Protein 9EVJ (pdb70)

Radius of gyration: 47.66 Å; Cα contacts (8 Å, |Δi|>4): 2077; chains: 2; bounding box: 86×116×127 Å

Secondary structure (DSSP, 8-state):
-PPPPBPPPPEEEEEEESS-TTTHHHHHHHHHT-SS-GGGEEEEEEE-S-SSSHHHHHHHHHHHHGGGSS-EEEE---S-SS-TT-SSTT---HHHHHHHHHHHHHHHHHHHHTT-SEEEEE-TT-B---TTHHHHHHHT--SEEEE--B-SSS--SEESEE-TTS-EE--TTHHHHHTTSS-SEEE-SEE-SEEEEETTBGGGGG--SSSPPTT--S-S-HHHHHHHHHHHTT--EEEE-SS---B-PPPPPTT--HHHHHHHHHHHHHHHHHHS------TT--PPP---B-TT-SEEEEEE-TT-HHHHHHHHHHHHHTTB--EEEEP--TTT--HHHHHHTT--B-TT---TTT----BHHHHHHHHHHHHHHHHHHHHT-SEEEEE-SSEEEPTTHHHHHHHHHHHHHHHT---SEEEEE--B---SSPPPBPTT-TTEEE--SB---SEEEEEHHHHHHHHHH-GGGGB--HHHHHHHHTT--S-HHHHHT-S-----EEEESS-SEEESS-TTSTT---SS-SS-BSS--/---PPPPBPPPPEEEEEEESS-TTTHHHHHHHHHT-SS-GGGEEEEEEEES-SSSHHHHHHHHHHHHGGGSSEEEEEEE-S-SS-TT-SSTT---HHHHHHHHHHHHHHHHHHHHTT-SEEEEEETT-B---TTHHHHHHHTT-SEEEE--B-SSS--SEESEE-SSS-EE--TTHHHHHTTSS-SEEEESEE-SSEEEETTBGGGGG--SSSPPTT--S-S-HHHHHHHHHHHTTPPEEEE-SS---B-PPP--TT--HHHHHHHHHHHHHHHHHHSPPPP--SS--PPPP--B-TT-SEEEEEE-TT-HHHHHHHHHHHHHTTB--EEEEPP-GGG--HHHHHHTT--BPTT---TTT-----HHHHHHHHHHHHHHHHHHHHT-SEEEEE-SSEEEPTTHHHHHHHHHHHHHHHT---SEEEEE--B---SSPPPB-TTSTTEEE--SB---SEEEEEHHHHHHHHHT-TTTTB--HHHHHHHHTT--S-HHHHHT-S-----EEEESS-SEEESS--

Foldseek 3Di:
DDDDDDADFAEEEAEEDELLLLAQQLQVQQVVLAPHQQQSYEYHYEYELHPDVPVVQVVLVCVVCQVRHNHYHYHYDYPPNHDPPAPAPLACDLVNLVVVLVSVQVSVVVCVVVVGQKYKYAYSLWHFNHSCVVVVQVVVVAQKEFEWAAEPDLDTFFAQDADPQGDGDHDPVSVCLSVVVDFFKDFGLFGDNIMMGGPVDPLSVQFGQDDADPPDDHDSHRRSSRSVSCVVSVGTYIYGHNDHGTHGFDRDDSPDHSVLVSLRSLLRQLVCLLPHPGSGTHPSGDDDAAAADALPFLAEEEEDAPVPPSLVVSVVVNRRSVRHDHDYQHFFQLVPDALVVLVVVPFAAAPPDADPPPGHGFFSRLVRVVVSVLVVLVVCLVVVGFKYKYAYRFKRFAGPRSVVVSVQVVQCVVVVDPAFKEAQEWAADPDPDDAAPDPRGPQKGFGAQTADPRMMMGGNVNSVLLVVQVCRNHPDRPSQSLNLLCVRRPDVSSVVSRPHNNHRYMYGVPHGMYGSDDPPGPPDDDSRPPVHHSNHD/DDDDDDDDADFAEEEEEEDELQLLAQQLQVQQVVLQPHQQQSYEYHYEYELHPDCGLVLVVLVCVVCQVRHVHYHYHYDYPPNHDPPAPAPLACDLVNLQVVLVSVQVQVVVCVVVPGQKYKYAYSQWHFLDSCVVVVQVVVVAQKEFEWAAEPDLDTQFAADADVQLDGDDDPVSVCLRVVVDFFKDFGLFGDRIMMGGPVDPLSVQFGQDDADPPDDHDSHRRSSRSVSCVVSVGTYIYGPNDHTTHGFDRDDSPDHSVLVSLRSLLRQLVCLLPHPGRGTHPRGDRDQAAADQLPFLFEEEEDAPVPVSLVVSVVVNCRSVRHDHDYQHFFQLVPDDVVNLVVLLFDAAPLDADPVGGDGDDSRLVRNVVSVLVVLVVCLVVVGFKYKYAYRFKRFAGPLSVVVSVQVVQCVVVVDDAFKEALEWAQPDDPDDAACDPSRPQKGFHAQTQDPHMMMGGNVNSVQLVVQVCRNHPDRPSQSLNLLCPRRPPVVSVVSGDHRNHRYMYGPPRRMAGSVND

Solvent-accessible surface area: 46341 Å² total; per-residue (Å²): 105,126,59,25,104,102,31,28,42,13,0,3,6,1,4,29,3,42,6,4,15,58,0,0,8,8,0,0,0,9,9,9,102,19,139,16,54,73,79,15,5,0,6,1,2,1,1,14,18,14,84,55,87,0,6,76,14,0,96,85,2,8,117,39,0,120,107,64,22,51,43,31,71,69,105,56,48,97,132,72,120,44,16,128,66,41,122,12,33,25,32,97,8,91,46,20,44,59,52,15,1,97,12,25,40,23,0,0,126,24,0,70,76,35,7,5,4,6,0,7,4,2,43,8,33,3,1,6,51,23,35,47,4,2,46,50,2,26,79,42,77,40,6,0,0,0,0,0,0,13,19,110,46,48,66,3,0,2,35,22,6,41,44,102,100,0,119,97,113,146,32,126,33,10,58,36,4,25,141,37,106,120,140,12,33,35,39,4,45,0,3,13,15,2,10,1,0,0,8,59,4,34,17,2,149,102,2,29,4,50,91,35,58,126,93,31,117,65,59,68,26,11,41,11,1,6,5,23,8,0,149,72,13,163,11,59,9,4,0,0,0,91,71,64,6,1,17,4,7,26,78,47,204,42,140,19,64,57,96,26,17,36,40,3,2,22,7,10,48,4,24,0,15,10,108,56,110,36,18,88,55,2,193,36,11,97,62,111,131,69,101,60,54,56,3,53,9,55,8,0,0,0,15,3,26,175,102,64,108,102,43,45,94,37,0,73,116,1,4,72,20,11,55,4,87,26,108,79,26,114,16,41,46,3,138,76,17,70,53,76,88,4,118,86,95,48,10,99,26,0,80,64,6,168,19,72,142,91,31,108,52,0,4,5,11,28,0,0,29,0,10,2,0,31,62,1,1,94,40,0,48,127,102,36,12,114,40,0,0,1,0,30,10,33,0,75,4,50,10,41,2,39,74,74,0,72,96,8,7,133,20,2,103,148,65,63,44,79,30,0,3,0,0,0,0,8,83,76,68,31,110,150,93,111,13,136,68,13,88,168,6,172,86,5,14,60,4,20,35,0,23,67,9,10,0,2,0,1,10,13,72,0,0,124,28,3,39,75,21,120,0,35,61,34,0,0,10,7,20,0,0,2,0,0,2,18,63,96,3,89,54,76,124,21,33,77,70,1,114,113,70,58,10,70,9,17,0,4,69,71,23,2,1,70,10,9,44,100,112,74,56,140,52,85,51,29,19,49,60,55,83,23,59,33,76,79,166,236,204,29,88,60,30,102,103,39,27,46,12,0,2,4,1,3,31,3,39,5,5,14,56,0,0,4,7,0,0,0,5,5,11,99,15,146,19,53,78,94,21,4,0,5,1,2,1,1,13,18,15,80,48,83,0,15,65,20,0,139,100,2,9,108,37,0,104,105,74,19,52,40,28,70,81,102,58,51,110,133,71,115,39,16,130,62,38,118,11,31,28,34,103,6,90,48,18,41,58,56,17,1,96,11,27,40,25,0,0,124,25,0,64,78,36,7,4,4,4,0,7,3,2,42,9,39,2,0,6,46,26,36,49,4,4,48,50,2,26,78,36,78,48,4,0,0,0,0,0,0,14,20,102,45,44,62,2,0,1,35,21,8,28,42,94,106,0,119,84,108,128,33,131,30,4,68,37,4,30,140,44,111,114,136,13,33,31,63,4,34,0,3,15,11,1,9,1,0,0,9,53,4,36,16,1,116,102,3,27,3,49,88,37,61,127,87,29,118,56,57,68,29,10,40,9,2,6,0,20,6,0,77,82,14,155,9,58,3,16,0,0,0,96,75,57,4,0,16,4,8,24,82,40,201,38,147,16,67,54,93,24,16,38,35,2,2,26,7,9,46,7,27,0,12,22,159,54,106,39,18,99,60,8,208,76,12,101,62,113,131,74,105,63,58,60,6,51,10,56,7,0,0,0,12,2,24,159,139,82,98,114,78,43,63,31,0,76,79,4,3,108,18,10,62,4,86,25,100,72,19,98,24,40,40,2,137,78,23,74,88,76,84,18,129,86,93,40,17,118,69,0,81,57,9,168,32,69,133,137,34,128,89,34,38,82,25,61,4,0,50,0,6,1,0,31,62,0,0,99,32,0,44,120,113,27,14,110,56,0,0,0,0,28,11,40,0,82,6,52,7,40,2,44,79,76,0,48,68,6,14,104,45,3,132,177,69,60,47,76,30,0,3,0,1,0,0,5,76,76,63,31,92,146,108,116,11,141,66,10,85,183,7,184,84,3,18,56,3,16,31,0,31,56,10,14,0,1,0,0,10,17,71,0,0,128,29,2,42,88,16,107,1,22,35,39,0,0,7,7,27,2,0,0,0,0,2,15,61,82,5,89,58,77,114,16,27,78,64,1,110,119,72,61,12,64,9,19,0,4,67,68,23,3,0,59,17,15,132,127,153

InterPro domains:
  IPR002654 Glycosyl transferase, family 25 [PF01755] (341-524)
  IPR002654 Glycosyl transferase, family 25 [cd06532] (342-525)
  IPR029044 Nucleotide-diphospho-sugar transferases [G3DSA:3.90.550.10] (42-214)
  IPR029044 Nucleotide-diphospho-sugar transferases [SSF53448] (54-292)
  IPR050757 Collagen-modifying Glycosyltransferase 25 [PTHR10730] (50-606)

GO terms:
  GO:0005788 endoplasmic reticulum lumen (C, IDA)
  GO:1904028 positive regulation of collagen fibril organization (P, IMP)
  GO:0050211 procollagen galactosyltransferase activity (F, IMP)
  GO:0180062 protein O-linked glycosylation via galactose (P, IMP)
  GO:0005788 endoplasmic reticulum lumen (C, TAS)
  GO:0030199 collagen fibril organization (P, TAS)
  GO:0050211 procollagen galactosyltransferase activity (F, TAS)
  GO:0016020 membrane (C, HDA)

Structure (mmCIF, N/CA/C/O backbone):
data_9EVJ
#
_entry.id   9EVJ
#
_cell.length_a   220.855
_cell.length_b   220.855
_cell.length_c   220.855
_cell.angle_alpha   90.00
_cell.angle_beta   90.00
_cell.angle_gamma   90.00
#
_symmetry.space_group_name_H-M   'I 2 3'
#
loop_
_entity.id
_entity.type
_entity.pdbx_description
1 polymer 'Procollagen galactosyltransferase 1'
2 non-polymer "GALACTOSE-URIDINE-5'-DIPHOSPHATE"
3 non-polymer "URIDINE-5'-DIPHOSPHATE"
4 non-polymer 'MANGANESE (II) ION'
5 non-polymer '2-(N-MORPHOLINO)-ETHANESULFONIC ACID'
6 non-polymer 'CHLORIDE ION'
7 non-polymer 'CALCIUM ION'
8 non-polymer 'SODIUM ION'
9 water water
#
loop_
_atom_site.group_PDB
_atom_site.id
_atom_site.type_symbol
_atom_site.label_atom_id
_atom_site.label_alt_id
_atom_site.label_comp_id
_atom_site.label_asym_id
_atom_site.label_entity_id
_atom_site.label_seq_id
_atom_site.pdbx_PDB_ins_code
_atom_site.Cartn_x
_atom_site.Cartn_y
_atom_site.Cartn_z
_atom_site.occupancy
_atom_site.B_iso_or_equiv
_atom_site.auth_seq_id
_atom_site.auth_comp_id
_atom_site.auth_asym_id
_atom_site.auth_atom_id
_atom_site.pdbx_PDB_model_num
ATOM 1 N N . SER A 1 17 ? 85.052 60.417 74.440 1.00 107.89 44 SER A N 1
ATOM 2 C CA . SER A 1 17 ? 84.494 59.230 75.072 1.00 112.81 44 SER A CA 1
ATOM 3 C C . SER A 1 17 ? 83.714 58.414 74.050 1.00 118.32 44 SER A C 1
ATOM 4 O O . SER A 1 17 ? 82.546 58.694 73.788 1.00 116.25 44 SER A O 1
ATOM 7 N N . PRO A 1 18 ? 84.361 57.405 73.475 1.00 104.10 45 PRO A N 1
ATOM 8 C CA . PRO A 1 18 ? 83.759 56.705 72.337 1.00 83.19 45 PRO A CA 1
ATOM 9 C C . PRO A 1 18 ? 82.835 55.579 72.774 1.00 82.18 45 PRO A C 1
ATOM 10 O O . PRO A 1 18 ? 83.100 54.863 73.743 1.00 88.43 45 PRO A O 1
ATOM 14 N N . GLU A 1 19 ? 81.732 55.434 72.045 1.00 63.76 46 GLU A N 1
ATOM 15 C CA . GLU A 1 19 ? 80.852 54.291 72.231 1.00 55.90 46 GLU A CA 1
ATOM 16 C C . GLU A 1 19 ? 81.438 53.076 71.529 1.00 54.53 46 GLU A C 1
ATOM 17 O O . GLU A 1 19 ? 81.977 53.182 70.424 1.00 71.65 46 GLU A O 1
ATOM 23 N N . SER A 1 20 ? 81.337 51.921 72.176 1.00 60.26 47 SER A N 1
ATOM 24 C CA . SER A 1 20 ? 81.861 50.695 71.602 1.00 52.43 47 SER A CA 1
ATOM 25 C C . SER A 1 20 ? 81.078 50.318 70.346 1.00 50.22 47 SER A C 1
ATOM 26 O O . SER A 1 20 ? 79.970 50.814 70.123 1.00 55.59 47 SER A O 1
ATOM 29 N N . PRO A 1 21 ? 81.641 49.456 69.499 1.00 52.37 48 PRO A N 1
ATOM 30 C CA . PRO A 1 21 ? 80.882 48.964 68.344 1.00 47.46 48 PRO A CA 1
ATOM 31 C C . PRO A 1 21 ? 79.643 48.200 68.780 1.00 50.89 48 PRO A C 1
ATOM 32 O O . PRO A 1 21 ? 79.557 47.675 69.891 1.00 57.55 48 PRO A O 1
ATOM 36 N N . LEU A 1 22 ? 78.667 48.142 67.883 1.00 56.55 49 LEU A N 1
ATOM 37 C CA . LEU A 1 22 ? 77.490 47.325 68.133 1.00 42.59 49 LEU A CA 1
ATOM 38 C C . LEU A 1 22 ? 77.824 45.855 67.921 1.00 41.54 49 LEU A C 1
ATOM 39 O O . LEU A 1 22 ? 78.646 45.505 67.070 1.00 48.15 49 LEU A O 1
ATOM 44 N N . GLN A 1 23 ? 77.196 44.991 68.710 1.00 47.55 50 GLN A N 1
ATOM 45 C CA . GLN A 1 23 ? 77.293 43.570 68.435 1.00 43.43 50 GLN A CA 1
ATOM 46 C C . GLN A 1 23 ? 76.569 43.249 67.134 1.00 38.35 50 GLN A C 1
ATOM 47 O O . GLN A 1 23 ? 75.695 43.991 66.680 1.00 54.40 50 GLN A O 1
ATOM 53 N N . ALA A 1 24 ? 76.950 42.124 66.528 1.00 47.91 51 ALA A N 1
ATOM 54 C CA . ALA A 1 24 ? 76.309 41.700 65.297 1.00 36.46 51 ALA A CA 1
ATOM 55 C C . ALA A 1 24 ? 74.847 41.352 65.570 1.00 49.62 51 ALA A C 1
ATOM 56 O O . ALA A 1 24 ? 74.476 41.037 66.704 1.00 41.77 51 ALA A O 1
ATOM 58 N N . PRO A 1 25 ? 73.993 41.423 64.548 1.00 51.55 52 PRO A N 1
ATOM 59 C CA . PRO A 1 25 ? 72.581 41.077 64.751 1.00 48.12 52 PRO A CA 1
ATOM 60 C C . PRO A 1 25 ? 72.404 39.623 65.167 1.00 44.28 52 PRO A C 1
ATOM 61 O O . PRO A 1 25 ? 73.235 38.761 64.876 1.00 43.54 52 PRO A O 1
ATOM 65 N N . ARG A 1 26 ? 71.300 39.367 65.868 1.00 47.17 53 ARG A N 1
ATOM 66 C CA . ARG A 1 26 ? 70.995 38.052 66.420 1.00 47.54 53 ARG A CA 1
ATOM 67 C C . ARG A 1 26 ? 70.260 37.223 65.374 1.00 49.25 53 ARG A C 1
ATOM 68 O O . ARG A 1 26 ? 69.217 37.644 64.863 1.00 51.36 53 ARG A O 1
ATOM 76 N N . VAL A 1 27 ? 70.799 36.047 65.061 1.00 54.25 54 VAL A N 1
ATOM 77 C CA . VAL A 1 27 ? 70.288 35.202 63.990 1.00 49.18 54 VAL A CA 1
ATOM 78 C C . VAL A 1 27 ? 69.997 33.816 64.546 1.00 46.30 54 VAL A C 1
ATOM 79 O O . VAL A 1 27 ? 70.830 33.236 65.251 1.00 47.81 54 VAL A O 1
ATOM 83 N N . LEU A 1 28 ? 68.818 33.289 64.224 1.00 48.28 55 LEU A N 1
ATOM 84 C CA . LEU A 1 28 ? 68.468 31.904 64.501 1.00 48.26 55 LEU A CA 1
ATOM 85 C C . LEU A 1 28 ? 68.516 31.122 63.194 1.00 46.03 55 LEU A C 1
ATOM 86 O O . LEU A 1 28 ? 67.798 31.450 62.244 1.00 45.23 55 LEU A O 1
ATOM 91 N N . ILE A 1 29 ? 69.362 30.101 63.146 1.00 40.89 56 ILE A N 1
ATOM 92 C CA . ILE A 1 29 ? 69.459 29.219 61.991 1.00 44.52 56 ILE A CA 1
ATOM 93 C C . ILE A 1 29 ? 68.506 28.050 62.205 1.00 46.88 56 ILE A C 1
ATOM 94 O O . ILE A 1 29 ? 68.682 27.252 63.133 1.00 54.00 56 ILE A O 1
ATOM 99 N N . ALA A 1 30 ? 67.491 27.954 61.353 1.00 46.91 57 ALA A N 1
ATOM 100 C CA . ALA A 1 30 ? 66.469 26.921 61.454 1.00 42.49 57 ALA A CA 1
ATOM 101 C C . ALA A 1 30 ? 66.789 25.816 60.453 1.00 46.28 57 ALA A C 1
ATOM 102 O O . ALA A 1 30 ? 66.883 26.071 59.247 1.00 47.67 57 ALA A O 1
ATOM 104 N N . LEU A 1 31 ? 66.937 24.590 60.951 1.00 51.64 58 LEU A N 1
ATOM 105 C CA . LEU A 1 31 ? 67.375 23.451 60.144 1.00 47.77 58 LEU A CA 1
ATOM 106 C C . LEU A 1 31 ? 66.383 22.303 60.304 1.00 51.35 58 LEU A C 1
ATOM 107 O O . LEU A 1 31 ? 66.358 21.635 61.342 1.00 50.80 58 LEU A O 1
ATOM 112 N N . LEU A 1 32 ? 65.574 22.071 59.272 1.00 47.21 59 LEU A N 1
ATOM 113 C CA . LEU A 1 32 ? 64.755 20.869 59.182 1.00 53.10 59 LEU A CA 1
ATOM 114 C C . LEU A 1 32 ? 65.538 19.808 58.419 1.00 53.44 59 LEU A C 1
ATOM 115 O O . LEU A 1 32 ? 66.014 20.061 57.306 1.00 52.01 59 LEU A O 1
ATOM 120 N N . ALA A 1 33 ? 65.675 18.623 59.012 1.00 42.82 60 ALA A N 1
ATOM 121 C CA . ALA A 1 33 ? 66.504 17.568 58.440 1.00 44.83 60 ALA A CA 1
ATOM 122 C C . ALA A 1 33 ? 65.730 16.260 58.398 1.00 52.15 60 ALA A C 1
ATOM 123 O O . ALA A 1 33 ? 65.377 15.711 59.447 1.00 51.36 60 ALA A O 1
ATOM 125 N N . ARG A 1 34 ? 65.477 15.759 57.188 1.00 52.22 61 ARG A N 1
ATOM 126 C CA . ARG A 1 34 ? 64.951 14.413 56.986 1.00 54.82 61 ARG A CA 1
ATOM 127 C C . ARG A 1 34 ? 65.823 13.706 55.962 1.00 52.62 61 ARG A C 1
ATOM 128 O O . ARG A 1 34 ? 65.980 14.197 54.840 1.00 55.71 61 ARG A O 1
ATOM 136 N N . ASN A 1 35 ? 66.377 12.557 56.347 1.00 52.31 62 ASN A N 1
ATOM 137 C CA . ASN A 1 35 ? 67.208 11.737 55.467 1.00 54.16 62 ASN A CA 1
ATOM 138 C C . ASN A 1 35 ? 68.327 12.572 54.843 1.00 59.74 62 ASN A C 1
ATOM 139 O O . ASN A 1 35 ? 68.483 12.650 53.623 1.00 51.44 62 ASN A O 1
ATOM 144 N N . ALA A 1 36 ? 69.106 13.213 55.714 1.00 52.97 63 ALA A N 1
ATOM 145 C CA . ALA A 1 36 ? 70.152 14.133 55.287 1.00 55.07 63 ALA A CA 1
ATOM 146 C C . ALA A 1 36 ? 71.537 13.724 55.770 1.00 55.67 63 ALA A C 1
ATOM 147 O O . ALA A 1 36 ? 72.487 14.500 55.615 1.00 59.05 63 ALA A O 1
ATOM 149 N N . ALA A 1 37 ? 71.680 12.524 56.339 1.00 62.09 64 ALA A N 1
ATOM 150 C CA . ALA A 1 37 ? 72.958 12.125 56.922 1.00 63.29 64 ALA A CA 1
ATOM 151 C C . ALA A 1 37 ? 74.083 12.136 55.896 1.00 56.86 64 ALA A C 1
ATOM 152 O O . ALA A 1 37 ? 75.247 12.346 56.257 1.00 62.67 64 ALA A O 1
ATOM 154 N N . HIS A 1 38 ? 73.760 11.915 54.620 1.00 54.87 65 HIS A N 1
ATOM 155 C CA . HIS A 1 38 ? 74.777 11.970 53.575 1.00 45.74 65 HIS A CA 1
ATOM 156 C C . HIS A 1 38 ? 75.337 13.375 53.405 1.00 54.25 65 HIS A C 1
ATOM 157 O O . HIS A 1 38 ? 76.485 13.539 52.978 1.00 56.43 65 HIS A O 1
ATOM 164 N N . ALA A 1 39 ? 74.547 14.395 53.734 1.00 59.92 66 ALA A N 1
ATOM 165 C CA . ALA A 1 39 ? 74.915 15.783 53.495 1.00 55.87 66 ALA A CA 1
ATOM 166 C C . ALA A 1 39 ? 75.316 16.546 54.747 1.00 59.04 66 ALA A C 1
ATOM 167 O O . ALA A 1 39 ? 76.147 17.452 54.656 1.00 52.94 66 ALA A O 1
ATOM 169 N N . LEU A 1 40 ? 74.748 16.204 55.905 1.00 53.06 67 LEU A N 1
ATOM 170 C CA . LEU A 1 40 ? 74.988 16.957 57.137 1.00 54.78 67 LEU A CA 1
ATOM 171 C C . LEU A 1 40 ? 76.460 17.206 57.445 1.00 52.11 67 LEU A C 1
ATOM 172 O O . LEU A 1 40 ? 76.795 18.340 57.820 1.00 51.48 67 LEU A O 1
ATOM 177 N N . PRO A 1 41 ? 77.376 16.230 57.326 1.00 61.22 68 PRO A N 1
ATOM 178 C CA . PRO A 1 41 ? 78.787 16.529 57.639 1.00 61.10 68 PRO A CA 1
ATOM 179 C C . PRO A 1 41 ? 79.346 17.718 56.879 1.00 60.90 68 PRO A C 1
ATOM 180 O O . PRO A 1 41 ? 80.079 18.528 57.458 1.00 68.79 68 PRO A O 1
ATOM 184 N N . THR A 1 42 ? 79.009 17.852 55.598 1.00 53.11 69 THR A N 1
ATOM 185 C CA . THR A 1 42 ? 79.465 19.003 54.828 1.00 55.65 69 THR A CA 1
ATOM 186 C C . THR A 1 42 ? 78.580 20.223 55.067 1.00 58.77 69 THR A C 1
ATOM 187 O O . THR A 1 42 ? 79.086 21.340 55.221 1.00 58.45 69 THR A O 1
ATOM 191 N N . THR A 1 43 ? 77.261 20.023 55.118 1.00 60.40 70 THR A N 1
ATOM 192 C CA . THR A 1 43 ? 76.342 21.140 55.318 1.00 47.94 70 THR A CA 1
ATOM 193 C C . THR A 1 43 ? 76.538 21.775 56.687 1.00 52.01 70 THR A C 1
ATOM 194 O O . THR A 1 43 ? 76.690 22.997 56.801 1.00 47.80 70 THR A O 1
ATOM 198 N N . LEU A 1 44 ? 76.546 20.956 57.743 1.00 51.61 71 LEU A N 1
ATOM 199 C CA . LEU A 1 44 ? 76.797 21.484 59.080 1.00 56.69 71 LEU A CA 1
ATOM 200 C C . LEU A 1 44 ? 78.212 22.031 59.206 1.00 63.90 71 LEU A C 1
ATOM 201 O O . LEU A 1 44 ? 78.442 22.981 59.962 1.00 51.90 71 LEU A O 1
ATOM 206 N N . GLY A 1 45 ? 79.166 21.453 58.472 1.00 55.29 72 GLY A N 1
ATOM 207 C CA . GLY A 1 45 ? 80.514 21.997 58.472 1.00 57.56 72 GLY A CA 1
ATOM 208 C C . GLY A 1 45 ? 80.571 23.394 57.886 1.00 61.32 72 GLY A C 1
ATOM 209 O O . GLY A 1 45 ? 81.312 24.253 58.370 1.00 57.55 72 GLY A O 1
ATOM 210 N N . ALA A 1 46 ? 79.776 23.645 56.846 1.00 58.10 73 ALA A N 1
ATOM 211 C CA . ALA A 1 46 ? 79.718 24.984 56.275 1.00 52.86 73 ALA A CA 1
ATOM 212 C C . ALA A 1 46 ? 79.068 25.965 57.241 1.00 54.01 73 ALA A C 1
ATOM 213 O O . ALA A 1 46 ? 79.551 27.090 57.409 1.00 61.61 73 ALA A O 1
ATOM 215 N N . LEU A 1 47 ? 77.978 25.550 57.892 1.00 53.23 74 LEU A N 1
ATOM 216 C CA . LEU A 1 47 ? 77.257 26.450 58.787 1.00 55.27 74 LEU A CA 1
ATOM 217 C C . LEU A 1 47 ? 78.111 26.847 59.984 1.00 56.59 74 LEU A C 1
ATOM 218 O O . LEU A 1 47 ? 78.124 28.017 60.384 1.00 50.50 74 LEU A O 1
ATOM 223 N N . GLU A 1 48 ? 78.834 25.887 60.569 1.00 55.79 75 GLU A N 1
ATOM 224 C CA . GLU A 1 48 ? 79.649 26.183 61.741 1.00 58.67 75 GLU A CA 1
ATOM 225 C C . GLU A 1 48 ? 80.813 27.112 61.420 1.00 64.79 75 GLU A C 1
ATOM 226 O O . GLU A 1 48 ? 81.357 27.742 62.333 1.00 70.67 75 GLU A O 1
ATOM 232 N N . ARG A 1 49 ? 81.199 27.218 60.149 1.00 56.01 76 ARG A N 1
ATOM 233 C CA . ARG A 1 49 ? 82.290 28.088 59.733 1.00 56.65 76 ARG A CA 1
ATOM 234 C C . ARG A 1 49 ? 81.802 29.407 59.143 1.00 56.91 76 ARG A C 1
ATOM 235 O O . ARG A 1 49 ? 82.594 30.129 58.530 1.00 47.91 76 ARG A O 1
ATOM 243 N N . LEU A 1 50 ? 80.522 29.735 59.311 1.00 58.45 77 LEU A N 1
ATOM 244 C CA . LEU A 1 50 ? 80.020 31.029 58.870 1.00 55.30 77 LEU A CA 1
ATOM 245 C C . LEU A 1 50 ? 80.718 32.152 59.623 1.00 43.98 77 LEU A C 1
ATOM 246 O O . LEU A 1 50 ? 80.958 32.056 60.829 1.00 60.10 77 LEU A O 1
ATOM 251 N N . ARG A 1 51 ? 81.048 33.224 58.902 1.00 53.59 78 ARG A N 1
ATOM 252 C CA . ARG A 1 51 ? 81.672 34.401 59.511 1.00 56.78 78 ARG A CA 1
ATOM 253 C C . ARG A 1 51 ? 80.581 35.321 60.062 1.00 62.59 78 ARG A C 1
ATOM 254 O O . ARG A 1 51 ? 80.277 36.394 59.533 1.00 62.75 78 ARG A O 1
ATOM 262 N N . HIS A 1 52 ? 79.977 34.854 61.157 1.00 51.29 79 HIS A N 1
ATOM 263 C CA . HIS A 1 52 ? 78.986 35.575 61.925 1.00 51.49 79 HIS A CA 1
ATOM 264 C C . HIS A 1 52 ? 79.181 35.082 63.355 1.00 53.31 79 HIS A C 1
ATOM 265 O O . HIS A 1 52 ? 79.255 33.859 63.570 1.00 60.30 79 HIS A O 1
ATOM 272 N N . PRO A 1 53 ? 79.273 35.985 64.331 1.00 54.47 80 PRO A N 1
ATOM 273 C CA . PRO A 1 53 ? 79.659 35.579 65.691 1.00 59.84 80 PRO A CA 1
ATOM 274 C C . PRO A 1 53 ? 78.716 34.528 66.258 1.00 59.32 80 PRO A C 1
ATOM 275 O O . PRO A 1 53 ? 77.493 34.659 66.185 1.00 67.08 80 PRO A O 1
ATOM 279 N N . ARG A 1 54 ? 79.306 33.468 66.816 1.00 56.99 81 ARG A N 1
ATOM 280 C CA . ARG A 1 54 ? 78.512 32.334 67.275 1.00 60.83 81 ARG A CA 1
ATOM 281 C C . ARG A 1 54 ? 77.647 32.711 68.470 1.00 55.02 81 ARG A C 1
ATOM 282 O O . ARG A 1 54 ? 76.532 32.198 68.621 1.00 59.70 81 ARG A O 1
ATOM 290 N N . GLU A 1 55 ? 78.144 33.591 69.340 1.00 56.84 82 GLU A N 1
ATOM 291 C CA . GLU A 1 55 ? 77.335 34.036 70.470 1.00 53.06 82 GLU A CA 1
ATOM 292 C C . GLU A 1 55 ? 76.158 34.894 70.021 1.00 52.26 82 GLU A C 1
ATOM 293 O O . GLU A 1 55 ? 75.221 35.105 70.800 1.00 61.01 82 GLU A O 1
ATOM 299 N N . ARG A 1 56 ? 76.191 35.394 68.786 1.00 48.78 83 ARG A N 1
ATOM 300 C CA . ARG A 1 56 ? 75.061 36.075 68.172 1.00 46.96 83 ARG A CA 1
ATOM 301 C C . ARG A 1 56 ? 74.272 35.151 67.252 1.00 56.51 83 ARG A C 1
ATOM 302 O O . ARG A 1 56 ? 73.474 35.625 66.435 1.00 45.83 83 ARG A O 1
ATOM 310 N N . THR A 1 57 ? 74.486 33.841 67.365 1.00 57.65 84 THR A N 1
ATOM 311 C CA . THR A 1 57 ? 73.813 32.843 66.547 1.00 45.27 84 THR A CA 1
ATOM 312 C C . THR A 1 57 ? 73.146 31.820 67.455 1.00 45.04 84 THR A C 1
ATOM 313 O O . THR A 1 57 ? 73.713 31.424 68.478 1.00 50.92 84 THR A O 1
ATOM 317 N N . ALA A 1 58 ? 71.938 31.405 67.085 1.00 51.42 85 ALA A N 1
ATOM 318 C CA . ALA A 1 58 ? 71.217 30.361 67.796 1.00 48.46 85 ALA A CA 1
ATOM 319 C C . ALA A 1 58 ? 70.768 29.301 66.802 1.00 44.58 85 ALA A C 1
ATOM 320 O O . ALA A 1 58 ? 70.595 29.573 65.612 1.00 44.04 85 ALA A O 1
ATOM 322 N N . LEU A 1 59 ? 70.574 28.084 67.305 1.00 41.66 86 LEU A N 1
ATOM 323 C CA . LEU A 1 59 ? 70.292 26.926 66.468 1.00 47.43 86 LEU A CA 1
ATOM 324 C C . LEU A 1 59 ? 68.927 26.343 66.804 1.00 48.39 86 LEU A C 1
ATOM 325 O O . LEU A 1 59 ? 68.565 26.215 67.978 1.00 57.20 86 LEU A O 1
ATOM 330 N N . TRP A 1 60 ? 68.179 25.989 65.761 1.00 46.95 87 TRP A N 1
ATOM 331 C CA . TRP A 1 60 ? 66.860 25.373 65.881 1.00 42.82 87 TRP A CA 1
ATOM 332 C C . TRP A 1 60 ? 66.820 24.209 64.901 1.00 51.55 87 TRP A C 1
ATOM 333 O O . TRP A 1 60 ? 66.776 24.421 63.685 1.00 50.50 87 TRP A O 1
ATOM 344 N N . VAL A 1 61 ? 66.844 22.986 65.423 1.00 53.20 88 VAL A N 1
ATOM 345 C CA . VAL A 1 61 ? 66.978 21.778 64.617 1.00 51.24 88 VAL A CA 1
ATOM 346 C C . VAL A 1 61 ? 65.806 20.853 64.907 1.00 51.90 88 VAL A C 1
ATOM 347 O O . VAL A 1 61 ? 65.533 20.531 66.069 1.00 58.45 88 VAL A O 1
ATOM 351 N N . ALA A 1 62 ? 65.129 20.415 63.848 1.00 47.99 89 ALA A N 1
ATOM 352 C CA . ALA A 1 62 ? 64.018 19.480 63.948 1.00 51.26 89 ALA A CA 1
ATOM 353 C C . ALA A 1 62 ? 64.240 18.348 62.958 1.00 59.40 89 ALA A C 1
ATOM 354 O O . ALA A 1 62 ? 64.451 18.597 61.767 1.00 58.57 89 ALA A O 1
ATOM 356 N N . THR A 1 63 ? 64.197 17.110 63.448 1.00 57.09 90 THR A N 1
ATOM 357 C CA . THR A 1 63 ? 64.357 15.934 62.605 1.00 49.90 90 THR A CA 1
ATOM 358 C C . THR A 1 63 ? 63.270 14.917 62.931 1.00 47.87 90 THR A C 1
ATOM 359 O O . THR A 1 63 ? 62.818 14.813 64.076 1.00 58.79 90 THR A O 1
ATOM 363 N N . ASP A 1 64 ? 62.840 14.185 61.904 1.00 48.61 91 ASP A N 1
ATOM 364 C CA . ASP A 1 64 ? 61.807 13.162 62.030 1.00 62.77 91 ASP A CA 1
ATOM 365 C C . ASP A 1 64 ? 61.681 12.433 60.700 1.00 51.48 91 ASP A C 1
ATOM 366 O O . ASP A 1 64 ? 62.168 12.905 59.668 1.00 49.45 91 ASP A O 1
ATOM 371 N N . HIS A 1 65 ? 61.020 11.274 60.742 1.00 56.81 92 HIS A N 1
ATOM 372 C CA . HIS A 1 65 ? 60.766 10.453 59.553 1.00 61.58 92 HIS A CA 1
ATOM 373 C C . HIS A 1 65 ? 62.066 10.085 58.839 1.00 58.68 92 HIS A C 1
ATOM 374 O O . HIS A 1 65 ? 62.192 10.209 57.619 1.00 60.97 92 HIS A O 1
ATOM 381 N N . ASN A 1 66 ? 63.039 9.619 59.616 1.00 61.82 93 ASN A N 1
ATOM 382 C CA . ASN A 1 66 ? 64.366 9.302 59.106 1.00 55.64 93 ASN A CA 1
ATOM 383 C C . ASN A 1 66 ? 64.502 7.800 58.895 1.00 65.11 93 ASN A C 1
ATOM 384 O O . ASN A 1 66 ? 64.253 7.013 59.814 1.00 72.74 93 ASN A O 1
ATOM 389 N N . MET A 1 67 ? 64.894 7.411 57.683 1.00 65.55 94 MET A N 1
ATOM 390 C CA . MET A 1 67 ? 65.272 6.035 57.394 1.00 64.30 94 MET A CA 1
ATOM 391 C C . MET A 1 67 ? 66.770 5.803 57.550 1.00 69.62 94 MET A C 1
ATOM 392 O O . MET A 1 67 ? 67.220 4.655 57.458 1.00 79.67 94 MET A O 1
ATOM 397 N N . ASP A 1 68 ? 67.544 6.859 57.790 1.00 70.90 95 ASP A N 1
ATOM 398 C CA . ASP A 1 68 ? 68.982 6.786 58.013 1.00 62.18 95 ASP A CA 1
ATOM 399 C C . ASP A 1 68 ? 69.303 7.292 59.422 1.00 59.86 95 ASP A C 1
ATOM 400 O O . ASP A 1 68 ? 68.408 7.534 60.238 1.00 74.11 95 ASP A O 1
ATOM 405 N N . ASN A 1 69 ? 70.595 7.465 59.700 1.00 61.31 96 ASN A N 1
ATOM 406 C CA . ASN A 1 69 ? 71.054 7.940 61.006 1.00 60.59 96 ASN A CA 1
ATOM 407 C C . ASN A 1 69 ? 71.165 9.458 61.069 1.00 60.51 96 ASN A C 1
ATOM 408 O O . ASN A 1 69 ? 72.099 9.995 61.672 1.00 68.89 96 ASN A O 1
ATOM 413 N N . THR A 1 70 ? 70.219 10.171 60.450 1.00 62.50 97 THR A N 1
ATOM 414 C CA . THR A 1 70 ? 70.211 11.629 60.527 1.00 49.44 97 THR A CA 1
ATOM 415 C C . THR A 1 70 ? 70.138 12.104 61.972 1.00 53.65 97 THR A C 1
ATOM 416 O O . THR A 1 70 ? 70.840 13.046 62.362 1.00 60.91 97 THR A O 1
ATOM 420 N N . SER A 1 71 ? 69.300 11.454 62.783 1.00 59.53 98 SER A N 1
ATOM 421 C CA . SER A 1 71 ? 69.127 11.870 64.170 1.00 49.87 98 SER A CA 1
ATOM 422 C C . SER A 1 71 ? 70.436 11.776 64.946 1.00 59.68 98 SER A C 1
ATOM 423 O O . SER A 1 71 ? 70.744 12.650 65.765 1.00 70.61 98 SER A O 1
ATOM 426 N N . THR A 1 72 ? 71.225 10.729 64.693 1.00 66.36 99 THR A N 1
ATOM 427 C CA . THR A 1 72 ? 72.466 10.543 65.439 1.00 58.99 99 THR A CA 1
ATOM 428 C C . THR A 1 72 ? 73.532 11.544 65.006 1.00 53.47 99 THR A C 1
ATOM 429 O O . THR A 1 72 ? 74.290 12.049 65.842 1.00 63.03 99 THR A O 1
ATOM 433 N N . VAL A 1 73 ? 73.607 11.842 63.707 1.00 51.62 100 VAL A N 1
ATOM 434 C CA . VAL A 1 73 ? 74.591 12.806 63.219 1.00 69.25 100 VAL A CA 1
ATOM 435 C C . VAL A 1 73 ? 74.309 14.189 63.793 1.00 65.14 100 VAL A C 1
ATOM 436 O O . VAL A 1 73 ? 75.216 14.881 64.271 1.00 65.80 100 VAL A O 1
ATOM 440 N N . LEU A 1 74 ? 73.044 14.614 63.748 1.00 62.10 101 LEU A N 1
ATOM 441 C CA . LEU A 1 74 ? 72.676 15.911 64.305 1.00 58.51 101 LEU A CA 1
ATOM 442 C C . LEU A 1 74 ? 72.976 15.980 65.796 1.00 62.05 101 LEU A C 1
ATOM 443 O O . LEU A 1 74 ? 73.500 16.987 66.286 1.00 69.48 101 LEU A O 1
ATOM 448 N N . ARG A 1 75 ? 72.653 14.916 66.534 1.00 57.57 102 ARG A N 1
ATOM 449 C CA . ARG A 1 75 ? 72.869 14.926 67.976 1.00 58.45 102 ARG A CA 1
ATOM 450 C C . ARG A 1 75 ? 74.354 14.979 68.313 1.00 58.52 102 ARG A C 1
ATOM 451 O O . ARG A 1 75 ? 74.756 15.671 69.254 1.00 69.21 102 ARG A O 1
ATOM 459 N N . GLU A 1 76 ? 75.184 14.259 67.556 1.00 61.34 103 GLU A N 1
ATOM 460 C CA . GLU A 1 76 ? 76.625 14.321 67.782 1.00 62.71 103 GLU A CA 1
ATOM 461 C C . GLU A 1 76 ? 77.155 15.727 67.538 1.00 69.78 103 GLU A C 1
ATOM 462 O O . GLU A 1 76 ? 77.985 16.231 68.306 1.00 76.23 103 GLU A O 1
ATOM 468 N N . TRP A 1 77 ? 76.680 16.378 66.476 1.00 62.30 104 TRP A N 1
ATOM 469 C CA . TRP A 1 77 ? 77.118 17.736 66.173 1.00 65.94 104 TRP A CA 1
ATOM 470 C C . TRP A 1 77 ? 76.628 18.724 67.224 1.00 55.97 104 TRP A C 1
ATOM 471 O O . TRP A 1 77 ? 77.394 19.578 67.683 1.00 60.62 104 TRP A O 1
ATOM 482 N N . LEU A 1 78 ? 75.358 18.616 67.627 1.00 55.43 105 LEU A N 1
ATOM 483 C CA . LEU A 1 78 ? 74.796 19.571 68.580 1.00 64.02 105 LEU A CA 1
ATOM 484 C C . LEU A 1 78 ? 75.486 19.486 69.935 1.00 66.05 105 LEU A C 1
ATOM 485 O O . LEU A 1 78 ? 75.768 20.516 70.560 1.00 61.48 105 LEU A O 1
ATOM 490 N N . VAL A 1 79 ? 75.756 18.268 70.414 1.00 61.86 106 VAL A N 1
ATOM 491 C CA . VAL A 1 79 ? 76.451 18.110 71.690 1.00 62.12 106 VAL A CA 1
ATOM 492 C C . VAL A 1 79 ? 77.825 18.764 71.636 1.00 61.11 106 VAL A C 1
ATOM 493 O O . VAL A 1 79 ? 78.296 19.325 72.633 1.00 71.29 106 VAL A O 1
ATOM 497 N N . ALA A 1 80 ? 78.474 18.735 70.473 1.00 64.23 107 ALA A N 1
ATOM 498 C CA . ALA A 1 80 ? 79.814 19.293 70.344 1.00 61.49 107 ALA A CA 1
ATOM 499 C C . ALA A 1 80 ? 79.819 20.801 70.127 1.00 67.65 107 ALA A C 1
ATOM 500 O O . ALA A 1 80 ? 80.831 21.447 70.421 1.00 80.69 107 ALA A O 1
ATOM 502 N N . VAL A 1 81 ? 78.725 21.378 69.630 1.00 53.86 108 VAL A N 1
ATOM 503 C CA . VAL A 1 81 ? 78.677 22.805 69.324 1.00 67.20 108 VAL A CA 1
ATOM 504 C C . VAL A 1 81 ? 77.788 23.592 70.274 1.00 60.96 108 VAL A C 1
ATOM 505 O O . VAL A 1 81 ? 77.758 24.829 70.177 1.00 66.29 108 VAL A O 1
ATOM 509 N N . LYS A 1 82 ? 77.069 22.929 71.183 1.00 65.12 109 LYS A N 1
ATOM 510 C CA . LYS A 1 82 ? 76.099 23.622 72.030 1.00 59.28 109 LYS A CA 1
ATOM 511 C C . LYS A 1 82 ? 76.743 24.771 72.800 1.00 67.27 109 LYS A C 1
ATOM 512 O O . LYS A 1 82 ? 76.220 25.891 72.826 1.00 67.26 109 LYS A O 1
ATOM 518 N N . SER A 1 83 ? 77.900 24.514 73.413 1.00 73.68 110 SER A N 1
ATOM 519 C CA . SER A 1 83 ? 78.518 25.456 74.341 1.00 64.34 110 SER A CA 1
ATOM 520 C C . SER A 1 83 ? 79.074 26.680 73.623 1.00 64.88 110 SER A C 1
ATOM 521 O O . SER A 1 83 ? 79.598 27.600 74.261 1.00 80.09 110 SER A O 1
ATOM 524 N N . LEU A 1 84 ? 78.964 26.703 72.298 1.00 57.64 111 LEU A N 1
ATOM 525 C CA . LEU A 1 84 ? 79.497 27.801 71.506 1.00 66.57 111 LEU A CA 1
ATOM 526 C C . LEU A 1 84 ? 78.424 28.769 71.026 1.00 64.38 111 LEU A C 1
ATOM 527 O O . LEU A 1 84 ? 78.759 29.875 70.589 1.00 65.70 111 LEU A O 1
ATOM 532 N N . TYR A 1 85 ? 77.154 28.388 71.094 1.00 61.84 112 TYR A N 1
ATOM 533 C CA . TYR A 1 85 ? 76.077 29.183 70.527 1.00 55.70 112 TYR A CA 1
ATOM 534 C C . TYR A 1 85 ? 75.168 29.732 71.620 1.00 60.59 112 TYR A C 1
ATOM 535 O O . TYR A 1 85 ? 75.162 29.256 72.759 1.00 56.75 112 TYR A O 1
ATOM 544 N N . HIS A 1 86 ? 74.397 30.757 71.246 1.00 54.73 113 HIS A N 1
ATOM 545 C CA . HIS A 1 86 ? 73.504 31.412 72.197 1.00 52.49 113 HIS A CA 1
ATOM 546 C C . HIS A 1 86 ? 72.509 30.423 72.792 1.00 49.74 113 HIS A C 1
ATOM 547 O O . HIS A 1 86 ? 72.287 30.401 74.009 1.00 50.11 113 HIS A O 1
ATOM 554 N N . SER A 1 87 ? 71.902 29.593 71.947 1.00 42.09 114 SER A N 1
ATOM 555 C CA . SER A 1 87 ? 70.960 28.586 72.412 1.00 47.90 114 SER A CA 1
ATOM 556 C C . SER A 1 87 ? 70.765 27.541 71.324 1.00 41.38 114 SER A C 1
ATOM 557 O O . SER A 1 87 ? 70.958 27.815 70.136 1.00 53.05 114 SER A O 1
ATOM 560 N N . VAL A 1 88 ? 70.379 26.341 71.751 1.00 48.21 115 VAL A N 1
ATOM 561 C CA . VAL A 1 88 ? 70.103 25.224 70.857 1.00 53.04 115 VAL A CA 1
ATOM 562 C C . VAL A 1 88 ? 68.734 24.660 71.207 1.00 46.32 115 VAL A C 1
ATOM 563 O O . VAL A 1 88 ? 68.459 24.370 72.378 1.00 53.06 115 VAL A O 1
ATOM 567 N N . GLU A 1 89 ? 67.877 24.512 70.200 1.00 47.74 116 GLU A N 1
ATOM 568 C CA . GLU A 1 89 ? 66.610 23.812 70.350 1.00 53.63 116 GLU A CA 1
ATOM 569 C C . GLU A 1 89 ? 66.638 22.571 69.472 1.00 60.38 116 GLU A C 1
ATOM 570 O O . GLU A 1 89 ? 67.021 22.643 68.299 1.00 57.44 116 GLU A O 1
ATOM 576 N N . TRP A 1 90 ? 66.227 21.441 70.043 1.00 50.87 117 TRP A N 1
ATOM 577 C CA . TRP A 1 90 ? 66.406 20.125 69.439 1.00 50.89 117 TRP A CA 1
ATOM 578 C C . TRP A 1 90 ? 65.087 19.374 69.547 1.00 60.78 117 TRP A C 1
ATOM 579 O O . TRP A 1 90 ? 64.638 19.060 70.653 1.00 71.78 117 TRP A O 1
ATOM 590 N N . ARG A 1 91 ? 64.459 19.102 68.399 1.00 56.52 118 ARG A N 1
ATOM 591 C CA . ARG A 1 91 ? 63.143 18.469 68.334 1.00 48.67 118 ARG A CA 1
ATOM 592 C C . ARG A 1 91 ? 63.244 17.205 67.488 1.00 65.23 118 ARG A C 1
ATOM 593 O O . ARG A 1 91 ? 62.899 17.211 66.296 1.00 60.60 118 ARG A O 1
ATOM 601 N N . PRO A 1 92 ? 63.716 16.106 68.065 1.00 64.71 119 PRO A N 1
ATOM 602 C CA . PRO A 1 92 ? 63.763 14.837 67.339 1.00 60.04 119 PRO A CA 1
ATOM 603 C C . PRO A 1 92 ? 62.459 14.059 67.486 1.00 59.43 119 PRO A C 1
ATOM 604 O O . PRO A 1 92 ? 61.621 14.345 68.344 1.00 72.21 119 PRO A O 1
ATOM 608 N N . ALA A 1 93 ? 62.305 13.054 66.618 1.00 66.42 120 ALA A N 1
ATOM 609 C CA . ALA A 1 93 ? 61.152 12.154 66.680 1.00 69.94 120 ALA A CA 1
ATOM 610 C C . ALA A 1 93 ? 61.531 10.902 65.891 1.00 62.05 120 ALA A C 1
ATOM 611 O O . ALA A 1 93 ? 61.539 10.929 64.658 1.00 64.55 120 ALA A O 1
ATOM 613 N N . GLU A 1 94 ? 61.835 9.817 66.607 1.00 67.39 121 GLU A N 1
ATOM 614 C CA . GLU A 1 94 ? 62.369 8.628 65.951 1.00 78.39 121 GLU A CA 1
ATOM 615 C C . GLU A 1 94 ? 61.284 7.834 65.234 1.00 70.67 121 GLU A C 1
ATOM 616 O O . GLU A 1 94 ? 61.530 7.285 64.155 1.00 69.54 121 GLU A O 1
ATOM 622 N N . GLU A 1 95 ? 60.086 7.754 65.809 1.00 67.30 122 GLU A N 1
ATOM 623 C CA . GLU A 1 95 ? 59.024 7.022 65.146 1.00 68.11 122 GLU A CA 1
ATOM 624 C C . GLU A 1 95 ? 57.846 7.938 64.837 1.00 70.18 122 GLU A C 1
ATOM 625 O O . GLU A 1 95 ? 57.524 8.825 65.635 1.00 78.07 122 GLU A O 1
ATOM 631 N N . PRO A 1 96 ? 57.183 7.748 63.689 1.00 71.10 123 PRO A N 1
ATOM 632 C CA . PRO A 1 96 ? 57.469 6.750 62.650 1.00 64.44 123 PRO A CA 1
ATOM 633 C C . PRO A 1 96 ? 58.623 7.186 61.756 1.00 66.14 123 PRO A C 1
ATOM 634 O O . PRO A 1 96 ? 59.072 8.327 61.828 1.00 75.07 123 PRO A O 1
ATOM 638 N N . ARG A 1 97 ? 59.130 6.298 60.906 1.00 66.13 124 ARG A N 1
ATOM 639 C CA . ARG A 1 97 ? 60.231 6.624 60.012 1.00 68.54 124 ARG A CA 1
ATOM 640 C C . ARG A 1 97 ? 59.769 6.921 58.593 1.00 64.44 124 ARG A C 1
ATOM 641 O O . ARG A 1 97 ? 60.601 7.225 57.733 1.00 70.21 124 ARG A O 1
ATOM 649 N N . SER A 1 98 ? 58.466 6.844 58.331 1.00 68.06 125 SER A N 1
ATOM 650 C CA . SER A 1 98 ? 57.901 7.216 57.044 1.00 58.13 125 SER A CA 1
ATOM 651 C C . SER A 1 98 ? 56.452 7.628 57.254 1.00 58.58 125 SER A C 1
ATOM 652 O O . SER A 1 98 ? 55.763 7.099 58.132 1.00 61.66 125 SER A O 1
ATOM 655 N N . TYR A 1 99 ? 56.001 8.586 56.451 1.00 61.24 126 TYR A N 1
ATOM 656 C CA . TYR A 1 99 ? 54.635 9.072 56.574 1.00 61.10 126 TYR A CA 1
ATOM 657 C C . TYR A 1 99 ? 53.646 7.989 56.146 1.00 62.44 126 TYR A C 1
ATOM 658 O O . TYR A 1 99 ? 53.912 7.242 55.199 1.00 73.32 126 TYR A O 1
ATOM 667 N N . PRO A 1 100 ? 52.497 7.878 56.821 1.00 71.39 127 PRO A N 1
ATOM 668 C CA . PRO A 1 100 ? 51.529 6.830 56.457 1.00 66.06 127 PRO A CA 1
ATOM 669 C C . PRO A 1 100 ? 50.888 7.023 55.092 1.00 66.20 127 PRO A C 1
ATOM 670 O O . PRO A 1 100 ? 50.372 6.050 54.531 1.00 82.17 127 PRO A O 1
ATOM 674 N N . ASP A 1 101 ? 50.899 8.237 54.539 1.00 69.96 128 ASP A N 1
ATOM 675 C CA . ASP A 1 101 ? 50.264 8.511 53.256 1.00 72.83 128 ASP A CA 1
ATOM 676 C C . ASP A 1 101 ? 51.279 8.738 52.140 1.00 68.17 128 ASP A C 1
ATOM 677 O O . ASP A 1 101 ? 50.925 9.276 51.086 1.00 67.68 128 ASP A O 1
ATOM 682 N N . GLU A 1 102 ? 52.530 8.337 52.344 1.00 65.49 129 GLU A N 1
ATOM 683 C CA . GLU A 1 102 ? 53.574 8.571 51.359 1.00 64.69 129 GLU A CA 1
ATOM 684 C C . GLU A 1 102 ? 53.693 7.393 50.399 1.00 68.15 129 GLU A C 1
ATOM 685 O O . GLU A 1 102 ? 53.369 6.249 50.736 1.00 61.35 129 GLU A O 1
ATOM 691 N N . GLU A 1 103 ? 54.154 7.692 49.187 1.00 70.41 130 GLU A N 1
ATOM 692 C CA . GLU A 1 103 ? 54.463 6.685 48.184 1.00 63.30 130 GLU A CA 1
ATOM 693 C C . GLU A 1 103 ? 55.958 6.418 48.084 1.00 59.09 130 GLU A C 1
ATOM 694 O O . GLU A 1 103 ? 56.371 5.533 47.331 1.00 70.38 130 GLU A O 1
ATOM 700 N N . GLY A 1 104 ? 56.769 7.167 48.823 1.00 57.21 131 GLY A N 1
ATOM 701 C CA . GLY A 1 104 ? 58.201 7.013 48.815 1.00 55.69 131 GLY A CA 1
ATOM 702 C C . GLY A 1 104 ? 58.845 8.063 49.694 1.00 56.01 131 GLY A C 1
ATOM 703 O O . GLY A 1 104 ? 58.189 9.004 50.153 1.00 59.74 131 GLY A O 1
ATOM 704 N N . PRO A 1 105 ? 60.147 7.920 49.956 1.00 61.53 132 PRO A N 1
ATOM 705 C CA . PRO A 1 105 ? 60.834 8.916 50.796 1.00 50.17 132 PRO A CA 1
ATOM 706 C C . PRO A 1 105 ? 60.982 10.274 50.126 1.00 63.33 132 PRO A C 1
ATOM 707 O O . PRO A 1 105 ? 61.110 11.285 50.829 1.00 48.92 132 PRO A O 1
ATOM 711 N N . LYS A 1 106 ? 60.961 10.335 48.795 1.00 56.17 133 LYS A N 1
ATOM 712 C CA . LYS A 1 106 ? 61.023 11.600 48.077 1.00 53.29 133 LYS A CA 1
ATOM 713 C C . LYS A 1 106 ? 59.652 12.073 47.615 1.00 54.97 133 LYS A C 1
ATOM 714 O O . LYS A 1 106 ? 59.564 13.042 46.856 1.00 64.23 133 LYS A O 1
ATOM 720 N N . HIS A 1 107 ? 58.585 11.415 48.058 1.00 62.19 134 HIS A N 1
ATOM 721 C CA . HIS A 1 107 ? 57.227 11.842 47.752 1.00 55.71 134 HIS A CA 1
ATOM 722 C C . HIS A 1 107 ? 56.768 12.861 48.785 1.00 55.77 134 HIS A C 1
ATOM 723 O O . HIS A 1 107 ? 56.927 12.647 49.992 1.00 57.91 134 HIS A O 1
ATOM 730 N N . TRP A 1 108 ? 56.194 13.965 48.311 1.00 59.31 135 TRP A N 1
ATOM 731 C CA . TRP A 1 108 ? 55.698 15.033 49.180 1.00 62.52 135 TRP A CA 1
ATOM 732 C C . TRP A 1 108 ? 54.178 14.924 49.250 1.00 62.80 135 TRP A C 1
ATOM 733 O O . TRP A 1 108 ? 53.456 15.500 48.436 1.00 69.62 135 TRP A O 1
ATOM 744 N N . SER A 1 109 ? 53.693 14.175 50.235 1.00 57.41 136 SER A N 1
ATOM 745 C CA . SER A 1 109 ? 52.266 14.055 50.480 1.00 63.59 136 SER A CA 1
ATOM 746 C C . SER A 1 109 ? 51.779 15.221 51.340 1.00 66.19 136 SER A C 1
ATOM 747 O O . SER A 1 109 ? 52.567 15.982 51.904 1.00 62.75 136 SER A O 1
ATOM 750 N N . ASP A 1 110 ? 50.453 15.351 51.438 1.00 61.15 137 ASP A N 1
ATOM 751 C CA . ASP A 1 110 ? 49.872 16.456 52.195 1.00 64.75 137 ASP A CA 1
ATOM 752 C C . ASP A 1 110 ? 50.290 16.410 53.659 1.00 68.37 137 ASP A C 1
ATOM 753 O O . ASP A 1 110 ? 50.476 17.458 54.290 1.00 60.97 137 ASP A O 1
ATOM 758 N N . SER A 1 111 ? 50.447 15.206 54.214 1.00 60.55 138 SER A N 1
ATOM 759 C CA . SER A 1 111 ? 50.919 15.084 55.590 1.00 54.87 138 SER A CA 1
ATOM 760 C C . SER A 1 111 ? 52.338 15.618 55.731 1.00 61.82 138 SER A C 1
ATOM 761 O O . SER A 1 111 ? 52.660 16.290 56.718 1.00 61.99 138 SER A O 1
ATOM 764 N N . ARG A 1 112 ? 53.199 15.334 54.750 1.00 55.74 139 ARG A N 1
ATOM 765 C CA . ARG A 1 112 ? 54.565 15.847 54.781 1.00 63.79 139 ARG A CA 1
ATOM 766 C C . ARG A 1 112 ? 54.582 17.363 54.621 1.00 59.69 139 ARG A C 1
ATOM 767 O O . ARG A 1 112 ? 55.293 18.066 55.350 1.00 57.01 139 ARG A O 1
ATOM 775 N N . TYR A 1 113 ? 53.798 17.883 53.673 1.00 54.63 140 TYR A N 1
ATOM 776 C CA . TYR A 1 113 ? 53.696 19.328 53.487 1.00 54.55 140 TYR A CA 1
ATOM 777 C C . TYR A 1 113 ? 53.212 20.012 54.759 1.00 56.49 140 TYR A C 1
ATOM 778 O O . TYR A 1 113 ? 53.788 21.015 55.196 1.00 55.34 140 TYR A O 1
ATOM 787 N N . GLU A 1 114 ? 52.151 19.478 55.370 1.00 57.72 141 GLU A N 1
ATOM 788 C CA . GLU A 1 114 ? 51.605 20.094 56.575 1.00 58.92 141 GLU A CA 1
ATOM 789 C C . GLU A 1 114 ? 52.621 20.086 57.710 1.00 58.65 141 GLU A C 1
ATOM 790 O O . GLU A 1 114 ? 52.766 21.081 58.430 1.00 50.50 141 GLU A O 1
ATOM 796 N N . HIS A 1 115 ? 53.341 18.976 57.880 1.00 48.77 142 HIS A N 1
ATOM 797 C CA . HIS A 1 115 ? 54.323 18.889 58.957 1.00 45.56 142 HIS A CA 1
ATOM 798 C C . HIS A 1 115 ? 55.477 19.856 58.726 1.00 55.02 142 HIS A C 1
ATOM 799 O O . HIS A 1 115 ? 55.908 20.557 59.650 1.00 54.39 142 HIS A O 1
ATOM 806 N N . VAL A 1 116 ? 55.992 19.907 57.495 1.00 53.19 143 VAL A N 1
ATOM 807 C CA . VAL A 1 116 ? 57.098 20.810 57.182 1.00 53.22 143 VAL A CA 1
ATOM 808 C C . VAL A 1 116 ? 56.678 22.257 57.403 1.00 54.08 143 VAL A C 1
ATOM 809 O O . VAL A 1 116 ? 57.416 23.052 57.998 1.00 50.95 143 VAL A O 1
ATOM 813 N N . MET A 1 117 ? 55.481 22.619 56.926 1.00 56.70 144 MET A N 1
ATOM 814 C CA . MET A 1 117 ? 54.962 23.964 57.156 1.00 45.60 144 MET A CA 1
ATOM 815 C C . MET A 1 117 ? 54.875 24.276 58.643 1.00 40.63 144 MET A C 1
ATOM 816 O O . MET A 1 117 ? 55.259 25.367 59.080 1.00 50.71 144 MET A O 1
ATOM 821 N N . LYS A 1 118 ? 54.375 23.326 59.439 1.00 52.25 145 LYS A N 1
ATOM 822 C CA . LYS A 1 118 ? 54.279 23.547 60.877 1.00 45.48 145 LYS A CA 1
ATOM 823 C C . LYS A 1 118 ? 55.651 23.678 61.526 1.00 46.98 145 LYS A C 1
ATOM 824 O O . LYS A 1 118 ? 55.807 24.434 62.492 1.00 42.99 145 LYS A O 1
ATOM 830 N N . LEU A 1 119 ? 56.655 22.968 61.012 1.00 44.02 146 LEU A N 1
ATOM 831 C CA . LEU A 1 119 ? 57.994 23.084 61.578 1.00 46.21 146 LEU A CA 1
ATOM 832 C C . LEU A 1 119 ? 58.573 24.471 61.332 1.00 51.86 146 LEU A C 1
ATOM 833 O O . LEU A 1 119 ? 59.150 25.082 62.238 1.00 49.90 146 LEU A O 1
ATOM 838 N N . ARG A 1 120 ? 58.427 24.989 60.109 1.00 44.42 147 ARG A N 1
ATOM 839 C CA . ARG A 1 120 ? 58.937 26.325 59.819 1.00 41.74 147 ARG A CA 1
ATOM 840 C C . ARG A 1 120 ? 58.179 27.389 60.604 1.00 41.40 147 ARG A C 1
ATOM 841 O O . ARG A 1 120 ? 58.770 28.381 61.045 1.00 52.76 147 ARG A O 1
ATOM 849 N N . GLN A 1 121 ? 56.870 27.202 60.789 1.00 47.62 148 GLN A N 1
ATOM 850 C CA . GLN A 1 121 ? 56.113 28.111 61.645 1.00 47.44 148 GLN A CA 1
ATOM 851 C C . GLN A 1 121 ? 56.597 28.029 63.086 1.00 48.69 148 GLN A C 1
ATOM 852 O O . GLN A 1 121 ? 56.705 29.051 63.774 1.00 48.53 148 GLN A O 1
ATOM 858 N N . ALA A 1 122 ? 56.890 26.815 63.559 1.00 44.57 149 ALA A N 1
ATOM 859 C CA . ALA A 1 122 ? 57.420 26.647 64.907 1.00 42.31 149 ALA A CA 1
ATOM 860 C C . ALA A 1 122 ? 58.771 27.334 65.050 1.00 45.67 149 ALA A C 1
ATOM 861 O O . ALA A 1 122 ? 59.029 28.027 66.041 1.00 45.14 149 ALA A O 1
ATOM 863 N N . ALA A 1 123 ? 59.648 27.155 64.059 1.00 42.80 150 ALA A N 1
ATOM 864 C CA . ALA A 1 123 ? 60.941 27.830 64.084 1.00 48.02 150 ALA A CA 1
ATOM 865 C C . ALA A 1 123 ? 60.773 29.345 64.059 1.00 49.48 150 ALA A C 1
ATOM 866 O O . ALA A 1 123 ? 61.507 30.070 64.742 1.00 47.34 150 ALA A O 1
ATOM 868 N N . LEU A 1 124 ? 59.810 29.843 63.280 1.00 44.06 151 LEU A N 1
ATOM 869 C CA . LEU A 1 124 ? 59.555 31.279 63.244 1.00 37.75 151 LEU A CA 1
ATOM 870 C C . LEU A 1 124 ? 59.068 31.780 64.598 1.00 43.46 151 LEU A C 1
ATOM 871 O O . LEU A 1 124 ? 59.524 32.818 65.091 1.00 48.01 151 LEU A O 1
ATOM 876 N N . LYS A 1 125 ? 58.138 31.047 65.216 1.00 40.94 152 LYS A N 1
ATOM 877 C CA . LYS A 1 125 ? 57.660 31.425 66.542 1.00 41.77 152 LYS A CA 1
ATOM 878 C C . LYS A 1 125 ? 58.793 31.407 67.558 1.00 39.70 152 LYS A C 1
ATOM 879 O O . LYS A 1 125 ? 58.867 32.278 68.433 1.00 38.99 152 LYS A O 1
ATOM 885 N N . SER A 1 126 ? 59.689 30.422 67.455 1.00 36.68 153 SER A N 1
ATOM 886 C CA . SER A 1 126 ? 60.863 30.392 68.323 1.00 42.01 153 SER A CA 1
ATOM 887 C C . SER A 1 126 ? 61.705 31.647 68.143 1.00 44.34 153 SER A C 1
ATOM 888 O O . SER A 1 126 ? 62.050 32.324 69.119 1.00 45.78 153 SER A O 1
ATOM 891 N N . ALA A 1 127 ? 62.040 31.975 66.892 1.00 41.69 154 ALA A N 1
ATOM 892 C CA . ALA A 1 127 ? 62.862 33.149 66.626 1.00 42.30 154 ALA A CA 1
ATOM 893 C C . ALA A 1 127 ? 62.220 34.415 67.182 1.00 40.09 154 ALA A C 1
ATOM 894 O O . ALA A 1 127 ? 62.905 35.263 67.765 1.00 41.45 154 ALA A O 1
ATOM 896 N N . ARG A 1 128 ? 60.903 34.554 67.021 1.00 42.34 155 ARG A N 1
ATOM 897 C CA . ARG A 1 128 ? 60.212 35.715 67.574 1.00 36.04 155 ARG A CA 1
ATOM 898 C C . ARG A 1 128 ? 60.251 35.705 69.096 1.00 42.71 155 ARG A C 1
ATOM 899 O O . ARG A 1 128 ? 60.533 36.732 69.725 1.00 44.17 155 ARG A O 1
ATOM 907 N N . ASP A 1 129 ? 59.969 34.549 69.707 1.00 38.50 156 ASP A N 1
ATOM 908 C CA . ASP A 1 129 ? 59.904 34.479 71.164 1.00 40.09 156 ASP A CA 1
ATOM 909 C C . ASP A 1 129 ? 61.259 34.746 71.810 1.00 39.06 156 ASP A C 1
ATOM 910 O O . ASP A 1 129 ? 61.317 35.271 72.928 1.00 41.62 156 ASP A O 1
ATOM 915 N N . MET A 1 130 ? 62.354 34.395 71.136 1.00 37.70 157 MET A N 1
ATOM 916 C CA . MET A 1 130 ? 63.690 34.611 71.676 1.00 39.57 157 MET A CA 1
ATOM 917 C C . MET A 1 130 ? 64.279 35.959 71.274 1.00 45.34 157 MET A C 1
ATOM 918 O O . MET A 1 130 ? 65.464 36.202 71.529 1.00 51.04 157 MET A O 1
ATOM 923 N N . TRP A 1 131 ? 63.482 36.827 70.646 1.00 43.81 158 TRP A N 1
ATOM 924 C CA . TRP A 1 131 ? 63.890 38.195 70.316 1.00 44.96 158 TRP A CA 1
ATOM 925 C C . TRP A 1 131 ? 65.089 38.219 69.370 1.00 47.55 158 TRP A C 1
ATOM 926 O O . TRP A 1 131 ? 65.998 39.040 69.511 1.00 44.53 158 TRP A O 1
ATOM 937 N N . ALA A 1 132 ? 65.088 37.319 68.392 1.00 43.56 159 ALA A N 1
ATOM 938 C CA . ALA A 1 132 ? 66.128 37.328 67.379 1.00 42.09 159 ALA A CA 1
ATOM 939 C C . ALA A 1 132 ? 65.879 38.452 66.377 1.00 49.34 159 ALA A C 1
ATOM 940 O O . ALA A 1 132 ? 64.761 38.942 66.214 1.00 42.20 159 ALA A O 1
ATOM 942 N N . ASP A 1 133 ? 66.951 38.870 65.706 1.00 45.30 160 ASP A N 1
ATOM 943 C CA . ASP A 1 133 ? 66.818 39.878 64.659 1.00 44.58 160 ASP A CA 1
ATOM 944 C C . ASP A 1 133 ? 66.446 39.241 63.328 1.00 44.01 160 ASP A C 1
ATOM 945 O O . ASP A 1 133 ? 65.630 39.789 62.577 1.00 49.38 160 ASP A O 1
ATOM 950 N N . TYR A 1 134 ? 67.034 38.088 63.025 1.00 45.73 161 TYR A N 1
ATOM 951 C CA . TYR A 1 134 ? 66.787 37.383 61.780 1.00 44.41 161 TYR A CA 1
ATOM 952 C C . TYR A 1 134 ? 66.612 35.901 62.069 1.00 41.48 161 TYR A C 1
ATOM 953 O O . TYR A 1 134 ? 67.156 35.374 63.040 1.00 42.04 161 TYR A O 1
ATOM 962 N N . ILE A 1 135 ? 65.843 35.234 61.215 1.00 41.94 162 ILE A N 1
ATOM 963 C CA . ILE A 1 135 ? 65.809 33.778 61.160 1.00 38.85 162 ILE A CA 1
ATOM 964 C C . ILE A 1 135 ? 66.305 33.354 59.784 1.00 50.09 162 ILE A C 1
ATOM 965 O O . ILE A 1 135 ? 65.865 33.894 58.761 1.00 41.60 162 ILE A O 1
ATOM 970 N N . LEU A 1 136 ? 67.246 32.417 59.766 1.00 48.60 163 LEU A N 1
ATOM 971 C CA . LEU A 1 136 ? 67.852 31.923 58.536 1.00 40.62 163 LEU A CA 1
ATOM 972 C C . LEU A 1 136 ? 67.429 30.473 58.349 1.00 47.64 163 LEU A C 1
ATOM 973 O O . LEU A 1 136 ? 67.810 29.603 59.139 1.00 47.40 163 LEU A O 1
ATOM 978 N N . PHE A 1 137 ? 66.628 30.220 57.319 1.00 42.14 164 PHE A N 1
ATOM 979 C CA . PHE A 1 137 ? 66.265 28.862 56.946 1.00 43.85 164 PHE A CA 1
ATOM 980 C C . PHE A 1 137 ? 67.301 28.324 55.972 1.00 43.09 164 PHE A C 1
ATOM 981 O O . PHE A 1 137 ? 67.612 28.972 54.968 1.00 44.42 164 PHE A O 1
ATOM 989 N N . VAL A 1 138 ? 67.851 27.155 56.286 1.00 44.33 165 VAL A N 1
ATOM 990 C CA . VAL A 1 138 ? 68.793 26.462 55.417 1.00 50.99 165 VAL A CA 1
ATOM 991 C C . VAL A 1 138 ? 68.339 25.016 55.312 1.00 56.14 165 VAL A C 1
ATOM 992 O O . VAL A 1 138 ? 68.200 24.331 56.333 1.00 52.34 165 VAL A O 1
ATOM 996 N N . ASP A 1 139 ? 68.101 24.554 54.091 1.00 45.41 166 ASP A N 1
ATOM 997 C CA . ASP A 1 139 ? 67.776 23.151 53.898 1.00 54.22 166 ASP A CA 1
ATOM 998 C C . ASP A 1 139 ? 69.007 22.285 54.137 1.00 51.00 166 ASP A C 1
ATOM 999 O O . ASP A 1 139 ? 70.141 22.685 53.859 1.00 48.66 166 ASP A O 1
ATOM 1004 N N . ALA A 1 140 ? 68.768 21.081 54.661 1.00 48.57 167 ALA A N 1
ATOM 1005 C CA . ALA A 1 140 ? 69.855 20.235 55.137 1.00 41.88 167 ALA A CA 1
ATOM 1006 C C . ALA A 1 140 ? 70.811 19.802 54.031 1.00 46.19 167 ALA A C 1
ATOM 1007 O O . ALA A 1 140 ? 71.936 19.393 54.337 1.00 54.85 167 ALA A O 1
ATOM 1009 N N . ASP A 1 141 ? 70.402 19.872 52.765 1.00 42.40 168 ASP A N 1
ATOM 1010 C CA . ASP A 1 141 ? 71.297 19.559 51.659 1.00 40.73 168 ASP A CA 1
ATOM 1011 C C . ASP A 1 141 ? 71.787 20.803 50.930 1.00 48.44 168 ASP A C 1
ATOM 1012 O O . ASP A 1 141 ? 72.400 20.681 49.866 1.00 56.08 168 ASP A O 1
ATOM 1017 N N . ASN A 1 142 ? 71.533 21.990 51.473 1.00 48.30 169 ASN A N 1
ATOM 1018 C CA . ASN A 1 142 ? 72.045 23.227 50.900 1.00 44.34 169 ASN A CA 1
ATOM 1019 C C . ASN A 1 142 ? 73.404 23.537 51.514 1.00 52.37 169 ASN A C 1
ATOM 1020 O O . ASN A 1 142 ? 73.542 23.593 52.740 1.00 51.17 169 ASN A O 1
ATOM 1025 N N . LEU A 1 143 ? 74.405 23.723 50.657 1.00 45.79 170 LEU A N 1
ATOM 1026 C CA . LEU A 1 143 ? 75.788 23.926 51.074 1.00 49.14 170 LEU A CA 1
ATOM 1027 C C . LEU A 1 143 ? 76.143 25.398 50.902 1.00 44.50 170 LEU A C 1
ATOM 1028 O O . LEU A 1 143 ? 76.200 25.899 49.775 1.00 44.80 170 LEU A O 1
ATOM 1033 N N . ILE A 1 144 ? 76.392 26.084 52.015 1.00 46.62 171 ILE A N 1
ATOM 1034 C CA . ILE A 1 144 ? 76.714 27.507 51.986 1.00 47.58 171 ILE A CA 1
ATOM 1035 C C . ILE A 1 144 ? 78.226 27.677 52.059 1.00 53.18 171 ILE A C 1
ATOM 1036 O O . ILE A 1 144 ? 78.788 27.899 53.138 1.00 53.38 171 ILE A O 1
ATOM 1041 N N . LEU A 1 145 ? 78.891 27.575 50.904 1.00 54.58 172 LEU A N 1
ATOM 1042 C CA . LEU A 1 145 ? 80.349 27.628 50.871 1.00 45.38 172 LEU A CA 1
ATOM 1043 C C . LEU A 1 145 ? 80.875 28.979 51.338 1.00 50.32 172 LEU A C 1
ATOM 1044 O O . LEU A 1 145 ? 81.884 29.045 52.049 1.00 61.98 172 LEU A O 1
ATOM 1049 N N . ASN A 1 146 ? 80.215 30.066 50.938 1.00 46.09 173 ASN A N 1
ATOM 1050 C CA . ASN A 1 146 ? 80.673 31.412 51.259 1.00 50.62 173 ASN A CA 1
ATOM 1051 C C . ASN A 1 146 ? 80.400 31.723 52.725 1.00 55.08 173 ASN A C 1
ATOM 1052 O O . ASN A 1 146 ? 79.236 31.855 53.126 1.00 55.35 173 ASN A O 1
ATOM 1057 N N . PRO A 1 147 ? 81.440 31.864 53.551 1.00 54.96 174 PRO A N 1
ATOM 1058 C CA . PRO A 1 147 ? 81.205 32.139 54.978 1.00 67.68 174 PRO A CA 1
ATOM 1059 C C . PRO A 1 147 ? 80.576 33.495 55.234 1.00 60.71 174 PRO A C 1
ATOM 1060 O O . PRO A 1 147 ? 80.044 33.717 56.328 1.00 57.49 174 PRO A O 1
ATOM 1064 N N . ASP A 1 148 ? 80.613 34.403 54.261 1.00 50.61 175 ASP A N 1
ATOM 1065 C CA . ASP A 1 148 ? 80.058 35.739 54.414 1.00 61.90 175 ASP A CA 1
ATOM 1066 C C . ASP A 1 148 ? 78.608 35.835 53.960 1.00 59.15 175 ASP A C 1
ATOM 1067 O O . ASP A 1 148 ? 78.047 36.936 53.968 1.00 57.05 175 ASP A O 1
ATOM 1072 N N . THR A 1 149 ? 77.989 34.715 53.580 1.00 50.17 176 THR A N 1
ATOM 1073 C CA . THR A 1 149 ? 76.642 34.758 53.019 1.00 54.27 176 THR A CA 1
ATOM 1074 C C . THR A 1 149 ? 75.652 35.392 53.992 1.00 45.61 176 THR A C 1
ATOM 1075 O O . THR A 1 149 ? 74.856 36.256 53.607 1.00 45.05 176 THR A O 1
ATOM 1079 N N . LEU A 1 150 ? 75.690 34.979 55.261 1.00 42.22 177 LEU A N 1
ATOM 1080 C CA . LEU A 1 150 ? 74.761 35.532 56.243 1.00 45.34 177 LEU A CA 1
ATOM 1081 C C . LEU A 1 150 ? 74.975 37.030 56.412 1.00 55.11 177 LEU A C 1
ATOM 1082 O O . LEU A 1 150 ? 74.017 37.811 56.408 1.00 52.58 177 LEU A O 1
ATOM 1087 N N . SER A 1 151 ? 76.234 37.451 56.546 1.00 50.86 178 SER A N 1
ATOM 1088 C CA . SER A 1 151 ? 76.535 38.875 56.643 1.00 42.40 178 SER A CA 1
ATOM 1089 C C . SER A 1 151 ? 76.088 39.617 55.388 1.00 49.31 178 SER A C 1
ATOM 1090 O O . SER A 1 151 ? 75.467 40.683 55.471 1.00 48.90 178 SER A O 1
ATOM 1093 N N . LEU A 1 152 ? 76.395 39.062 54.212 1.00 40.52 179 LEU A N 1
ATOM 1094 C CA . LEU A 1 152 ? 76.004 39.702 52.958 1.00 38.88 179 LEU A CA 1
ATOM 1095 C C . LEU A 1 152 ? 74.490 39.850 52.857 1.00 54.09 179 LEU A C 1
ATOM 1096 O O . LEU A 1 152 ? 73.988 40.897 52.433 1.00 60.37 179 LEU A O 1
ATOM 1101 N N . LEU A 1 153 ? 73.746 38.807 53.237 1.00 42.09 180 LEU A N 1
ATOM 1102 C CA . LEU A 1 153 ? 72.290 38.869 53.160 1.00 39.84 180 LEU A CA 1
ATOM 1103 C C . LEU A 1 153 ? 71.727 39.908 54.121 1.00 52.96 180 LEU A C 1
ATOM 1104 O O . LEU A 1 153 ? 70.765 40.613 53.792 1.00 51.77 180 LEU A O 1
ATOM 1109 N N . ILE A 1 154 ? 72.308 40.015 55.318 1.00 46.17 181 ILE A N 1
ATOM 1110 C CA . ILE A 1 154 ? 71.852 41.019 56.275 1.00 46.93 181 ILE A CA 1
ATOM 1111 C C . ILE A 1 154 ? 72.095 42.420 55.732 1.00 46.86 181 ILE A C 1
ATOM 1112 O O . ILE A 1 154 ? 71.299 43.338 55.961 1.00 55.43 181 ILE A O 1
ATOM 1117 N N . ALA A 1 155 ? 73.186 42.604 54.987 1.00 48.36 182 ALA A N 1
ATOM 1118 C CA . ALA A 1 155 ? 73.537 43.938 54.514 1.00 50.21 182 ALA A CA 1
ATOM 1119 C C . ALA A 1 155 ? 72.537 44.463 53.494 1.00 49.22 182 ALA A C 1
ATOM 1120 O O . ALA A 1 155 ? 72.411 45.681 53.323 1.00 51.34 182 ALA A O 1
ATOM 1122 N N . GLU A 1 156 ? 71.827 43.571 52.803 1.00 44.85 183 GLU A N 1
ATOM 1123 C CA . GLU A 1 156 ? 70.871 44.013 51.796 1.00 50.39 183 GLU A CA 1
ATOM 1124 C C . GLU A 1 156 ? 69.645 44.689 52.398 1.00 42.79 183 GLU A C 1
ATOM 1125 O O . GLU A 1 156 ? 68.908 45.358 51.665 1.00 57.36 183 GLU A O 1
ATOM 1131 N N . ASN A 1 157 ? 69.419 44.536 53.701 1.00 43.19 184 ASN A N 1
ATOM 1132 C CA . ASN A 1 157 ? 68.338 45.211 54.418 1.00 50.08 184 ASN A CA 1
ATOM 1133 C C . ASN A 1 157 ? 66.984 44.976 53.749 1.00 55.59 184 ASN A C 1
ATOM 1134 O O . ASN A 1 157 ? 66.225 45.906 53.466 1.00 53.24 184 ASN A O 1
ATOM 1139 N N . LYS A 1 158 ? 66.686 43.709 53.493 1.00 50.37 185 LYS A N 1
ATOM 1140 C CA . LYS A 1 158 ? 65.384 43.293 53.000 1.00 54.47 185 LYS A CA 1
ATOM 1141 C C . LYS A 1 158 ? 64.656 42.524 54.093 1.00 50.42 185 LYS A C 1
ATOM 1142 O O . LYS A 1 158 ? 65.255 42.078 55.073 1.00 55.81 185 LYS A O 1
ATOM 1148 N N . THR A 1 159 ? 63.343 42.380 53.922 1.00 47.78 186 THR A N 1
ATOM 1149 C CA . THR A 1 159 ? 62.575 41.615 54.898 1.00 56.10 186 THR A CA 1
ATOM 1150 C C . THR A 1 159 ? 62.658 40.121 54.611 1.00 47.95 186 THR A C 1
ATOM 1151 O O . THR A 1 159 ? 62.767 39.314 55.541 1.00 48.48 186 THR A O 1
ATOM 1155 N N . VAL A 1 160 ? 62.604 39.738 53.337 1.00 48.13 187 VAL A N 1
ATOM 1156 C CA . VAL A 1 160 ? 62.806 38.357 52.912 1.00 40.20 187 VAL A CA 1
ATOM 1157 C C . VAL A 1 160 ? 63.760 38.371 51.729 1.00 52.11 187 VAL A C 1
ATOM 1158 O O . VAL A 1 160 ? 63.430 38.917 50.671 1.00 53.09 187 VAL A O 1
ATOM 1162 N N . VAL A 1 161 ? 64.935 37.778 51.904 1.00 48.53 188 VAL A N 1
ATOM 1163 C CA . VAL A 1 161 ? 65.946 37.736 50.855 1.00 52.14 188 VAL A CA 1
ATOM 1164 C C . VAL A 1 161 ? 66.617 36.369 50.875 1.00 43.50 188 VAL A C 1
ATOM 1165 O O . VAL A 1 161 ? 66.871 35.800 51.942 1.00 44.74 188 VAL A O 1
ATOM 1169 N N . ALA A 1 162 ? 66.887 35.837 49.685 1.00 51.83 189 ALA A N 1
ATOM 1170 C CA . ALA A 1 162 ? 67.528 34.551 49.519 1.00 41.05 189 ALA A CA 1
ATOM 1171 C C . ALA A 1 162 ? 68.799 34.692 48.693 1.00 43.75 189 ALA A C 1
ATOM 1172 O O . ALA A 1 162 ? 68.827 35.462 47.727 1.00 54.44 189 ALA A O 1
ATOM 1174 N N . PRO A 1 163 ? 69.865 33.981 49.049 1.00 49.96 190 PRO A N 1
ATOM 1175 C CA . PRO A 1 163 ? 71.045 33.944 48.181 1.00 47.53 190 PRO A CA 1
ATOM 1176 C C . PRO A 1 163 ? 70.847 32.926 47.071 1.00 46.13 190 PRO A C 1
ATOM 1177 O O . PRO A 1 163 ? 70.343 31.824 47.296 1.00 55.08 190 PRO A O 1
ATOM 1181 N N . MET A 1 164 ? 71.234 33.304 45.857 1.00 45.23 191 MET A N 1
ATOM 1182 C CA . MET A 1 164 ? 71.045 32.413 44.715 1.00 48.76 191 MET A CA 1
ATOM 1183 C C . MET A 1 164 ? 72.069 31.288 44.784 1.00 52.59 191 MET A C 1
ATOM 1184 O O . MET A 1 164 ? 73.275 31.526 44.660 1.00 53.27 191 MET A O 1
ATOM 1189 N N . LEU A 1 165 ? 71.592 30.064 44.991 1.00 50.62 192 LEU A N 1
ATOM 1190 C CA . LEU A 1 165 ? 72.465 28.906 45.087 1.00 52.92 192 LEU A CA 1
ATOM 1191 C C . LEU A 1 165 ? 72.622 28.247 43.724 1.00 54.30 192 LEU A C 1
ATOM 1192 O O . LEU A 1 165 ? 71.661 28.135 42.958 1.00 52.99 192 LEU A O 1
ATOM 1197 N N . ASP A 1 166 ? 73.844 27.815 43.427 1.00 54.11 193 ASP A N 1
ATOM 1198 C CA . ASP A 1 166 ? 74.131 27.164 42.160 1.00 55.15 193 ASP A CA 1
ATOM 1199 C C . ASP A 1 166 ? 73.750 25.690 42.208 1.00 59.14 193 ASP A C 1
ATOM 1200 O O . ASP A 1 166 ? 73.850 25.031 43.246 1.00 59.41 193 ASP A O 1
ATOM 1205 N N . SER A 1 167 ? 73.309 25.177 41.065 1.00 63.71 194 SER A N 1
ATOM 1206 C CA . SER A 1 167 ? 73.040 23.760 40.889 1.00 53.44 194 SER A CA 1
ATOM 1207 C C . SER A 1 167 ? 73.721 23.293 39.612 1.00 54.06 194 SER A C 1
ATOM 1208 O O . SER A 1 167 ? 74.277 24.088 38.850 1.00 63.01 194 SER A O 1
ATOM 1211 N N . ARG A 1 168 ? 73.674 21.981 39.380 1.00 67.04 195 ARG A N 1
ATOM 1212 C CA . ARG A 1 168 ? 74.254 21.423 38.164 1.00 61.26 195 ARG A CA 1
ATOM 1213 C C . ARG A 1 168 ? 73.461 21.800 36.920 1.00 55.82 195 ARG A C 1
ATOM 1214 O O . ARG A 1 168 ? 73.976 21.660 35.806 1.00 69.14 195 ARG A O 1
ATOM 1222 N N . ALA A 1 169 ? 72.227 22.266 37.079 1.00 64.66 196 ALA A N 1
ATOM 1223 C CA . ALA A 1 169 ? 71.372 22.606 35.950 1.00 56.55 196 ALA A CA 1
ATOM 1224 C C . ALA A 1 169 ? 70.885 24.043 36.128 1.00 60.90 196 ALA A C 1
ATOM 1225 O O . ALA A 1 169 ? 71.418 24.820 36.932 1.00 64.42 196 ALA A O 1
ATOM 1227 N N . ALA A 1 170 ? 69.849 24.414 35.371 1.00 56.78 197 ALA A N 1
ATOM 1228 C CA . ALA A 1 170 ? 69.262 25.744 35.481 1.00 61.57 197 ALA A CA 1
ATOM 1229 C C . ALA A 1 170 ? 68.473 25.938 36.769 1.00 68.03 197 ALA A C 1
ATOM 1230 O O . ALA A 1 170 ? 68.130 27.080 37.096 1.00 61.33 197 ALA A O 1
ATOM 1232 N N . TYR A 1 171 ? 68.179 24.863 37.498 1.00 58.79 198 TYR A N 1
ATOM 1233 C CA . TYR A 1 171 ? 67.443 24.973 38.749 1.00 54.63 198 TYR A CA 1
ATOM 1234 C C . TYR A 1 171 ? 68.186 25.871 39.730 1.00 52.74 198 TYR A C 1
ATOM 1235 O O . TYR A 1 171 ? 69.419 25.908 39.763 1.00 57.17 198 TYR A O 1
ATOM 1244 N N . SER A 1 172 ? 67.417 26.604 40.531 1.00 51.40 199 SER A N 1
ATOM 1245 C CA . SER A 1 172 ? 67.953 27.401 41.627 1.00 50.99 199 SER A CA 1
ATOM 1246 C C . SER A 1 172 ? 66.821 27.640 42.618 1.00 53.03 199 SER A C 1
ATOM 1247 O O . SER A 1 172 ? 65.694 27.179 42.421 1.00 57.39 199 SER A O 1
ATOM 1250 N N . ASN A 1 173 ? 67.126 28.368 43.687 1.00 53.06 200 ASN A N 1
ATOM 1251 C CA . ASN A 1 173 ? 66.170 28.567 44.776 1.00 42.74 200 ASN A CA 1
ATOM 1252 C C . ASN A 1 173 ? 65.344 29.839 44.595 1.00 51.46 200 ASN A C 1
ATOM 1253 O O . ASN A 1 173 ? 65.209 30.643 45.515 1.00 57.35 200 ASN A O 1
ATOM 1258 N N . PHE A 1 174 ? 64.778 30.029 43.404 1.00 52.75 201 PHE A N 1
ATOM 1259 C CA . PHE A 1 174 ? 63.914 31.177 43.152 1.00 55.39 201 PHE A CA 1
ATOM 1260 C C . PHE A 1 174 ? 63.169 30.969 41.841 1.00 55.81 201 PHE A C 1
ATOM 1261 O O . PHE A 1 174 ? 63.566 30.155 41.003 1.00 55.18 201 PHE A O 1
ATOM 1269 N N . TRP A 1 175 ? 62.077 31.716 41.685 1.00 55.57 202 TRP A N 1
ATOM 1270 C CA . TRP A 1 175 ? 61.347 31.835 40.430 1.00 58.77 202 TRP A CA 1
ATOM 1271 C C . TRP A 1 175 ? 61.314 33.298 40.020 1.00 53.54 202 TRP A C 1
ATOM 1272 O O . TRP A 1 175 ? 61.222 34.185 40.874 1.00 67.03 202 TRP A O 1
ATOM 1283 N N . CYS A 1 176 ? 61.368 33.553 38.717 1.00 61.19 203 CYS A N 1
ATOM 1284 C CA . CYS A 1 176 ? 61.177 34.904 38.211 1.00 70.61 203 CYS A CA 1
ATOM 1285 C C . CYS A 1 176 ? 59.728 35.201 37.845 1.00 79.05 203 CYS A C 1
ATOM 1286 O O . CYS A 1 176 ? 59.381 36.372 37.657 1.00 76.00 203 CYS A O 1
ATOM 1289 N N . GLY A 1 177 ? 58.882 34.185 37.748 1.00 76.52 204 GLY A N 1
ATOM 1290 C CA . GLY A 1 177 ? 57.488 34.394 37.398 1.00 76.91 204 GLY A CA 1
ATOM 1291 C C . GLY A 1 177 ? 56.594 33.392 38.090 1.00 73.63 204 GLY A C 1
ATOM 1292 O O . GLY A 1 177 ? 57.020 32.286 38.439 1.00 70.46 204 GLY A O 1
ATOM 1293 N N . MET A 1 178 ? 55.338 33.787 38.287 1.00 73.22 205 MET A N 1
ATOM 1294 C CA . MET A 1 178 ? 54.337 32.939 38.914 1.00 80.01 205 MET A CA 1
ATOM 1295 C C . MET A 1 178 ? 52.988 33.208 38.267 1.00 81.29 205 MET A C 1
ATOM 1296 O O . MET A 1 178 ? 52.615 34.364 38.055 1.00 88.71 205 MET A O 1
ATOM 1301 N N . THR A 1 179 ? 52.263 32.136 37.955 1.00 91.30 206 THR A N 1
ATOM 1302 C CA . THR A 1 179 ? 50.962 32.261 37.319 1.00 89.85 206 THR A CA 1
ATOM 1303 C C . THR A 1 179 ? 49.920 32.720 38.337 1.00 93.13 206 THR A C 1
ATOM 1304 O O . THR A 1 179 ? 50.199 32.880 39.529 1.00 84.96 206 THR A O 1
ATOM 1308 N N . SER A 1 180 ? 48.693 32.929 37.857 1.00 108.55 207 SER A N 1
ATOM 1309 C CA . SER A 1 180 ? 47.591 33.315 38.728 1.00 104.42 207 SER A CA 1
ATOM 1310 C C . SER A 1 180 ? 47.148 32.190 39.653 1.00 99.85 207 SER A C 1
ATOM 1311 O O . SER A 1 180 ? 46.328 32.433 40.545 1.00 92.72 207 SER A O 1
ATOM 1314 N N . GLN A 1 181 ? 47.668 30.974 39.469 1.00 99.89 208 GLN A N 1
ATOM 1315 C CA . GLN A 1 181 ? 47.308 29.830 40.299 1.00 91.85 208 GLN A CA 1
ATOM 1316 C C . GLN A 1 181 ? 48.497 29.300 41.094 1.00 83.20 208 GLN A C 1
ATOM 1317 O O . GLN A 1 181 ? 48.448 28.176 41.603 1.00 94.85 208 GLN A O 1
ATOM 1323 N N . GLY A 1 182 ? 49.565 30.086 41.210 1.00 81.36 209 GLY A N 1
ATOM 1324 C CA . GLY A 1 182 ? 50.720 29.692 41.991 1.00 74.43 209 GLY A CA 1
ATOM 1325 C C . GLY A 1 182 ? 51.710 28.800 41.280 1.00 78.60 209 GLY A C 1
ATOM 1326 O O . GLY A 1 182 ? 52.646 28.310 41.921 1.00 84.49 209 GLY A O 1
ATOM 1327 N N . TYR A 1 183 ? 51.542 28.573 39.982 1.00 90.25 210 TYR A N 1
ATOM 1328 C CA . TYR A 1 183 ? 52.444 27.696 39.252 1.00 86.80 210 TYR A CA 1
ATOM 1329 C C . TYR A 1 183 ? 53.675 28.462 38.787 1.00 74.84 210 TYR A C 1
ATOM 1330 O O . TYR A 1 183 ? 53.642 29.683 38.605 1.00 81.31 210 TYR A O 1
ATOM 1339 N N . TYR A 1 184 ? 54.772 27.729 38.601 1.00 63.58 211 TYR A N 1
ATOM 1340 C CA . TYR A 1 184 ? 55.994 28.340 38.099 1.00 73.44 211 TYR A CA 1
ATOM 1341 C C . TYR A 1 184 ? 55.783 28.868 36.687 1.00 84.15 211 TYR A C 1
ATOM 1342 O O . TYR A 1 184 ? 55.121 28.238 35.859 1.00 81.01 211 TYR A O 1
ATOM 1351 N N . LYS A 1 185 ? 56.350 30.040 36.422 1.00 81.35 212 LYS A N 1
ATOM 1352 C CA . LYS A 1 185 ? 56.281 30.688 35.121 1.00 80.07 212 LYS A CA 1
ATOM 1353 C C . LYS A 1 185 ? 57.674 31.178 34.760 1.00 80.74 212 LYS A C 1
ATOM 1354 O O . LYS A 1 185 ? 58.311 31.875 35.555 1.00 90.76 212 LYS A O 1
ATOM 1360 N N . ARG A 1 186 ? 58.150 30.808 33.575 1.00 101.47 213 ARG A N 1
ATOM 1361 C CA . ARG A 1 186 ? 59.477 31.211 33.137 1.00 103.54 213 ARG A CA 1
ATOM 1362 C C . ARG A 1 186 ? 59.413 32.556 32.428 1.00 98.04 213 ARG A C 1
ATOM 1363 O O . ARG A 1 186 ? 58.516 32.806 31.618 1.00 94.94 213 ARG A O 1
ATOM 1371 N N . THR A 1 187 ? 60.363 33.421 32.751 1.00 93.20 214 THR A N 1
ATOM 1372 C CA . THR A 1 187 ? 60.500 34.747 32.176 1.00 96.09 214 THR A CA 1
ATOM 1373 C C . THR A 1 187 ? 61.884 34.876 31.553 1.00 98.85 214 THR A C 1
ATOM 1374 O O . THR A 1 187 ? 62.797 34.108 31.883 1.00 89.92 214 THR A O 1
ATOM 1378 N N . PRO A 1 188 ? 62.070 35.820 30.626 1.00 97.23 215 PRO A N 1
ATOM 1379 C CA . PRO A 1 188 ? 63.409 36.009 30.044 1.00 97.82 215 PRO A CA 1
ATOM 1380 C C . PRO A 1 188 ? 64.449 36.423 31.065 1.00 81.89 215 PRO A C 1
ATOM 1381 O O . PRO A 1 188 ? 65.642 36.179 30.854 1.00 84.34 215 PRO A O 1
ATOM 1385 N N . ALA A 1 189 ? 64.032 37.026 32.180 1.00 71.30 216 ALA A N 1
ATOM 1386 C CA . ALA A 1 189 ? 64.989 37.506 33.170 1.00 84.88 216 ALA A CA 1
ATOM 1387 C C . ALA A 1 189 ? 65.667 36.375 33.930 1.00 85.95 216 ALA A C 1
ATOM 1388 O O . ALA A 1 189 ? 66.712 36.605 34.549 1.00 87.62 216 ALA A O 1
ATOM 1390 N N . TYR A 1 190 ? 65.109 35.162 33.891 1.00 86.34 217 TYR A N 1
ATOM 1391 C CA . TYR A 1 190 ? 65.628 34.082 34.724 1.00 78.86 217 TYR A CA 1
ATOM 1392 C C . TYR A 1 190 ? 67.065 33.738 34.356 1.00 79.51 217 TYR A C 1
ATOM 1393 O O . TYR A 1 190 ? 67.940 33.665 35.227 1.00 73.69 217 TYR A O 1
ATOM 1402 N N . ILE A 1 191 ? 67.327 33.520 33.067 1.00 75.96 218 ILE A N 1
ATOM 1403 C CA . ILE A 1 191 ? 68.647 33.045 32.651 1.00 76.94 218 ILE A CA 1
ATOM 1404 C C . ILE A 1 191 ? 69.758 34.029 33.004 1.00 75.36 218 ILE A C 1
ATOM 1405 O O . ILE A 1 191 ? 70.766 33.600 33.589 1.00 81.44 218 ILE A O 1
ATOM 1410 N N . PRO A 1 192 ? 69.658 35.330 32.692 1.00 82.41 219 PRO A N 1
ATOM 1411 C CA . PRO A 1 192 ? 70.759 36.237 33.064 1.00 77.71 219 PRO A CA 1
ATOM 1412 C C . PRO A 1 192 ? 71.000 36.305 34.561 1.00 71.09 219 PRO A C 1
ATOM 1413 O O . PRO A 1 192 ? 72.154 36.413 34.994 1.00 73.08 219 PRO A O 1
ATOM 1417 N N . ILE A 1 193 ? 69.938 36.244 35.366 1.00 69.18 220 ILE A N 1
ATOM 1418 C CA . ILE A 1 193 ? 70.111 36.168 36.812 1.00 66.93 220 ILE A CA 1
ATOM 1419 C C . ILE A 1 193 ? 70.783 34.857 37.198 1.00 62.53 220 ILE A C 1
ATOM 1420 O O . ILE A 1 193 ? 71.702 34.833 38.025 1.00 67.47 220 ILE A O 1
ATOM 1425 N N . ARG A 1 194 ? 70.343 33.750 36.597 1.00 64.47 221 ARG A N 1
ATOM 1426 C CA . ARG A 1 194 ? 70.871 32.438 36.957 1.00 65.14 221 ARG A CA 1
ATOM 1427 C C . ARG A 1 194 ? 72.349 32.315 36.606 1.00 63.90 221 ARG A C 1
ATOM 1428 O O . ARG A 1 194 ? 73.130 31.734 37.369 1.00 70.60 221 ARG A O 1
ATOM 1436 N N . LYS A 1 195 ? 72.753 32.863 35.461 1.00 60.71 222 LYS A N 1
ATOM 1437 C CA . LYS A 1 195 ? 74.132 32.800 34.998 1.00 64.53 222 LYS A CA 1
ATOM 1438 C C . LYS A 1 195 ? 74.990 33.943 35.525 1.00 63.50 222 LYS A C 1
ATOM 1439 O O . LYS A 1 195 ? 76.143 34.080 35.101 1.00 71.55 222 LYS A O 1
ATOM 1445 N N . ARG A 1 196 ? 74.453 34.763 36.430 1.00 68.13 223 ARG A N 1
ATOM 1446 C CA . ARG A 1 196 ? 75.160 35.925 36.975 1.00 63.22 223 ARG A CA 1
ATOM 1447 C C . ARG A 1 196 ? 75.607 36.877 35.869 1.00 73.26 223 ARG A C 1
ATOM 1448 O O . ARG A 1 196 ? 76.678 37.484 35.940 1.00 68.25 223 ARG A O 1
ATOM 1456 N N . ASP A 1 197 ? 74.783 37.000 34.828 1.00 74.00 224 ASP A N 1
ATOM 1457 C CA . ASP A 1 197 ? 75.009 38.038 33.828 1.00 70.10 224 ASP A CA 1
ATOM 1458 C C . ASP A 1 197 ? 74.558 39.393 34.357 1.00 79.00 224 ASP A C 1
ATOM 1459 O O . ASP A 1 197 ? 75.270 40.393 34.216 1.00 84.43 224 ASP A O 1
ATOM 1464 N N . ARG A 1 198 ? 73.377 39.439 34.970 1.00 93.31 225 ARG A N 1
ATOM 1465 C CA . ARG A 1 198 ? 72.942 40.571 35.777 1.00 87.31 225 ARG A CA 1
ATOM 1466 C C . ARG A 1 198 ? 73.195 40.225 37.238 1.00 80.75 225 ARG A C 1
ATOM 1467 O O . ARG A 1 198 ? 72.692 39.210 37.734 1.00 79.38 225 ARG A O 1
ATOM 1475 N N . ARG A 1 199 ? 73.978 41.056 37.920 1.00 78.43 226 ARG A N 1
ATOM 1476 C CA . ARG A 1 199 ? 74.298 40.854 39.327 1.00 78.49 226 ARG A CA 1
ATOM 1477 C C . ARG A 1 199 ? 73.586 41.904 40.166 1.00 60.67 226 ARG A C 1
ATOM 1478 O O . ARG A 1 199 ? 73.622 43.095 39.839 1.00 63.65 226 ARG A O 1
ATOM 1486 N N . GLY A 1 200 ? 72.943 41.461 41.237 1.00 69.51 227 GLY A N 1
ATOM 1487 C CA . GLY A 1 200 ? 72.214 42.358 42.109 1.00 57.33 227 GLY A CA 1
ATOM 1488 C C . GLY A 1 200 ? 71.185 41.594 42.919 1.00 62.79 227 GLY A C 1
ATOM 1489 O O . GLY A 1 200 ? 71.177 40.365 42.949 1.00 60.37 227 GLY A O 1
ATOM 1490 N N . CYS A 1 201 ? 70.321 42.357 43.582 1.00 52.18 228 CYS A N 1
ATOM 1491 C CA . CYS A 1 201 ? 69.202 41.809 44.340 1.00 65.56 228 CYS A CA 1
ATOM 1492 C C . CYS A 1 201 ? 67.914 42.141 43.602 1.00 61.94 228 CYS A C 1
ATOM 1493 O O . CYS A 1 201 ? 67.570 43.318 43.443 1.00 56.28 228 CYS A O 1
ATOM 1496 N N . PHE A 1 202 ? 67.206 41.108 43.158 1.00 64.11 229 PHE A N 1
ATOM 1497 C CA . PHE A 1 202 ? 66.062 41.265 42.272 1.00 62.09 229 PHE A CA 1
ATOM 1498 C C . PHE A 1 202 ? 64.777 40.868 42.982 1.00 53.97 229 PHE A C 1
ATOM 1499 O O . PHE A 1 202 ? 64.730 39.852 43.682 1.00 56.28 229 PHE A O 1
ATOM 1507 N N . ALA A 1 203 ? 63.739 41.678 42.797 1.00 48.93 230 ALA A N 1
ATOM 1508 C CA . ALA A 1 203 ? 62.419 41.346 43.315 1.00 64.31 230 ALA A CA 1
ATOM 1509 C C . ALA A 1 203 ? 61.835 40.184 42.519 1.00 62.10 230 ALA A C 1
ATOM 1510 O O . ALA A 1 203 ? 61.629 40.298 41.308 1.00 61.16 230 ALA A O 1
ATOM 1512 N N . VAL A 1 204 ? 61.574 39.066 43.189 1.00 50.13 231 VAL A N 1
ATOM 1513 C CA . VAL A 1 204 ? 61.029 37.885 42.521 1.00 50.75 231 VAL A CA 1
ATOM 1514 C C . VAL A 1 204 ? 59.802 37.396 43.283 1.00 64.48 231 VAL A C 1
ATOM 1515 O O . VAL A 1 204 ? 59.686 37.658 44.485 1.00 65.81 231 VAL A O 1
ATOM 1519 N N . PRO A 1 205 ? 58.866 36.692 42.640 1.00 52.99 232 PRO A N 1
ATOM 1520 C CA . PRO A 1 205 ? 57.676 36.219 43.355 1.00 47.43 232 PRO A CA 1
ATOM 1521 C C . PRO A 1 205 ? 57.896 34.963 44.180 1.00 50.97 232 PRO A C 1
ATOM 1522 O O . PRO A 1 205 ? 56.944 34.495 44.812 1.00 50.61 232 PRO A O 1
ATOM 1526 N N . MET A 1 206 ? 59.101 34.396 44.196 1.00 55.10 233 MET A N 1
ATOM 1527 C CA . MET A 1 206 ? 59.313 33.126 44.879 1.00 52.88 233 MET A CA 1
ATOM 1528 C C . MET A 1 206 ? 60.784 32.963 45.225 1.00 51.98 233 MET A C 1
ATOM 1529 O O . MET A 1 206 ? 61.644 33.081 44.348 1.00 59.39 233 MET A O 1
ATOM 1534 N N . VAL A 1 207 ? 61.061 32.699 46.502 1.00 53.24 234 VAL A N 1
ATOM 1535 C CA . VAL A 1 207 ? 62.357 32.220 46.966 1.00 41.34 234 VAL A CA 1
ATOM 1536 C C . VAL A 1 207 ? 62.093 31.092 47.952 1.00 48.09 234 VAL A C 1
ATOM 1537 O O . VAL A 1 207 ? 61.041 31.046 48.596 1.00 52.85 234 VAL A O 1
ATOM 1541 N N . HIS A 1 208 ? 63.051 30.176 48.067 1.00 46.30 235 HIS A N 1
ATOM 1542 C CA . HIS A 1 208 ? 62.878 29.013 48.929 1.00 43.24 235 HIS A CA 1
ATOM 1543 C C . HIS A 1 208 ? 64.242 28.408 49.243 1.00 45.97 235 HIS A C 1
ATOM 1544 O O . HIS A 1 208 ? 65.287 28.941 48.856 1.00 39.11 235 HIS A O 1
ATOM 1551 N N . SER A 1 209 ? 64.209 27.285 49.970 1.00 46.03 236 SER A N 1
ATOM 1552 C CA . SER A 1 209 ? 65.375 26.477 50.322 1.00 43.06 236 SER A CA 1
ATOM 1553 C C . SER A 1 209 ? 66.289 27.180 51.322 1.00 47.76 236 SER A C 1
ATOM 1554 O O . SER A 1 209 ? 66.497 26.677 52.432 1.00 52.30 236 SER A O 1
ATOM 1557 N N . THR A 1 210 ? 66.845 28.331 50.951 1.00 45.53 237 THR A N 1
ATOM 1558 C CA . THR A 1 210 ? 67.668 29.119 51.864 1.00 46.26 237 THR A CA 1
ATOM 1559 C C . THR A 1 210 ? 67.298 30.584 51.707 1.00 45.95 237 THR A C 1
ATOM 1560 O O . THR A 1 210 ? 67.470 31.155 50.627 1.00 44.72 237 THR A O 1
ATOM 1564 N N . PHE A 1 211 ? 66.792 31.189 52.779 1.00 47.22 238 PHE A N 1
ATOM 1565 C CA . PHE A 1 211 ? 66.383 32.585 52.729 1.00 44.48 238 PHE A CA 1
ATOM 1566 C C . PHE A 1 211 ? 66.397 33.159 54.138 1.00 45.86 238 PHE A C 1
ATOM 1567 O O . PHE A 1 211 ? 66.369 32.426 55.130 1.00 41.13 238 PHE A O 1
ATOM 1575 N N . LEU A 1 212 ? 66.430 34.489 54.205 1.00 46.17 239 LEU A N 1
ATOM 1576 C CA . LEU A 1 212 ? 66.593 35.229 55.449 1.00 41.84 239 LEU A CA 1
ATOM 1577 C C . LEU A 1 212 ? 65.383 36.123 55.681 1.00 49.29 239 LEU A C 1
ATOM 1578 O O . LEU A 1 212 ? 65.000 36.897 54.797 1.00 47.33 239 LEU A O 1
ATOM 1583 N N . ILE A 1 213 ? 64.790 36.026 56.869 1.00 38.66 240 ILE A N 1
ATOM 1584 C CA . ILE A 1 213 ? 63.658 36.860 57.261 1.00 44.16 240 ILE A CA 1
ATOM 1585 C C . ILE A 1 213 ? 64.138 37.878 58.287 1.00 44.47 240 ILE A C 1
ATOM 1586 O O . ILE A 1 213 ? 64.801 37.516 59.267 1.00 45.24 240 ILE A O 1
ATOM 1591 N N . ASP A 1 214 ? 63.799 39.148 58.061 1.00 49.05 241 ASP A N 1
ATOM 1592 C CA . ASP A 1 214 ? 64.179 40.242 58.955 1.00 38.18 241 ASP A CA 1
ATOM 1593 C C . ASP A 1 214 ? 63.071 40.421 59.986 1.00 44.51 241 ASP A C 1
ATOM 1594 O O . ASP A 1 214 ? 62.040 41.036 59.709 1.00 44.23 241 ASP A O 1
ATOM 1599 N N . LEU A 1 215 ? 63.290 39.893 61.188 1.00 44.35 242 LEU A N 1
ATOM 1600 C CA . LEU A 1 215 ? 62.293 39.971 62.246 1.00 46.41 242 LEU A CA 1
ATOM 1601 C C . LEU A 1 215 ? 62.272 41.320 62.951 1.00 45.26 242 LEU A C 1
ATOM 1602 O O . LEU A 1 215 ? 61.446 41.516 63.850 1.00 53.04 242 LEU A O 1
ATOM 1607 N N . ARG A 1 216 ? 63.159 42.245 62.580 1.00 44.25 243 ARG A N 1
ATOM 1608 C CA . ARG A 1 216 ? 63.065 43.607 63.089 1.00 45.93 243 ARG A CA 1
ATOM 1609 C C . ARG A 1 216 ? 61.983 44.399 62.371 1.00 50.44 243 ARG A C 1
ATOM 1610 O O . ARG A 1 216 ? 61.438 45.352 62.938 1.00 50.41 243 ARG A O 1
ATOM 1618 N N . LYS A 1 217 ? 61.670 44.026 61.132 1.00 56.35 244 LYS A N 1
ATOM 1619 C CA . LYS A 1 217 ? 60.680 44.754 60.352 1.00 45.71 244 LYS A CA 1
ATOM 1620 C C . LYS A 1 217 ? 59.281 44.459 60.875 1.00 49.79 244 LYS A C 1
ATOM 1621 O O . LYS A 1 217 ? 58.947 43.307 61.168 1.00 52.96 244 LYS A O 1
ATOM 1627 N N . ALA A 1 218 ? 58.461 45.506 60.985 1.00 47.44 245 ALA A N 1
ATOM 1628 C CA . ALA A 1 218 ? 57.101 45.332 61.486 1.00 43.02 245 ALA A CA 1
ATOM 1629 C C . ALA A 1 218 ? 56.296 44.396 60.593 1.00 51.92 245 ALA A C 1
ATOM 1630 O O . ALA A 1 218 ? 55.472 43.615 61.083 1.00 48.96 245 ALA A O 1
ATOM 1632 N N . ALA A 1 219 ? 56.528 44.454 59.278 1.00 52.22 246 ALA A N 1
ATOM 1633 C CA . ALA A 1 219 ? 55.776 43.623 58.344 1.00 46.58 246 ALA A CA 1
ATOM 1634 C C . ALA A 1 219 ? 56.066 42.139 58.517 1.00 48.24 246 ALA A C 1
ATOM 1635 O O . ALA A 1 219 ? 55.235 41.313 58.129 1.00 50.53 246 ALA A O 1
ATOM 1637 N N . SER A 1 220 ? 57.219 41.780 59.088 1.00 43.72 247 SER A N 1
ATOM 1638 C CA . SER A 1 220 ? 57.522 40.372 59.318 1.00 50.76 247 SER A CA 1
ATOM 1639 C C . SER A 1 220 ? 56.540 39.726 60.284 1.00 48.10 247 SER A C 1
ATOM 1640 O O . SER A 1 220 ? 56.401 38.498 60.282 1.00 47.95 247 SER A O 1
ATOM 1643 N N . ARG A 1 221 ? 55.858 40.525 61.109 1.00 46.93 248 ARG A N 1
ATOM 1644 C CA . ARG A 1 221 ? 54.870 39.973 62.028 1.00 46.75 248 ARG A CA 1
ATOM 1645 C C . ARG A 1 221 ? 53.720 39.304 61.286 1.00 55.15 248 ARG A C 1
ATOM 1646 O O . ARG A 1 221 ? 53.096 38.378 61.818 1.00 55.18 248 ARG A O 1
ATOM 1654 N N . ASN A 1 222 ? 53.426 39.748 60.063 1.00 55.28 249 ASN A N 1
ATOM 1655 C CA . ASN A 1 222 ? 52.305 39.210 59.303 1.00 43.79 249 ASN A CA 1
ATOM 1656 C C . ASN A 1 222 ? 52.662 37.972 58.490 1.00 41.16 249 ASN A C 1
ATOM 1657 O O . ASN A 1 222 ? 51.770 37.380 57.873 1.00 53.91 249 ASN A O 1
ATOM 1662 N N . LEU A 1 223 ? 53.929 37.570 58.469 1.00 41.31 250 LEU A N 1
ATOM 1663 C CA . LEU A 1 223 ? 54.334 36.375 57.745 1.00 35.03 250 LEU A CA 1
ATOM 1664 C C . LEU A 1 223 ? 54.002 35.132 58.555 1.00 45.70 250 LEU A C 1
ATOM 1665 O O . LEU A 1 223 ? 54.128 35.121 59.783 1.00 44.02 250 LEU A O 1
ATOM 1670 N N . ALA A 1 224 ? 53.582 34.079 57.861 1.00 46.49 251 ALA A N 1
ATOM 1671 C CA . ALA A 1 224 ? 53.248 32.825 58.519 1.00 41.05 251 ALA A CA 1
ATOM 1672 C C . ALA A 1 224 ? 53.486 31.678 57.552 1.00 49.56 251 ALA A C 1
ATOM 1673 O O . ALA A 1 224 ? 53.060 31.742 56.395 1.00 47.52 251 ALA A O 1
ATOM 1675 N N . PHE A 1 225 ? 54.179 30.642 58.027 1.00 42.51 252 PHE A N 1
ATOM 1676 C CA . PHE A 1 225 ? 54.330 29.429 57.235 1.00 46.71 252 PHE A CA 1
ATOM 1677 C C . PHE A 1 225 ? 53.107 28.530 57.344 1.00 47.01 252 PHE A C 1
ATOM 1678 O O . PHE A 1 225 ? 52.823 27.762 56.418 1.00 56.38 252 PHE A O 1
ATOM 1686 N N . TYR A 1 226 ? 52.376 28.613 58.461 1.00 47.24 253 TYR A N 1
ATOM 1687 C CA . TYR A 1 226 ? 51.177 27.815 58.670 1.00 51.29 253 TYR A CA 1
ATOM 1688 C C . TYR A 1 226 ? 50.317 28.502 59.715 1.00 48.53 253 TYR A C 1
ATOM 1689 O O . TYR A 1 226 ? 50.868 29.068 60.670 1.00 60.79 253 TYR A O 1
ATOM 1698 N N . PRO A 1 227 ? 48.982 28.486 59.579 1.00 54.27 254 PRO A N 1
ATOM 1699 C CA . PRO A 1 227 ? 48.185 27.903 58.487 1.00 52.36 254 PRO A CA 1
ATOM 1700 C C . PRO A 1 227 ? 48.244 28.752 57.223 1.00 59.04 254 PRO A C 1
ATOM 1701 O O . PRO A 1 227 ? 48.757 29.867 57.258 1.00 64.66 254 PRO A O 1
ATOM 1705 N N . PRO A 1 228 ? 47.755 28.247 56.089 1.00 62.24 255 PRO A N 1
ATOM 1706 C CA . PRO A 1 228 ? 47.670 29.091 54.893 1.00 58.41 255 PRO A CA 1
ATOM 1707 C C . PRO A 1 228 ? 46.816 30.320 55.158 1.00 54.31 255 PRO A C 1
ATOM 1708 O O . PRO A 1 228 ? 45.943 30.320 56.029 1.00 62.07 255 PRO A O 1
ATOM 1712 N N . HIS A 1 229 ? 47.086 31.376 54.400 1.00 52.25 256 HIS A N 1
ATOM 1713 C CA . HIS A 1 229 ? 46.356 32.621 54.577 1.00 47.99 256 HIS A CA 1
ATOM 1714 C C . HIS A 1 229 ? 44.864 32.385 54.347 1.00 54.42 256 HIS A C 1
ATOM 1715 O O . HIS A 1 229 ? 44.490 31.542 53.522 1.00 67.90 256 HIS A O 1
ATOM 1722 N N . PRO A 1 230 ? 43.990 33.084 55.073 1.00 66.11 257 PRO A N 1
ATOM 1723 C CA . PRO A 1 230 ? 42.543 32.866 54.899 1.00 71.15 257 PRO A CA 1
ATOM 1724 C C . PRO A 1 230 ? 42.056 32.948 53.459 1.00 60.41 257 PRO A C 1
ATOM 1725 O O . PRO A 1 230 ? 41.055 32.303 53.122 1.00 65.27 257 PRO A O 1
ATOM 1729 N N . ASP A 1 231 ? 42.727 33.712 52.598 1.00 65.34 258 ASP A N 1
ATOM 1730 C CA . ASP A 1 231 ? 42.327 33.855 51.204 1.00 69.46 258 ASP A CA 1
ATOM 1731 C C . ASP A 1 231 ? 43.105 32.938 50.267 1.00 68.85 258 ASP A C 1
ATOM 1732 O O . ASP A 1 231 ? 43.007 33.090 49.046 1.00 62.64 258 ASP A O 1
ATOM 1737 N N . TYR A 1 232 ? 43.869 31.993 50.808 1.00 68.04 259 TYR A N 1
ATOM 1738 C CA . TYR A 1 232 ? 44.678 31.108 49.980 1.00 67.12 259 TYR A CA 1
ATOM 1739 C C . TYR A 1 232 ? 43.795 30.084 49.274 1.00 75.03 259 TYR A C 1
ATOM 1740 O O . TYR A 1 232 ? 42.975 29.412 49.908 1.00 69.65 259 TYR A O 1
ATOM 1749 N N . THR A 1 233 ? 43.964 29.966 47.953 1.00 72.67 260 THR A N 1
ATOM 1750 C CA . THR A 1 233 ? 43.170 29.046 47.147 1.00 78.46 260 THR A CA 1
ATOM 1751 C C . THR A 1 233 ? 44.028 28.140 46.270 1.00 79.38 260 THR A C 1
ATOM 1752 O O . THR A 1 233 ? 43.487 27.460 45.390 1.00 83.25 260 THR A O 1
ATOM 1756 N N . TRP A 1 234 ? 45.339 28.107 46.481 1.00 61.63 261 TRP A N 1
ATOM 1757 C CA . TRP A 1 234 ? 46.237 27.368 45.608 1.00 69.54 261 TRP A CA 1
ATOM 1758 C C . TRP A 1 234 ? 46.493 25.973 46.182 1.00 75.54 261 TRP A C 1
ATOM 1759 O O . TRP A 1 234 ? 45.818 25.526 47.112 1.00 70.03 261 TRP A O 1
ATOM 1770 N N . SER A 1 235 ? 47.470 25.265 45.621 1.00 66.80 262 SER A N 1
ATOM 1771 C CA . SER A 1 235 ? 47.757 23.905 46.058 1.00 58.75 262 SER A CA 1
ATOM 1772 C C . SER A 1 235 ? 48.382 23.903 47.447 1.00 66.54 262 SER A C 1
ATOM 1773 O O . SER A 1 235 ? 49.057 24.852 47.853 1.00 65.49 262 SER A O 1
ATOM 1776 N N . PHE A 1 236 ? 48.153 22.812 48.177 1.00 60.82 263 PHE A N 1
ATOM 1777 C CA . PHE A 1 236 ? 48.710 22.639 49.513 1.00 57.04 263 PHE A CA 1
ATOM 1778 C C . PHE A 1 236 ? 50.215 22.399 49.431 1.00 63.46 263 PHE A C 1
ATOM 1779 O O . PHE A 1 236 ? 50.698 21.311 49.759 1.00 77.62 263 PHE A O 1
ATOM 1787 N N . ASP A 1 237 ? 50.957 23.410 48.984 1.00 71.89 264 ASP A N 1
ATOM 1788 C CA . ASP A 1 237 ? 52.401 23.347 48.803 1.00 72.16 264 ASP A CA 1
ATOM 1789 C C . ASP A 1 237 ? 53.070 24.313 49.772 1.00 64.95 264 ASP A C 1
ATOM 1790 O O . ASP A 1 237 ? 52.573 25.420 49.998 1.00 66.90 264 ASP A O 1
ATOM 1795 N N . ASP A 1 238 ? 54.205 23.897 50.339 1.00 57.90 265 ASP A N 1
ATOM 1796 C CA . ASP A 1 238 ? 54.786 24.657 51.443 1.00 50.55 265 ASP A CA 1
ATOM 1797 C C . ASP A 1 238 ? 55.378 25.983 50.973 1.00 59.14 265 ASP A C 1
ATOM 1798 O O . ASP A 1 238 ? 55.233 27.004 51.655 1.00 57.86 265 ASP A O 1
ATOM 1803 N N . ILE A 1 239 ? 56.041 25.996 49.815 1.00 59.04 266 ILE A N 1
ATOM 1804 C CA . ILE A 1 239 ? 56.683 27.229 49.365 1.00 53.68 266 ILE A CA 1
ATOM 1805 C C . ILE A 1 239 ? 55.672 28.193 48.756 1.00 51.19 266 ILE A C 1
ATOM 1806 O O . ILE A 1 239 ? 55.873 29.412 48.801 1.00 51.09 266 ILE A O 1
ATOM 1811 N N . ILE A 1 240 ? 54.580 27.683 48.183 1.00 59.90 267 ILE A N 1
ATOM 1812 C CA . ILE A 1 240 ? 53.566 28.570 47.622 1.00 57.60 267 ILE A CA 1
ATOM 1813 C C . ILE A 1 240 ? 52.784 29.252 48.736 1.00 54.78 267 ILE A C 1
ATOM 1814 O O . ILE A 1 240 ? 52.445 30.438 48.641 1.00 47.00 267 ILE A O 1
ATOM 1819 N N . VAL A 1 241 ? 52.484 28.514 49.808 1.00 54.38 268 VAL A N 1
ATOM 1820 C CA . VAL A 1 241 ? 51.773 29.091 50.947 1.00 49.78 268 VAL A CA 1
ATOM 1821 C C . VAL A 1 241 ? 52.553 30.268 51.517 1.00 56.91 268 VAL A C 1
ATOM 1822 O O . VAL A 1 241 ? 52.001 31.351 51.745 1.00 56.96 268 VAL A O 1
ATOM 1826 N N . PHE A 1 242 ? 53.856 30.078 51.743 1.00 46.07 269 PHE A N 1
ATOM 1827 C CA . PHE A 1 242 ? 54.667 31.161 52.289 1.00 51.45 269 PHE A CA 1
ATOM 1828 C C . PHE A 1 242 ? 54.785 32.317 51.304 1.00 50.37 269 PHE A C 1
ATOM 1829 O O . PHE A 1 242 ? 54.761 33.486 51.707 1.00 51.46 269 PHE A O 1
ATOM 1837 N N . ALA A 1 243 ? 54.917 32.013 50.011 1.00 47.84 270 ALA A N 1
ATOM 1838 C CA . ALA A 1 243 ? 54.972 33.072 49.009 1.00 44.87 270 ALA A CA 1
ATOM 1839 C C . ALA A 1 243 ? 53.695 33.898 49.012 1.00 47.42 270 ALA A C 1
ATOM 1840 O O . ALA A 1 243 ? 53.742 35.132 48.944 1.00 62.47 270 ALA A O 1
ATOM 1842 N N . PHE A 1 244 ? 52.541 33.234 49.095 1.00 45.09 271 PHE A N 1
ATOM 1843 C CA . PHE A 1 244 ? 51.279 33.954 49.193 1.00 51.09 271 PHE A CA 1
ATOM 1844 C C . PHE A 1 244 ? 51.194 34.746 50.488 1.00 54.52 271 PHE A C 1
ATOM 1845 O O . PHE A 1 244 ? 50.535 35.790 50.535 1.00 56.14 271 PHE A O 1
ATOM 1853 N N . SER A 1 245 ? 51.857 34.271 51.546 1.00 54.21 272 SER A N 1
ATOM 1854 C CA . SER A 1 245 ? 51.848 34.995 52.813 1.00 54.90 272 SER A CA 1
ATOM 1855 C C . SER A 1 245 ? 52.613 36.307 52.705 1.00 54.26 272 SER A C 1
ATOM 1856 O O . SER A 1 245 ? 52.177 37.332 53.244 1.00 56.58 272 SER A O 1
ATOM 1859 N N . CYS A 1 246 ? 53.759 36.296 52.018 1.00 53.52 273 CYS A N 1
ATOM 1860 C CA . CYS A 1 246 ? 54.483 37.541 51.781 1.00 51.86 273 CYS A CA 1
ATOM 1861 C C . CYS A 1 246 ? 53.676 38.478 50.895 1.00 50.20 273 CYS A C 1
ATOM 1862 O O . CYS A 1 246 ? 53.730 39.702 51.058 1.00 62.28 273 CYS A O 1
ATOM 1865 N N . LYS A 1 247 ? 52.917 37.917 49.950 1.00 55.34 274 LYS A N 1
ATOM 1866 C CA . LYS A 1 247 ? 52.074 38.734 49.084 1.00 51.03 274 LYS A CA 1
ATOM 1867 C C . LYS A 1 247 ? 51.028 39.491 49.894 1.00 58.38 274 LYS A C 1
ATOM 1868 O O . LYS A 1 247 ? 50.836 40.698 49.710 1.00 67.45 274 LYS A O 1
ATOM 1874 N N . GLN A 1 248 ? 50.344 38.794 50.806 1.00 51.67 275 GLN A N 1
ATOM 1875 C CA . GLN A 1 248 ? 49.330 39.447 51.627 1.00 45.33 275 GLN A CA 1
ATOM 1876 C C . GLN A 1 248 ? 49.951 40.420 52.619 1.00 53.52 275 GLN A C 1
ATOM 1877 O O . GLN A 1 248 ? 49.321 41.420 52.980 1.00 60.29 275 GLN A O 1
ATOM 1883 N N . ALA A 1 249 ? 51.173 40.148 53.070 1.00 59.26 276 ALA A N 1
ATOM 1884 C CA . ALA A 1 249 ? 51.875 41.059 53.965 1.00 51.22 276 ALA A CA 1
ATOM 1885 C C . ALA A 1 249 ? 52.504 42.233 53.231 1.00 53.60 276 ALA A C 1
ATOM 1886 O O . ALA A 1 249 ? 53.077 43.113 53.884 1.00 64.22 276 ALA A O 1
ATOM 1888 N N . GLU A 1 250 ? 52.397 42.271 51.900 1.00 60.06 277 GLU A N 1
ATOM 1889 C CA . GLU A 1 250 ? 53.065 43.276 51.072 1.00 57.86 277 GLU A CA 1
ATOM 1890 C C . GLU A 1 250 ? 54.572 43.259 51.309 1.00 50.22 277 GLU A C 1
ATOM 1891 O O . GLU A 1 250 ? 55.232 44.299 51.333 1.00 55.82 277 GLU A O 1
ATOM 1897 N N . VAL A 1 251 ? 55.118 42.060 51.489 1.00 46.86 278 VAL A N 1
ATOM 1898 C CA . VAL A 1 251 ? 56.547 41.846 51.674 1.00 48.17 278 VAL A CA 1
ATOM 1899 C C . VAL A 1 251 ? 57.105 41.285 50.375 1.00 57.49 278 VAL A C 1
ATOM 1900 O O . VAL A 1 251 ? 56.642 40.246 49.887 1.00 60.22 278 VAL A O 1
ATOM 1904 N N . GLN A 1 252 ? 58.101 41.966 49.820 1.00 55.57 279 GLN A N 1
ATOM 1905 C CA . GLN A 1 252 ? 58.684 41.584 48.542 1.00 45.72 279 GLN A CA 1
ATOM 1906 C C . GLN A 1 252 ? 59.817 40.591 48.771 1.00 47.56 279 GLN A C 1
ATOM 1907 O O . GLN A 1 252 ? 60.783 40.895 49.479 1.00 57.17 279 GLN A O 1
ATOM 1913 N N . MET A 1 253 ? 59.694 39.409 48.173 1.00 51.56 280 MET A N 1
ATOM 1914 C CA . MET A 1 253 ? 60.782 38.445 48.203 1.00 59.51 280 MET A CA 1
ATOM 1915 C C . MET A 1 253 ? 61.882 38.863 47.235 1.00 51.83 280 MET A C 1
ATOM 1916 O O . MET A 1 253 ? 61.613 39.297 46.112 1.00 46.70 280 MET A O 1
ATOM 1921 N N . TYR A 1 254 ? 63.128 38.742 47.681 1.00 46.27 281 TYR A N 1
ATOM 1922 C CA . TYR A 1 254 ? 64.282 39.094 46.869 1.00 46.53 281 TYR A CA 1
ATOM 1923 C C . TYR A 1 254 ? 65.236 37.915 46.764 1.00 49.59 281 TYR A C 1
ATOM 1924 O O . TYR A 1 254 ? 65.341 37.090 47.677 1.00 41.32 281 TYR A O 1
ATOM 1933 N N . VAL A 1 255 ? 65.935 37.847 45.637 1.00 52.41 282 VAL A N 1
ATOM 1934 C CA . VAL A 1 255 ? 67.077 36.961 45.466 1.00 46.84 282 VAL A CA 1
ATOM 1935 C C . VAL A 1 255 ? 68.271 37.817 45.070 1.00 56.99 282 VAL A C 1
ATOM 1936 O O . VAL A 1 255 ? 68.146 38.730 44.246 1.00 54.88 282 VAL A O 1
ATOM 1940 N N . CYS A 1 256 ? 69.417 37.553 45.690 1.00 50.78 283 CYS A N 1
ATOM 1941 C CA . CYS A 1 256 ? 70.652 38.258 45.380 1.00 58.01 283 CYS A CA 1
ATOM 1942 C C . CYS A 1 256 ? 71.639 37.279 44.764 1.00 60.77 283 CYS A C 1
ATOM 1943 O O . CYS A 1 256 ? 71.803 36.160 45.263 1.00 63.52 283 CYS A O 1
ATOM 1946 N N . ASN A 1 257 ? 72.282 37.698 43.674 1.00 63.56 284 ASN A N 1
ATOM 1947 C CA . ASN A 1 257 ? 73.264 36.878 42.975 1.00 55.86 284 ASN A CA 1
ATOM 1948 C C . ASN A 1 257 ? 74.568 37.641 42.774 1.00 62.03 284 ASN A C 1
ATOM 1949 O O . ASN A 1 257 ? 75.279 37.419 41.789 1.00 61.64 284 ASN A O 1
ATOM 1954 N N . LYS A 1 258 ? 74.896 38.541 43.703 1.00 50.14 285 LYS A N 1
ATOM 1955 C CA . LYS A 1 258 ? 76.057 39.406 43.533 1.00 62.08 285 LYS A CA 1
ATOM 1956 C C . LYS A 1 258 ? 77.374 38.640 43.555 1.00 71.75 285 LYS A C 1
ATOM 1957 O O . LYS A 1 258 ? 78.365 39.124 43.000 1.00 76.43 285 LYS A O 1
ATOM 1963 N N . GLU A 1 259 ? 77.407 37.458 44.166 1.00 74.42 286 GLU A N 1
ATOM 1964 C CA . GLU A 1 259 ? 78.584 36.602 44.128 1.00 72.23 286 GLU A CA 1
ATOM 1965 C C . GLU A 1 259 ? 78.144 35.167 44.375 1.00 65.25 286 GLU A C 1
ATOM 1966 O O . GLU A 1 259 ? 76.955 34.882 44.549 1.00 54.00 286 GLU A O 1
ATOM 1972 N N . GLU A 1 260 ? 79.111 34.255 44.373 1.00 63.63 287 GLU A N 1
ATOM 1973 C CA . GLU A 1 260 ? 78.809 32.871 44.705 1.00 48.82 287 GLU A CA 1
ATOM 1974 C C . GLU A 1 260 ? 78.545 32.747 46.199 1.00 69.49 287 GLU A C 1
ATOM 1975 O O . GLU A 1 260 ? 79.336 33.221 47.021 1.00 58.24 287 GLU A O 1
ATOM 1981 N N . TYR A 1 261 ? 77.425 32.122 46.549 1.00 57.01 288 TYR A N 1
ATOM 1982 C CA . TYR A 1 261 ? 77.080 31.863 47.941 1.00 50.84 288 TYR A CA 1
ATOM 1983 C C . TYR A 1 261 ? 77.155 30.392 48.304 1.00 54.85 288 TYR A C 1
ATOM 1984 O O . TYR A 1 261 ? 77.698 30.047 49.355 1.00 68.62 288 TYR A O 1
ATOM 1993 N N . GLY A 1 262 ? 76.640 29.514 47.453 1.00 42.96 289 GLY A N 1
ATOM 1994 C CA . GLY A 1 262 ? 76.685 28.100 47.757 1.00 51.15 289 GLY A CA 1
ATOM 1995 C C . GLY A 1 262 ? 76.059 27.278 46.654 1.00 50.73 289 GLY A C 1
ATOM 1996 O O . GLY A 1 262 ? 75.733 27.785 45.579 1.00 47.46 289 GLY A O 1
ATOM 1997 N N . PHE A 1 263 ? 75.897 25.987 46.946 1.00 49.08 290 PHE A N 1
ATOM 1998 C CA . PHE A 1 263 ? 75.428 25.004 45.983 1.00 56.86 290 PHE A CA 1
ATOM 1999 C C . PHE A 1 263 ? 74.306 24.183 46.599 1.00 46.86 290 PHE A C 1
ATOM 2000 O O . PHE A 1 263 ? 74.242 24.008 47.818 1.00 43.36 290 PHE A O 1
ATOM 2008 N N . LEU A 1 264 ? 73.415 23.684 45.746 1.00 47.47 291 LEU A N 1
ATOM 2009 C CA . LEU A 1 264 ? 72.306 22.855 46.196 1.00 55.94 291 LEU A CA 1
ATOM 2010 C C . LEU A 1 264 ? 72.008 21.808 45.134 1.00 48.48 291 LEU A C 1
ATOM 2011 O O . LEU A 1 264 ? 72.202 22.066 43.940 1.00 63.87 291 LEU A O 1
ATOM 2016 N N . PRO A 1 265 ? 71.552 20.621 45.530 1.00 52.65 292 PRO A N 1
ATOM 2017 C CA . PRO A 1 265 ? 71.224 19.589 44.544 1.00 46.75 292 PRO A CA 1
ATOM 2018 C C . PRO A 1 265 ? 69.852 19.808 43.928 1.00 53.82 292 PRO A C 1
ATOM 2019 O O . PRO A 1 26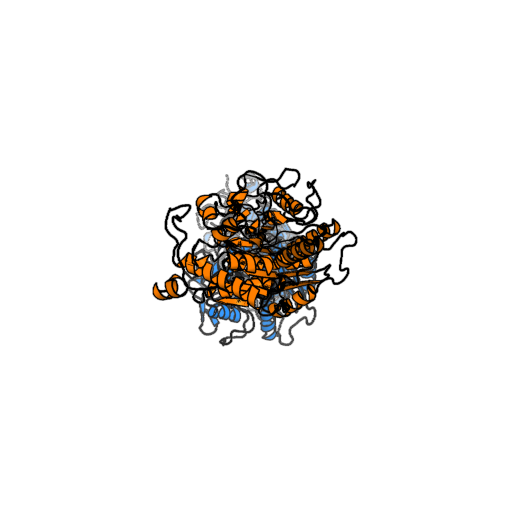5 ? 68.943 20.371 44.542 1.00 52.45 292 PRO A O 1
ATOM 2023 N N . VAL A 1 266 ? 69.715 19.355 42.690 1.00 52.92 293 VAL A N 1
ATOM 2024 C CA . VAL A 1 266 ? 68.421 19.455 42.007 1.00 48.23 293 VAL A CA 1
ATOM 2025 C C . VAL A 1 266 ? 67.449 18.461 42.636 1.00 48.63 293 VAL A C 1
ATOM 2026 O O . VAL A 1 266 ? 67.786 17.271 42.769 1.00 61.52 293 VAL A O 1
ATOM 2030 N N . PRO A 1 267 ? 66.255 18.892 43.045 1.00 63.88 294 PRO A N 1
ATOM 2031 C CA . PRO A 1 267 ? 65.315 17.966 43.689 1.00 60.59 294 PRO A CA 1
ATOM 2032 C C . PRO A 1 267 ? 64.922 16.824 42.763 1.00 53.49 294 PRO A C 1
ATOM 2033 O O . PRO A 1 267 ? 64.887 16.965 41.540 1.00 54.39 294 PRO A O 1
ATOM 2037 N N . LEU A 1 268 ? 64.621 15.681 43.368 1.00 59.92 295 LEU A N 1
ATOM 2038 C CA . LEU A 1 268 ? 64.316 14.463 42.635 1.00 46.70 295 LEU A CA 1
ATOM 2039 C C . LEU A 1 268 ? 62.809 14.236 42.551 1.00 59.78 295 LEU A C 1
ATOM 2040 O O . LEU A 1 268 ? 62.009 14.935 43.178 1.00 60.60 295 LEU A O 1
ATOM 2045 N N . ARG A 1 269 ? 62.428 13.235 41.761 1.00 65.65 296 ARG A N 1
ATOM 2046 C CA . ARG A 1 269 ? 61.024 12.927 41.545 1.00 52.32 296 ARG A CA 1
ATOM 2047 C C . ARG A 1 269 ? 60.423 12.242 42.769 1.00 60.37 296 ARG A C 1
ATOM 2048 O O . ARG A 1 269 ? 61.125 11.817 43.691 1.00 62.55 296 ARG A O 1
ATOM 2056 N N . ALA A 1 270 ? 59.091 12.132 42.757 1.00 56.82 297 ALA A N 1
ATOM 2057 C CA . ALA A 1 270 ? 58.382 11.511 43.871 1.00 56.53 297 ALA A CA 1
ATOM 2058 C C . ALA A 1 270 ? 58.812 10.062 44.066 1.00 66.44 297 ALA A C 1
ATOM 2059 O O . ALA A 1 270 ? 58.945 9.593 45.202 1.00 66.27 297 ALA A O 1
ATOM 2061 N N . HIS A 1 271 ? 59.039 9.339 42.969 1.00 58.54 298 HIS A N 1
ATOM 2062 C CA . HIS A 1 271 ? 59.410 7.933 43.025 1.00 60.60 298 HIS A CA 1
ATOM 2063 C C . HIS A 1 271 ? 60.917 7.722 42.954 1.00 63.55 298 HIS A C 1
ATOM 2064 O O . HIS A 1 271 ? 61.369 6.641 42.562 1.00 65.52 298 HIS A O 1
ATOM 2071 N N . SER A 1 272 ? 61.705 8.725 43.330 1.00 58.61 299 SER A N 1
ATOM 2072 C CA . SER A 1 272 ? 63.148 8.562 43.388 1.00 55.61 299 SER A CA 1
ATOM 2073 C C . SER A 1 272 ? 63.533 7.817 44.664 1.00 56.41 299 SER A C 1
ATOM 2074 O O . SER A 1 272 ? 62.684 7.438 45.475 1.00 63.60 299 SER A O 1
ATOM 2077 N N . THR A 1 273 ? 64.832 7.605 44.849 1.00 55.61 300 THR A N 1
ATOM 2078 C CA . THR A 1 273 ? 65.337 6.788 45.942 1.00 63.02 300 THR A CA 1
ATOM 2079 C C . THR A 1 273 ? 66.294 7.584 46.818 1.00 59.05 300 THR A C 1
ATOM 2080 O O . THR A 1 273 ? 66.798 8.642 46.432 1.00 60.92 300 THR A O 1
ATOM 2084 N N . LEU A 1 274 ? 66.533 7.051 48.019 1.00 50.95 301 LEU A N 1
ATOM 2085 C CA . LEU A 1 274 ? 67.497 7.656 48.931 1.00 51.20 301 LEU A CA 1
ATOM 2086 C C . LEU A 1 274 ? 68.914 7.574 48.382 1.00 48.38 301 LEU A C 1
ATOM 2087 O O . LEU A 1 274 ? 69.731 8.462 48.648 1.00 59.75 301 LEU A O 1
ATOM 2092 N N . GLN A 1 275 ? 69.224 6.522 47.620 1.00 49.71 302 GLN A N 1
ATOM 2093 C CA . GLN A 1 275 ? 70.537 6.438 46.989 1.00 51.45 302 GLN A CA 1
ATOM 2094 C C . GLN A 1 275 ? 70.682 7.485 45.893 1.00 60.03 302 GLN A C 1
ATOM 2095 O O . GLN A 1 275 ? 71.762 8.060 45.717 1.00 67.90 302 GLN A O 1
ATOM 2101 N N . ASP A 1 276 ? 69.602 7.744 45.148 1.00 59.66 303 ASP A N 1
ATOM 2102 C CA . ASP A 1 276 ? 69.619 8.825 44.167 1.00 53.28 303 ASP A CA 1
ATOM 2103 C C . ASP A 1 276 ? 69.933 10.159 44.832 1.00 62.06 303 ASP A C 1
ATOM 2104 O O . ASP A 1 276 ? 70.730 10.948 44.312 1.00 59.29 303 ASP A O 1
ATOM 2109 N N . GLU A 1 277 ? 69.324 10.420 45.991 1.00 57.08 304 GLU A N 1
ATOM 2110 C CA . GLU A 1 277 ? 69.594 11.659 46.714 1.00 50.76 304 GLU A CA 1
ATOM 2111 C C . GLU A 1 277 ? 71.043 11.717 47.180 1.00 50.79 304 GLU A C 1
ATOM 2112 O O . GLU A 1 277 ? 71.723 12.736 47.008 1.00 54.65 304 GLU A O 1
ATOM 2118 N N . ALA A 1 278 ? 71.535 10.623 47.766 1.00 51.00 305 ALA A N 1
ATOM 2119 C CA . ALA A 1 278 ? 72.892 10.611 48.303 1.00 57.41 305 ALA A CA 1
ATOM 2120 C C . ALA A 1 278 ? 73.921 10.843 47.205 1.00 58.00 305 ALA A C 1
ATOM 2121 O O . ALA A 1 278 ? 74.846 11.648 47.365 1.00 58.24 305 ALA A O 1
ATOM 2123 N N . GLU A 1 279 ? 73.776 10.141 46.078 1.00 57.12 306 GLU A N 1
ATOM 2124 C CA . GLU A 1 279 ? 74.704 10.331 44.970 1.00 61.61 306 GLU A CA 1
ATOM 2125 C C . GLU A 1 279 ? 74.536 11.699 44.322 1.00 45.96 306 GLU A C 1
ATOM 2126 O O . GLU A 1 279 ? 75.511 12.262 43.810 1.00 52.57 306 GLU A O 1
ATOM 2132 N N . SER A 1 280 ? 73.320 12.249 44.336 1.00 49.86 307 SER A N 1
ATOM 2133 C CA . SER A 1 280 ? 73.109 13.584 43.784 1.00 49.98 307 SER A CA 1
ATOM 2134 C C . SER A 1 280 ? 73.852 14.640 44.592 1.00 50.84 307 SER A C 1
ATOM 2135 O O . SER A 1 280 ? 74.482 15.538 44.021 1.00 55.37 307 SER A O 1
ATOM 2138 N N . PHE A 1 281 ? 73.796 14.553 45.924 1.00 53.21 308 PHE A N 1
ATOM 2139 C CA . PHE A 1 281 ? 74.544 15.503 46.741 1.00 51.23 308 PHE A CA 1
ATOM 2140 C C . PHE A 1 281 ? 76.043 15.293 46.592 1.00 48.70 308 PHE A C 1
ATOM 2141 O O . PHE A 1 281 ? 76.818 16.253 46.659 1.00 52.86 308 PHE A O 1
ATOM 2149 N N . MET A 1 282 ? 76.472 14.043 46.411 1.00 55.57 309 MET A N 1
ATOM 2150 C CA . MET A 1 282 ? 77.878 13.788 46.122 1.00 61.87 309 MET A CA 1
ATOM 2151 C C . MET A 1 282 ? 78.313 14.522 44.860 1.00 52.68 309 MET A C 1
ATOM 2152 O O . MET A 1 282 ? 79.430 15.047 44.787 1.00 47.31 309 MET A O 1
ATOM 2157 N N . HIS A 1 283 ? 77.430 14.584 43.860 1.00 44.01 310 HIS A N 1
ATOM 2158 C CA . HIS A 1 283 ? 77.738 15.328 42.646 1.00 59.02 310 HIS A CA 1
ATOM 2159 C C . HIS A 1 283 ? 77.892 16.815 42.928 1.00 53.66 310 HIS A C 1
ATOM 2160 O O . HIS A 1 283 ? 78.664 17.497 42.244 1.00 54.32 310 HIS A O 1
ATOM 2167 N N . VAL A 1 284 ? 77.164 17.338 43.917 1.00 52.51 311 VAL A N 1
ATOM 2168 C CA . VAL A 1 284 ? 77.371 18.722 44.336 1.00 51.85 311 VAL A CA 1
ATOM 2169 C C . VAL A 1 284 ? 78.803 18.914 44.816 1.00 50.55 311 VAL A C 1
ATOM 2170 O O . VAL A 1 284 ? 79.472 19.893 44.464 1.00 54.36 311 VAL A O 1
ATOM 2174 N N . GLN A 1 285 ? 79.295 17.972 45.624 1.00 46.90 312 GLN A N 1
ATOM 2175 C CA . GLN A 1 285 ? 80.669 18.049 46.105 1.00 53.04 312 GLN A CA 1
ATOM 2176 C C . GLN A 1 285 ? 81.659 17.934 44.954 1.00 59.20 312 GLN A C 1
ATOM 2177 O O . GLN A 1 285 ? 82.690 18.617 44.941 1.00 61.16 312 GLN A O 1
ATOM 2183 N N . LEU A 1 286 ? 81.363 17.069 43.979 1.00 61.56 313 LEU A N 1
ATOM 2184 C CA . LEU A 1 286 ? 82.173 17.013 42.766 1.00 54.85 313 LEU A CA 1
ATOM 2185 C C . LEU A 1 286 ? 82.162 18.350 42.039 1.00 54.87 313 LEU A C 1
ATOM 2186 O O . LEU A 1 286 ? 83.211 18.832 41.595 1.00 65.87 313 LEU A O 1
ATOM 2191 N N . GLU A 1 287 ? 80.983 18.967 41.911 1.00 51.50 314 GLU A N 1
ATOM 2192 C CA . GLU A 1 287 ? 80.884 20.244 41.211 1.00 66.54 314 GLU A CA 1
ATOM 2193 C C . GLU A 1 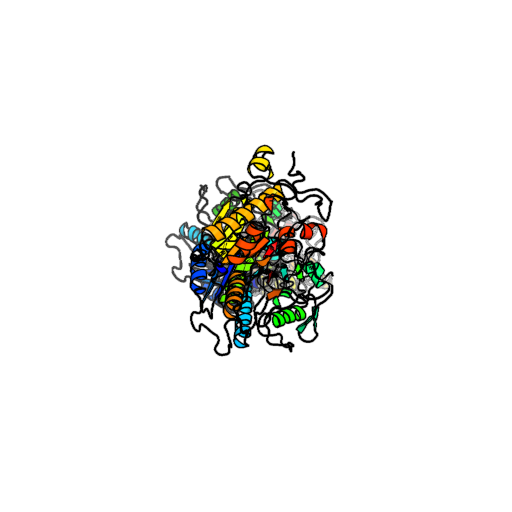287 ? 81.615 21.355 41.954 1.00 60.71 314 GLU A C 1
ATOM 2194 O O . GLU A 1 287 ? 82.139 22.279 41.323 1.00 59.52 314 GLU A O 1
ATOM 2200 N N . VAL A 1 288 ? 81.656 21.289 43.286 1.00 57.57 315 VAL A N 1
ATOM 2201 C CA . VAL A 1 288 ? 82.428 22.263 44.053 1.00 55.90 315 VAL A CA 1
ATOM 2202 C C . VAL A 1 288 ? 83.912 22.121 43.740 1.00 68.09 315 VAL A C 1
ATOM 2203 O O . VAL A 1 288 ? 84.610 23.110 43.488 1.00 67.32 315 VAL A O 1
ATOM 2207 N N . MET A 1 289 ? 84.413 20.886 43.736 1.00 59.81 316 MET A N 1
ATOM 2208 C CA . MET A 1 289 ? 85.834 20.642 43.517 1.00 68.93 316 MET A CA 1
ATOM 2209 C C . MET A 1 289 ? 86.276 20.899 42.083 1.00 63.71 316 MET A C 1
ATOM 2210 O O . MET A 1 289 ? 87.450 20.670 41.776 1.00 62.17 316 MET A O 1
ATOM 2215 N N . VAL A 1 290 ? 85.387 21.362 41.203 1.00 62.46 317 VAL A N 1
ATOM 2216 C CA . VAL A 1 290 ? 85.798 21.688 39.840 1.00 56.93 317 VAL A CA 1
ATOM 2217 C C . VAL A 1 290 ? 86.661 22.944 39.832 1.00 68.02 317 VAL A C 1
ATOM 2218 O O . VAL A 1 290 ? 87.763 22.957 39.270 1.00 81.61 317 VAL A O 1
ATOM 2222 N N . LYS A 1 291 ? 86.177 24.018 40.462 1.00 74.18 318 LYS A N 1
ATOM 2223 C CA . LYS A 1 291 ? 86.892 25.289 40.480 1.00 68.71 318 LYS A CA 1
ATOM 2224 C C . LYS A 1 291 ? 87.081 25.836 41.891 1.00 68.21 318 LYS A C 1
ATOM 2225 O O . LYS A 1 291 ? 87.422 27.013 42.046 1.00 82.02 318 LYS A O 1
ATOM 2231 N N . HIS A 1 292 ? 86.870 25.024 42.915 1.00 63.77 319 HIS A N 1
ATOM 2232 C CA . HIS A 1 292 ? 87.091 25.406 44.300 1.00 62.98 319 HIS A CA 1
ATOM 2233 C C . HIS A 1 292 ? 87.824 24.272 44.999 1.00 69.19 319 HIS A C 1
ATOM 2234 O O . HIS A 1 292 ? 87.816 23.133 44.520 1.00 63.03 319 HIS A O 1
ATOM 2241 N N . PRO A 1 293 ? 88.472 24.552 46.126 1.00 63.76 320 PRO A N 1
ATOM 2242 C CA . PRO A 1 293 ? 88.974 23.470 46.980 1.00 63.33 320 PRO A CA 1
ATOM 2243 C C . PRO A 1 293 ? 87.822 22.630 47.497 1.00 64.96 320 PRO A C 1
ATOM 2244 O O . PRO A 1 293 ? 86.664 23.074 47.474 1.00 71.05 320 PRO A O 1
ATOM 2248 N N . PRO A 1 294 ? 88.086 21.409 47.960 1.00 66.16 321 PRO A N 1
ATOM 2249 C CA . PRO A 1 294 ? 86.990 20.566 48.453 1.00 71.50 321 PRO A CA 1
ATOM 2250 C C . PRO A 1 294 ? 86.334 21.170 49.686 1.00 71.95 321 PRO A C 1
ATOM 2251 O O . PRO A 1 294 ? 87.003 21.731 50.557 1.00 76.10 321 PRO A O 1
ATOM 2255 N N . ALA A 1 295 ? 85.008 21.060 49.745 1.00 60.53 322 ALA A N 1
ATOM 2256 C CA . ALA A 1 295 ? 84.252 21.537 50.898 1.00 52.87 322 ALA A CA 1
ATOM 2257 C C . ALA A 1 295 ? 84.476 20.587 52.068 1.00 67.76 322 ALA A C 1
ATOM 2258 O O . ALA A 1 295 ? 84.002 19.447 52.051 1.00 54.51 322 ALA A O 1
ATOM 2260 N N . GLU A 1 296 ? 85.201 21.049 53.082 1.00 53.00 323 GLU A N 1
ATOM 2261 C CA . GLU A 1 296 ? 85.563 20.191 54.197 1.00 61.23 323 GLU A CA 1
ATOM 2262 C C . GLU A 1 296 ? 84.359 19.947 55.108 1.00 60.76 323 GLU A C 1
ATOM 2263 O O . GLU A 1 296 ? 83.453 20.782 55.193 1.00 53.89 323 GLU A O 1
ATOM 2269 N N . PRO A 1 297 ? 84.318 18.809 55.789 1.00 71.94 324 PRO A N 1
ATOM 2270 C CA . PRO A 1 297 ? 83.213 18.525 56.710 1.00 66.30 324 PRO A CA 1
ATOM 2271 C C . PRO A 1 297 ? 83.450 19.183 58.066 1.00 66.12 324 PRO A C 1
ATOM 2272 O O . PRO A 1 297 ? 84.483 19.802 58.307 1.00 67.32 324 PRO A O 1
ATOM 2276 N N . SER A 1 298 ? 82.466 19.041 58.951 1.00 68.71 325 SER A N 1
ATOM 2277 C CA . SER A 1 298 ? 82.620 19.539 60.310 1.00 58.29 325 SER A CA 1
ATOM 2278 C C . SER A 1 298 ? 83.687 18.736 61.043 1.00 63.38 325 SER A C 1
ATOM 2279 O O . SER A 1 298 ? 83.830 17.530 60.830 1.00 72.87 325 SER A O 1
ATOM 2282 N N . ARG A 1 299 ? 84.444 19.410 61.908 1.00 68.62 326 ARG A N 1
ATOM 2283 C CA . ARG A 1 299 ? 85.451 18.730 62.712 1.00 74.93 326 ARG A CA 1
ATOM 2284 C C . ARG A 1 299 ? 84.850 17.957 63.877 1.00 75.50 326 ARG A C 1
ATOM 2285 O O . ARG A 1 299 ? 85.596 17.316 64.625 1.00 83.99 326 ARG A O 1
ATOM 2293 N N . PHE A 1 300 ? 83.529 18.003 64.049 1.00 71.44 327 PHE A N 1
ATOM 2294 C CA . PHE A 1 300 ? 82.844 17.230 65.072 1.00 77.14 327 PHE A CA 1
ATOM 2295 C C . PHE A 1 300 ? 82.076 16.045 64.508 1.00 73.99 327 PHE A C 1
ATOM 2296 O O . PHE A 1 300 ? 81.587 15.219 65.286 1.00 84.13 327 PHE A O 1
ATOM 2304 N N . ILE A 1 301 ? 81.951 15.945 63.187 1.00 68.03 328 ILE A N 1
ATOM 2305 C CA . ILE A 1 301 ? 81.297 14.824 62.525 1.00 65.58 328 ILE A CA 1
ATOM 2306 C C . ILE A 1 301 ? 82.303 14.171 61.590 1.00 84.91 328 ILE A C 1
ATOM 2307 O O . ILE A 1 301 ? 83.123 14.857 60.969 1.00 90.72 328 ILE A O 1
ATOM 2312 N N . SER A 1 302 ? 82.239 12.848 61.489 1.00 93.30 329 SER A N 1
ATOM 2313 C CA . SER A 1 302 ? 83.036 12.093 60.533 1.00 91.11 329 SER A CA 1
ATOM 2314 C C . SER A 1 302 ? 82.109 11.459 59.507 1.00 100.77 329 SER A C 1
ATOM 2315 O O . SER A 1 302 ? 81.108 10.834 59.871 1.00 101.16 329 SER A O 1
ATOM 2318 N N . ALA A 1 303 ? 82.436 11.635 58.230 1.00 102.38 330 ALA A N 1
ATOM 2319 C CA . ALA A 1 303 ? 81.707 10.957 57.175 1.00 98.98 330 ALA A CA 1
ATOM 2320 C C . ALA A 1 303 ? 82.089 9.476 57.153 1.00 106.98 330 ALA A C 1
ATOM 2321 O O . ALA A 1 303 ? 83.183 9.104 57.585 1.00 96.06 330 ALA A O 1
ATOM 2323 N N . PRO A 1 304 ? 81.201 8.607 56.674 1.00 113.40 331 PRO A N 1
ATOM 2324 C CA . PRO A 1 304 ? 81.524 7.177 56.650 1.00 118.87 331 PRO A CA 1
ATOM 2325 C C . PRO A 1 304 ? 82.564 6.851 55.590 1.00 112.69 331 PRO A C 1
ATOM 2326 O O . PRO A 1 304 ? 82.636 7.487 54.535 1.00 105.85 331 PRO A O 1
ATOM 2330 N N . THR A 1 305 ? 83.381 5.846 55.893 1.00 112.50 332 THR A N 1
ATOM 2331 C CA . THR A 1 305 ? 84.421 5.416 54.969 1.00 114.33 332 THR A CA 1
ATOM 2332 C C . THR A 1 305 ? 83.801 4.878 53.683 1.00 108.94 332 THR A C 1
ATOM 2333 O O . THR A 1 305 ? 82.711 4.300 53.685 1.00 109.13 332 THR A O 1
ATOM 2337 N N . LYS A 1 306 ? 84.503 5.085 52.573 1.00 96.08 333 LYS A N 1
ATOM 2338 C CA . LYS A 1 306 ? 84.046 4.664 51.257 1.00 97.51 333 LYS A CA 1
ATOM 2339 C C . LYS A 1 306 ? 84.926 3.534 50.739 1.00 91.25 333 LYS A C 1
ATOM 2340 O O . LYS A 1 306 ? 86.139 3.525 50.970 1.00 89.34 333 LYS A O 1
ATOM 2346 N N . THR A 1 307 ? 84.311 2.585 50.035 1.00 89.07 334 THR A N 1
ATOM 2347 C CA . THR A 1 307 ? 85.022 1.423 49.508 1.00 95.85 334 THR A CA 1
ATOM 2348 C C . THR A 1 307 ? 85.170 1.553 47.999 1.00 82.46 334 THR A C 1
ATOM 2349 O O . THR A 1 307 ? 84.180 1.385 47.267 1.00 76.45 334 THR A O 1
ATOM 2353 N N . PRO A 1 308 ? 86.360 1.855 47.487 1.00 80.72 335 PRO A N 1
ATOM 2354 C CA . PRO A 1 308 ? 86.526 2.021 46.040 1.00 77.49 335 PRO A CA 1
ATOM 2355 C C . PRO A 1 308 ? 86.547 0.687 45.314 1.00 75.44 335 PRO A C 1
ATOM 2356 O O . PRO A 1 308 ? 86.913 -0.351 45.869 1.00 83.71 335 PRO A O 1
ATOM 2360 N N . ASP A 1 309 ? 86.148 0.728 44.046 1.00 83.79 336 ASP A N 1
ATOM 2361 C CA . ASP A 1 309 ? 86.161 -0.460 43.199 1.00 78.53 336 ASP A CA 1
ATOM 2362 C C . ASP A 1 309 ? 86.577 -0.038 41.792 1.00 81.39 336 ASP A C 1
ATOM 2363 O O . ASP A 1 309 ? 86.950 1.114 41.550 1.00 76.80 336 ASP A O 1
ATOM 2368 N N . LYS A 1 310 ? 86.509 -0.984 40.856 1.00 81.54 337 LYS A N 1
ATOM 2369 C CA . LYS A 1 310 ? 86.854 -0.749 39.459 1.00 84.29 337 LYS A CA 1
ATOM 2370 C C . LYS A 1 310 ? 85.631 -0.711 38.549 1.00 76.44 337 LYS A C 1
ATOM 2371 O O . LYS A 1 310 ? 85.786 -0.678 37.324 1.00 75.38 337 LYS A O 1
ATOM 2377 N N . MET A 1 311 ? 84.423 -0.724 39.119 1.00 80.91 338 MET A N 1
ATOM 2378 C CA . MET A 1 311 ? 83.167 -0.649 38.366 1.00 71.72 338 MET A CA 1
ATOM 2379 C C . MET A 1 311 ? 82.991 -1.828 37.413 1.00 75.59 338 MET A C 1
ATOM 2380 O O . MET A 1 311 ? 82.311 -1.715 36.390 1.00 84.65 338 MET A O 1
ATOM 2385 N N . GLY A 1 312 ? 83.592 -2.972 37.742 1.00 76.01 339 GLY A N 1
ATOM 2386 C CA . GLY A 1 312 ? 83.522 -4.143 36.899 1.00 63.70 339 GLY A CA 1
ATOM 2387 C C . GLY A 1 312 ? 84.529 -4.185 35.771 1.00 63.94 339 GLY A C 1
ATOM 2388 O O . GLY A 1 312 ? 84.722 -5.251 35.173 1.00 86.72 339 GLY A O 1
ATOM 2389 N N . PHE A 1 313 ? 85.171 -3.064 35.453 1.00 74.89 340 PHE A N 1
ATOM 2390 C CA . PHE A 1 313 ? 86.218 -3.063 34.446 1.00 76.60 340 PHE A CA 1
ATOM 2391 C C . PHE A 1 313 ? 87.415 -3.878 34.927 1.00 88.21 340 PHE A C 1
ATOM 2392 O O . PHE A 1 313 ? 87.623 -4.085 36.126 1.00 95.93 340 PHE A O 1
ATOM 2400 N N . ASP A 1 314 ? 88.212 -4.348 33.965 1.00 74.47 341 ASP A N 1
ATOM 2401 C CA . ASP A 1 314 ? 89.421 -5.083 34.317 1.00 79.11 341 ASP A CA 1
ATOM 2402 C C . ASP A 1 314 ? 90.488 -4.157 34.884 1.00 83.02 341 ASP A C 1
ATOM 2403 O O . ASP A 1 314 ? 91.318 -4.592 35.692 1.00 91.68 341 ASP A O 1
ATOM 2408 N N . GLU A 1 315 ? 90.478 -2.887 34.483 1.00 83.59 342 GLU A N 1
ATOM 2409 C CA . GLU A 1 315 ? 91.401 -1.896 35.017 1.00 88.10 342 GLU A CA 1
ATOM 2410 C C . GLU A 1 315 ? 90.878 -0.507 34.678 1.00 82.97 342 GLU A C 1
ATOM 2411 O O . GLU A 1 315 ? 90.217 -0.310 33.655 1.00 84.08 342 GLU A O 1
ATOM 2417 N N . VAL A 1 316 ? 91.172 0.447 35.558 1.00 72.55 343 VAL A N 1
ATOM 2418 C CA . VAL A 1 316 ? 90.827 1.850 35.364 1.00 76.40 343 VAL A CA 1
ATOM 2419 C C . VAL A 1 316 ? 92.126 2.643 35.399 1.00 78.83 343 VAL A C 1
ATOM 2420 O O . VAL A 1 316 ? 92.788 2.716 36.442 1.00 89.89 343 VAL A O 1
ATOM 2424 N N . PHE A 1 317 ? 92.492 3.235 34.264 1.00 73.16 344 PHE A N 1
ATOM 2425 C CA . PHE A 1 317 ? 93.726 3.995 34.135 1.00 84.70 344 PHE A CA 1
ATOM 2426 C C . PHE A 1 317 ? 93.452 5.488 34.269 1.00 76.62 344 PHE A C 1
ATOM 2427 O O . PHE A 1 317 ? 92.372 5.975 33.928 1.00 78.97 344 PHE A O 1
ATOM 2435 N N . MET A 1 318 ? 94.456 6.211 34.763 1.00 85.38 345 MET A N 1
ATOM 2436 C CA . MET A 1 318 ? 94.382 7.661 34.925 1.00 85.31 345 MET A CA 1
ATOM 2437 C C . MET A 1 318 ? 95.725 8.239 34.502 1.00 84.31 345 MET A C 1
ATOM 2438 O O . MET A 1 318 ? 96.735 8.035 35.185 1.00 88.67 345 MET A O 1
ATOM 2443 N N . ILE A 1 319 ? 95.738 8.940 33.372 1.00 84.94 346 ILE A N 1
ATOM 2444 C CA . ILE A 1 319 ? 96.950 9.550 32.838 1.00 87.08 346 ILE A CA 1
ATOM 2445 C C . ILE A 1 319 ? 97.135 10.911 33.495 1.00 89.70 346 ILE A C 1
ATOM 2446 O O . ILE A 1 319 ? 96.278 11.792 33.369 1.00 88.55 346 ILE A O 1
ATOM 2451 N N . ASN A 1 320 ? 98.257 11.089 34.188 1.00 88.25 347 ASN A N 1
ATOM 2452 C CA . ASN A 1 320 ? 98.537 12.336 34.885 1.00 88.20 347 ASN A CA 1
ATOM 2453 C C . ASN A 1 320 ? 100.027 12.632 34.834 1.00 97.16 347 ASN A C 1
ATOM 2454 O O . ASN A 1 320 ? 100.845 11.786 35.210 1.00 92.86 347 ASN A O 1
ATOM 2459 N N . LEU A 1 321 ? 100.370 13.830 34.369 1.00 101.71 348 LEU A N 1
ATOM 2460 C CA . LEU A 1 321 ? 101.750 14.289 34.414 1.00 98.30 348 LEU A CA 1
ATOM 2461 C C . LEU A 1 321 ? 102.202 14.443 35.860 1.00 100.37 348 LEU A C 1
ATOM 2462 O O . LEU A 1 321 ? 101.456 14.931 36.713 1.00 94.34 348 LEU A O 1
ATOM 2467 N N . ARG A 1 322 ? 103.440 14.023 36.132 1.00 105.53 349 ARG A N 1
ATOM 2468 C CA . ARG A 1 322 ? 103.952 14.058 37.499 1.00 111.47 349 ARG A CA 1
ATOM 2469 C C . ARG A 1 322 ? 104.024 15.478 38.046 1.00 116.94 349 ARG A C 1
ATOM 2470 O O . ARG A 1 322 ? 103.955 15.673 39.265 1.00 119.88 349 ARG A O 1
ATOM 2478 N N . ARG A 1 323 ? 104.143 16.479 37.171 1.00 112.11 350 ARG A N 1
ATOM 2479 C CA . ARG A 1 323 ? 104.226 17.862 37.624 1.00 111.10 350 ARG A CA 1
ATOM 2480 C C . ARG A 1 323 ? 102.861 18.478 37.909 1.00 112.43 350 ARG A C 1
ATOM 2481 O O . ARG A 1 323 ? 102.792 19.499 38.602 1.00 118.18 350 ARG A O 1
ATOM 2489 N N . ARG A 1 324 ? 101.779 17.892 37.396 1.00 107.72 351 ARG A N 1
ATOM 2490 C CA . ARG A 1 324 ? 100.432 18.422 37.615 1.00 102.47 351 ARG A CA 1
ATOM 2491 C C . ARG A 1 324 ? 99.840 17.798 38.879 1.00 101.31 351 ARG A C 1
ATOM 2492 O O . ARG A 1 324 ? 98.981 16.916 38.843 1.00 99.48 351 ARG A O 1
ATOM 2500 N N . GLN A 1 325 ? 100.332 18.284 40.022 1.00 101.32 352 GLN A N 1
ATOM 2501 C CA . GLN A 1 325 ? 99.881 17.754 41.305 1.00 105.86 352 GLN A CA 1
ATOM 2502 C C . GLN A 1 325 ? 98.442 18.156 41.601 1.00 96.03 352 GLN A C 1
ATOM 2503 O O . GLN A 1 325 ? 97.669 17.359 42.146 1.00 90.94 352 GLN A O 1
ATOM 2509 N N . ASP A 1 326 ? 98.065 19.389 41.252 1.00 96.41 353 ASP A N 1
ATOM 2510 C CA . ASP A 1 326 ? 96.710 19.861 41.528 1.00 95.17 353 ASP A CA 1
ATOM 2511 C C . ASP A 1 326 ? 95.669 18.999 40.825 1.00 86.43 353 ASP A C 1
ATOM 2512 O O . ASP A 1 326 ? 94.636 18.656 41.412 1.00 82.48 353 ASP A O 1
ATOM 2517 N N . ARG A 1 327 ? 95.928 18.637 39.568 1.00 89.24 354 ARG A N 1
ATOM 2518 C CA . ARG A 1 327 ? 94.998 17.788 38.830 1.00 85.57 354 ARG A CA 1
ATOM 2519 C C . ARG A 1 327 ? 94.890 16.408 39.466 1.00 89.17 354 ARG A C 1
ATOM 2520 O O . ARG A 1 327 ? 93.788 15.874 39.630 1.00 81.00 354 ARG A O 1
ATOM 2528 N N . ARG A 1 328 ? 96.032 15.815 39.826 1.00 85.39 355 ARG A N 1
ATOM 2529 C CA . ARG A 1 328 ? 96.032 14.476 40.408 1.00 84.06 355 ARG A CA 1
ATOM 2530 C C . ARG A 1 328 ? 95.192 14.428 41.677 1.00 81.37 355 ARG A C 1
ATOM 2531 O O . ARG A 1 328 ? 94.337 13.550 41.837 1.00 75.72 355 ARG A O 1
ATOM 2539 N N . GLU A 1 329 ? 95.419 15.375 42.589 1.00 85.02 356 GLU A N 1
ATOM 2540 C CA . GLU A 1 329 ? 94.678 15.387 43.846 1.00 79.80 356 GLU A CA 1
ATOM 2541 C C . GLU A 1 329 ? 93.187 15.587 43.607 1.00 80.53 356 GLU A C 1
ATOM 2542 O O . GLU A 1 329 ? 92.356 14.922 44.237 1.00 77.15 356 GLU A O 1
ATOM 2548 N N . ARG A 1 330 ? 92.828 16.500 42.699 1.00 70.39 357 ARG A N 1
ATOM 2549 C CA . ARG A 1 330 ? 91.418 16.720 42.397 1.00 63.96 357 ARG A CA 1
ATOM 2550 C C . ARG A 1 330 ? 90.775 15.462 41.828 1.00 74.23 357 ARG A C 1
ATOM 2551 O O . ARG A 1 330 ? 89.656 15.099 42.210 1.00 78.67 357 ARG A O 1
ATOM 2559 N N . MET A 1 331 ? 91.472 14.780 40.917 1.00 74.05 358 MET A N 1
ATOM 2560 C CA . MET A 1 331 ? 90.938 13.548 40.347 1.00 70.24 358 MET A CA 1
ATOM 2561 C C . MET A 1 331 ? 90.849 12.445 41.394 1.00 71.14 358 MET A C 1
ATOM 2562 O O . MET A 1 331 ? 89.835 11.742 41.475 1.00 79.84 358 MET A O 1
ATOM 2567 N N . LEU A 1 332 ? 91.897 12.279 42.205 1.00 68.94 359 LEU A N 1
ATOM 2568 C CA . LEU A 1 332 ? 91.876 11.244 43.235 1.00 69.83 359 LEU A CA 1
ATOM 2569 C C . LEU A 1 332 ? 90.768 11.498 44.249 1.00 70.73 359 LEU A C 1
ATOM 2570 O O . LEU A 1 332 ? 90.145 10.552 44.748 1.00 72.18 359 LEU A O 1
ATOM 2575 N N . ARG A 1 333 ? 90.511 12.768 44.571 1.00 61.45 360 ARG A N 1
ATOM 2576 C CA . ARG A 1 333 ? 89.392 13.094 45.450 1.00 61.81 360 ARG A CA 1
ATOM 2577 C C . ARG A 1 333 ? 88.062 12.771 44.782 1.00 63.40 360 ARG A C 1
ATOM 2578 O O . ARG A 1 333 ? 87.166 12.190 45.405 1.00 71.18 360 ARG A O 1
ATOM 2586 N N . ALA A 1 334 ? 87.919 13.144 43.508 1.00 67.17 361 ALA A N 1
ATOM 2587 C CA . ALA A 1 334 ? 86.670 12.895 42.796 1.00 73.26 361 ALA A CA 1
ATOM 2588 C C . ALA A 1 334 ? 86.402 11.402 42.652 1.00 68.79 361 ALA A C 1
ATOM 2589 O O . ALA A 1 334 ? 85.257 10.953 42.778 1.00 66.48 361 ALA A O 1
ATOM 2591 N N . LEU A 1 335 ? 87.447 10.617 42.390 1.00 64.21 362 LEU A N 1
ATOM 2592 C CA . LEU A 1 335 ? 87.269 9.177 42.254 1.00 69.13 362 LEU A CA 1
ATOM 2593 C C . LEU A 1 335 ? 86.929 8.533 43.592 1.00 63.90 362 LEU A C 1
ATOM 2594 O O . LEU A 1 335 ? 86.087 7.630 43.656 1.00 60.32 362 LEU A O 1
ATOM 2599 N N . GLN A 1 336 ? 87.567 8.988 44.674 1.00 62.87 363 GLN A N 1
ATOM 2600 C CA . GLN A 1 336 ? 87.262 8.445 45.995 1.00 58.04 363 GLN A CA 1
ATOM 2601 C C . GLN A 1 336 ? 85.839 8.786 46.419 1.00 64.20 363 GLN A C 1
ATOM 2602 O O . GLN A 1 336 ? 85.152 7.961 47.034 1.00 69.47 363 GLN A O 1
ATOM 2608 N N . ALA A 1 337 ? 85.377 9.997 46.097 1.00 66.62 364 ALA A N 1
ATOM 2609 C CA . ALA A 1 337 ? 84.002 10.370 46.409 1.00 54.29 364 ALA A CA 1
ATOM 2610 C C . ALA A 1 337 ? 82.999 9.479 45.687 1.00 63.81 364 ALA A C 1
ATOM 2611 O O . ALA A 1 337 ? 81.929 9.184 46.230 1.00 56.40 364 ALA A O 1
ATOM 2613 N N . GLN A 1 338 ? 83.326 9.030 44.477 1.00 63.49 365 GLN A N 1
ATOM 2614 C CA . GLN A 1 338 ? 82.458 8.151 43.708 1.00 60.04 365 GLN A CA 1
ATOM 2615 C C . GLN A 1 338 ? 82.765 6.677 43.934 1.00 69.49 365 GLN A C 1
ATOM 2616 O O . GLN A 1 338 ? 82.217 5.831 43.220 1.00 68.54 365 GLN A O 1
ATOM 2622 N N . GLU A 1 339 ? 83.615 6.358 44.915 1.00 69.77 366 GLU A N 1
ATOM 2623 C CA . GLU A 1 339 ? 83.998 4.980 45.234 1.00 71.48 366 GLU A CA 1
ATOM 2624 C C . GLU A 1 339 ? 84.551 4.259 44.005 1.00 59.08 366 GLU A C 1
ATOM 2625 O O . GLU A 1 339 ? 84.128 3.155 43.656 1.00 67.91 366 GLU A O 1
ATOM 2631 N N . ILE A 1 340 ? 85.508 4.902 43.343 1.00 64.57 367 ILE A N 1
ATOM 2632 C CA . ILE A 1 340 ? 86.141 4.374 42.141 1.00 69.94 367 ILE A CA 1
ATOM 2633 C C . ILE A 1 340 ? 87.644 4.352 42.365 1.00 78.64 367 ILE A C 1
ATOM 2634 O O . ILE A 1 340 ? 88.230 5.361 42.775 1.00 76.17 367 ILE A O 1
ATOM 2639 N N . GLU A 1 341 ? 88.262 3.207 42.100 1.00 84.78 368 GLU A N 1
ATOM 2640 C CA . GLU A 1 341 ? 89.699 3.026 42.242 1.00 77.98 368 GLU A CA 1
ATOM 2641 C C . GLU A 1 341 ? 90.353 3.044 40.867 1.00 76.26 368 GLU A C 1
ATOM 2642 O O . GLU A 1 341 ? 89.813 2.491 39.905 1.00 76.61 368 GLU A O 1
ATOM 2648 N N . CYS A 1 342 ? 91.516 3.684 40.777 1.00 81.89 369 CYS A N 1
ATOM 2649 C CA . CYS A 1 342 ? 92.210 3.840 39.510 1.00 80.98 369 CYS A CA 1
ATOM 2650 C C . CYS A 1 342 ? 93.664 3.418 39.656 1.00 82.04 369 CYS A C 1
ATOM 2651 O O . CYS A 1 342 ? 94.195 3.301 40.764 1.00 79.47 369 CYS A O 1
ATOM 2654 N N . ARG A 1 343 ? 94.301 3.188 38.511 1.00 86.47 370 ARG A N 1
ATOM 2655 C CA . ARG A 1 343 ? 95.736 2.940 38.427 1.00 78.33 370 ARG A CA 1
ATOM 2656 C C . ARG A 1 343 ? 96.383 4.190 37.843 1.00 78.61 370 ARG A C 1
ATOM 2657 O O . ARG A 1 343 ? 96.211 4.490 36.657 1.00 80.54 370 ARG A O 1
ATOM 2665 N N . LEU A 1 344 ? 97.118 4.915 38.677 1.00 79.43 371 LEU A N 1
ATOM 2666 C CA . LEU A 1 344 ? 97.725 6.182 38.280 1.00 85.72 371 LEU A CA 1
ATOM 2667 C C . LEU A 1 344 ? 98.921 5.907 37.380 1.00 85.74 371 LEU A C 1
ATOM 2668 O O . LEU A 1 344 ? 99.985 5.494 37.844 1.00 89.94 371 LEU A O 1
ATOM 2673 N N . VAL A 1 345 ? 98.749 6.135 36.083 1.00 92.00 372 VAL A N 1
ATOM 2674 C CA . VAL A 1 345 ? 99.825 5.987 35.110 1.00 95.90 372 VAL A CA 1
ATOM 2675 C C . VAL A 1 345 ? 100.570 7.309 35.004 1.00 106.63 372 VAL A C 1
ATOM 2676 O O . VAL A 1 345 ? 99.961 8.354 34.745 1.00 103.23 372 VAL A O 1
ATOM 2680 N N . GLU A 1 346 ? 101.884 7.269 35.216 1.00 122.03 373 GLU A N 1
ATOM 2681 C CA . GLU A 1 346 ? 102.703 8.464 35.064 1.00 117.40 373 GLU A CA 1
ATOM 2682 C C . GLU A 1 346 ? 102.839 8.803 33.585 1.00 105.06 373 GLU A C 1
ATOM 2683 O O . GLU A 1 346 ? 103.392 8.017 32.807 1.00 100.77 373 GLU A O 1
ATOM 2689 N N . ALA A 1 347 ? 102.340 9.974 33.201 1.00 101.87 374 ALA A N 1
ATOM 2690 C CA . ALA A 1 347 ? 102.305 10.359 31.800 1.00 101.94 374 ALA A CA 1
ATOM 2691 C C . ALA A 1 347 ? 103.714 10.573 31.257 1.00 106.00 374 ALA A C 1
ATOM 2692 O O . ALA A 1 347 ? 104.670 10.817 31.998 1.00 118.45 374 ALA A O 1
ATOM 2694 N N . VAL A 1 348 ? 103.831 10.474 29.936 1.00 99.07 375 VAL A N 1
ATOM 2695 C CA . VAL A 1 348 ? 105.087 10.731 29.241 1.00 107.08 375 VAL A CA 1
ATOM 2696 C C . VAL A 1 348 ? 105.136 12.219 28.915 1.00 112.00 375 VAL A C 1
ATOM 2697 O O . VAL A 1 348 ? 104.331 12.717 28.125 1.00 117.04 375 VAL A O 1
ATOM 2701 N N . ASP A 1 349 ? 106.077 12.933 29.529 1.00 108.69 376 ASP A N 1
ATOM 2702 C CA . ASP A 1 349 ? 106.237 14.362 29.282 1.00 117.52 376 ASP A CA 1
ATOM 2703 C C . ASP A 1 349 ? 106.913 14.551 27.929 1.00 125.95 376 ASP A C 1
ATOM 2704 O O . ASP A 1 349 ? 108.109 14.282 27.782 1.00 126.77 376 ASP A O 1
ATOM 2709 N N . GLY A 1 350 ? 106.147 15.015 26.940 1.00 127.73 377 GLY A N 1
ATOM 2710 C CA . GLY A 1 350 ? 106.698 15.190 25.608 1.00 130.66 377 GLY A CA 1
ATOM 2711 C C . GLY A 1 350 ? 107.732 16.294 25.522 1.00 139.28 377 GLY A C 1
ATOM 2712 O O . GLY A 1 350 ? 108.641 16.232 24.688 1.00 144.40 377 GLY A O 1
ATOM 2713 N N . LYS A 1 351 ? 107.611 17.319 26.370 1.00 129.99 378 LYS A N 1
ATOM 2714 C CA . LYS A 1 351 ? 108.602 18.389 26.377 1.00 136.72 378 LYS A CA 1
ATOM 2715 C C . LYS A 1 351 ? 109.938 17.910 26.933 1.00 140.89 378 LYS A C 1
ATOM 2716 O O . LYS A 1 351 ? 110.994 18.399 26.514 1.00 133.67 378 LYS A O 1
ATOM 2722 N N . ALA A 1 352 ? 109.913 16.951 27.862 1.00 139.89 379 ALA A N 1
ATOM 2723 C CA . ALA A 1 352 ? 111.151 16.469 28.465 1.00 132.21 379 ALA A CA 1
ATOM 2724 C C . ALA A 1 352 ? 111.981 15.655 27.482 1.00 123.69 379 ALA A C 1
ATOM 2725 O O . ALA A 1 352 ? 113.205 15.573 27.629 1.00 128.42 379 ALA A O 1
ATOM 2727 N N . MET A 1 353 ? 111.344 15.052 26.484 1.00 136.59 380 MET A N 1
ATOM 2728 C CA . MET A 1 353 ? 112.065 14.222 25.530 1.00 144.62 380 MET A CA 1
ATOM 2729 C C . MET A 1 353 ? 112.932 15.078 24.617 1.00 137.42 380 MET A C 1
ATOM 2730 O O . MET A 1 353 ? 112.493 16.113 24.107 1.00 129.55 380 MET A O 1
ATOM 2735 N N . ASN A 1 354 ? 114.168 14.641 24.409 1.00 130.86 381 ASN A N 1
ATOM 2736 C CA . ASN A 1 354 ? 115.017 15.248 23.398 1.00 142.03 381 ASN A CA 1
ATOM 2737 C C . ASN A 1 354 ? 114.821 14.533 22.065 1.00 143.76 381 ASN A C 1
ATOM 2738 O O . ASN A 1 354 ? 114.233 13.451 21.994 1.00 146.56 381 ASN A O 1
ATOM 2743 N N . THR A 1 355 ? 115.318 15.167 20.998 1.00 133.28 382 THR A N 1
ATOM 2744 C CA . THR A 1 355 ? 115.112 14.640 19.651 1.00 144.20 382 THR A CA 1
ATOM 2745 C C . THR A 1 355 ? 115.676 13.231 19.510 1.00 148.53 382 THR A C 1
ATOM 2746 O O . THR A 1 355 ? 115.092 12.388 18.816 1.00 146.82 382 THR A O 1
ATOM 2750 N N . SER A 1 356 ? 116.800 12.951 20.179 1.00 144.79 383 SER A N 1
ATOM 2751 C CA . SER A 1 356 ? 117.403 11.623 20.105 1.00 142.99 383 SER A CA 1
ATOM 2752 C C . SER A 1 356 ? 116.504 10.566 20.736 1.00 134.64 383 SER A C 1
ATOM 2753 O O . SER A 1 356 ? 116.373 9.460 20.200 1.00 131.62 383 SER A O 1
ATOM 2756 N N . GLN A 1 357 ? 115.873 10.887 21.870 1.00 137.53 384 GLN A N 1
ATOM 2757 C CA . GLN A 1 357 ? 114.950 9.941 22.493 1.00 135.02 384 GLN A CA 1
ATOM 2758 C C . GLN A 1 357 ? 113.725 9.694 21.621 1.00 130.56 384 GLN A C 1
ATOM 2759 O O . GLN A 1 357 ? 113.185 8.582 21.614 1.00 119.19 384 GLN A O 1
ATOM 2765 N N . VAL A 1 358 ? 113.281 10.709 20.875 1.00 129.13 385 VAL A N 1
ATOM 2766 C CA . VAL A 1 358 ? 112.197 10.509 19.914 1.00 123.46 385 VAL A CA 1
ATOM 2767 C C . VAL A 1 358 ? 112.637 9.540 18.826 1.00 133.72 385 VAL A C 1
ATOM 2768 O O . VAL A 1 358 ? 111.905 8.613 18.457 1.00 131.34 385 VAL A O 1
ATOM 2772 N N . GLU A 1 359 ? 113.852 9.738 18.302 1.00 144.91 386 GLU A N 1
ATOM 2773 C CA . GLU A 1 359 ? 114.390 8.829 17.295 1.00 136.93 386 GLU A CA 1
ATOM 2774 C C . GLU A 1 359 ? 114.651 7.442 17.867 1.00 131.42 386 GLU A C 1
ATOM 2775 O O . GLU A 1 359 ? 114.511 6.444 17.151 1.00 127.36 386 GLU A O 1
ATOM 2781 N N . ALA A 1 360 ? 115.026 7.358 19.148 1.00 132.52 387 ALA A N 1
ATOM 2782 C CA . ALA A 1 360 ? 115.218 6.057 19.781 1.00 128.42 387 ALA A CA 1
ATOM 2783 C C . ALA A 1 360 ? 113.927 5.253 19.778 1.00 126.37 387 ALA A C 1
ATOM 2784 O O . ALA A 1 360 ? 113.950 4.027 19.619 1.00 125.00 387 ALA A O 1
ATOM 2786 N N . LEU A 1 361 ? 112.792 5.926 19.950 1.00 117.82 388 LEU A N 1
ATOM 2787 C CA . LEU A 1 361 ? 111.486 5.291 19.879 1.00 118.63 388 LEU A CA 1
ATOM 2788 C C . LEU A 1 361 ? 110.959 5.185 18.453 1.00 121.91 388 LEU A C 1
ATOM 2789 O O . LEU A 1 361 ? 109.869 4.640 18.252 1.00 121.27 388 LEU A O 1
ATOM 2794 N N . GLY A 1 362 ? 111.701 5.687 17.467 1.00 127.06 389 GLY A N 1
ATOM 2795 C CA . GLY A 1 362 ? 111.304 5.589 16.075 1.00 121.45 389 GLY A CA 1
ATOM 2796 C C . GLY A 1 362 ? 109.973 6.244 15.774 1.00 127.83 389 GLY A C 1
ATOM 2797 O O . GLY A 1 362 ? 109.094 5.632 15.158 1.00 128.36 389 GLY A O 1
ATOM 2798 N N . ILE A 1 363 ? 109.812 7.491 16.202 1.00 126.53 390 ILE A N 1
ATOM 2799 C CA . ILE A 1 363 ? 108.560 8.223 16.054 1.00 127.24 390 ILE A CA 1
ATOM 2800 C C . ILE A 1 363 ? 108.703 9.190 14.889 1.00 127.78 390 ILE A C 1
ATOM 2801 O O . ILE A 1 363 ? 109.612 10.028 14.873 1.00 127.38 390 ILE A O 1
ATOM 2806 N N . GLN A 1 364 ? 107.807 9.074 13.913 1.00 130.57 391 GLN A N 1
ATOM 2807 C CA . GLN A 1 364 ? 107.790 9.959 12.757 1.00 131.53 391 GLN A CA 1
ATOM 2808 C C . GLN A 1 364 ? 106.385 10.504 12.571 1.00 127.46 391 GLN A C 1
ATOM 2809 O O . GLN A 1 364 ? 105.410 9.746 12.601 1.00 130.71 391 GLN A O 1
ATOM 2815 N N . MET A 1 365 ? 106.291 11.814 12.378 1.00 126.84 392 MET A N 1
ATOM 2816 C CA . MET A 1 365 ? 105.011 12.462 12.149 1.00 122.50 392 MET A CA 1
ATOM 2817 C C . MET A 1 365 ? 104.422 12.008 10.820 1.00 124.89 392 MET A C 1
ATOM 2818 O O . MET A 1 365 ? 105.146 11.740 9.858 1.00 137.38 392 MET A O 1
ATOM 2823 N N . LEU A 1 366 ? 103.095 11.903 10.782 1.00 122.02 393 LEU A N 1
ATOM 2824 C CA . LEU A 1 366 ? 102.407 11.583 9.539 1.00 123.82 393 LEU A CA 1
ATOM 2825 C C . LEU A 1 366 ? 102.716 12.660 8.504 1.00 128.08 393 LEU A C 1
ATOM 2826 O O . LEU A 1 366 ? 102.513 13.851 8.778 1.00 121.42 393 LEU A O 1
ATOM 2831 N N . PRO A 1 367 ? 103.217 12.294 7.325 1.00 127.91 394 PRO A N 1
ATOM 2832 C CA . PRO A 1 367 ? 103.655 13.309 6.356 1.00 129.65 394 PRO A CA 1
ATOM 2833 C C . PRO A 1 367 ? 102.527 14.210 5.880 1.00 128.00 394 PRO A C 1
ATOM 2834 O O . PRO A 1 367 ? 101.593 13.758 5.210 1.00 122.72 394 PRO A O 1
ATOM 2838 N N . GLY A 1 368 ? 102.605 15.491 6.236 1.00 121.46 395 GLY A N 1
ATOM 2839 C CA . GLY A 1 368 ? 101.666 16.492 5.769 1.00 118.72 395 GLY A CA 1
ATOM 2840 C C . GLY A 1 368 ? 100.647 16.955 6.787 1.00 128.37 395 GLY A C 1
ATOM 2841 O O . GLY A 1 368 ? 99.833 17.827 6.459 1.00 129.67 395 GLY A O 1
ATOM 2842 N N . TYR A 1 369 ? 100.655 16.416 8.004 1.00 123.09 396 TYR A N 1
ATOM 2843 C CA . TYR A 1 369 ? 99.656 16.816 8.985 1.00 118.04 396 TYR A CA 1
ATOM 2844 C C . TYR A 1 369 ? 99.846 18.269 9.398 1.00 125.26 396 TYR A C 1
ATOM 2845 O O . TYR A 1 369 ? 100.970 18.764 9.501 1.00 126.49 396 TYR A O 1
ATOM 2854 N N . ARG A 1 370 ? 98.727 18.952 9.626 1.00 132.53 397 ARG A N 1
ATOM 2855 C CA . ARG A 1 370 ? 98.716 20.284 10.205 1.00 130.44 397 ARG A CA 1
ATOM 2856 C C . ARG A 1 370 ? 97.490 20.401 11.096 1.00 127.80 397 ARG A C 1
ATOM 2857 O O . ARG A 1 370 ? 96.470 19.749 10.856 1.00 124.80 397 ARG A O 1
ATOM 2865 N N . ASP A 1 371 ? 97.608 21.215 12.138 1.00 133.76 398 ASP A N 1
ATOM 2866 C CA . ASP A 1 371 ? 96.506 21.387 13.074 1.00 131.44 398 ASP A CA 1
ATOM 2867 C C . ASP A 1 371 ? 95.273 21.899 12.335 1.00 134.44 398 ASP A C 1
ATOM 2868 O O . ASP A 1 371 ? 95.379 22.847 11.545 1.00 135.70 398 ASP A O 1
ATOM 2873 N N . PRO A 1 372 ? 94.099 21.298 12.545 1.00 141.40 399 PRO A N 1
ATOM 2874 C CA . PRO A 1 372 ? 92.895 21.763 11.835 1.00 131.41 399 PRO A CA 1
ATOM 2875 C C . PRO A 1 372 ? 92.482 23.187 12.177 1.00 132.16 399 PRO A C 1
ATOM 2876 O O . PRO A 1 372 ? 91.610 23.734 11.488 1.00 118.35 399 PRO A O 1
ATOM 2880 N N . TYR A 1 373 ? 93.073 23.806 13.200 1.00 142.05 400 TYR A N 1
ATOM 2881 C CA . TYR A 1 373 ? 92.665 25.131 13.649 1.00 141.29 400 TYR A CA 1
ATOM 2882 C C . TYR A 1 373 ? 93.701 26.201 13.325 1.00 142.86 400 TYR A C 1
ATOM 2883 O O . TYR A 1 373 ? 93.404 27.132 12.569 1.00 145.53 400 TYR A O 1
ATOM 2892 N N . HIS A 1 374 ? 94.915 26.103 13.873 1.00 149.68 401 HIS A N 1
ATOM 2893 C CA . HIS A 1 374 ? 95.965 27.077 13.594 1.00 145.21 401 HIS A CA 1
ATOM 2894 C C . HIS A 1 374 ? 97.053 26.550 12.665 1.00 142.47 401 HIS A C 1
ATOM 2895 O O . HIS A 1 374 ? 97.952 27.312 12.297 1.00 143.28 401 HIS A O 1
ATOM 2902 N N . GLY A 1 375 ? 97.001 25.276 12.275 1.00 144.22 402 GLY A N 1
ATOM 2903 C CA . GLY A 1 375 ? 97.875 24.750 11.245 1.00 136.80 402 GLY A CA 1
ATOM 2904 C C . GLY A 1 375 ? 99.240 24.283 11.701 1.00 133.59 402 GLY A C 1
ATOM 2905 O O . GLY A 1 375 ? 100.047 23.874 10.855 1.00 138.21 402 GLY A O 1
ATOM 2906 N N . ARG A 1 376 ? 99.527 24.320 12.998 1.00 131.98 403 ARG A N 1
ATOM 2907 C CA . ARG A 1 376 ? 100.842 23.931 13.477 1.00 127.58 403 ARG A CA 1
ATOM 2908 C C . ARG A 1 376 ? 101.021 22.415 13.394 1.00 128.04 403 ARG A C 1
ATOM 2909 O O . ARG A 1 376 ? 100.050 21.658 13.474 1.00 124.02 403 ARG A O 1
ATOM 2917 N N . PRO A 1 377 ? 102.257 21.946 13.222 1.00 124.43 404 PRO A N 1
ATOM 2918 C CA . PRO A 1 377 ? 102.500 20.498 13.197 1.00 117.70 404 PRO A CA 1
ATOM 2919 C C . PRO A 1 377 ? 102.309 19.853 14.561 1.00 110.98 404 PRO A C 1
ATOM 2920 O O . PRO A 1 377 ? 101.937 20.527 15.526 1.00 117.29 404 PRO A O 1
ATOM 2924 N N . LEU A 1 378 ? 102.564 18.549 14.648 1.00 120.16 405 LEU A N 1
ATOM 2925 C CA . LEU A 1 378 ? 102.446 17.842 15.916 1.00 126.11 405 LEU A CA 1
ATOM 2926 C C . LEU A 1 378 ? 103.380 18.448 16.955 1.00 127.96 405 LEU A C 1
ATOM 2927 O O . LEU A 1 378 ? 104.547 18.733 16.674 1.00 124.96 405 LEU A O 1
ATOM 2932 N N . THR A 1 379 ? 102.860 18.643 18.161 1.00 122.71 406 THR A N 1
ATOM 2933 C CA . THR A 1 379 ? 103.637 19.216 19.249 1.00 122.09 406 THR A CA 1
ATOM 2934 C C . THR A 1 379 ? 104.269 18.113 20.090 1.00 122.35 406 THR A C 1
ATOM 2935 O O . THR A 1 379 ? 103.878 16.945 20.021 1.00 117.34 406 THR A O 1
ATOM 2939 N N . LYS A 1 380 ? 105.277 18.502 20.876 1.00 121.33 407 LYS A N 1
ATOM 2940 C CA . LYS A 1 380 ? 105.917 17.551 21.779 1.00 115.30 407 LYS A CA 1
ATOM 2941 C C . LYS A 1 380 ? 104.925 17.013 22.800 1.00 114.71 407 LYS A C 1
ATOM 2942 O O . LYS A 1 380 ? 104.928 15.815 23.107 1.00 116.37 407 LYS A O 1
ATOM 2948 N N . GLY A 1 381 ? 104.057 17.879 23.326 1.00 111.37 408 GLY A N 1
ATOM 2949 C CA . GLY A 1 381 ? 103.068 17.423 24.293 1.00 117.49 408 GLY A CA 1
ATOM 2950 C C . GLY A 1 381 ? 102.086 16.433 23.698 1.00 114.67 408 GLY A C 1
ATOM 2951 O O . GLY A 1 381 ? 101.783 15.400 24.301 1.00 113.11 408 GLY A O 1
ATOM 2952 N N . GLU A 1 382 ? 101.574 16.735 22.500 1.00 108.83 409 GLU A N 1
ATOM 2953 C CA . GLU A 1 382 ? 100.701 15.793 21.804 1.00 105.63 409 GLU A CA 1
ATOM 2954 C C . GLU A 1 382 ? 101.407 14.465 21.569 1.00 110.36 409 GLU A C 1
ATOM 2955 O O . GLU A 1 382 ? 100.781 13.400 21.626 1.00 105.49 409 GLU A O 1
ATOM 2961 N N . LEU A 1 383 ? 102.714 14.513 21.302 1.00 114.65 410 LEU A N 1
ATOM 2962 C CA . LEU A 1 383 ? 103.498 13.291 21.162 1.00 101.91 410 LEU A CA 1
ATOM 2963 C C . LEU A 1 383 ? 103.478 12.480 22.452 1.00 101.97 410 LEU A C 1
ATOM 2964 O O . LEU A 1 383 ? 103.196 11.276 22.438 1.00 105.67 410 LEU A O 1
ATOM 2969 N N . GLY A 1 384 ? 103.769 13.128 23.582 1.00 101.13 411 GLY A N 1
ATOM 2970 C CA . GLY A 1 384 ? 103.741 12.425 24.854 1.00 104.27 411 GLY A CA 1
ATOM 2971 C C . GLY A 1 384 ? 102.354 11.935 25.221 1.00 110.31 411 GLY A C 1
ATOM 2972 O O . GLY A 1 384 ? 102.198 10.843 25.776 1.00 110.12 411 GLY A O 1
ATOM 2973 N N . CYS A 1 385 ? 101.328 12.736 24.920 1.00 111.17 412 CYS A N 1
ATOM 2974 C CA . CYS A 1 385 ? 99.953 12.306 25.155 1.00 108.40 412 CYS A CA 1
ATOM 2975 C C . CYS A 1 385 ? 99.644 11.034 24.376 1.00 103.30 412 CYS A C 1
ATOM 2976 O O . CYS A 1 385 ? 99.056 10.089 24.914 1.00 98.38 412 CYS A O 1
ATOM 2979 N N . PHE A 1 386 ? 100.048 10.991 23.105 1.00 105.69 413 PHE A N 1
ATOM 2980 C CA . PHE A 1 386 ? 99.873 9.779 22.312 1.00 108.55 413 PHE A CA 1
ATOM 2981 C C . PHE A 1 386 ? 100.656 8.616 22.909 1.00 106.87 413 PHE A C 1
ATOM 2982 O O . PHE A 1 386 ? 100.175 7.477 22.925 1.00 104.60 413 PHE A O 1
ATOM 2990 N N . LEU A 1 387 ? 101.865 8.886 23.409 1.00 104.24 414 LEU A N 1
ATOM 2991 C CA . LEU A 1 387 ? 102.698 7.817 23.950 1.00 100.88 414 LEU A CA 1
ATOM 2992 C C . LEU A 1 387 ? 102.100 7.232 25.223 1.00 96.93 414 LEU A C 1
ATOM 2993 O O . LEU A 1 387 ? 102.162 6.016 25.439 1.00 97.74 414 LEU A O 1
ATOM 2998 N N . SER A 1 388 ? 101.518 8.078 26.076 1.00 98.09 415 SER A N 1
ATOM 2999 C CA . SER A 1 388 ? 100.909 7.584 27.308 1.00 100.81 415 SER A CA 1
ATOM 3000 C C . SER A 1 388 ? 99.725 6.672 27.006 1.00 96.34 415 SER A C 1
ATOM 3001 O O . SER A 1 388 ? 99.601 5.585 27.584 1.00 103.35 415 SER A O 1
ATOM 3004 N N . HIS A 1 389 ? 98.841 7.100 26.100 1.00 89.71 416 HIS A N 1
ATOM 3005 C CA . HIS A 1 389 ? 97.757 6.228 25.659 1.00 92.60 416 HIS A CA 1
ATOM 3006 C C . HIS A 1 389 ? 98.301 4.968 24.997 1.00 101.21 416 HIS A C 1
ATOM 3007 O O . HIS A 1 389 ? 97.819 3.861 25.261 1.00 96.94 416 HIS A O 1
ATOM 3014 N N . TYR A 1 390 ? 99.307 5.120 24.132 1.00 97.35 417 TYR A N 1
ATOM 3015 C CA . TYR A 1 390 ? 99.918 3.966 23.481 1.00 95.10 417 TYR A CA 1
ATOM 3016 C C . TYR A 1 390 ? 100.451 2.973 24.506 1.00 99.67 417 TYR A C 1
ATOM 3017 O O . TYR A 1 390 ? 100.251 1.761 24.366 1.00 95.93 417 TYR A O 1
ATOM 3026 N N . ASN A 1 391 ? 101.120 3.468 25.551 1.00 98.05 418 ASN A N 1
ATOM 3027 C CA . ASN A 1 391 ? 101.656 2.576 26.575 1.00 98.04 418 ASN A CA 1
ATOM 3028 C C . ASN A 1 391 ? 100.543 1.843 27.310 1.00 97.74 418 ASN A C 1
ATOM 3029 O O . ASN A 1 391 ? 100.701 0.674 27.683 1.00 108.85 418 ASN A O 1
ATOM 3034 N N . ILE A 1 392 ? 99.409 2.512 27.533 1.00 89.51 419 ILE A N 1
ATOM 3035 C CA . ILE A 1 392 ? 98.270 1.844 28.154 1.00 95.44 419 ILE A CA 1
ATOM 3036 C C . ILE A 1 392 ? 97.713 0.770 27.226 1.00 90.39 419 ILE A C 1
ATOM 3037 O O . ILE A 1 392 ? 97.307 -0.310 27.675 1.00 91.81 419 ILE A O 1
ATOM 3042 N N . TRP A 1 393 ? 97.694 1.043 25.918 1.00 93.13 420 TRP A N 1
ATOM 3043 C CA . TRP A 1 393 ? 97.253 0.038 24.955 1.00 93.36 420 TRP A CA 1
ATOM 3044 C C . TRP A 1 393 ? 98.131 -1.206 25.021 1.00 105.05 420 TRP A C 1
ATOM 3045 O O . TRP A 1 393 ? 97.629 -2.334 24.951 1.00 102.55 420 TRP A O 1
ATOM 3056 N N . LYS A 1 394 ? 99.447 -1.018 25.154 1.00 102.60 421 LYS A N 1
ATOM 3057 C CA . LYS A 1 394 ? 100.348 -2.157 25.298 1.00 98.65 421 LYS A CA 1
ATOM 3058 C C . LYS A 1 394 ? 100.045 -2.936 26.570 1.00 103.37 421 LYS A C 1
ATOM 3059 O O . LYS A 1 394 ? 100.018 -4.172 26.561 1.00 108.59 421 LYS A O 1
ATOM 3065 N N . GLU A 1 395 ? 99.815 -2.227 27.677 1.00 100.75 422 GLU A N 1
ATOM 3066 C CA . GLU A 1 395 ? 99.551 -2.894 28.946 1.00 99.89 422 GLU A CA 1
ATOM 3067 C C . GLU A 1 395 ? 98.227 -3.650 28.922 1.00 96.84 422 GLU A C 1
ATOM 3068 O O . GLU A 1 395 ? 98.092 -4.679 29.594 1.00 99.10 422 GLU A O 1
ATOM 3074 N N . VAL A 1 396 ? 97.246 -3.162 28.159 1.00 92.98 423 VAL A N 1
ATOM 3075 C CA . VAL A 1 396 ? 95.986 -3.888 28.015 1.00 98.28 423 VAL A CA 1
ATOM 3076 C C . VAL A 1 396 ? 96.224 -5.231 27.336 1.00 103.02 423 VAL A C 1
ATOM 3077 O O . VAL A 1 396 ? 95.696 -6.265 27.766 1.00 105.99 423 VAL A O 1
ATOM 3081 N N . VAL A 1 397 ? 97.033 -5.241 26.275 1.00 102.04 424 VAL A N 1
ATOM 3082 C CA . VAL A 1 397 ? 97.336 -6.490 25.584 1.00 105.76 424 VAL A CA 1
ATOM 3083 C C . VAL A 1 397 ? 98.257 -7.361 26.430 1.00 98.48 424 VAL A C 1
ATOM 3084 O O . VAL A 1 397 ? 98.094 -8.586 26.488 1.00 99.46 424 VAL A O 1
ATOM 3088 N N . ASP A 1 398 ? 99.233 -6.747 27.104 1.00 103.12 425 ASP A N 1
ATOM 3089 C CA . ASP A 1 398 ? 100.179 -7.516 27.908 1.00 99.63 425 ASP A CA 1
ATOM 3090 C C . ASP A 1 398 ? 99.474 -8.218 29.063 1.00 99.38 425 ASP A C 1
ATOM 3091 O O . ASP A 1 398 ? 99.708 -9.405 29.319 1.00 101.50 425 ASP A O 1
ATOM 3096 N N . ARG A 1 399 ? 98.605 -7.499 29.772 1.00 99.35 426 ARG A N 1
ATOM 3097 C CA . ARG A 1 399 ? 97.855 -8.075 30.882 1.00 98.24 426 ARG A CA 1
ATOM 3098 C C . ARG A 1 399 ? 96.587 -8.792 30.438 1.00 100.67 426 ARG A C 1
ATOM 3099 O O . ARG A 1 399 ? 95.917 -9.403 31.278 1.00 99.87 426 ARG A O 1
ATOM 3107 N N . GLY A 1 400 ? 96.243 -8.737 29.155 1.00 96.83 427 GLY A N 1
ATOM 3108 C CA . GLY A 1 400 ? 95.041 -9.407 28.681 1.00 92.98 427 GLY A CA 1
ATOM 3109 C C . GLY A 1 400 ? 93.765 -8.820 29.242 1.00 102.17 427 GLY A C 1
ATOM 3110 O O . GLY A 1 400 ? 92.825 -9.562 29.554 1.00 103.90 427 GLY A O 1
ATOM 3111 N N . LEU A 1 401 ? 93.712 -7.499 29.381 1.00 93.83 428 LEU A N 1
ATOM 3112 C CA . LEU A 1 401 ? 92.549 -6.830 29.947 1.00 94.73 428 LEU A CA 1
ATOM 3113 C C . LEU A 1 401 ? 91.438 -6.772 28.906 1.00 95.99 428 LEU A C 1
ATOM 3114 O O . LEU A 1 401 ? 91.604 -6.159 27.846 1.00 95.41 428 LEU A O 1
ATOM 3119 N N . GLN A 1 402 ? 90.306 -7.413 29.209 1.00 94.48 429 GLN A N 1
ATOM 3120 C CA . GLN A 1 402 ? 89.194 -7.445 28.263 1.00 85.98 429 GLN A CA 1
ATOM 3121 C C . GLN A 1 402 ? 88.591 -6.058 28.077 1.00 87.30 429 GLN A C 1
ATOM 3122 O O . GLN A 1 402 ? 88.489 -5.559 26.951 1.00 92.72 429 GLN A O 1
ATOM 3128 N N . LYS A 1 403 ? 88.181 -5.418 29.171 1.00 88.87 430 LYS A N 1
ATOM 3129 C CA . LYS A 1 403 ? 87.640 -4.067 29.122 1.00 80.66 430 LYS A CA 1
ATOM 3130 C C . LYS A 1 403 ? 88.370 -3.192 30.129 1.00 81.57 430 LYS A C 1
ATOM 3131 O O . LYS A 1 403 ? 88.479 -3.549 31.306 1.00 69.27 430 LYS A O 1
ATOM 3137 N N . SER A 1 404 ? 88.866 -2.050 29.661 1.00 82.74 431 SER A N 1
ATOM 3138 C CA . SER A 1 404 ? 89.586 -1.102 30.497 1.00 65.37 431 SER A CA 1
ATOM 3139 C C . SER A 1 404 ? 89.084 0.304 30.211 1.00 71.43 431 SER A C 1
ATOM 3140 O O . SER A 1 404 ? 88.774 0.640 29.064 1.00 75.00 431 SER A O 1
ATOM 3143 N N . LEU A 1 405 ? 89.002 1.118 31.259 1.00 72.57 432 LEU A N 1
ATOM 3144 C CA . LEU A 1 405 ? 88.558 2.502 31.162 1.00 64.64 432 LEU A CA 1
ATOM 3145 C C . LEU A 1 405 ? 89.742 3.428 31.409 1.00 68.76 432 LEU A C 1
ATOM 3146 O O . LEU A 1 405 ? 90.473 3.260 32.390 1.00 69.23 432 LEU A O 1
ATOM 3151 N N . VAL A 1 406 ? 89.929 4.398 30.518 1.00 67.89 433 VAL A N 1
ATOM 3152 C CA . VAL A 1 406 ? 91.066 5.310 30.562 1.00 73.12 433 VAL A CA 1
ATOM 3153 C C . VAL A 1 406 ? 90.559 6.712 30.869 1.00 63.74 433 VAL A C 1
ATOM 3154 O O . VAL A 1 406 ? 89.616 7.195 30.231 1.00 62.65 433 VAL A O 1
ATOM 3158 N N . PHE A 1 407 ? 91.194 7.363 31.840 1.00 68.53 434 PHE A N 1
ATOM 3159 C CA . PHE A 1 407 ? 90.848 8.711 32.260 1.00 68.73 434 PHE A CA 1
ATOM 3160 C C . PHE A 1 407 ? 92.007 9.658 31.985 1.00 72.35 434 PHE A C 1
ATOM 3161 O O . PHE A 1 407 ? 93.175 9.261 32.013 1.00 73.24 434 PHE A O 1
ATOM 3169 N N . GLU A 1 408 ? 91.670 10.916 31.723 1.00 70.82 435 GLU A N 1
ATOM 3170 C CA . GLU A 1 408 ? 92.632 12.002 31.769 1.00 77.55 435 GLU A CA 1
ATOM 3171 C C . GLU A 1 408 ? 92.479 12.728 33.106 1.00 78.22 435 GLU A C 1
ATOM 3172 O O . GLU A 1 408 ? 91.629 12.387 33.931 1.00 83.77 435 GLU A O 1
ATOM 3178 N N . ASP A 1 409 ? 93.320 13.737 33.329 1.00 79.88 436 ASP A N 1
ATOM 3179 C CA . ASP A 1 409 ? 93.462 14.346 34.647 1.00 86.66 436 ASP A CA 1
ATOM 3180 C C . ASP A 1 409 ? 92.733 15.683 34.779 1.00 86.04 436 ASP A C 1
ATOM 3181 O O . ASP A 1 409 ? 93.043 16.457 35.689 1.00 94.25 436 ASP A O 1
ATOM 3186 N N . ASP A 1 410 ? 91.763 15.964 33.916 1.00 83.28 437 ASP A N 1
ATOM 3187 C CA . ASP A 1 410 ? 91.085 17.259 33.947 1.00 83.32 437 ASP A CA 1
ATOM 3188 C C . ASP A 1 410 ? 89.656 17.123 33.421 1.00 84.53 437 ASP A C 1
ATOM 3189 O O . ASP A 1 410 ? 89.257 17.735 32.435 1.00 91.54 437 ASP A O 1
ATOM 3194 N N . LEU A 1 411 ? 88.834 16.322 34.092 1.00 69.40 438 LEU A N 1
ATOM 3195 C CA . LEU A 1 411 ? 87.498 16.037 33.596 1.00 80.94 438 LEU A CA 1
ATOM 3196 C C . LEU A 1 411 ? 86.462 16.168 34.706 1.00 79.75 438 LEU A C 1
ATOM 3197 O O . LEU A 1 411 ? 86.729 15.877 35.876 1.00 83.51 438 LEU A O 1
ATOM 3202 N N . ARG A 1 412 ? 85.275 16.622 34.314 1.00 63.55 439 ARG A N 1
ATOM 3203 C CA . ARG A 1 412 ? 84.151 16.848 35.213 1.00 60.39 439 ARG A CA 1
ATOM 3204 C C . ARG A 1 412 ? 83.167 15.694 35.089 1.00 58.41 439 ARG A C 1
ATOM 3205 O O . ARG A 1 412 ? 82.710 15.380 33.986 1.00 65.55 439 ARG A O 1
ATOM 3213 N N . PHE A 1 413 ? 82.841 15.069 36.216 1.00 65.30 440 PHE A N 1
ATOM 3214 C CA . PHE A 1 413 ? 81.988 13.889 36.207 1.00 47.01 440 PHE A CA 1
ATOM 3215 C C . PHE A 1 413 ? 80.517 14.282 36.194 1.00 48.02 440 PHE A C 1
ATOM 3216 O O . PHE A 1 413 ? 80.093 15.166 36.944 1.00 50.43 440 PHE A O 1
ATOM 3224 N N . GLU A 1 414 ? 79.739 13.620 35.343 1.00 45.96 441 GLU A N 1
ATOM 3225 C CA . GLU A 1 414 ? 78.299 13.803 35.354 1.00 51.26 441 GLU A CA 1
ATOM 3226 C C . GLU A 1 414 ? 77.686 13.136 36.584 1.00 58.15 441 GLU A C 1
ATOM 3227 O O . GLU A 1 414 ? 78.314 12.323 37.268 1.00 57.51 441 GLU A O 1
ATOM 3233 N N . ILE A 1 415 ? 76.432 13.493 36.859 1.00 49.99 442 ILE A N 1
ATOM 3234 C CA . ILE A 1 415 ? 75.717 12.907 37.984 1.00 54.81 442 ILE A CA 1
ATOM 3235 C C . ILE A 1 415 ? 75.422 11.441 37.693 1.00 55.82 442 ILE A C 1
ATOM 3236 O O . ILE A 1 415 ? 75.178 11.049 36.541 1.00 53.45 442 ILE A O 1
ATOM 3241 N N . PHE A 1 416 ? 75.473 10.614 38.740 1.00 55.07 443 PHE A N 1
ATOM 3242 C CA . PHE A 1 416 ? 75.208 9.177 38.638 1.00 55.48 443 PHE A CA 1
ATOM 3243 C C . PHE A 1 416 ? 76.174 8.491 37.676 1.00 60.22 443 PHE A C 1
ATOM 3244 O O . PHE A 1 416 ? 75.810 7.523 37.005 1.00 59.96 443 PHE A O 1
ATOM 3252 N N . PHE A 1 417 ? 77.415 8.983 37.618 1.00 57.12 444 PHE A N 1
ATOM 3253 C CA . PHE A 1 417 ? 78.374 8.496 36.630 1.00 51.86 444 PHE A CA 1
ATOM 3254 C C . PHE A 1 417 ? 78.631 7.002 36.790 1.00 54.94 444 PHE A C 1
ATOM 3255 O O . PHE A 1 417 ? 78.563 6.242 35.817 1.00 57.38 444 PHE A O 1
ATOM 3263 N N . LYS A 1 418 ? 78.931 6.565 38.015 1.00 58.45 445 LYS A N 1
ATOM 3264 C CA . LYS A 1 418 ? 79.317 5.176 38.238 1.00 47.08 445 LYS A CA 1
ATOM 3265 C C . LYS A 1 418 ? 78.202 4.220 37.832 1.00 52.23 445 LYS A C 1
ATOM 3266 O O . LYS A 1 418 ? 78.433 3.261 37.087 1.00 61.89 445 LYS A O 1
ATOM 3272 N N . ARG A 1 419 ? 76.979 4.473 38.303 1.00 58.92 446 ARG A N 1
ATOM 3273 C CA . ARG A 1 419 ? 75.866 3.594 37.959 1.00 57.78 446 ARG A CA 1
ATOM 3274 C C . ARG A 1 419 ? 75.551 3.649 36.469 1.00 60.56 446 ARG A C 1
ATOM 3275 O O . ARG A 1 419 ? 75.237 2.622 35.858 1.00 61.15 446 ARG A O 1
ATOM 3283 N N . ARG A 1 420 ? 75.636 4.837 35.864 1.00 54.68 447 ARG A N 1
ATOM 3284 C CA . ARG A 1 420 ? 75.286 4.965 34.452 1.00 58.76 447 ARG A CA 1
ATOM 3285 C C . ARG A 1 420 ? 76.312 4.279 33.557 1.00 58.79 447 ARG A C 1
ATOM 3286 O O . ARG A 1 420 ? 75.945 3.661 32.552 1.00 61.75 447 ARG A O 1
ATOM 3294 N N . LEU A 1 421 ? 77.598 4.364 33.906 1.00 55.32 448 LEU A N 1
ATOM 3295 C CA . LEU A 1 421 ? 78.615 3.687 33.105 1.00 49.64 448 LEU A CA 1
ATOM 3296 C C . LEU A 1 421 ? 78.561 2.179 33.309 1.00 62.11 448 LEU A C 1
ATOM 3297 O O . LEU A 1 421 ? 78.761 1.412 32.360 1.00 60.83 448 LEU A O 1
ATOM 3302 N N . MET A 1 422 ? 78.289 1.732 34.539 1.00 60.58 449 MET A N 1
ATOM 3303 C CA . MET A 1 422 ? 78.171 0.299 34.789 1.00 58.55 449 MET A CA 1
ATOM 3304 C C . MET A 1 422 ? 76.956 -0.282 34.079 1.00 55.56 449 MET A C 1
ATOM 3305 O O . MET A 1 422 ? 77.023 -1.387 33.529 1.00 60.47 449 MET A O 1
ATOM 3310 N N . ASN A 1 423 ? 75.839 0.448 34.076 1.00 53.17 450 ASN A N 1
ATOM 3311 C CA . ASN A 1 423 ? 74.648 -0.036 33.386 1.00 58.13 450 ASN A CA 1
ATOM 3312 C C . ASN A 1 423 ? 74.883 -0.143 31.886 1.00 65.96 450 ASN A C 1
ATOM 3313 O O . ASN A 1 423 ? 74.387 -1.072 31.239 1.00 72.55 450 ASN A O 1
ATOM 3318 N N . LEU A 1 424 ? 75.639 0.798 31.313 1.00 63.43 451 LEU A N 1
ATOM 3319 C CA . LEU A 1 424 ? 75.911 0.752 29.880 1.00 63.37 451 LEU A CA 1
ATOM 3320 C C . LEU A 1 424 ? 76.731 -0.479 29.517 1.00 66.34 451 LEU A C 1
ATOM 3321 O O . LEU A 1 424 ? 76.399 -1.206 28.574 1.00 69.71 451 LEU A O 1
ATOM 3326 N N . MET A 1 425 ? 77.818 -0.721 30.256 1.00 58.52 452 MET A N 1
ATOM 3327 C CA . MET A 1 425 ? 78.639 -1.900 30.003 1.00 58.40 452 MET A CA 1
ATOM 3328 C C . MET A 1 425 ? 77.833 -3.178 30.183 1.00 69.54 452 MET A C 1
ATOM 3329 O O . MET A 1 425 ? 78.002 -4.142 29.427 1.00 79.52 452 MET A O 1
ATOM 3334 N N . ARG A 1 426 ? 76.946 -3.202 31.180 1.00 68.93 453 ARG A N 1
ATOM 3335 C CA . ARG A 1 426 ? 76.092 -4.366 31.387 1.00 64.80 453 ARG A CA 1
ATOM 3336 C C . ARG A 1 426 ? 75.181 -4.597 30.188 1.00 72.20 453 ARG A C 1
ATOM 3337 O O . ARG A 1 426 ? 74.964 -5.743 29.777 1.00 76.14 453 ARG A O 1
ATOM 3345 N N . ASP A 1 427 ? 74.639 -3.521 29.611 1.00 73.41 454 ASP A N 1
ATOM 3346 C CA . ASP A 1 427 ? 73.797 -3.667 28.427 1.00 72.99 454 ASP A CA 1
ATOM 3347 C C . ASP A 1 427 ? 74.619 -4.057 27.205 1.00 82.81 454 ASP A C 1
ATOM 3348 O O . ASP A 1 427 ? 74.141 -4.802 26.341 1.00 75.09 454 ASP A O 1
ATOM 3353 N N . VAL A 1 428 ? 75.856 -3.563 27.114 1.00 80.38 455 VAL A N 1
ATOM 3354 C CA . VAL A 1 428 ? 76.715 -3.905 25.982 1.00 72.83 455 VAL A CA 1
ATOM 3355 C C . VAL A 1 428 ? 77.040 -5.394 25.991 1.00 74.90 455 VAL A C 1
ATOM 3356 O O . VAL A 1 428 ? 76.912 -6.083 24.971 1.00 90.60 455 VAL A O 1
ATOM 3360 N N . GLU A 1 429 ? 77.455 -5.916 27.149 1.00 68.84 456 GLU A N 1
ATOM 3361 C CA . GLU A 1 429 ? 77.828 -7.324 27.225 1.00 76.62 456 GLU A CA 1
ATOM 3362 C C . GLU A 1 429 ? 76.616 -8.238 27.100 1.00 74.65 456 GLU A C 1
ATOM 3363 O O . GLU A 1 429 ? 76.747 -9.377 26.637 1.00 95.13 456 GLU A O 1
ATOM 3369 N N . ARG A 1 430 ? 75.435 -7.762 27.498 1.00 87.03 457 ARG A N 1
ATOM 3370 C CA . ARG A 1 430 ? 74.235 -8.587 27.401 1.00 83.64 457 ARG A CA 1
ATOM 3371 C C . ARG A 1 430 ? 73.786 -8.755 25.955 1.00 83.72 457 ARG A C 1
ATOM 3372 O O . ARG A 1 430 ? 73.172 -9.772 25.611 1.00 90.04 457 ARG A O 1
ATOM 3380 N N . GLU A 1 431 ? 74.085 -7.782 25.098 1.00 90.05 458 GLU A N 1
ATOM 3381 C CA . GLU A 1 431 ? 73.710 -7.839 23.692 1.00 97.61 458 GLU A CA 1
ATOM 3382 C C . GLU A 1 431 ? 74.811 -8.403 22.804 1.00 97.96 458 GLU A C 1
ATOM 3383 O O . GLU A 1 431 ? 74.594 -8.553 21.597 1.00 89.96 458 GLU A O 1
ATOM 3389 N N . GLY A 1 432 ? 75.976 -8.715 23.366 1.00 98.26 459 GLY A N 1
ATOM 3390 C CA . GLY A 1 432 ? 77.061 -9.270 22.576 1.00 98.26 459 GLY A CA 1
ATOM 3391 C C . GLY A 1 432 ? 77.593 -8.340 21.511 1.00 88.33 459 GLY A C 1
ATOM 3392 O O . GLY A 1 432 ? 77.989 -8.802 20.435 1.00 86.09 459 GLY A O 1
ATOM 3393 N N . LEU A 1 433 ? 77.611 -7.038 21.777 1.00 86.58 460 LEU A N 1
ATOM 3394 C CA . LEU A 1 433 ? 78.096 -6.078 20.795 1.00 79.35 460 LEU A CA 1
ATOM 3395 C C . LEU A 1 433 ? 79.597 -6.236 20.592 1.00 88.58 460 LEU A C 1
ATOM 3396 O O . LEU A 1 433 ? 80.364 -6.289 21.558 1.00 89.39 460 LEU A O 1
ATOM 3401 N N . ASP A 1 434 ? 80.014 -6.311 19.331 1.00 92.12 461 ASP A N 1
ATOM 3402 C CA . ASP A 1 434 ? 81.433 -6.345 18.985 1.00 82.36 461 ASP A CA 1
ATOM 3403 C C . ASP A 1 434 ? 81.953 -4.914 19.016 1.00 87.80 461 ASP A C 1
ATOM 3404 O O . ASP A 1 434 ? 81.830 -4.175 18.038 1.00 100.72 461 ASP A O 1
ATOM 3409 N N . TRP A 1 435 ? 82.536 -4.517 20.144 1.00 88.70 462 TRP A N 1
ATOM 3410 C CA . TRP A 1 435 ? 83.001 -3.152 20.345 1.00 88.23 462 TRP A CA 1
ATOM 3411 C C . TRP A 1 435 ? 84.506 -3.134 20.577 1.00 82.83 462 TRP A C 1
ATOM 3412 O O . TRP A 1 435 ? 85.063 -4.047 21.197 1.00 75.11 462 TRP A O 1
ATOM 3423 N N . ASP A 1 436 ? 85.155 -2.089 20.068 1.00 84.77 463 ASP A N 1
ATOM 3424 C CA . ASP A 1 436 ? 86.573 -1.831 20.293 1.00 85.85 463 ASP A CA 1
ATOM 3425 C C . ASP A 1 436 ? 86.824 -0.599 21.146 1.00 83.79 463 ASP A C 1
ATOM 3426 O O . ASP A 1 436 ? 87.731 -0.604 21.981 1.00 79.00 463 ASP A O 1
ATOM 3431 N N . LEU A 1 437 ? 86.029 0.452 20.959 1.00 81.30 464 LEU A N 1
ATOM 3432 C CA . LEU A 1 437 ? 86.228 1.727 21.632 1.00 75.34 464 LEU A CA 1
ATOM 3433 C C . LEU A 1 437 ? 84.872 2.315 21.986 1.00 72.74 464 LEU A C 1
ATOM 3434 O O . LEU A 1 437 ? 83.959 2.311 21.155 1.00 67.24 464 LEU A O 1
ATOM 3439 N N . ILE A 1 438 ? 84.735 2.814 23.212 1.00 70.30 465 ILE A N 1
ATOM 3440 C CA . ILE A 1 438 ? 83.503 3.450 23.667 1.00 66.29 465 ILE A CA 1
ATOM 3441 C C . ILE A 1 438 ? 83.875 4.790 24.285 1.00 60.04 465 ILE A C 1
ATOM 3442 O O . ILE A 1 438 ? 84.475 4.833 25.366 1.00 67.43 465 ILE A O 1
ATOM 3447 N N . TYR A 1 439 ? 83.526 5.880 23.604 1.00 60.06 466 TYR A N 1
ATOM 3448 C CA . TYR A 1 439 ? 83.769 7.211 24.143 1.00 60.55 466 TYR A CA 1
ATOM 3449 C C . TYR A 1 439 ? 82.904 7.449 25.373 1.00 66.28 466 TYR A C 1
ATOM 3450 O O . TYR A 1 439 ? 81.692 7.219 25.345 1.00 60.88 466 TYR A O 1
ATOM 3459 N N . VAL A 1 440 ? 83.526 7.913 26.452 1.00 61.23 467 VAL A N 1
ATOM 3460 C CA . VAL A 1 440 ? 82.801 8.411 27.612 1.00 63.28 467 VAL A CA 1
ATOM 3461 C C . VAL A 1 440 ? 82.788 9.934 27.641 1.00 64.66 467 VAL A C 1
ATOM 3462 O O . VAL A 1 440 ? 81.785 10.545 28.010 1.00 72.93 467 VAL A O 1
ATOM 3466 N N . GLY A 1 441 ? 83.895 10.554 27.239 1.00 72.77 468 GLY A N 1
ATOM 3467 C CA . GLY A 1 441 ? 83.970 11.990 27.067 1.00 69.38 468 GLY A CA 1
ATOM 3468 C C . GLY A 1 441 ? 84.657 12.346 25.765 1.00 84.41 468 GLY A C 1
ATOM 3469 O O . GLY A 1 441 ? 85.790 11.920 25.520 1.00 93.87 468 GLY A O 1
ATOM 3470 N N . ARG A 1 442 ? 83.982 13.117 24.916 1.00 78.98 469 ARG A N 1
ATOM 3471 C CA . ARG A 1 442 ? 84.505 13.454 23.600 1.00 72.49 469 ARG A CA 1
ATOM 3472 C C . ARG A 1 442 ? 83.903 14.779 23.153 1.00 70.90 469 ARG A C 1
ATOM 3473 O O . ARG A 1 442 ? 83.056 15.362 23.836 1.00 73.85 469 ARG A O 1
ATOM 3481 N N . LYS A 1 443 ? 84.346 15.252 21.989 1.00 85.45 470 LYS A N 1
ATOM 3482 C CA . LYS A 1 443 ? 83.744 16.399 21.316 1.00 71.60 470 LYS A CA 1
ATOM 3483 C C . LYS A 1 443 ? 83.088 15.893 20.037 1.00 79.48 470 LYS A C 1
ATOM 3484 O O . LYS A 1 443 ? 83.778 15.552 19.071 1.00 94.77 470 LYS A O 1
ATOM 3490 N N . ARG A 1 444 ? 81.760 15.839 20.036 1.00 84.15 471 ARG A N 1
ATOM 3491 C CA . ARG A 1 444 ? 81.030 15.345 18.877 1.00 73.79 471 ARG A CA 1
ATOM 3492 C C . ARG A 1 444 ? 81.040 16.386 17.762 1.00 78.88 471 ARG A C 1
ATOM 3493 O O . ARG A 1 444 ? 80.665 17.543 17.976 1.00 83.49 471 ARG A O 1
ATOM 3501 N N . MET A 1 445 ? 81.475 15.977 16.571 1.00 77.43 472 MET A N 1
ATOM 3502 C CA . MET A 1 445 ? 81.580 16.889 15.438 1.00 73.29 472 MET A CA 1
ATOM 3503 C C . MET A 1 445 ? 80.415 16.783 14.465 1.00 81.98 472 MET A C 1
ATOM 3504 O O . MET A 1 445 ? 80.032 17.795 13.868 1.00 98.12 472 MET A O 1
ATOM 3509 N N . GLN A 1 446 ? 79.849 15.593 14.280 1.00 75.09 473 GLN A N 1
ATOM 3510 C CA . GLN A 1 446 ? 78.630 15.435 13.488 1.00 78.37 473 GLN A CA 1
ATOM 3511 C C . GLN A 1 446 ? 77.461 15.925 14.334 1.00 86.07 473 GLN A C 1
ATOM 3512 O O . GLN A 1 446 ? 76.962 15.211 15.208 1.00 79.81 473 GLN A O 1
ATOM 3518 N N . VAL A 1 447 ? 77.027 17.157 14.079 1.00 89.07 474 VAL A N 1
ATOM 3519 C CA . VAL A 1 447 ? 75.967 17.787 14.858 1.00 89.91 474 VAL A CA 1
ATOM 3520 C C . VAL A 1 447 ? 74.752 18.163 14.026 1.00 82.90 474 VAL A C 1
ATOM 3521 O O . VAL A 1 447 ? 73.742 18.592 14.603 1.00 81.51 474 VAL A O 1
ATOM 3525 N N . GLU A 1 448 ? 74.804 18.028 12.698 1.00 77.40 475 GLU A N 1
ATOM 3526 C CA . GLU A 1 448 ? 73.646 18.392 11.888 1.00 91.71 475 GLU A CA 1
ATOM 3527 C C . GLU A 1 448 ? 72.501 17.403 12.068 1.00 90.22 475 GLU A C 1
ATOM 3528 O O . GLU A 1 448 ? 71.333 17.792 11.974 1.00 88.86 475 GLU A O 1
ATOM 3534 N N . HIS A 1 449 ? 72.807 16.141 12.337 1.00 96.57 476 HIS A N 1
ATOM 3535 C CA . HIS A 1 449 ? 71.805 15.106 12.532 1.00 91.01 476 HIS A CA 1
ATOM 3536 C C . HIS A 1 449 ? 72.289 14.156 13.614 1.00 91.64 476 HIS A C 1
ATOM 3537 O O . HIS A 1 449 ? 73.495 14.049 13.861 1.00 90.07 476 HIS A O 1
ATOM 3544 N N . PRO A 1 450 ? 71.372 13.461 14.287 1.00 93.58 477 PRO A N 1
ATOM 3545 C CA . PRO A 1 450 ? 71.791 12.526 15.339 1.00 74.30 477 PRO A CA 1
ATOM 3546 C C . PRO A 1 450 ? 72.617 11.380 14.775 1.00 77.86 477 PRO A C 1
ATOM 3547 O O . PRO A 1 450 ? 72.458 10.978 13.620 1.00 93.30 477 PRO A O 1
ATOM 3551 N N . GLU A 1 451 ? 73.512 10.862 15.608 1.00 80.77 478 GLU A N 1
ATOM 3552 C CA . GLU A 1 451 ? 74.350 9.747 15.212 1.00 85.29 478 GLU A CA 1
ATOM 3553 C C . GLU A 1 451 ? 73.564 8.442 15.299 1.00 84.01 478 GLU A C 1
ATOM 3554 O O . GLU A 1 451 ? 72.550 8.344 15.994 1.00 80.78 478 GLU A O 1
ATOM 3560 N N . LYS A 1 452 ? 74.049 7.432 14.576 1.00 88.66 479 LYS A N 1
ATOM 3561 C CA . LYS A 1 452 ? 73.307 6.186 14.416 1.00 81.26 479 LYS A CA 1
ATOM 3562 C C . LYS A 1 452 ? 73.209 5.445 15.745 1.00 87.73 479 LYS A C 1
ATOM 3563 O O . LYS A 1 452 ? 74.226 5.163 16.387 1.00 84.93 479 LYS A O 1
ATOM 3569 N N . ALA A 1 453 ? 71.985 5.122 16.151 1.00 85.95 480 ALA A N 1
ATOM 3570 C CA . ALA A 1 453 ? 71.773 4.434 17.415 1.00 72.86 480 ALA A CA 1
ATOM 3571 C C . ALA A 1 453 ? 72.131 2.957 17.292 1.00 89.61 480 ALA A C 1
ATOM 3572 O O . ALA A 1 453 ? 72.017 2.350 16.225 1.00 94.01 480 ALA A O 1
ATOM 3574 N N . VAL A 1 454 ? 72.570 2.384 18.407 1.00 82.53 481 VAL A N 1
ATOM 3575 C CA . VAL A 1 454 ? 72.913 0.968 18.480 1.00 82.37 481 VAL A CA 1
ATOM 3576 C C . VAL A 1 454 ? 71.657 0.203 18.884 1.00 84.89 481 VAL A C 1
ATOM 3577 O O . VAL A 1 454 ? 71.105 0.473 19.963 1.00 87.68 481 VAL A O 1
ATOM 3581 N N . PRO A 1 455 ? 71.173 -0.731 18.067 1.00 90.05 482 PRO A N 1
ATOM 3582 C CA . PRO A 1 455 ? 69.947 -1.454 18.420 1.00 91.37 482 PRO A CA 1
ATOM 3583 C C . PRO A 1 455 ? 70.119 -2.261 19.698 1.00 95.91 482 PRO A C 1
ATOM 3584 O O . PRO A 1 455 ? 71.149 -2.903 19.917 1.00 90.86 482 PRO A O 1
ATOM 3588 N N . ARG A 1 456 ? 69.095 -2.203 20.551 1.00 90.81 483 ARG A N 1
ATOM 3589 C CA . ARG A 1 456 ? 68.969 -2.978 21.784 1.00 86.14 483 ARG A CA 1
ATOM 3590 C C . ARG A 1 456 ? 69.950 -2.555 22.871 1.00 80.58 483 ARG A C 1
ATOM 3591 O O . ARG A 1 456 ? 70.081 -3.260 23.880 1.00 88.84 483 ARG A O 1
ATOM 3599 N N . VAL A 1 457 ? 70.643 -1.430 22.705 1.00 76.61 484 VAL A N 1
ATOM 3600 C CA . VAL A 1 457 ? 71.561 -0.901 23.714 1.00 81.56 484 VAL A CA 1
ATOM 3601 C C . VAL A 1 457 ? 71.227 0.576 23.889 1.00 78.26 484 VAL A C 1
ATOM 3602 O O . VAL A 1 457 ? 71.581 1.403 23.041 1.00 78.44 484 VAL A O 1
ATOM 3606 N N . ARG A 1 458 ? 70.557 0.914 24.987 1.00 71.71 485 ARG A N 1
ATOM 3607 C CA . ARG A 1 458 ? 70.179 2.296 25.238 1.00 73.16 485 ARG A CA 1
ATOM 3608 C C . ARG A 1 458 ? 71.402 3.144 25.566 1.00 68.53 485 ARG A C 1
ATOM 3609 O O . ARG A 1 458 ? 72.410 2.651 26.080 1.00 71.30 485 ARG A O 1
ATOM 3617 N N . ASN A 1 459 ? 71.301 4.436 25.247 1.00 68.93 486 ASN A N 1
ATOM 3618 C CA . ASN A 1 459 ? 72.330 5.428 25.563 1.00 72.13 486 ASN A CA 1
ATOM 3619 C C . ASN A 1 459 ? 73.661 5.119 24.881 1.00 69.84 486 ASN A C 1
ATOM 3620 O O . ASN A 1 459 ? 74.728 5.470 25.390 1.00 67.21 486 ASN A O 1
ATOM 3625 N N . LEU A 1 460 ? 73.614 4.467 23.721 1.00 65.21 487 LEU A N 1
ATOM 3626 C CA . LEU A 1 460 ? 74.819 4.159 22.966 1.00 68.21 487 LEU A CA 1
ATOM 3627 C C . LEU A 1 460 ? 74.578 4.457 21.495 1.00 77.00 487 LEU A C 1
ATOM 3628 O O . LEU A 1 460 ? 73.525 4.116 20.948 1.00 75.74 487 LEU A O 1
ATOM 3633 N N . VAL A 1 461 ? 75.558 5.101 20.860 1.00 71.62 488 VAL A N 1
ATOM 3634 C CA . VAL A 1 461 ? 75.476 5.469 19.455 1.00 74.46 488 VAL A CA 1
ATOM 3635 C C . VAL A 1 461 ? 76.757 5.040 18.754 1.00 75.31 488 VAL A C 1
ATOM 3636 O O . VAL A 1 461 ? 77.783 4.779 19.385 1.00 76.93 488 VAL A O 1
ATOM 3640 N N . GLU A 1 462 ? 76.684 4.972 17.427 1.00 78.48 489 GLU A N 1
ATOM 3641 C CA . GLU A 1 462 ? 77.870 4.742 16.612 1.00 75.36 489 GLU A CA 1
ATOM 3642 C C . GLU A 1 462 ? 78.624 6.057 16.463 1.00 87.65 489 GLU A C 1
ATOM 3643 O O . GLU A 1 462 ? 78.071 7.044 15.962 1.00 84.81 489 GLU A O 1
ATOM 3649 N N . ALA A 1 463 ? 79.880 6.073 16.902 1.00 82.53 490 ALA A N 1
ATOM 3650 C CA . ALA A 1 463 ? 80.646 7.311 16.963 1.00 89.04 490 ALA A CA 1
ATOM 3651 C C . ALA A 1 463 ? 80.991 7.802 15.562 1.00 96.80 490 ALA A C 1
ATOM 3652 O O . ALA A 1 463 ? 81.616 7.082 14.775 1.00 88.07 490 ALA A O 1
ATOM 3654 N N . ASP A 1 464 ? 80.581 9.028 15.249 1.00 83.69 491 ASP A N 1
ATOM 3655 C CA . ASP A 1 464 ? 81.011 9.700 14.033 1.00 96.18 491 ASP A CA 1
ATOM 3656 C C . ASP A 1 464 ? 82.325 10.426 14.326 1.00 94.03 491 ASP A C 1
ATOM 3657 O O . ASP A 1 464 ? 83.050 10.059 15.255 1.00 92.57 491 ASP A O 1
ATOM 3662 N N . TYR A 1 465 ? 82.653 11.456 13.549 1.00 91.53 492 TYR A N 1
ATOM 3663 C CA . TYR A 1 465 ? 83.887 12.194 13.785 1.00 92.69 492 TYR A CA 1
ATOM 3664 C C . TYR A 1 465 ? 83.872 12.813 15.176 1.00 93.55 492 TYR A C 1
ATOM 3665 O O . TYR A 1 465 ? 82.956 13.565 15.523 1.00 87.18 492 TYR A O 1
ATOM 3674 N N . SER A 1 466 ? 84.880 12.480 15.976 1.00 97.05 493 SER A N 1
ATOM 3675 C CA . SER A 1 466 ? 85.014 12.973 17.338 1.00 91.38 493 SER A CA 1
ATOM 3676 C C . SER A 1 466 ? 86.403 13.571 17.508 1.00 93.33 493 SER A C 1
ATOM 3677 O O . SER A 1 466 ? 87.288 13.379 16.670 1.00 102.83 493 SER A O 1
ATOM 3680 N N . TYR A 1 467 ? 86.604 14.296 18.604 1.00 96.03 494 TYR A N 1
ATOM 3681 C CA . TYR A 1 467 ? 87.823 15.083 18.738 1.00 105.53 494 TYR A CA 1
ATOM 3682 C C . TYR A 1 467 ? 88.174 15.324 20.206 1.00 109.08 494 TYR A C 1
ATOM 3683 O O . TYR A 1 467 ? 88.347 16.455 20.648 1.00 131.94 494 TYR A O 1
ATOM 3692 N N . TRP A 1 468 ? 88.294 14.252 20.988 1.00 79.03 495 TRP A N 1
ATOM 3693 C CA . TRP A 1 468 ? 88.794 14.338 22.358 1.00 96.13 495 TRP A CA 1
ATOM 3694 C C . TRP A 1 468 ? 89.138 12.940 22.849 1.00 95.64 495 TRP A C 1
ATOM 3695 O O . TRP A 1 468 ? 88.657 11.937 22.312 1.00 93.60 495 TRP A O 1
ATOM 3706 N N . THR A 1 469 ? 89.980 12.891 23.879 1.00 90.26 496 THR A N 1
ATOM 3707 C CA . THR A 1 469 ? 90.387 11.651 24.533 1.00 86.73 496 THR A CA 1
ATOM 3708 C C . THR A 1 469 ? 90.304 11.792 26.046 1.00 83.19 496 THR A C 1
ATOM 3709 O O . THR A 1 469 ? 91.140 11.259 26.782 1.00 80.19 496 THR A O 1
ATOM 3713 N N . LEU A 1 470 ? 89.294 12.519 26.531 1.00 80.19 497 LEU A N 1
ATOM 3714 C CA . LEU A 1 470 ? 89.122 12.696 27.972 1.00 70.92 497 LEU A CA 1
ATOM 3715 C C . LEU A 1 470 ? 88.929 11.358 28.671 1.00 75.50 497 LEU A C 1
ATOM 3716 O O . LEU A 1 470 ? 89.658 11.021 29.612 1.00 77.70 497 LEU A O 1
ATOM 3721 N N . ALA A 1 471 ? 87.942 10.584 28.228 1.00 66.31 498 ALA A N 1
ATOM 3722 C CA . ALA A 1 471 ? 87.626 9.307 28.846 1.00 71.15 498 ALA A CA 1
ATOM 3723 C C . ALA A 1 471 ? 87.059 8.374 27.790 1.00 73.54 498 ALA A C 1
ATOM 3724 O O . ALA A 1 471 ? 86.283 8.799 26.931 1.00 67.77 498 ALA A O 1
ATOM 3726 N N . TYR A 1 472 ? 87.454 7.105 27.858 1.00 67.52 499 TYR A N 1
ATOM 3727 C CA . TYR A 1 472 ? 86.945 6.109 26.928 1.00 59.42 499 TYR A CA 1
ATOM 3728 C C . TYR A 1 472 ? 87.163 4.722 27.510 1.00 72.05 499 TYR A C 1
ATOM 3729 O O . TYR A 1 472 ? 88.010 4.518 28.383 1.00 67.70 499 TYR A O 1
ATOM 3738 N N . VAL A 1 473 ? 86.384 3.770 27.006 1.00 70.69 500 VAL A N 1
ATOM 3739 C CA . VAL A 1 473 ? 86.556 2.355 27.306 1.00 62.24 500 VAL A CA 1
ATOM 3740 C C . VAL A 1 473 ? 87.152 1.692 26.074 1.00 77.88 500 VAL A C 1
ATOM 3741 O O . VAL A 1 473 ? 86.793 2.034 24.941 1.00 73.75 500 VAL A O 1
ATOM 3745 N N . ILE A 1 474 ? 88.075 0.759 26.291 1.00 79.64 501 ILE A N 1
ATOM 3746 C CA . ILE A 1 474 ? 88.785 0.107 25.197 1.00 76.21 501 ILE A CA 1
ATOM 3747 C C . ILE A 1 474 ? 88.810 -1.394 25.452 1.00 77.86 501 ILE A C 1
ATOM 3748 O O . ILE A 1 474 ? 89.025 -1.843 26.583 1.00 84.93 501 ILE A O 1
ATOM 3753 N N . SER A 1 475 ? 88.564 -2.166 24.401 1.00 81.02 502 SER A N 1
ATOM 3754 C CA . SER A 1 475 ? 88.563 -3.615 24.502 1.00 84.70 502 SER A CA 1
ATOM 3755 C C . SER A 1 475 ? 89.946 -4.170 24.183 1.00 92.87 502 SER A C 1
ATOM 3756 O O . SER A 1 475 ? 90.810 -3.482 23.635 1.00 93.98 502 SER A O 1
ATOM 3759 N N . LEU A 1 476 ? 90.151 -5.437 24.550 1.00 79.33 503 LEU A N 1
ATOM 3760 C CA . LEU A 1 476 ? 91.401 -6.103 24.206 1.00 87.12 503 LEU A CA 1
ATOM 3761 C C . LEU A 1 476 ? 91.576 -6.186 22.696 1.00 94.56 503 LEU A C 1
ATOM 3762 O O . LEU A 1 476 ? 92.679 -5.977 22.176 1.00 94.51 503 LEU A O 1
ATOM 3767 N N . GLN A 1 477 ? 90.492 -6.483 21.975 1.00 91.53 504 GLN A N 1
ATOM 3768 C CA . GLN A 1 477 ? 90.540 -6.483 20.517 1.00 103.16 504 GLN A CA 1
ATOM 3769 C C . GLN A 1 477 ? 90.889 -5.099 19.982 1.00 101.95 504 GLN A C 1
ATOM 3770 O O . GLN A 1 477 ? 91.737 -4.958 19.092 1.00 104.77 504 GLN A O 1
ATOM 3776 N N . GLY A 1 478 ? 90.242 -4.062 20.518 1.00 97.89 505 GLY A N 1
ATOM 3777 C CA . GLY A 1 478 ? 90.506 -2.713 20.046 1.00 101.95 505 GLY A CA 1
ATOM 3778 C C . GLY A 1 478 ? 91.922 -2.255 20.336 1.00 104.05 505 GLY A C 1
ATOM 3779 O O . GLY A 1 478 ? 92.522 -1.523 19.545 1.00 106.05 505 GLY A O 1
ATOM 3780 N N . ALA A 1 479 ? 92.475 -2.678 21.476 1.00 92.66 506 ALA A N 1
ATOM 3781 C CA . ALA A 1 479 ? 93.858 -2.341 21.790 1.00 98.55 506 ALA A CA 1
ATOM 3782 C C . ALA A 1 479 ? 94.817 -2.974 20.789 1.00 103.51 506 ALA A C 1
ATOM 3783 O O . ALA A 1 479 ? 95.805 -2.351 20.384 1.00 100.13 506 ALA A O 1
ATOM 3785 N N . ARG A 1 480 ? 94.536 -4.212 20.374 1.00 98.63 507 ARG A N 1
ATOM 3786 C CA . ARG A 1 480 ? 95.366 -4.859 19.364 1.00 97.91 507 ARG A CA 1
ATOM 3787 C C . ARG A 1 480 ? 95.276 -4.136 18.027 1.00 104.94 507 ARG A C 1
ATOM 3788 O O . ARG A 1 480 ? 96.285 -3.986 17.329 1.00 100.45 507 ARG A O 1
ATOM 3796 N N . LYS A 1 481 ? 94.075 -3.684 17.653 1.00 101.31 508 LYS A N 1
ATOM 3797 C CA . LYS A 1 481 ? 93.898 -3.023 16.363 1.00 92.25 508 LYS A CA 1
ATOM 3798 C C . LYS A 1 481 ? 94.729 -1.750 16.272 1.00 101.10 508 LYS A C 1
ATOM 3799 O O . LYS A 1 481 ? 95.319 -1.459 15.224 1.00 100.17 508 LYS A O 1
ATOM 3805 N N . LEU A 1 482 ? 94.785 -0.976 17.357 1.00 104.59 509 LEU A N 1
ATOM 3806 C CA . LEU A 1 482 ? 95.576 0.250 17.349 1.00 105.04 509 LEU A CA 1
ATOM 3807 C C . LEU A 1 482 ? 97.061 -0.062 17.216 1.00 104.09 509 LEU A C 1
ATOM 3808 O O . LEU A 1 482 ? 97.762 0.529 16.385 1.00 105.83 509 LEU A O 1
ATOM 3813 N N . LEU A 1 483 ? 97.558 -1.001 18.028 1.00 98.66 510 LEU A N 1
ATOM 3814 C CA . LEU A 1 483 ? 98.955 -1.408 17.925 1.00 102.23 510 LEU A CA 1
ATOM 3815 C C . LEU A 1 483 ? 99.258 -2.034 16.570 1.00 106.11 510 LEU A C 1
ATOM 3816 O O . LEU A 1 483 ? 100.385 -1.922 16.073 1.00 105.10 510 LEU A O 1
ATOM 3821 N N . ALA A 1 484 ? 98.269 -2.694 15.960 1.00 111.13 511 ALA A N 1
ATOM 3822 C CA . ALA A 1 484 ? 98.480 -3.302 14.650 1.00 113.00 511 ALA A CA 1
ATOM 3823 C C . ALA A 1 484 ? 98.715 -2.245 13.579 1.00 108.11 511 ALA A C 1
ATOM 3824 O O . ALA A 1 484 ? 99.510 -2.456 12.657 1.00 120.67 511 ALA A O 1
ATOM 3826 N N . ALA A 1 485 ? 98.038 -1.100 13.686 1.00 121.44 512 ALA A N 1
ATOM 3827 C CA . ALA A 1 485 ? 98.228 -0.032 12.713 1.00 120.45 512 ALA A CA 1
ATOM 3828 C C . ALA A 1 485 ? 99.633 0.551 12.763 1.00 122.47 512 ALA A C 1
ATOM 3829 O O . ALA A 1 485 ? 100.062 1.180 11.789 1.00 129.43 512 ALA A O 1
ATOM 3831 N N . GLU A 1 486 ? 100.358 0.348 13.870 1.00 125.00 513 GLU A N 1
ATOM 3832 C CA . GLU A 1 486 ? 101.709 0.860 14.072 1.00 130.01 513 GLU A CA 1
ATOM 3833 C C . GLU A 1 486 ? 101.751 2.354 13.779 1.00 128.62 513 GLU A C 1
ATOM 3834 O O . GLU A 1 486 ? 102.380 2.783 12.803 1.00 123.09 513 GLU A O 1
ATOM 3840 N N . PRO A 1 487 ? 101.096 3.177 14.602 1.00 128.46 514 PRO A N 1
ATOM 3841 C CA . PRO A 1 487 ? 100.959 4.602 14.282 1.00 124.59 514 PRO A CA 1
ATOM 3842 C C . PRO A 1 487 ? 102.192 5.438 14.581 1.00 127.24 514 PRO A C 1
ATOM 3843 O O . PRO A 1 487 ? 102.186 6.636 14.279 1.00 136.77 514 PRO A O 1
ATOM 3847 N N . LEU A 1 488 ? 103.246 4.853 15.153 1.00 120.45 515 LEU A N 1
ATOM 3848 C CA . LEU A 1 488 ? 104.405 5.650 15.543 1.00 121.94 515 LEU A CA 1
ATOM 3849 C C . LEU A 1 488 ? 105.155 6.198 14.333 1.00 127.93 515 LEU A C 1
ATOM 3850 O O . LEU A 1 488 ? 105.728 7.291 14.407 1.00 132.51 515 LEU A O 1
ATOM 3855 N N . SER A 1 489 ? 105.162 5.462 13.218 1.00 124.56 516 SER A N 1
ATOM 3856 C CA . SER A 1 489 ? 105.815 5.928 12.000 1.00 135.06 516 SER A CA 1
ATOM 3857 C C . SER A 1 489 ? 105.012 6.997 11.271 1.00 136.18 516 SER A C 1
ATOM 3858 O O . SER A 1 489 ? 105.565 7.690 10.410 1.00 131.81 516 SER A O 1
ATOM 3861 N N . LYS A 1 490 ? 103.733 7.146 11.598 1.00 126.64 517 LYS A N 1
ATOM 3862 C CA . LYS A 1 490 ? 102.840 8.100 10.947 1.00 127.36 517 LYS A CA 1
ATOM 3863 C C . LYS A 1 490 ? 101.960 8.768 11.999 1.00 119.30 517 LYS A C 1
ATOM 3864 O O . LYS A 1 490 ? 100.732 8.781 11.905 1.00 110.07 517 LYS A O 1
ATOM 3870 N N . MET A 1 491 ? 102.597 9.345 13.017 1.00 125.46 518 MET A N 1
ATOM 3871 C CA . MET A 1 491 ? 101.886 9.738 14.226 1.00 134.55 518 MET A CA 1
ATOM 3872 C C . MET A 1 491 ? 101.005 10.959 13.996 1.00 127.63 518 MET A C 1
ATOM 3873 O O . MET A 1 491 ? 101.438 11.959 13.416 1.00 131.94 518 MET A O 1
ATOM 3878 N N . LEU A 1 492 ? 99.764 10.869 14.468 1.00 115.07 519 LEU A N 1
ATOM 3879 C CA . LEU A 1 492 ? 98.802 11.961 14.488 1.00 112.58 519 LEU A CA 1
ATOM 3880 C C . LEU A 1 492 ? 98.428 12.259 15.934 1.00 114.16 519 LEU A C 1
ATOM 3881 O O . LEU A 1 492 ? 98.764 11.475 16.831 1.00 113.69 519 LEU A O 1
ATOM 3886 N N . PRO A 1 493 ? 97.760 13.378 16.210 1.00 113.51 520 PRO A N 1
ATOM 3887 C CA . PRO A 1 493 ? 97.136 13.541 17.527 1.00 105.29 520 PRO A CA 1
ATOM 3888 C C . PRO A 1 493 ? 96.163 12.401 17.787 1.00 103.07 520 PRO A C 1
ATOM 3889 O O . PRO A 1 493 ? 95.411 11.992 16.900 1.00 108.76 520 PRO A O 1
ATOM 3893 N N . VAL A 1 494 ? 96.197 11.876 19.015 1.00 95.83 521 VAL A N 1
ATOM 3894 C CA . VAL A 1 494 ? 95.460 10.652 19.322 1.00 104.24 521 VAL A CA 1
ATOM 3895 C C . VAL A 1 494 ? 93.967 10.842 19.076 1.00 108.98 521 VAL A C 1
ATOM 3896 O O . VAL A 1 494 ? 93.282 9.928 18.600 1.00 102.87 521 VAL A O 1
ATOM 3900 N N . ASP A 1 495 ? 93.442 12.036 19.367 1.00 100.64 522 ASP A N 1
ATOM 3901 C CA . ASP A 1 495 ? 92.030 12.301 19.117 1.00 97.63 522 ASP A CA 1
ATOM 3902 C C . ASP A 1 495 ? 91.702 12.389 17.633 1.00 104.96 522 ASP A C 1
ATOM 3903 O O . ASP A 1 495 ? 90.518 12.430 17.281 1.00 110.91 522 ASP A O 1
ATOM 3908 N N . GLU A 1 496 ? 92.713 12.442 16.764 1.00 103.36 523 GLU A N 1
ATOM 3909 C CA . GLU A 1 496 ? 92.518 12.297 15.328 1.00 109.90 523 GLU A CA 1
ATOM 3910 C C . GLU A 1 496 ? 92.920 10.922 14.818 1.00 110.02 523 GLU A C 1
ATOM 3911 O O . GLU A 1 496 ? 92.417 10.493 13.774 1.00 107.72 523 GLU A O 1
ATOM 3917 N N . PHE A 1 497 ? 93.811 10.228 15.529 1.00 111.45 524 PHE A N 1
ATOM 3918 C CA . PHE A 1 497 ? 94.200 8.881 15.127 1.00 94.88 524 PHE A CA 1
ATOM 3919 C C . PHE A 1 497 ? 93.036 7.909 15.261 1.00 92.12 524 PHE A C 1
ATOM 3920 O O . PHE A 1 497 ? 92.854 7.029 14.411 1.00 96.71 524 PHE A O 1
ATOM 3928 N N . LEU A 1 498 ? 92.237 8.053 16.317 1.00 93.26 525 LEU A N 1
ATOM 3929 C CA . LEU A 1 498 ? 91.079 7.177 16.486 1.00 98.22 525 LEU A CA 1
ATOM 3930 C C . LEU A 1 498 ? 90.052 7.353 15.374 1.00 94.21 525 LEU A C 1
ATOM 3931 O O . LEU A 1 498 ? 89.675 6.343 14.755 1.00 92.00 525 LEU A O 1
ATOM 3936 N N . PRO A 1 499 ? 89.572 8.564 15.051 1.00 93.38 526 PRO A N 1
ATOM 3937 C CA . PRO A 1 499 ? 88.612 8.692 13.940 1.00 96.57 526 PRO A CA 1
ATOM 3938 C C . PRO A 1 499 ? 89.140 8.186 12.613 1.00 100.03 526 PRO A C 1
ATOM 3939 O O . PRO A 1 499 ? 88.339 7.814 11.745 1.00 97.54 526 PRO A O 1
ATOM 3943 N N . VAL A 1 500 ? 90.459 8.167 12.420 1.00 95.19 527 VAL A N 1
ATOM 3944 C CA . VAL A 1 500 ? 91.018 7.472 11.267 1.00 97.70 527 VAL A CA 1
ATOM 3945 C C . VAL A 1 500 ? 90.745 5.978 11.376 1.00 94.66 527 VAL A C 1
ATOM 3946 O O . VAL A 1 500 ? 90.343 5.332 10.403 1.00 94.28 527 VAL A O 1
ATOM 3950 N N . MET A 1 501 ? 90.923 5.412 12.573 1.00 94.10 528 MET A N 1
ATOM 3951 C CA . MET A 1 501 ? 90.850 3.963 12.722 1.00 95.42 528 MET A CA 1
ATOM 3952 C C . MET A 1 501 ? 89.425 3.431 12.610 1.00 92.27 528 MET A C 1
ATOM 3953 O O . MET A 1 501 ? 89.241 2.270 12.228 1.00 93.29 528 MET A O 1
ATOM 3958 N N . PHE A 1 502 ? 88.408 4.237 12.928 1.00 86.17 529 PHE A N 1
ATOM 3959 C CA . PHE A 1 502 ? 87.044 3.863 12.575 1.00 90.89 529 PHE A CA 1
ATOM 3960 C C . PHE A 1 502 ? 86.517 4.654 11.380 1.00 93.74 529 PHE A C 1
ATOM 3961 O O . PHE A 1 502 ? 85.299 4.773 11.208 1.00 92.27 529 PHE A O 1
ATOM 3969 N N . ASP A 1 503 ? 87.422 5.191 10.556 1.00 92.56 530 ASP A N 1
ATOM 3970 C CA . ASP A 1 503 ? 87.119 5.636 9.192 1.00 96.40 530 ASP A CA 1
ATOM 3971 C C . ASP A 1 503 ? 86.076 6.754 9.171 1.00 103.30 530 ASP A C 1
ATOM 3972 O O . ASP A 1 503 ? 85.115 6.729 8.400 1.00 92.54 530 ASP A O 1
ATOM 3977 N N . LYS A 1 504 ? 86.283 7.756 10.022 1.00 92.74 531 LYS A N 1
ATOM 3978 C CA . LYS A 1 504 ? 85.410 8.917 10.065 1.00 86.83 531 LYS A CA 1
ATOM 3979 C C . LYS A 1 504 ? 86.162 10.228 9.899 1.00 97.70 531 LYS A C 1
ATOM 3980 O O . LYS A 1 504 ? 85.524 11.285 9.822 1.00 94.98 531 LYS A O 1
ATOM 3986 N N . HIS A 1 505 ? 87.490 10.194 9.838 1.00 100.67 532 HIS A N 1
ATOM 3987 C CA . HIS A 1 505 ? 88.256 11.424 9.736 1.00 97.74 532 HIS A CA 1
ATOM 3988 C C . HIS A 1 505 ? 87.995 12.092 8.388 1.00 97.45 532 HIS A C 1
ATOM 3989 O O . HIS A 1 505 ? 87.940 11.414 7.357 1.00 103.50 532 HIS A O 1
ATOM 3996 N N . PRO A 1 506 ? 87.818 13.414 8.363 1.00 102.72 533 PRO A N 1
ATOM 3997 C CA . PRO A 1 506 ? 87.465 14.077 7.099 1.00 106.69 533 PRO A CA 1
ATOM 3998 C C . PRO A 1 506 ? 88.599 14.109 6.091 1.00 101.43 533 PRO A C 1
ATOM 3999 O O . PRO A 1 506 ? 88.334 14.084 4.884 1.00 107.96 533 PRO A O 1
ATOM 4003 N N . VAL A 1 507 ? 89.850 14.166 6.540 1.00 102.00 534 VAL A N 1
ATOM 4004 C CA . VAL A 1 507 ? 90.988 14.213 5.627 1.00 113.73 534 VAL A CA 1
ATOM 4005 C C . VAL A 1 507 ? 91.214 12.809 5.073 1.00 115.00 534 VAL A C 1
ATOM 4006 O O . VAL A 1 507 ? 91.622 11.902 5.802 1.00 118.65 534 VAL A O 1
ATOM 4010 N N . SER A 1 508 ? 90.946 12.629 3.778 1.00 111.69 535 SER A N 1
ATOM 4011 C CA . SER A 1 508 ? 91.193 11.336 3.150 1.00 128.37 535 SER A CA 1
ATOM 4012 C C . SER A 1 508 ? 92.682 11.033 3.058 1.00 132.24 535 SER A C 1
ATOM 4013 O O . SER A 1 508 ? 93.074 9.860 3.035 1.00 129.43 535 SER A O 1
ATOM 4016 N N . GLU A 1 509 ? 93.522 12.070 3.008 1.00 131.53 536 GLU A N 1
ATOM 4017 C CA . GLU A 1 509 ? 94.962 11.854 2.907 1.00 125.70 536 GLU A CA 1
ATOM 4018 C C . GLU A 1 509 ? 95.512 11.186 4.161 1.00 133.30 536 GLU A C 1
ATOM 4019 O O . GLU A 1 509 ? 96.418 10.349 4.080 1.00 132.62 536 GLU A O 1
ATOM 4025 N N . TYR A 1 510 ? 94.976 11.543 5.331 1.00 132.33 537 TYR A N 1
ATOM 4026 C CA . TYR A 1 510 ? 95.428 10.919 6.571 1.00 125.28 537 TYR A CA 1
ATOM 4027 C C . TYR A 1 510 ? 95.020 9.453 6.621 1.00 117.62 537 TYR A C 1
ATOM 4028 O O . TYR A 1 510 ? 95.840 8.578 6.920 1.00 116.18 537 TYR A O 1
ATOM 4037 N N . LYS A 1 511 ? 93.750 9.167 6.323 1.00 117.55 538 LYS A N 1
ATOM 4038 C CA . LYS A 1 511 ? 93.263 7.793 6.338 1.00 120.90 538 LYS A CA 1
ATOM 4039 C C . LYS A 1 511 ? 93.956 6.920 5.299 1.00 118.75 538 LYS A C 1
ATOM 4040 O O . LYS A 1 511 ? 93.957 5.692 5.441 1.00 130.60 538 LYS A O 1
ATOM 4046 N N . ALA A 1 512 ? 94.548 7.521 4.263 1.00 133.34 539 ALA A N 1
ATOM 4047 C CA . ALA A 1 512 ? 95.228 6.733 3.240 1.00 119.29 539 ALA A CA 1
ATOM 4048 C C . ALA A 1 512 ? 96.513 6.105 3.767 1.00 124.77 539 ALA A C 1
ATOM 4049 O O . ALA A 1 512 ? 96.915 5.035 3.295 1.00 133.45 539 ALA A O 1
ATOM 4051 N N . HIS A 1 513 ? 97.171 6.750 4.734 1.00 126.69 540 HIS A N 1
ATOM 4052 C CA . HIS A 1 513 ? 98.380 6.181 5.319 1.00 121.82 540 HIS A CA 1
ATOM 4053 C C . HIS A 1 513 ? 98.091 4.946 6.161 1.00 120.05 540 HIS A C 1
ATOM 4054 O O . HIS A 1 513 ? 99.016 4.184 6.460 1.00 124.69 540 HIS A O 1
ATOM 4061 N N . PHE A 1 514 ? 96.835 4.731 6.545 1.00 120.14 541 PHE A N 1
ATOM 4062 C CA . PHE A 1 514 ? 96.435 3.615 7.396 1.00 120.03 541 PHE A CA 1
ATOM 4063 C C . PHE A 1 514 ? 95.613 2.645 6.557 1.00 119.51 541 PHE A C 1
ATOM 4064 O O . PHE A 1 514 ? 94.463 2.936 6.209 1.00 128.51 541 PHE A O 1
ATOM 4072 N N . SER A 1 515 ? 96.205 1.490 6.242 1.00 122.77 542 SER A N 1
ATOM 4073 C CA . SER A 1 515 ? 95.593 0.568 5.289 1.00 125.22 542 SER A CA 1
ATOM 4074 C C . SER A 1 515 ? 94.303 -0.037 5.832 1.00 129.58 542 SER A C 1
ATOM 4075 O O . SER A 1 515 ? 93.314 -0.158 5.099 1.00 135.95 542 SER A O 1
ATOM 4078 N N . LEU A 1 516 ? 94.288 -0.426 7.104 1.00 117.69 543 LEU A N 1
ATOM 4079 C CA . LEU A 1 516 ? 93.140 -1.092 7.708 1.00 114.99 543 LEU A CA 1
ATOM 4080 C C . LEU A 1 516 ? 92.531 -0.180 8.763 1.00 114.78 543 LEU A C 1
ATOM 4081 O O . LEU A 1 516 ? 93.193 0.168 9.745 1.00 122.55 543 LEU A O 1
ATOM 4086 N N . ARG A 1 517 ? 91.270 0.200 8.560 1.00 111.04 544 ARG A N 1
ATOM 4087 C CA . ARG A 1 517 ? 90.551 1.093 9.465 1.00 107.23 544 ARG A CA 1
ATOM 4088 C C . ARG A 1 517 ? 89.232 0.425 9.860 1.00 106.27 544 ARG A C 1
ATOM 4089 O O . ARG A 1 517 ? 88.147 0.868 9.482 1.00 103.46 544 ARG A O 1
ATOM 4097 N N . ASN A 1 518 ? 89.340 -0.649 10.641 1.00 102.07 545 ASN A N 1
ATOM 4098 C CA . ASN A 1 518 ? 88.206 -1.494 10.994 1.00 104.94 545 ASN A CA 1
ATOM 4099 C C . ASN A 1 518 ? 87.819 -1.377 12.467 1.00 100.11 545 ASN A C 1
ATOM 4100 O O . ASN A 1 518 ? 87.220 -2.303 13.023 1.00 93.75 545 ASN A O 1
ATOM 4105 N N . LEU A 1 519 ? 88.150 -0.261 13.109 1.00 97.95 546 LEU A N 1
ATOM 4106 C CA . LEU A 1 519 ? 87.869 -0.101 14.530 1.00 98.77 546 LEU A CA 1
ATOM 4107 C C . LEU A 1 519 ? 86.376 0.108 14.754 1.00 95.25 546 LEU A C 1
ATOM 4108 O O . LEU A 1 519 ? 85.730 0.878 14.038 1.00 106.04 546 LEU A O 1
ATOM 4113 N N . HIS A 1 520 ? 85.825 -0.587 15.747 1.00 88.60 547 HIS A N 1
ATOM 4114 C CA . HIS A 1 520 ? 84.419 -0.452 16.121 1.00 101.16 547 HIS A CA 1
ATOM 4115 C C . HIS A 1 520 ? 84.349 0.499 17.311 1.00 95.41 547 HIS A C 1
ATOM 4116 O O . HIS A 1 520 ? 84.625 0.108 18.448 1.00 80.18 547 HIS A O 1
ATOM 4123 N N . ALA A 1 521 ? 83.976 1.749 17.051 1.00 79.95 548 ALA A N 1
ATOM 4124 C CA . ALA A 1 521 ? 83.981 2.790 18.069 1.00 88.09 548 ALA A CA 1
ATOM 4125 C C . ALA A 1 521 ? 82.574 3.327 18.283 1.00 88.48 548 ALA A C 1
ATOM 4126 O O . ALA A 1 521 ? 81.866 3.633 17.318 1.00 76.93 548 ALA A O 1
ATOM 4128 N N . PHE A 1 522 ? 82.187 3.455 19.549 1.00 76.52 549 PHE A N 1
ATOM 4129 C CA . PHE A 1 522 ? 80.881 3.954 19.945 1.00 76.48 549 PHE A CA 1
ATOM 4130 C C . PHE A 1 522 ? 81.067 5.070 20.964 1.00 75.01 549 PHE A C 1
ATOM 4131 O O . PHE A 1 522 ? 82.179 5.349 21.418 1.00 75.49 549 PHE A O 1
ATOM 4139 N N . SER A 1 523 ? 79.960 5.715 21.324 1.00 68.52 550 SER A N 1
ATOM 4140 C CA . SER A 1 523 ? 79.987 6.784 22.310 1.00 66.56 550 SER A CA 1
ATOM 4141 C C . SER A 1 523 ? 78.755 6.694 23.196 1.00 75.03 550 SER A C 1
ATOM 4142 O O . SER A 1 523 ? 77.676 6.298 22.749 1.00 74.68 550 SER A O 1
ATOM 4145 N N . VAL A 1 524 ? 78.932 7.064 24.464 1.00 64.26 551 VAL A N 1
ATOM 4146 C CA . VAL A 1 524 ? 77.799 7.180 25.370 1.00 72.16 551 VAL A CA 1
ATOM 4147 C C . VAL A 1 524 ? 76.936 8.355 24.933 1.00 74.68 551 VAL A C 1
ATOM 4148 O O . VAL A 1 524 ? 77.446 9.390 24.481 1.00 85.17 551 VAL A O 1
ATOM 4152 N N . GLU A 1 525 ? 75.621 8.199 25.052 1.00 75.84 552 GLU A N 1
ATOM 4153 C CA . GLU A 1 525 ? 74.709 9.269 24.672 1.00 71.98 552 GLU A CA 1
ATOM 4154 C C . GLU A 1 525 ? 73.593 9.407 25.700 1.00 62.86 552 GLU A C 1
ATOM 4155 O O . GLU A 1 525 ? 72.738 8.520 25.811 1.00 69.90 552 GLU A O 1
ATOM 4161 N N . PRO A 1 526 ? 73.556 10.502 26.466 1.00 71.94 553 PRO A N 1
ATOM 4162 C CA . PRO A 1 526 ? 74.476 11.649 26.445 1.00 68.65 553 PRO A CA 1
ATOM 4163 C C . PRO A 1 526 ? 75.823 11.326 27.082 1.00 65.70 553 PRO A C 1
ATOM 4164 O O . PRO A 1 526 ? 76.006 10.254 27.651 1.00 72.59 553 PRO A O 1
ATOM 4168 N N . LEU A 1 527 ? 76.784 12.242 26.997 1.00 65.15 554 LEU A N 1
ATOM 4169 C CA . LEU A 1 527 ? 78.111 11.989 27.536 1.00 68.42 554 LEU A CA 1
ATOM 4170 C C . LEU A 1 527 ? 78.093 12.002 29.060 1.00 68.01 554 LEU A C 1
ATOM 4171 O O . LEU A 1 527 ? 77.252 12.645 29.694 1.00 60.21 554 LEU A O 1
ATOM 4176 N N . LEU A 1 528 ? 79.038 11.273 29.649 1.00 67.11 555 LEU A N 1
ATOM 4177 C CA . LEU A 1 528 ? 79.156 11.179 31.096 1.00 65.82 555 LEU A CA 1
ATOM 4178 C C . LEU A 1 528 ? 80.309 11.999 31.655 1.00 66.18 555 LEU A C 1
ATOM 4179 O O . LEU A 1 528 ? 80.404 12.148 32.877 1.00 60.24 555 LEU A O 1
ATOM 4184 N N . ILE A 1 529 ? 81.178 12.533 30.800 1.00 63.66 556 ILE A N 1
ATOM 4185 C CA . ILE A 1 529 ? 82.364 13.255 31.241 1.00 59.74 556 ILE A CA 1
ATOM 4186 C C . ILE A 1 529 ? 82.619 14.420 30.295 1.00 61.11 556 ILE A C 1
ATOM 4187 O O . ILE A 1 529 ? 82.552 14.267 29.071 1.00 76.07 556 ILE A O 1
ATOM 4192 N N . TYR A 1 530 ? 82.901 15.582 30.868 1.00 56.71 557 TYR A N 1
ATOM 4193 C CA . TYR A 1 530 ? 83.210 16.808 30.151 1.00 58.35 557 TYR A CA 1
ATOM 4194 C C . TYR A 1 530 ? 84.499 17.396 30.700 1.00 67.06 557 TYR A C 1
ATOM 4195 O O . TYR A 1 530 ? 84.930 17.040 31.802 1.00 69.12 557 TYR A O 1
ATOM 4204 N N . PRO A 1 531 ? 85.149 18.289 29.955 1.00 81.52 558 PRO A N 1
ATOM 4205 C CA . PRO A 1 531 ? 86.334 18.961 30.497 1.00 78.79 558 PRO A CA 1
ATOM 4206 C C . PRO A 1 531 ? 85.962 19.889 31.641 1.00 71.22 558 PRO A C 1
ATOM 4207 O O . PRO A 1 531 ? 84.869 20.459 31.682 1.00 70.57 558 PRO A O 1
ATOM 4211 N N . THR A 1 532 ? 86.892 20.034 32.586 1.00 74.73 559 THR A N 1
ATOM 4212 C CA . THR A 1 532 ? 86.692 20.983 33.676 1.00 72.98 559 THR A CA 1
ATOM 4213 C C . THR A 1 532 ? 86.774 22.415 33.164 1.00 75.79 559 THR A C 1
ATOM 4214 O O . THR A 1 532 ? 85.847 23.213 33.351 1.00 77.74 559 THR A O 1
ATOM 4218 N N . HIS A 1 533 ? 87.878 22.753 32.506 1.00 82.65 560 HIS A N 1
ATOM 4219 C CA . HIS A 1 533 ? 88.085 24.068 31.925 1.00 92.42 560 HIS A CA 1
ATOM 4220 C C . HIS A 1 533 ? 88.096 23.962 30.407 1.00 97.17 560 HIS A C 1
ATOM 4221 O O . HIS A 1 533 ? 88.709 23.050 29.843 1.00 92.77 560 HIS A O 1
ATOM 4228 N N . TYR A 1 534 ? 87.411 24.891 29.753 1.00 107.84 561 TYR A N 1
ATOM 4229 C CA . TYR A 1 534 ? 87.479 25.039 28.308 1.00 114.65 561 TYR A CA 1
ATOM 4230 C C . TYR A 1 534 ? 88.498 26.114 27.948 1.00 114.06 561 TYR A C 1
ATOM 4231 O O . TYR A 1 534 ? 88.971 26.870 28.801 1.00 117.49 561 TYR A O 1
ATOM 4240 N N . THR A 1 535 ? 88.845 26.169 26.664 1.00 113.47 562 THR A N 1
ATOM 4241 C CA . THR A 1 535 ? 89.803 27.162 26.195 1.00 115.10 562 THR A CA 1
ATOM 4242 C C . THR A 1 535 ? 89.275 28.568 26.452 1.00 107.12 562 THR A C 1
ATOM 4243 O O . THR A 1 535 ? 88.156 28.909 26.055 1.00 113.58 562 THR A O 1
ATOM 4247 N N . GLY A 1 536 ? 90.084 29.381 27.131 1.00 103.11 563 GLY A N 1
ATOM 4248 C CA . GLY A 1 536 ? 89.699 30.716 27.522 1.00 104.79 563 GLY A CA 1
ATOM 4249 C C . GLY A 1 536 ? 89.210 30.835 28.951 1.00 111.31 563 GLY A C 1
ATOM 4250 O O . GLY A 1 536 ? 89.183 31.947 29.492 1.00 112.76 563 GLY A O 1
ATOM 4251 N N . ASP A 1 537 ? 88.817 29.726 29.570 1.00 134.45 564 ASP A N 1
ATOM 4252 C CA . ASP A 1 537 ? 88.397 29.753 30.962 1.00 133.66 564 ASP A CA 1
ATOM 4253 C C . ASP A 1 537 ? 89.592 30.014 31.871 1.00 126.90 564 ASP A C 1
ATOM 4254 O O . ASP A 1 537 ? 90.737 29.699 31.536 1.00 124.20 564 ASP A O 1
ATOM 4259 N N . ASP A 1 538 ? 89.314 30.600 33.032 1.00 116.74 565 ASP A N 1
ATOM 4260 C CA . ASP A 1 538 ? 90.366 30.913 33.991 1.00 111.83 565 ASP A CA 1
ATOM 4261 C C . ASP A 1 538 ? 90.938 29.623 34.568 1.00 105.35 565 ASP A C 1
ATOM 4262 O O . ASP A 1 538 ? 90.200 28.805 35.128 1.00 105.53 565 ASP A O 1
ATOM 4267 N N . GLY A 1 539 ? 92.250 29.441 34.433 1.00 92.90 566 GLY A N 1
ATOM 4268 C CA . GLY A 1 539 ? 92.914 28.246 34.906 1.00 88.16 566 GLY A CA 1
ATOM 4269 C C . GLY A 1 539 ? 93.062 27.146 33.878 1.00 93.18 566 GLY A C 1
ATOM 4270 O O . GLY A 1 539 ? 93.543 26.059 34.224 1.00 108.76 566 GLY A O 1
ATOM 4271 N N . TYR A 1 540 ? 92.667 27.391 32.631 1.00 100.00 567 TYR A N 1
ATOM 4272 C CA . TYR A 1 540 ? 92.779 26.383 31.585 1.00 108.62 567 TYR A CA 1
ATOM 4273 C C . TYR A 1 540 ? 94.243 26.076 31.298 1.00 110.34 567 TYR A C 1
ATOM 4274 O O . TYR A 1 540 ? 95.061 26.986 31.136 1.00 103.17 567 TYR A O 1
ATOM 4283 N N . VAL A 1 541 ? 94.571 24.787 31.245 1.00 119.57 568 VAL A N 1
ATOM 4284 C CA . VAL A 1 541 ? 95.929 24.320 30.997 1.00 119.34 568 VAL A CA 1
ATOM 4285 C C . VAL A 1 541 ? 95.880 23.240 29.927 1.00 122.91 568 VAL A C 1
ATOM 4286 O O . VAL A 1 541 ? 95.133 22.264 30.060 1.00 125.61 568 VAL A O 1
ATOM 4290 N N . SER A 1 542 ? 96.678 23.417 28.872 1.00 149.22 569 SER A N 1
ATOM 4291 C CA . SER A 1 542 ? 96.772 22.471 27.760 1.00 151.31 569 SER A CA 1
ATOM 4292 C C . SER A 1 542 ? 98.251 22.190 27.512 1.00 158.15 569 SER A C 1
ATOM 4293 O O . SER A 1 542 ? 98.876 22.830 26.664 1.00 174.84 569 SER A O 1
ATOM 4296 N N . ASP A 1 543 ? 98.804 21.244 28.273 1.00 127.23 570 ASP A N 1
ATOM 4297 C CA . ASP A 1 543 ? 100.251 20.918 28.143 1.00 123.39 570 ASP A CA 1
ATOM 4298 C C . ASP A 1 543 ? 100.501 20.306 26.762 1.00 129.58 570 ASP A C 1
ATOM 4299 O O . ASP A 1 543 ? 101.675 20.263 26.340 1.00 135.64 570 ASP A O 1
ATOM 4304 N N . THR A 1 544 ? 99.443 19.849 26.088 1.00 130.05 571 THR A N 1
ATOM 4305 C CA . THR A 1 544 ? 99.604 19.334 24.712 1.00 132.96 571 THR A CA 1
ATOM 4306 C C . THR A 1 544 ? 99.883 20.503 23.794 1.00 136.39 571 THR A C 1
ATOM 4307 O O . THR A 1 544 ? 100.827 20.407 22.982 1.00 142.64 571 THR A O 1
ATOM 4311 N N . GLU A 1 545 ? 99.099 21.577 23.923 1.00 158.52 572 GLU A N 1
ATOM 4312 C CA . GLU A 1 545 ? 99.302 22.798 23.099 1.00 153.52 572 GLU A CA 1
ATOM 4313 C C . GLU A 1 545 ? 100.213 23.772 23.861 1.00 157.07 572 GLU A C 1
ATOM 4314 O O . GLU A 1 545 ? 99.705 24.804 24.349 1.00 157.67 572 GLU A O 1
ATOM 4320 N N . THR A 1 546 ? 101.503 23.446 23.967 1.00 169.50 573 THR A N 1
ATOM 4321 C CA . THR A 1 546 ? 102.467 24.356 24.624 1.00 169.20 573 THR A CA 1
ATOM 4322 C C . THR A 1 546 ? 103.311 25.006 23.551 1.00 170.10 573 THR A C 1
ATOM 4323 O O . THR A 1 546 ? 104.468 25.375 23.852 1.00 168.31 573 THR A O 1
ATOM 4327 N N . SER A 1 547 ? 102.765 25.135 22.338 1.00 166.41 574 SER A N 1
ATOM 4328 C CA . SER A 1 547 ? 103.486 25.805 21.224 1.00 173.15 574 SER A CA 1
ATOM 4329 C C . SER A 1 547 ? 104.937 25.310 21.151 1.00 181.14 574 SER A C 1
ATOM 4330 O O . SER A 1 547 ? 105.853 26.161 21.193 1.00 178.49 574 SER A O 1
ATOM 4333 N N . VAL A 1 548 ? 105.131 23.988 21.044 1.00 172.01 575 VAL A N 1
ATOM 4334 C CA . VAL A 1 548 ? 106.502 23.393 20.953 1.00 166.37 575 VAL A CA 1
ATOM 4335 C C . VAL A 1 548 ? 106.462 22.212 19.970 1.00 154.46 575 VAL A C 1
ATOM 4336 O O . VAL A 1 548 ? 106.002 21.126 20.380 1.00 142.04 575 VAL A O 1
ATOM 4340 N N . VAL A 1 549 ? 106.946 22.410 18.739 1.00 156.72 576 VAL A N 1
ATOM 4341 C CA . VAL A 1 549 ? 106.884 21.344 17.690 1.00 154.56 576 VAL A CA 1
ATOM 4342 C C . VAL A 1 549 ? 107.671 20.110 18.160 1.00 152.76 576 VAL A C 1
ATOM 4343 O O . VAL A 1 549 ? 108.685 20.287 18.865 1.00 154.78 576 VAL A O 1
ATOM 4347 N N . TRP A 1 550 ? 107.218 18.914 17.776 1.00 148.34 577 TRP A N 1
ATOM 4348 C CA . TRP A 1 550 ? 107.886 17.659 18.201 1.00 148.38 577 TRP A CA 1
ATOM 4349 C C . TRP A 1 550 ? 109.272 17.553 17.565 1.00 155.12 577 TRP A C 1
ATOM 4350 O O . TRP A 1 550 ? 110.205 17.097 18.260 1.00 153.62 577 TRP A O 1
ATOM 4361 N N . ASN A 1 551 ? 109.410 17.957 16.298 1.00 158.17 578 ASN A N 1
ATOM 4362 C CA . ASN A 1 551 ? 110.702 17.776 15.577 1.00 161.85 578 ASN A CA 1
ATOM 4363 C C . ASN A 1 551 ? 111.857 18.280 16.445 1.00 159.90 578 ASN A C 1
ATOM 4364 O O . ASN A 1 551 ? 112.793 17.492 16.700 1.00 160.80 578 ASN A O 1
ATOM 4369 N N . ASN A 1 552 ? 111.793 19.542 16.874 1.00 161.62 579 ASN A N 1
ATOM 4370 C CA . ASN A 1 552 ? 112.886 20.137 17.689 1.00 161.23 579 ASN A CA 1
ATOM 4371 C C . ASN A 1 552 ? 112.324 21.284 18.531 1.00 163.00 579 ASN A C 1
ATOM 4372 O O . ASN A 1 552 ? 111.139 21.633 18.343 1.00 161.97 579 ASN A O 1
ATOM 4377 N N . GLU A 1 553 ? 113.147 21.849 19.416 1.00 169.91 580 GLU A N 1
ATOM 4378 C CA . GLU A 1 553 ? 112.710 22.994 20.255 1.00 162.47 580 GLU A CA 1
ATOM 4379 C C . GLU A 1 553 ? 111.793 23.909 19.427 1.00 151.80 580 GLU A C 1
ATOM 4380 O O . GLU A 1 553 ? 112.307 24.510 18.459 1.00 157.23 580 GLU A O 1
ATOM 4386 N N . ARG B 1 15 ? 63.664 48.023 40.754 1.00 69.11 42 ARG B N 1
ATOM 4387 C CA . ARG B 1 15 ? 62.368 48.016 41.422 1.00 78.85 42 ARG B CA 1
ATOM 4388 C C . ARG B 1 15 ? 62.483 48.467 42.873 1.00 72.61 42 ARG B C 1
ATOM 4389 O O . ARG B 1 15 ? 62.864 47.682 43.743 1.00 85.09 42 ARG B O 1
ATOM 4397 N N . TRP B 1 16 ? 62.154 49.731 43.132 1.00 59.55 43 TRP B N 1
ATOM 4398 C CA . TRP B 1 16 ? 62.128 50.219 44.504 1.00 59.53 43 TRP B CA 1
ATOM 4399 C C . TRP B 1 16 ? 60.930 49.638 45.242 1.00 60.56 43 TRP B C 1
ATOM 4400 O O . TRP B 1 16 ? 59.813 49.613 44.717 1.00 62.90 43 TRP B O 1
ATOM 4411 N N . SER B 1 17 ? 61.169 49.159 46.457 1.00 53.04 44 SER B N 1
ATOM 4412 C CA . SER B 1 17 ? 60.089 48.703 47.317 1.00 51.69 44 SER B CA 1
ATOM 4413 C C . SER B 1 17 ? 60.398 49.149 48.739 1.00 51.42 44 SER B C 1
ATOM 4414 O O . SER B 1 17 ? 61.475 48.843 49.272 1.00 62.62 44 SER B O 1
ATOM 4417 N N . PRO B 1 18 ? 59.492 49.884 49.378 1.00 52.45 45 PRO B N 1
ATOM 4418 C CA . PRO B 1 18 ? 59.772 50.384 50.725 1.00 52.66 45 PRO B CA 1
ATOM 4419 C C . PRO B 1 18 ? 59.781 49.260 51.745 1.00 53.65 45 PRO B C 1
ATOM 4420 O O . PRO B 1 18 ? 59.043 48.278 51.633 1.00 60.25 45 PRO B O 1
ATOM 4424 N N . GLU B 1 19 ? 60.645 49.411 52.744 1.00 49.74 46 GLU B N 1
ATOM 4425 C CA . GLU B 1 19 ? 60.682 48.498 53.875 1.00 46.03 46 GLU B CA 1
ATOM 4426 C C . GLU B 1 19 ? 59.802 49.045 54.990 1.00 50.11 46 GLU B C 1
ATOM 4427 O O . GLU B 1 19 ? 59.729 50.260 55.196 1.00 57.96 46 GLU B O 1
ATOM 4433 N N . SER B 1 20 ? 59.124 48.146 55.698 1.00 54.36 47 SER B N 1
ATOM 4434 C CA . SER B 1 20 ? 58.276 48.552 56.804 1.00 41.00 47 SER B CA 1
ATOM 4435 C C . SER B 1 20 ? 59.136 49.089 57.946 1.00 46.45 47 SER B C 1
ATOM 4436 O O . SER B 1 20 ? 60.349 48.865 57.977 1.00 49.62 47 SER B O 1
ATOM 4439 N N . PRO B 1 21 ? 58.535 49.817 58.890 1.00 38.99 48 PRO B N 1
ATOM 4440 C CA . PRO B 1 21 ? 59.318 50.371 60.000 1.00 41.29 48 PRO B CA 1
ATOM 4441 C C . PRO B 1 21 ? 59.955 49.284 60.851 1.00 41.02 48 PRO B C 1
ATOM 4442 O O . PRO B 1 21 ? 59.497 48.141 60.899 1.00 49.04 48 PRO B O 1
ATOM 4446 N N . LEU B 1 22 ? 61.036 49.660 61.527 1.00 47.49 49 LEU B N 1
ATOM 4447 C CA . LEU B 1 22 ? 61.635 48.773 62.512 1.00 38.17 49 LEU B CA 1
ATOM 4448 C C . LEU B 1 22 ? 60.800 48.774 63.785 1.00 38.49 49 LEU B C 1
ATOM 4449 O O . LEU B 1 22 ? 60.221 49.795 64.167 1.00 42.25 49 LEU B O 1
ATOM 4454 N N . GLN B 1 23 ? 60.726 47.620 64.437 1.00 43.95 50 GLN B N 1
ATOM 4455 C CA . GLN B 1 23 ? 60.093 47.571 65.741 1.00 46.02 50 GLN B CA 1
ATOM 4456 C C . GLN B 1 23 ? 60.976 48.270 66.771 1.00 52.96 50 GLN B C 1
ATOM 4457 O O . GLN B 1 23 ? 62.193 48.391 66.604 1.00 39.73 50 GLN B O 1
ATOM 4463 N N . ALA B 1 24 ? 60.341 48.744 67.846 1.00 46.18 51 ALA B N 1
ATOM 4464 C CA . ALA B 1 24 ? 61.058 49.459 68.888 1.00 45.17 51 ALA B CA 1
ATOM 4465 C C . ALA B 1 24 ? 62.116 48.557 69.525 1.00 40.87 51 ALA B C 1
ATOM 4466 O O . ALA B 1 24 ? 62.025 47.329 69.450 1.00 42.53 51 ALA B O 1
ATOM 4468 N N . PRO B 1 25 ? 63.142 49.146 70.145 1.00 49.46 52 PRO B N 1
ATOM 4469 C CA . PRO B 1 25 ? 64.145 48.326 70.836 1.00 36.63 52 PRO B CA 1
ATOM 4470 C C . PRO B 1 25 ? 63.513 47.482 71.934 1.00 45.97 52 PRO B C 1
ATOM 4471 O O . PRO B 1 25 ? 62.472 47.830 72.497 1.00 50.48 52 PRO B O 1
ATOM 4475 N N . ARG B 1 26 ? 64.161 46.359 72.233 1.00 41.99 53 ARG B N 1
ATOM 4476 C CA . ARG B 1 26 ? 63.668 45.412 73.225 1.00 46.23 53 ARG B CA 1
ATOM 4477 C C . ARG B 1 26 ? 64.316 45.710 74.572 1.00 42.34 53 ARG B C 1
ATOM 4478 O O . ARG B 1 26 ? 65.539 45.606 74.716 1.00 38.43 53 ARG B O 1
ATOM 4486 N N . VAL B 1 27 ? 63.496 46.072 75.554 1.00 44.71 54 VAL B N 1
ATOM 4487 C CA . VAL B 1 27 ? 63.965 46.554 76.847 1.00 44.04 54 VAL B CA 1
ATOM 4488 C C . VAL B 1 27 ? 63.409 45.656 77.942 1.00 43.39 54 VAL B C 1
ATOM 4489 O O . VAL B 1 27 ? 62.206 45.369 77.966 1.00 41.49 54 VAL B O 1
ATOM 4493 N N . LEU B 1 28 ? 64.282 45.224 78.849 1.00 43.64 55 LEU B N 1
ATOM 4494 C CA . LEU B 1 28 ? 63.881 44.518 80.058 1.00 39.95 55 LEU B CA 1
ATOM 4495 C C . LEU B 1 28 ? 63.897 45.502 81.220 1.00 41.57 55 LEU B C 1
ATOM 4496 O O . LEU B 1 28 ? 64.920 46.146 81.476 1.00 39.67 55 LEU B O 1
ATOM 4501 N N . ILE B 1 29 ? 62.769 45.617 81.916 1.00 37.12 56 ILE B N 1
ATOM 4502 C CA . ILE B 1 29 ? 62.665 46.462 83.100 1.00 37.62 56 ILE B CA 1
ATOM 4503 C C . ILE B 1 29 ? 62.902 45.579 84.320 1.00 43.33 56 ILE B C 1
ATOM 4504 O O . ILE B 1 29 ? 62.098 44.693 84.626 1.00 47.84 56 ILE B O 1
ATOM 4509 N N . ALA B 1 30 ? 64.014 45.817 85.013 1.00 40.06 57 ALA B N 1
ATOM 4510 C CA . ALA B 1 30 ? 64.402 45.040 86.183 1.00 48.67 57 ALA B CA 1
ATOM 4511 C C . ALA B 1 30 ? 64.005 45.800 87.441 1.00 50.98 57 ALA B C 1
ATOM 4512 O O . ALA B 1 30 ? 64.435 46.940 87.646 1.00 44.94 57 ALA B O 1
ATOM 4514 N N . LEU B 1 31 ? 63.191 45.168 88.282 1.00 41.88 58 LEU B N 1
ATOM 4515 C CA . LEU B 1 31 ? 62.660 45.791 89.490 1.00 51.40 58 LEU B CA 1
ATOM 4516 C C . LEU B 1 31 ? 63.012 44.938 90.703 1.00 45.62 58 LEU B C 1
ATOM 4517 O O . LEU B 1 31 ? 62.528 43.807 90.837 1.00 39.43 58 LEU B O 1
ATOM 4522 N N . LEU B 1 32 ? 63.849 45.482 91.585 1.00 57.76 59 LEU B N 1
ATOM 4523 C CA . LEU B 1 32 ? 64.099 44.903 92.900 1.00 49.73 59 LEU B CA 1
ATOM 4524 C C . LEU B 1 32 ? 63.217 45.630 93.906 1.00 39.98 59 LEU B C 1
ATOM 4525 O O . LEU B 1 32 ? 63.277 46.860 94.012 1.00 60.49 59 LEU B O 1
ATOM 4530 N N . ALA B 1 33 ? 62.402 44.879 94.641 1.00 40.11 60 ALA B N 1
ATOM 4531 C CA . ALA B 1 33 ? 61.464 45.461 95.594 1.00 46.19 60 ALA B CA 1
ATOM 4532 C C . ALA B 1 33 ? 61.637 44.806 96.956 1.00 51.26 60 ALA B C 1
ATOM 4533 O O . ALA B 1 33 ? 61.487 43.586 97.086 1.00 47.04 60 ALA B O 1
ATOM 4535 N N . ARG B 1 34 ? 61.953 45.616 97.966 1.00 43.47 61 ARG B N 1
ATOM 4536 C CA . ARG B 1 34 ? 61.936 45.187 99.359 1.00 54.26 61 ARG B CA 1
ATOM 4537 C C . ARG B 1 34 ? 61.321 46.294 100.197 1.00 53.79 61 ARG B C 1
ATOM 4538 O O . ARG B 1 34 ? 61.796 47.433 100.157 1.00 48.19 61 ARG B O 1
ATOM 4546 N N . ASN B 1 35 ? 60.278 45.956 100.957 1.00 47.62 62 ASN B N 1
ATOM 4547 C CA . ASN B 1 35 ? 59.583 46.916 101.817 1.00 41.40 62 ASN B CA 1
ATOM 4548 C C . ASN B 1 35 ? 59.171 48.152 101.021 1.00 46.85 62 ASN B C 1
ATOM 4549 O O . ASN B 1 35 ? 59.480 49.291 101.381 1.00 48.96 62 ASN B O 1
ATOM 4554 N N . ALA B 1 36 ? 58.472 47.910 99.910 1.00 56.10 63 ALA B N 1
ATOM 4555 C CA . ALA B 1 36 ? 58.133 48.962 98.961 1.00 47.26 63 ALA B CA 1
ATOM 4556 C C . ALA B 1 36 ? 56.638 49.085 98.708 1.00 48.87 63 ALA B C 1
ATOM 4557 O O . ALA B 1 36 ? 56.239 49.832 97.807 1.00 55.85 63 ALA B O 1
ATOM 4559 N N . ALA B 1 37 ? 55.802 48.386 99.481 1.00 57.73 64 ALA B N 1
ATOM 4560 C CA . ALA B 1 37 ? 54.360 48.415 99.246 1.00 51.52 64 ALA B CA 1
ATOM 4561 C C . ALA B 1 37 ? 53.807 49.832 99.275 1.00 49.35 64 ALA B C 1
ATOM 4562 O O . ALA B 1 37 ? 52.824 50.132 98.587 1.00 58.23 64 ALA B O 1
ATOM 4564 N N . HIS B 1 38 ? 54.423 50.718 100.061 1.00 51.49 65 HIS B N 1
ATOM 4565 C CA . HIS B 1 38 ? 53.949 52.094 100.143 1.00 45.09 65 HIS B CA 1
ATOM 4566 C C . HIS B 1 38 ? 54.105 52.825 98.815 1.00 55.15 65 HIS B C 1
ATOM 4567 O O . HIS B 1 38 ? 53.333 53.744 98.519 1.00 54.00 65 HIS B O 1
ATOM 4574 N N . ALA B 1 39 ? 55.082 52.430 98.001 1.00 48.94 66 ALA B N 1
ATOM 4575 C CA . ALA B 1 39 ? 55.407 53.155 96.779 1.00 52.92 66 ALA B CA 1
ATOM 4576 C C . ALA B 1 39 ? 54.907 52.479 95.510 1.00 54.00 66 ALA B C 1
ATOM 4577 O O . ALA B 1 39 ? 54.687 53.167 94.509 1.00 49.50 66 ALA B O 1
ATOM 4579 N N . LEU B 1 40 ? 54.714 51.160 95.530 1.00 53.10 67 LEU B N 1
ATOM 4580 C CA . LEU B 1 40 ? 54.365 50.413 94.320 1.00 53.81 67 LEU B CA 1
ATOM 4581 C C . LEU B 1 40 ? 53.123 50.924 93.596 1.00 50.99 67 LEU B C 1
ATOM 4582 O O . LEU B 1 40 ? 53.173 51.040 92.362 1.00 49.43 67 LEU B O 1
ATOM 4587 N N . PRO B 1 41 ? 51.995 51.230 94.263 1.00 59.67 68 PRO B N 1
ATOM 4588 C CA . PRO B 1 41 ? 50.813 51.683 93.502 1.00 53.59 68 PRO B CA 1
ATOM 4589 C C . PRO B 1 41 ? 51.094 52.861 92.589 1.00 55.50 68 PRO B C 1
ATOM 4590 O O . PRO B 1 41 ? 50.527 52.946 91.493 1.00 59.65 68 PRO B O 1
ATOM 4594 N N . THR B 1 42 ? 51.962 53.774 93.016 1.00 51.98 69 THR B N 1
ATOM 4595 C CA . THR B 1 42 ? 52.361 54.912 92.201 1.00 52.28 69 THR B CA 1
ATOM 4596 C C . THR B 1 42 ? 53.533 54.576 91.287 1.00 50.65 69 THR B C 1
ATOM 4597 O O . THR B 1 42 ? 53.534 54.959 90.111 1.00 53.00 69 THR B O 1
ATOM 4601 N N . THR B 1 43 ? 54.527 53.851 91.808 1.00 52.77 70 THR B N 1
ATOM 4602 C CA . THR B 1 43 ? 55.701 53.501 91.015 1.00 55.52 70 THR B CA 1
ATOM 4603 C C . THR B 1 43 ? 55.345 52.534 89.892 1.00 54.91 70 THR B C 1
ATOM 4604 O O . THR B 1 43 ? 55.775 52.712 88.745 1.00 39.60 70 THR B O 1
ATOM 4608 N N . LEU B 1 44 ? 54.557 51.499 90.200 1.00 46.35 71 LEU B N 1
ATOM 4609 C CA . LEU B 1 44 ? 54.177 50.540 89.166 1.00 54.52 71 LEU B CA 1
ATOM 4610 C C . LEU B 1 44 ? 53.208 51.153 88.165 1.00 46.02 71 LEU B C 1
ATOM 4611 O O . LEU B 1 44 ? 53.260 50.831 86.974 1.00 47.60 71 LEU B O 1
ATOM 4616 N N . GLY B 1 45 ? 52.322 52.037 88.627 1.00 48.66 72 GLY B N 1
ATOM 4617 C CA . GLY B 1 45 ? 51.448 52.741 87.703 1.00 48.96 72 GLY B CA 1
ATOM 4618 C C . GLY B 1 45 ? 52.222 53.560 86.690 1.00 53.40 72 GLY B C 1
ATOM 4619 O O . GLY B 1 45 ? 51.850 53.629 85.516 1.00 55.40 72 GLY B O 1
ATOM 4620 N N . ALA B 1 46 ? 53.321 54.177 87.128 1.00 52.97 73 ALA B N 1
ATOM 4621 C CA . ALA B 1 46 ? 54.161 54.936 86.209 1.00 52.93 73 ALA B CA 1
ATOM 4622 C C . ALA B 1 46 ? 54.810 54.024 85.176 1.00 49.50 73 ALA B C 1
ATOM 4623 O O . ALA B 1 46 ? 54.945 54.398 84.005 1.00 60.55 73 ALA B O 1
ATOM 4625 N N . LEU B 1 47 ? 55.209 52.819 85.592 1.00 46.25 74 LEU B N 1
ATOM 4626 C CA . LEU B 1 47 ? 55.856 51.894 84.669 1.00 50.26 74 LEU B CA 1
ATOM 4627 C C . LEU B 1 47 ? 54.877 51.384 83.618 1.00 53.58 74 LEU B C 1
ATOM 4628 O O . LEU B 1 47 ? 55.245 51.232 82.448 1.00 51.76 74 LEU B O 1
ATOM 4633 N N . GLU B 1 48 ? 53.630 51.111 84.016 1.00 49.09 75 GLU B N 1
ATOM 4634 C CA . GLU B 1 48 ? 52.604 50.720 83.053 1.00 50.11 75 GLU B CA 1
ATOM 4635 C C . GLU B 1 48 ? 52.501 51.736 81.925 1.00 54.60 75 GLU B C 1
ATOM 4636 O O . GLU B 1 48 ? 52.510 51.380 80.741 1.00 60.88 75 GLU B O 1
ATOM 4642 N N . ARG B 1 49 ? 52.411 53.013 82.282 1.00 52.88 76 ARG B N 1
ATOM 4643 C CA . ARG B 1 49 ? 52.119 54.082 81.341 1.00 43.28 76 ARG B CA 1
ATOM 4644 C C . ARG B 1 49 ? 53.350 54.582 80.597 1.00 50.41 76 ARG B C 1
ATOM 4645 O O . ARG B 1 49 ? 53.264 55.614 79.923 1.00 61.09 76 ARG B O 1
ATOM 4653 N N . LEU B 1 50 ? 54.483 53.890 80.703 1.00 49.29 77 LEU B N 1
ATOM 4654 C CA . LEU B 1 50 ? 55.638 54.229 79.881 1.00 36.30 77 LEU B CA 1
ATOM 4655 C C . LEU B 1 50 ? 55.286 54.080 78.408 1.00 54.24 77 LEU B C 1
ATOM 4656 O O . LEU B 1 50 ? 54.772 53.042 77.980 1.00 55.28 77 LEU B O 1
ATOM 4661 N N . ARG B 1 51 ? 55.558 55.126 77.628 1.00 54.45 78 ARG B N 1
ATOM 4662 C CA . ARG B 1 51 ? 55.262 55.099 76.197 1.00 49.99 78 ARG B CA 1
ATOM 4663 C C . ARG B 1 51 ? 56.394 54.364 75.486 1.00 55.78 78 ARG B C 1
ATOM 4664 O O . ARG B 1 51 ? 57.335 54.954 74.948 1.00 47.46 78 ARG B O 1
ATOM 4672 N N . HIS B 1 52 ? 56.290 53.040 75.506 1.00 49.40 79 HIS B N 1
ATOM 4673 C CA . HIS B 1 52 ? 57.167 52.109 74.816 1.00 42.37 79 HIS B CA 1
ATOM 4674 C C . HIS B 1 52 ? 56.375 50.824 74.616 1.00 45.51 79 HIS B C 1
ATOM 4675 O O . HIS B 1 52 ? 55.700 50.369 75.549 1.00 42.16 79 HIS B O 1
ATOM 4682 N N . PRO B 1 53 ? 56.405 50.233 73.423 1.00 47.57 80 PRO B N 1
ATOM 4683 C CA . PRO B 1 53 ? 55.563 49.061 73.148 1.00 40.36 80 PRO B CA 1
ATOM 4684 C C . PRO B 1 53 ? 55.788 47.945 74.155 1.00 54.22 80 PRO B C 1
ATOM 4685 O O . PRO B 1 53 ? 56.921 47.541 74.423 1.00 56.03 80 PRO B O 1
ATOM 4689 N N . ARG B 1 54 ? 54.686 47.453 74.723 1.00 48.95 81 ARG B N 1
ATOM 4690 C CA . ARG B 1 54 ? 54.774 46.438 75.767 1.00 47.01 81 ARG B CA 1
ATOM 4691 C C . ARG B 1 54 ? 55.177 45.081 75.207 1.00 44.55 81 ARG B C 1
ATOM 4692 O O . ARG B 1 54 ? 55.771 44.269 75.927 1.00 49.98 81 ARG B O 1
ATOM 4700 N N . GLU B 1 55 ? 54.873 44.815 73.936 1.00 50.11 82 GLU B N 1
ATOM 4701 C CA . GLU B 1 55 ? 55.365 43.599 73.299 1.00 44.53 82 GLU B CA 1
ATOM 4702 C C . GLU B 1 55 ? 56.877 43.625 73.115 1.00 51.10 82 GLU B C 1
ATOM 4703 O O . GLU B 1 55 ? 57.487 42.564 72.946 1.00 49.01 82 GLU B O 1
ATOM 4709 N N . ARG B 1 56 ? 57.491 44.809 73.144 1.00 52.38 83 ARG B N 1
ATOM 4710 C CA . ARG B 1 56 ? 58.939 44.957 73.121 1.00 43.91 83 ARG B CA 1
ATOM 4711 C C . ARG B 1 56 ? 59.505 45.214 74.511 1.00 44.63 83 ARG B C 1
ATOM 4712 O O . ARG B 1 56 ? 60.632 45.703 74.640 1.00 49.68 83 ARG B O 1
ATOM 4720 N N . THR B 1 57 ? 58.736 44.906 75.552 1.00 44.83 84 THR B N 1
ATOM 4721 C CA . THR B 1 57 ? 59.138 45.121 76.933 1.00 46.57 84 THR B CA 1
ATOM 4722 C C . THR B 1 57 ? 58.968 43.829 77.717 1.00 40.29 84 THR B C 1
ATOM 4723 O O . THR B 1 57 ? 57.994 43.095 77.521 1.00 42.74 84 THR B O 1
ATOM 4727 N N . ALA B 1 58 ? 59.924 43.552 78.601 1.00 39.87 85 ALA B N 1
ATOM 4728 C CA . ALA B 1 58 ? 59.868 42.396 79.481 1.00 52.57 85 ALA B CA 1
ATOM 4729 C C . ALA B 1 58 ? 60.057 42.852 80.920 1.00 48.47 85 ALA B C 1
ATOM 4730 O O . ALA B 1 58 ? 60.675 43.887 81.182 1.00 47.68 85 ALA B O 1
ATOM 4732 N N . LEU B 1 59 ? 59.522 42.068 81.851 1.00 46.46 86 LEU B N 1
ATOM 4733 C CA . LEU B 1 59 ? 59.516 42.416 83.265 1.00 44.01 86 LEU B CA 1
ATOM 4734 C C . LEU B 1 59 ? 60.307 41.384 84.053 1.00 45.53 86 LEU B C 1
ATOM 4735 O O . LEU B 1 59 ? 60.088 40.178 83.903 1.00 57.38 86 LEU B O 1
ATOM 4740 N N . TRP B 1 60 ? 61.221 41.865 84.892 1.00 46.39 87 TRP B N 1
ATOM 4741 C CA . TRP B 1 60 ? 62.026 41.030 85.779 1.00 46.16 87 TRP B CA 1
ATOM 4742 C C . TRP B 1 60 ? 61.871 41.593 87.185 1.00 45.63 87 TRP B C 1
ATOM 4743 O O . TRP B 1 60 ? 62.296 42.721 87.456 1.00 52.44 87 TRP B O 1
ATOM 4754 N N . VAL B 1 61 ? 61.250 40.821 88.074 1.00 49.09 88 VAL B N 1
ATOM 4755 C CA . VAL B 1 61 ? 60.875 41.286 89.404 1.00 47.18 88 VAL B CA 1
ATOM 4756 C C . VAL B 1 61 ? 61.398 40.304 90.443 1.00 38.74 88 VAL B C 1
ATOM 4757 O O . VAL B 1 61 ? 61.153 39.096 90.343 1.00 53.86 88 VAL B O 1
ATOM 4761 N N . ALA B 1 62 ? 62.098 40.825 91.447 1.00 40.02 89 ALA B N 1
ATOM 4762 C CA . ALA B 1 62 ? 62.600 40.027 92.557 1.00 45.05 89 ALA B CA 1
ATOM 4763 C C . ALA B 1 62 ? 62.282 40.737 93.863 1.00 53.75 89 ALA B C 1
ATOM 4764 O O . ALA B 1 62 ? 62.587 41.923 94.016 1.00 50.24 89 ALA B O 1
ATOM 4766 N N . THR B 1 63 ? 61.670 40.012 94.798 1.00 47.21 90 THR B N 1
ATOM 4767 C CA . THR B 1 63 ? 61.314 40.562 96.097 1.00 52.27 90 THR B CA 1
ATOM 4768 C C . THR B 1 63 ? 61.665 39.555 97.187 1.00 50.20 90 THR B C 1
ATOM 4769 O O . THR B 1 63 ? 61.585 38.340 96.981 1.00 58.39 90 THR B O 1
ATOM 4773 N N . ASP B 1 64 ? 62.065 40.075 98.346 1.00 42.37 91 ASP B N 1
ATOM 4774 C CA . ASP B 1 64 ? 62.508 39.244 99.460 1.00 58.60 91 ASP B CA 1
ATOM 4775 C C . ASP B 1 64 ? 62.744 40.135 100.672 1.00 41.37 91 ASP B C 1
ATOM 4776 O O . ASP B 1 64 ? 62.845 41.360 100.550 1.00 46.63 91 ASP B O 1
ATOM 4781 N N . HIS B 1 65 ? 62.834 39.498 101.844 1.00 45.77 92 HIS B N 1
ATOM 4782 C CA . HIS B 1 65 ? 63.108 40.181 103.114 1.00 53.42 92 HIS B CA 1
ATOM 4783 C C . HIS B 1 65 ? 62.090 41.288 103.383 1.00 55.38 92 HIS B C 1
ATOM 4784 O O . HIS B 1 65 ? 62.443 42.424 103.710 1.00 60.18 92 HIS B O 1
ATOM 4791 N N . ASN B 1 66 ? 60.813 40.946 103.254 1.00 50.39 93 ASN B N 1
ATOM 4792 C CA . ASN B 1 66 ? 59.732 41.917 103.345 1.00 58.41 93 ASN B CA 1
ATOM 4793 C C . ASN B 1 66 ? 59.065 41.850 104.712 1.00 58.74 93 ASN B C 1
ATOM 4794 O O . ASN B 1 66 ? 58.698 40.767 105.178 1.00 54.93 93 ASN B O 1
ATOM 4799 N N . MET B 1 67 ? 58.916 43.013 105.349 1.00 57.56 94 MET B N 1
ATOM 4800 C CA . MET B 1 67 ? 58.099 43.145 106.547 1.00 54.63 94 MET B CA 1
ATOM 4801 C C . MET B 1 67 ? 56.673 43.575 106.237 1.00 52.42 94 MET B C 1
ATOM 4802 O O . MET B 1 67 ? 55.790 43.399 107.084 1.00 61.20 94 MET B O 1
ATOM 4807 N N . ASP B 1 68 ? 56.434 44.128 105.050 1.00 58.57 95 ASP B N 1
ATOM 4808 C CA . ASP B 1 68 ? 55.115 44.526 104.592 1.00 48.98 95 ASP B CA 1
ATOM 4809 C C . ASP B 1 68 ? 54.614 43.536 103.541 1.00 57.21 95 ASP B C 1
ATOM 4810 O O . ASP B 1 68 ? 55.213 42.477 103.314 1.00 64.92 95 ASP B O 1
ATOM 4815 N N . ASN B 1 69 ? 53.512 43.891 102.887 1.00 57.43 96 ASN B N 1
ATOM 4816 C CA . ASN B 1 69 ? 52.888 43.024 101.887 1.00 60.27 96 ASN B CA 1
ATOM 4817 C C . ASN B 1 69 ? 53.380 43.354 100.482 1.00 57.89 96 ASN B C 1
ATOM 4818 O O . ASN B 1 69 ? 52.602 43.467 99.537 1.00 55.08 96 ASN B O 1
ATOM 4823 N N . THR B 1 70 ? 54.699 43.502 100.344 1.00 59.40 97 THR B N 1
ATOM 4824 C CA . THR B 1 70 ? 55.270 43.875 99.054 1.00 53.55 97 THR B CA 1
ATOM 4825 C C . THR B 1 70 ? 55.007 42.801 98.004 1.00 47.95 97 THR B C 1
ATOM 4826 O O . THR B 1 70 ? 54.536 43.099 96.900 1.00 51.74 97 THR B O 1
ATOM 4830 N N . SER B 1 71 ? 55.288 41.539 98.342 1.00 44.64 98 SER B N 1
ATOM 4831 C CA . SER B 1 71 ? 55.131 40.460 97.371 1.00 61.00 98 SER B CA 1
ATOM 4832 C C . SER B 1 71 ? 53.673 40.283 96.964 1.00 54.03 98 SER B C 1
ATOM 4833 O O . SER B 1 71 ? 53.380 39.972 95.804 1.00 56.55 98 SER B O 1
ATOM 4836 N N . THR B 1 72 ? 52.744 40.480 97.904 1.00 50.01 99 THR B N 1
ATOM 4837 C CA . THR B 1 72 ? 51.325 40.395 97.572 1.00 55.53 99 THR B CA 1
ATOM 4838 C C . THR B 1 72 ? 50.936 41.467 96.562 1.00 56.03 99 THR B C 1
ATOM 4839 O O . THR B 1 72 ? 50.293 41.178 95.546 1.00 54.14 99 THR B O 1
ATOM 4843 N N . VAL B 1 73 ? 51.324 42.717 96.827 1.00 53.00 100 VAL B N 1
ATOM 4844 C CA . VAL B 1 73 ? 51.010 43.813 95.913 1.00 55.48 100 VAL B CA 1
ATOM 4845 C C . VAL B 1 73 ? 51.622 43.552 94.542 1.00 52.32 100 VAL B C 1
ATOM 4846 O O . VAL B 1 73 ? 50.975 43.744 93.505 1.00 56.32 100 VAL B O 1
ATOM 4850 N N . LEU B 1 74 ? 52.879 43.100 94.521 1.00 54.20 101 LEU B N 1
ATOM 4851 C CA . LEU B 1 74 ? 53.565 42.853 93.256 1.00 49.78 101 LEU B CA 1
ATOM 4852 C C . LEU B 1 74 ? 52.876 41.755 92.455 1.00 56.84 101 LEU B C 1
ATOM 4853 O O . LEU B 1 74 ? 52.629 41.910 91.254 1.00 57.23 101 LEU B O 1
ATOM 4858 N N . ARG B 1 75 ? 52.555 40.632 93.106 1.00 59.88 102 ARG B N 1
ATOM 4859 C CA . ARG B 1 75 ? 51.984 39.506 92.375 1.00 52.17 102 ARG B CA 1
ATOM 4860 C C . ARG B 1 75 ? 50.624 39.863 91.787 1.00 52.12 102 ARG B C 1
ATOM 4861 O O . ARG B 1 75 ? 50.283 39.419 90.686 1.00 68.13 102 ARG B O 1
ATOM 4869 N N . GLU B 1 76 ? 49.843 40.689 92.487 1.00 46.95 103 GLU B N 1
ATOM 4870 C CA . GLU B 1 76 ? 48.556 41.107 91.942 1.00 53.72 103 GLU B CA 1
ATOM 4871 C C . GLU B 1 76 ? 48.745 42.003 90.728 1.00 62.40 103 GLU B C 1
ATOM 4872 O O . GLU B 1 76 ? 47.970 41.932 89.767 1.00 61.24 103 GLU B O 1
ATOM 4878 N N . TRP B 1 77 ? 49.776 42.848 90.751 1.00 56.74 104 TRP B N 1
ATOM 4879 C CA . TRP B 1 77 ? 50.065 43.691 89.597 1.00 56.05 104 TRP B CA 1
ATOM 4880 C C . TRP B 1 77 ? 50.561 42.862 88.421 1.00 58.45 104 TRP B C 1
ATOM 4881 O O . TRP B 1 77 ? 50.133 43.073 87.281 1.00 57.03 104 TRP B O 1
ATOM 4892 N N . LEU B 1 78 ? 51.465 41.916 88.678 1.00 55.32 105 LEU B N 1
ATOM 4893 C CA . LEU B 1 78 ? 51.981 41.076 87.604 1.00 52.94 105 LEU B CA 1
ATOM 4894 C C . LEU B 1 78 ? 50.884 40.201 87.013 1.00 54.94 105 LEU B C 1
ATOM 4895 O O . LEU B 1 78 ? 50.842 39.985 85.797 1.00 59.16 105 LEU B O 1
ATOM 4900 N N . VAL B 1 79 ? 49.983 39.693 87.859 1.00 47.96 106 VAL B N 1
ATOM 4901 C CA . VAL B 1 79 ? 48.845 38.923 87.363 1.00 56.92 106 VAL B CA 1
ATOM 4902 C C . VAL B 1 79 ? 48.027 39.755 86.385 1.00 53.00 106 VAL B C 1
ATOM 4903 O O . VAL B 1 79 ? 47.516 39.243 85.381 1.00 56.36 106 VAL B O 1
ATOM 4907 N N . ALA B 1 80 ? 47.921 41.057 86.641 1.00 52.19 107 ALA B N 1
ATOM 4908 C CA . ALA B 1 80 ? 47.075 41.935 85.847 1.00 47.66 107 ALA B CA 1
ATOM 4909 C C . ALA B 1 80 ? 47.753 42.479 84.595 1.00 46.01 107 ALA B C 1
ATOM 4910 O O . ALA B 1 80 ? 47.059 43.013 83.723 1.00 58.95 107 ALA B O 1
ATOM 4912 N N . VAL B 1 81 ? 49.076 42.369 84.474 1.00 42.43 108 VAL B N 1
ATOM 4913 C CA . VAL B 1 81 ? 49.793 42.914 83.327 1.00 54.55 108 VAL B CA 1
ATOM 4914 C C . VAL B 1 81 ? 50.620 41.871 82.593 1.00 57.55 108 VAL B C 1
ATOM 4915 O O . VAL B 1 81 ? 51.280 42.208 81.610 1.00 66.21 108 VAL B O 1
ATOM 4919 N N . LYS B 1 82 ? 50.597 40.611 83.033 1.00 54.71 109 LYS B N 1
ATOM 4920 C CA . LYS B 1 82 ? 51.482 39.603 82.453 1.00 57.15 109 LYS B CA 1
ATOM 4921 C C . LYS B 1 82 ? 51.215 39.414 80.965 1.00 62.18 109 LYS B C 1
ATOM 4922 O O . LYS B 1 82 ? 52.154 39.288 80.169 1.00 66.18 109 LYS B O 1
ATOM 4928 N N . SER B 1 83 ? 49.939 39.402 80.570 1.00 61.97 110 SER B N 1
ATOM 4929 C CA . SER B 1 83 ? 49.582 39.105 79.188 1.00 59.08 110 SER B CA 1
ATOM 4930 C C . SER B 1 83 ? 50.032 40.186 78.215 1.00 51.63 110 SER B C 1
ATOM 4931 O O . SER B 1 83 ? 50.145 39.914 77.016 1.00 65.30 110 SER B O 1
ATOM 4934 N N . LEU B 1 84 ? 50.299 41.396 78.698 1.00 59.15 111 LEU B N 1
ATOM 4935 C CA . LEU B 1 84 ? 50.643 42.510 77.827 1.00 58.08 111 LEU B CA 1
ATOM 4936 C C . LEU B 1 84 ? 52.121 42.562 77.465 1.00 56.33 111 LEU B C 1
ATOM 4937 O O . LEU B 1 84 ? 52.494 43.326 76.570 1.00 55.75 111 LEU B O 1
ATOM 4942 N N . TYR B 1 85 ? 52.966 41.776 78.122 1.00 58.29 112 TYR B N 1
ATOM 4943 C CA . TYR B 1 85 ? 54.407 41.898 77.974 1.00 48.44 112 TYR B CA 1
ATOM 4944 C C . TYR B 1 85 ? 55.002 40.675 77.291 1.00 45.82 112 TYR B C 1
ATOM 4945 O O . TYR B 1 85 ? 54.419 39.587 77.281 1.00 53.98 112 TYR B O 1
ATOM 4954 N N . HIS B 1 86 ? 56.188 40.883 76.714 1.00 49.28 113 HIS B N 1
ATOM 4955 C CA . HIS B 1 86 ? 56.899 39.810 76.024 1.00 49.70 113 HIS B CA 1
ATOM 4956 C C . HIS B 1 86 ? 57.145 38.625 76.948 1.00 42.55 113 HIS B C 1
ATOM 4957 O O . HIS B 1 86 ? 56.987 37.468 76.543 1.00 46.96 113 HIS B O 1
ATOM 4964 N N . SER B 1 87 ? 57.525 38.895 78.193 1.00 43.09 114 SER B N 1
ATOM 4965 C CA . SER B 1 87 ? 57.734 37.855 79.190 1.00 57.92 114 SER B CA 1
ATOM 4966 C C . SER B 1 87 ? 57.791 38.510 80.561 1.00 48.10 114 SER B C 1
ATOM 4967 O O . SER B 1 87 ? 58.016 39.717 80.683 1.00 48.59 114 SER B O 1
ATOM 4970 N N . VAL B 1 88 ? 57.589 37.693 81.590 1.00 42.54 115 VAL B N 1
ATOM 4971 C CA . VAL B 1 88 ? 57.621 38.141 82.977 1.00 55.38 115 VAL B CA 1
ATOM 4972 C C . VAL B 1 88 ? 58.361 37.099 83.803 1.00 53.31 115 VAL B C 1
ATOM 4973 O O . VAL B 1 88 ? 58.048 35.906 83.730 1.00 58.34 115 VAL B O 1
ATOM 4977 N N . GLU B 1 89 ? 59.342 37.546 84.581 1.00 46.75 116 GLU B N 1
ATOM 4978 C CA . GLU B 1 89 ? 60.055 36.693 85.519 1.00 57.93 116 GLU B CA 1
ATOM 4979 C C . GLU B 1 89 ? 59.741 37.129 86.945 1.00 58.06 116 GLU B C 1
ATOM 4980 O O . GLU B 1 89 ? 59.737 38.325 87.253 1.00 52.66 116 GLU B O 1
ATOM 4986 N N . TRP B 1 90 ? 59.485 36.150 87.810 1.00 47.40 117 TRP B N 1
ATOM 4987 C CA . TRP B 1 90 ? 58.989 36.387 89.160 1.00 47.37 117 TRP B CA 1
ATOM 4988 C C . TRP B 1 90 ? 59.816 35.562 90.134 1.00 57.48 117 TRP B C 1
ATOM 4989 O O . TRP B 1 90 ? 59.824 34.329 90.053 1.00 52.44 117 TRP B O 1
ATOM 5000 N N . ARG B 1 91 ? 60.513 36.241 91.049 1.00 55.00 118 ARG B N 1
ATOM 5001 C CA . ARG B 1 91 ? 61.438 35.599 91.984 1.00 53.92 118 ARG B CA 1
ATOM 5002 C C . ARG B 1 91 ? 61.168 36.100 93.398 1.00 56.68 118 ARG B C 1
ATOM 5003 O O . ARG B 1 91 ? 61.870 36.988 93.901 1.00 54.98 118 ARG B O 1
ATOM 5011 N N . PRO B 1 92 ? 60.157 35.553 94.068 1.00 59.01 119 PRO B N 1
ATOM 5012 C CA . PRO B 1 92 ? 59.895 35.921 95.460 1.00 57.24 119 PRO B CA 1
ATOM 5013 C C . PRO B 1 92 ? 60.558 34.967 96.445 1.00 52.88 119 PRO B C 1
ATOM 5014 O O . PRO B 1 92 ? 60.951 33.848 96.112 1.00 59.19 119 PRO B O 1
ATOM 5018 N N . ALA B 1 93 ? 60.672 35.440 97.688 1.00 57.66 120 ALA B N 1
ATOM 5019 C CA . ALA B 1 93 ? 61.216 34.625 98.774 1.00 59.88 120 ALA B CA 1
ATOM 5020 C C . ALA B 1 93 ? 60.659 35.190 100.081 1.00 56.39 120 ALA B C 1
ATOM 5021 O O . ALA B 1 93 ? 61.128 36.227 100.557 1.00 60.64 120 ALA B O 1
ATOM 5023 N N . GLU B 1 94 ? 59.667 34.500 100.647 1.00 68.62 121 GLU B N 1
ATOM 5024 C CA . GLU B 1 94 ? 58.959 35.032 101.808 1.00 67.53 121 GLU B CA 1
ATOM 5025 C C . GLU B 1 94 ? 59.861 35.082 103.037 1.00 54.89 121 GLU B C 1
ATOM 5026 O O . GLU B 1 94 ? 59.998 36.133 103.674 1.00 75.50 121 GLU B O 1
ATOM 5032 N N . GLU B 1 95 ? 60.482 33.959 103.386 1.00 59.17 122 GLU B N 1
ATOM 5033 C CA . GLU B 1 95 ? 61.349 33.916 104.551 1.00 58.38 122 GLU B CA 1
ATOM 5034 C C . GLU B 1 95 ? 62.816 33.866 104.130 1.00 58.41 122 GLU B C 1
ATOM 5035 O O . GLU B 1 95 ? 63.150 33.281 103.095 1.00 63.32 122 GLU B O 1
ATOM 5041 N N . PRO B 1 96 ? 63.720 34.484 104.904 1.00 65.70 123 PRO B N 1
ATOM 5042 C CA . PRO B 1 96 ? 63.480 35.256 106.130 1.00 53.41 123 PRO B CA 1
ATOM 5043 C C . PRO B 1 96 ? 63.019 36.673 105.814 1.00 60.80 123 PRO B C 1
ATOM 5044 O O . PRO B 1 96 ? 63.228 37.163 104.707 1.00 65.95 123 PRO B O 1
ATOM 5048 N N . ARG B 1 97 ? 62.388 37.360 106.762 1.00 56.96 124 ARG B N 1
ATOM 5049 C CA . ARG B 1 97 ? 61.906 38.714 106.532 1.00 66.57 124 ARG B CA 1
ATOM 5050 C C . ARG B 1 97 ? 62.941 39.779 106.865 1.00 52.19 124 ARG B C 1
ATOM 5051 O O . ARG B 1 97 ? 62.671 40.967 106.664 1.00 64.92 124 ARG B O 1
ATOM 5059 N N . SER B 1 98 ? 64.114 39.389 107.357 1.00 55.93 125 SER B N 1
ATOM 5060 C CA . SER B 1 98 ? 65.172 40.340 107.664 1.00 62.33 125 SER B CA 1
ATOM 5061 C C . SER B 1 98 ? 66.508 39.612 107.638 1.00 62.79 125 SER B C 1
ATOM 5062 O O . SER B 1 98 ? 66.580 38.411 107.911 1.00 54.83 125 SER B O 1
ATOM 5065 N N . TYR B 1 99 ? 67.561 40.352 107.297 1.00 56.31 126 TYR B N 1
ATOM 5066 C CA . TYR B 1 99 ? 68.880 39.751 107.176 1.00 56.63 126 TYR B CA 1
ATOM 5067 C C . TYR B 1 99 ? 69.441 39.408 108.556 1.00 65.09 126 TYR B C 1
ATOM 5068 O O . TYR B 1 99 ? 69.275 40.181 109.505 1.00 72.71 126 TYR B O 1
ATOM 5077 N N . PRO B 1 100 ? 70.115 38.262 108.697 1.00 65.11 127 PRO B N 1
ATOM 5078 C CA . PRO B 1 100 ? 70.644 37.873 110.016 1.00 58.61 127 PRO B CA 1
ATOM 5079 C C . PRO B 1 100 ? 71.727 38.801 110.537 1.00 66.15 127 PRO B C 1
ATOM 5080 O O . PRO B 1 100 ? 72.083 38.702 111.718 1.00 66.25 127 PRO B O 1
ATOM 5084 N N . ASP B 1 101 ? 72.261 39.688 109.698 1.00 66.11 128 ASP B N 1
ATOM 5085 C CA . ASP B 1 101 ? 73.291 40.639 110.095 1.00 63.49 128 ASP B CA 1
ATOM 5086 C C . ASP B 1 101 ? 72.805 42.081 110.040 1.00 66.61 128 ASP B C 1
ATOM 5087 O O . ASP B 1 101 ? 73.620 43.004 110.147 1.00 65.41 128 ASP B O 1
ATOM 5092 N N . GLU B 1 102 ? 71.504 42.300 109.872 1.00 69.39 129 GLU B N 1
ATOM 5093 C CA . GLU B 1 102 ? 70.965 43.648 109.769 1.00 67.53 129 GLU B CA 1
ATOM 5094 C C . GLU B 1 102 ? 70.666 44.210 111.154 1.00 63.13 129 GLU B C 1
ATOM 5095 O O . GLU B 1 102 ? 70.254 43.479 112.063 1.00 64.78 129 GLU B O 1
ATOM 5101 N N . GLU B 1 103 ? 70.916 45.510 111.315 1.00 64.48 130 GLU B N 1
ATOM 5102 C CA . GLU B 1 103 ? 70.483 46.239 112.498 1.00 58.03 130 GLU B CA 1
ATOM 5103 C C . GLU B 1 103 ? 69.059 46.752 112.367 1.00 69.36 130 GLU B C 1
ATOM 5104 O O . GLU B 1 103 ? 68.407 47.016 113.385 1.00 74.78 130 GLU B O 1
ATOM 5110 N N . GLY B 1 104 ? 68.569 46.896 111.138 1.00 63.99 131 GLY B N 1
ATOM 5111 C CA . GLY B 1 104 ? 67.228 47.356 110.875 1.00 54.49 131 GLY B CA 1
ATOM 5112 C C . GLY B 1 104 ? 66.908 47.257 109.398 1.00 59.85 131 GLY B C 1
ATOM 5113 O O . GLY B 1 104 ? 67.782 46.977 108.572 1.00 66.09 131 GLY B O 1
ATOM 5114 N N . PRO B 1 105 ? 65.643 47.486 109.034 1.00 59.01 132 PRO B N 1
ATOM 5115 C CA . PRO B 1 105 ? 65.252 47.341 107.622 1.00 50.96 132 PRO B CA 1
ATOM 5116 C C . PRO B 1 105 ? 65.885 48.367 106.699 1.00 55.63 132 PRO B C 1
ATOM 5117 O O . PRO B 1 105 ? 65.945 48.127 105.487 1.00 56.16 132 PRO B O 1
ATOM 5121 N N . LYS B 1 106 ? 66.355 49.497 107.220 1.00 53.48 133 LYS B N 1
ATOM 5122 C CA . LYS B 1 106 ? 67.053 50.488 106.414 1.00 59.91 133 LYS B CA 1
ATOM 5123 C C . LYS B 1 106 ? 68.565 50.395 106.548 1.00 59.47 133 LYS B C 1
ATOM 5124 O O . LYS B 1 106 ? 69.278 51.221 105.973 1.00 69.16 133 LYS B O 1
ATOM 5130 N N . HIS B 1 107 ? 69.070 49.413 107.285 1.00 57.12 134 HIS B N 1
ATOM 5131 C CA . HIS B 1 107 ? 70.506 49.209 107.395 1.00 59.51 134 HIS B CA 1
ATOM 5132 C C . HIS B 1 107 ? 71.004 48.375 106.219 1.00 61.62 134 HIS B C 1
ATOM 5133 O O . HIS B 1 107 ? 70.450 47.312 105.919 1.00 56.50 134 HIS B O 1
ATOM 5140 N N . TRP B 1 108 ? 72.047 48.863 105.550 1.00 53.71 135 TRP B N 1
ATOM 5141 C CA . TRP B 1 108 ? 72.654 48.148 104.427 1.00 55.66 135 TRP B CA 1
ATOM 5142 C C . TRP B 1 108 ? 73.816 47.323 104.960 1.00 64.64 135 TRP B C 1
ATOM 5143 O O . TRP B 1 108 ? 74.949 47.793 105.067 1.00 58.03 135 TRP B O 1
ATOM 5154 N N . SER B 1 109 ? 73.524 46.072 105.306 1.00 56.73 136 SER B N 1
ATOM 5155 C CA . SER B 1 109 ? 74.554 45.149 105.746 1.00 50.19 136 SER B CA 1
ATOM 5156 C C . SER B 1 109 ? 75.277 44.550 104.541 1.00 64.50 136 SER B C 1
ATOM 5157 O O . SER B 1 109 ? 74.833 44.661 103.394 1.00 54.70 136 SER B O 1
ATOM 5160 N N . ASP B 1 110 ? 76.411 43.902 104.814 1.00 50.12 137 ASP B N 1
ATOM 5161 C CA . ASP B 1 110 ? 77.176 43.291 103.733 1.00 69.55 137 ASP B CA 1
ATOM 5162 C C . ASP B 1 110 ? 76.415 42.141 103.085 1.00 63.06 137 ASP B C 1
ATOM 5163 O O . ASP B 1 110 ? 76.544 41.922 101.874 1.00 53.29 137 ASP B O 1
ATOM 5168 N N . SER B 1 111 ? 75.615 41.406 103.864 1.00 56.84 138 SER B N 1
ATOM 5169 C CA . SER B 1 111 ? 74.784 40.359 103.276 1.00 59.06 138 SER B CA 1
ATOM 5170 C C . SER B 1 111 ? 73.687 40.948 102.399 1.00 63.54 138 SER B C 1
ATOM 5171 O O . SER B 1 111 ? 73.318 40.347 101.384 1.00 66.12 138 SER B O 1
ATOM 5174 N N . ARG B 1 112 ? 73.163 42.119 102.768 1.00 56.45 139 ARG B N 1
ATOM 5175 C CA . ARG B 1 112 ? 72.194 42.801 101.915 1.00 54.36 139 ARG B CA 1
ATOM 5176 C C . ARG B 1 112 ? 72.861 43.346 100.660 1.00 51.85 139 ARG B C 1
ATOM 5177 O O . ARG B 1 112 ? 72.311 43.230 99.559 1.00 49.06 139 ARG B O 1
ATOM 5185 N N . TYR B 1 113 ? 74.045 43.947 100.808 1.00 58.47 140 TYR B N 1
ATOM 5186 C CA . TYR B 1 113 ? 74.814 44.391 99.649 1.00 51.50 140 TYR B CA 1
ATOM 5187 C C . TYR B 1 113 ? 75.080 43.235 98.694 1.00 53.61 140 TYR B C 1
ATOM 5188 O O . TYR B 1 113 ? 74.898 43.364 97.478 1.00 57.17 140 TYR B O 1
ATOM 5197 N N . GLU B 1 114 ? 75.515 42.092 99.231 1.00 47.44 141 GLU B N 1
ATOM 5198 C CA . GLU B 1 114 ? 75.835 40.944 98.387 1.00 52.30 141 GLU B CA 1
ATOM 5199 C C . GLU B 1 114 ? 74.604 40.441 97.645 1.00 54.15 141 GLU B C 1
ATOM 5200 O O . GLU B 1 114 ? 74.658 40.169 96.440 1.00 65.64 141 GLU B O 1
ATOM 5206 N N . HIS B 1 115 ? 73.482 40.300 98.354 1.00 49.48 142 HIS B N 1
ATOM 5207 C CA . HIS B 1 115 ? 72.273 39.776 97.727 1.00 44.30 142 HIS B CA 1
ATOM 5208 C C . HIS B 1 115 ? 71.765 40.711 96.637 1.00 47.59 142 HIS B C 1
ATOM 5209 O O . HIS B 1 115 ? 71.355 40.259 95.562 1.00 47.66 142 HIS B O 1
ATOM 5216 N N . VAL B 1 116 ? 71.788 42.020 96.894 1.00 45.41 143 VAL B N 1
ATOM 5217 C CA . VAL B 1 116 ? 71.287 42.973 95.910 1.00 48.35 143 VAL B CA 1
ATOM 5218 C C . VAL B 1 116 ? 72.185 42.993 94.680 1.00 52.29 143 VAL B C 1
ATOM 5219 O O . VAL B 1 116 ? 71.703 43.083 93.544 1.00 53.44 143 VAL B O 1
ATOM 5223 N N . MET B 1 117 ? 73.501 42.901 94.884 1.00 48.48 144 MET B N 1
ATOM 5224 C CA . MET B 1 117 ? 74.422 42.827 93.754 1.00 44.76 144 MET B CA 1
ATOM 5225 C C . MET B 1 117 ? 74.155 41.585 92.913 1.00 47.15 144 MET B C 1
ATOM 5226 O O . MET B 1 117 ? 74.068 41.662 91.681 1.00 48.71 144 MET B O 1
ATOM 5231 N N . LYS B 1 118 ? 74.016 40.428 93.567 1.00 42.48 145 LYS B N 1
ATOM 5232 C CA . LYS B 1 118 ? 73.712 39.197 92.844 1.00 44.13 145 LYS B CA 1
ATOM 5233 C C . LYS B 1 118 ? 72.378 39.297 92.116 1.00 52.79 145 LYS B C 1
ATOM 5234 O O . LYS B 1 118 ? 72.227 38.771 91.006 1.00 51.75 145 LYS B O 1
ATOM 5240 N N . LEU B 1 119 ? 71.397 39.966 92.727 1.00 45.03 146 LEU B N 1
ATOM 5241 C CA . LEU B 1 119 ? 70.102 40.137 92.076 1.00 47.21 146 LEU B CA 1
ATOM 5242 C C . LEU B 1 119 ? 70.235 40.955 90.798 1.00 44.05 146 LEU B C 1
ATOM 5243 O O . LEU B 1 119 ? 69.721 40.567 89.742 1.00 49.15 146 LEU B O 1
ATOM 5248 N N . ARG B 1 120 ? 70.931 42.093 90.873 1.00 44.33 147 ARG B N 1
ATOM 5249 C CA . ARG B 1 120 ? 71.135 42.912 89.682 1.00 49.43 147 ARG B CA 1
ATOM 5250 C C . ARG B 1 120 ? 71.950 42.166 88.634 1.00 46.85 147 ARG B C 1
ATOM 5251 O O . ARG B 1 120 ? 71.714 42.317 87.430 1.00 47.34 147 ARG B O 1
ATOM 5259 N N . GLN B 1 121 ? 72.915 41.357 89.073 1.00 46.73 148 GLN B N 1
ATOM 5260 C CA . GLN B 1 121 ? 73.644 40.511 88.135 1.00 41.63 148 GLN B CA 1
ATOM 5261 C C . GLN B 1 121 ? 72.719 39.485 87.496 1.00 48.90 148 GLN B C 1
ATOM 5262 O O . GLN B 1 121 ? 72.819 39.210 86.294 1.00 45.34 148 GLN B O 1
ATOM 5268 N N . ALA B 1 122 ? 71.810 38.907 88.285 1.00 47.26 149 ALA B N 1
ATOM 5269 C CA . ALA B 1 122 ? 70.869 37.932 87.743 1.00 46.25 149 ALA B CA 1
ATOM 5270 C C . ALA B 1 122 ? 69.959 38.566 86.700 1.00 40.14 149 ALA B C 1
ATOM 5271 O O . ALA B 1 122 ? 69.688 37.964 85.654 1.00 48.85 149 ALA B O 1
ATOM 5273 N N . ALA B 1 123 ? 69.475 39.782 86.969 1.00 36.47 150 ALA B N 1
ATOM 5274 C CA . ALA B 1 123 ? 68.668 40.491 85.983 1.00 48.61 150 ALA B CA 1
ATOM 5275 C C . ALA B 1 123 ? 69.489 40.834 84.746 1.00 52.50 150 ALA B C 1
ATOM 5276 O O . ALA B 1 123 ? 68.984 40.769 83.618 1.00 44.07 150 ALA B O 1
ATOM 5278 N N . LEU B 1 124 ? 70.759 41.197 84.936 1.00 49.52 151 LEU B N 1
ATOM 5279 C CA . LEU B 1 124 ? 71.631 41.480 83.801 1.00 45.97 151 LEU B CA 1
ATOM 5280 C C . LEU B 1 124 ? 71.862 40.228 82.966 1.00 39.18 151 LEU B C 1
ATOM 5281 O O . LEU B 1 124 ? 71.793 40.268 81.733 1.00 37.10 151 LEU B O 1
ATOM 5286 N N . LYS B 1 125 ? 72.142 39.101 83.626 1.00 45.45 152 LYS B N 1
ATOM 5287 C CA . LYS B 1 125 ? 72.281 37.842 82.901 1.00 51.60 152 LYS B CA 1
ATOM 5288 C C . LYS B 1 125 ? 70.977 37.460 82.214 1.00 42.80 152 LYS B C 1
ATOM 5289 O O . LYS B 1 125 ? 70.985 37.000 81.066 1.00 46.26 152 LYS B O 1
ATOM 5295 N N . SER B 1 126 ? 69.846 37.654 82.896 1.00 42.69 153 SER B N 1
ATOM 5296 C CA . SER B 1 126 ? 68.557 37.324 82.298 1.00 43.92 153 SER B CA 1
ATOM 5297 C C . SER B 1 126 ? 68.305 38.150 81.044 1.00 47.84 153 SER B C 1
ATOM 5298 O O . SER B 1 126 ? 67.775 37.639 80.049 1.00 45.78 153 SER B O 1
ATOM 5301 N N . ALA B 1 127 ? 68.684 39.430 81.072 1.00 40.99 154 ALA B N 1
ATOM 5302 C CA . ALA B 1 127 ? 68.501 40.285 79.905 1.00 40.64 154 ALA B CA 1
ATOM 5303 C C . ALA B 1 127 ? 69.366 39.825 78.738 1.00 44.62 154 ALA B C 1
ATOM 5304 O O . ALA B 1 127 ? 68.905 39.800 77.591 1.00 48.55 154 ALA B O 1
ATOM 5306 N N . ARG B 1 128 ? 70.622 39.456 79.009 1.00 51.45 155 ARG B N 1
ATOM 5307 C CA . ARG B 1 128 ? 71.490 38.951 77.949 1.00 40.16 155 ARG B CA 1
ATOM 5308 C C . ARG B 1 128 ? 70.955 37.646 77.374 1.00 52.44 155 ARG B C 1
ATOM 5309 O O . ARG B 1 128 ? 71.020 37.419 76.160 1.00 47.46 155 ARG B O 1
ATOM 5317 N N . ASP B 1 129 ? 70.423 36.775 78.234 1.00 45.72 156 ASP B N 1
ATOM 5318 C CA . ASP B 1 129 ? 69.974 35.461 77.787 1.00 50.69 156 ASP B CA 1
ATOM 5319 C C . ASP B 1 129 ? 68.727 35.547 76.915 1.00 44.75 156 ASP B C 1
ATOM 5320 O O . ASP B 1 129 ? 68.517 34.684 76.054 1.00 59.05 156 ASP B O 1
ATOM 5325 N N . MET B 1 130 ? 67.891 36.566 77.113 1.00 46.24 157 MET B N 1
ATOM 5326 C CA . MET B 1 130 ? 66.693 36.748 76.303 1.00 53.97 157 MET B CA 1
ATOM 5327 C C . MET B 1 130 ? 66.926 37.658 75.108 1.00 51.67 157 MET B C 1
ATOM 5328 O O . MET B 1 130 ? 65.977 37.932 74.364 1.00 47.08 157 MET B O 1
ATOM 5333 N N . TRP B 1 131 ? 68.158 38.135 74.920 1.00 40.13 158 TRP B N 1
ATOM 5334 C CA . TRP B 1 131 ? 68.550 38.916 73.746 1.00 50.40 158 TRP B CA 1
ATOM 5335 C C . TRP B 1 131 ? 67.866 40.281 73.717 1.00 51.34 158 TRP B C 1
ATOM 5336 O O . TRP B 1 131 ? 67.500 40.786 72.657 1.00 47.92 158 TRP B O 1
ATOM 5347 N N . ALA B 1 132 ? 67.699 40.882 74.890 1.00 46.41 159 ALA B N 1
ATOM 5348 C CA . ALA B 1 132 ? 67.164 42.230 74.951 1.00 51.84 159 ALA B CA 1
ATOM 5349 C C . ALA B 1 132 ? 68.189 43.230 74.422 1.00 49.75 159 ALA B C 1
ATOM 5350 O O . ALA B 1 132 ? 69.398 42.978 74.408 1.00 43.88 159 ALA B O 1
ATOM 5352 N N . ASP B 1 133 ? 67.685 44.370 73.952 1.00 44.83 160 ASP B N 1
ATOM 5353 C CA . ASP B 1 133 ? 68.563 45.459 73.542 1.00 48.37 160 ASP B CA 1
ATOM 5354 C C . ASP B 1 133 ? 69.044 46.254 74.745 1.00 45.20 160 ASP B C 1
ATOM 5355 O O . ASP B 1 133 ? 70.217 46.638 74.815 1.00 43.66 160 ASP B O 1
ATOM 5360 N N . TYR B 1 134 ? 68.151 46.501 75.698 1.00 41.02 161 TYR B N 1
ATOM 5361 C CA . TYR B 1 134 ? 68.439 47.323 76.860 1.00 44.51 161 TYR B CA 1
ATOM 5362 C C . TYR B 1 134 ? 67.922 46.636 78.112 1.00 40.62 161 TYR B C 1
ATOM 5363 O O . TYR B 1 134 ? 66.981 45.841 78.061 1.00 42.39 161 TYR B O 1
ATOM 5372 N N . ILE B 1 135 ? 68.543 46.954 79.242 1.00 36.32 162 ILE B N 1
ATOM 5373 C CA . ILE B 1 135 ? 68.006 46.620 80.553 1.00 35.32 162 ILE B CA 1
ATOM 5374 C C . ILE B 1 135 ? 67.872 47.920 81.333 1.00 35.15 162 ILE B C 1
ATOM 5375 O O . ILE B 1 135 ? 68.846 48.671 81.478 1.00 42.78 162 ILE B O 1
ATOM 5380 N N . LEU B 1 136 ? 66.659 48.204 81.796 1.00 44.09 163 LEU B N 1
ATOM 5381 C CA . LEU B 1 136 ? 66.362 49.405 82.565 1.00 40.30 163 LEU B CA 1
ATOM 5382 C C . LEU B 1 136 ? 66.148 49.015 84.018 1.00 44.98 163 LEU B C 1
ATOM 5383 O O . LEU B 1 136 ? 65.208 48.278 84.332 1.00 39.84 163 LEU B O 1
ATOM 5388 N N . PHE B 1 137 ? 67.012 49.510 84.898 1.00 44.31 164 PHE B N 1
ATOM 5389 C CA . PHE B 1 137 ? 66.836 49.323 86.330 1.00 42.19 164 PHE B CA 1
ATOM 5390 C C . PHE B 1 137 ? 66.018 50.476 86.891 1.00 42.29 164 PHE B C 1
ATOM 5391 O O . PHE B 1 137 ? 66.291 51.642 86.592 1.00 43.52 164 PHE B O 1
ATOM 5399 N N . VAL B 1 138 ? 65.001 50.147 87.683 1.00 41.77 165 VAL B N 1
ATOM 5400 C CA . VAL B 1 138 ? 64.189 51.137 88.378 1.00 43.96 165 VAL B CA 1
ATOM 5401 C C . VAL B 1 138 ? 64.058 50.684 89.822 1.00 45.93 165 VAL B C 1
ATOM 5402 O O . VAL B 1 138 ? 63.564 49.581 90.085 1.00 55.47 165 VAL B O 1
ATOM 5406 N N . ASP B 1 139 ? 64.510 51.517 90.755 1.00 48.25 166 ASP B N 1
ATOM 5407 C CA . ASP B 1 139 ? 64.267 51.228 92.158 1.00 48.51 166 ASP B CA 1
ATOM 5408 C C . ASP B 1 139 ? 62.779 51.361 92.458 1.00 51.45 166 ASP B C 1
ATOM 5409 O O . ASP B 1 139 ? 62.075 52.187 91.871 1.00 54.30 166 ASP B O 1
ATOM 5414 N N . ALA B 1 140 ? 62.302 50.525 93.381 1.00 55.56 167 ALA B N 1
ATOM 5415 C CA . ALA B 1 140 ? 60.870 50.441 93.646 1.00 54.44 167 ALA B CA 1
ATOM 5416 C C . ALA B 1 140 ? 60.292 51.742 94.185 1.00 51.06 167 ALA B C 1
ATOM 5417 O O . ALA B 1 140 ? 59.071 51.930 94.136 1.00 59.88 167 ALA B O 1
ATOM 5419 N N . ASP B 1 141 ? 61.128 52.640 94.694 1.00 54.68 168 ASP B N 1
ATOM 5420 C CA . ASP B 1 141 ? 60.668 53.934 95.173 1.00 50.52 168 ASP B CA 1
ATOM 5421 C C . ASP B 1 141 ? 60.880 55.052 94.162 1.00 56.01 168 ASP B C 1
ATOM 5422 O O . ASP B 1 141 ? 60.523 56.199 94.447 1.00 55.66 168 ASP B O 1
ATOM 5427 N N . ASN B 1 142 ? 61.457 54.754 93.001 1.00 51.49 169 ASN B N 1
ATOM 5428 C CA . ASN B 1 142 ? 61.675 55.774 91.985 1.00 52.59 169 ASN B CA 1
ATOM 5429 C C . ASN B 1 142 ? 60.421 55.932 91.134 1.00 50.61 169 ASN B C 1
ATOM 5430 O O . ASN B 1 142 ? 59.906 54.956 90.579 1.00 51.86 169 ASN B O 1
ATOM 5435 N N . LEU B 1 143 ? 59.932 57.164 91.035 1.00 46.14 170 LEU B N 1
ATOM 5436 C CA . LEU B 1 143 ? 58.705 57.477 90.311 1.00 48.33 170 LEU B CA 1
ATOM 5437 C C . LEU B 1 143 ? 59.076 58.095 88.969 1.00 45.76 170 LEU B C 1
ATOM 5438 O O . LEU B 1 143 ? 59.600 59.210 88.918 1.00 52.06 170 LEU B O 1
ATOM 5443 N N . ILE B 1 144 ? 58.799 57.377 87.882 1.00 45.80 171 ILE B N 1
ATOM 5444 C CA . ILE B 1 144 ? 59.124 57.852 86.536 1.00 52.16 171 ILE B CA 1
ATOM 5445 C C . ILE B 1 144 ? 57.874 58.553 86.014 1.00 40.03 171 ILE B C 1
ATOM 5446 O O . ILE B 1 144 ? 57.046 57.964 85.319 1.00 50.81 171 ILE B O 1
ATOM 5451 N N . LEU B 1 145 ? 57.738 59.835 86.359 1.00 47.49 172 LEU B N 1
ATOM 5452 C CA . LEU B 1 145 ? 56.544 60.584 85.975 1.00 52.30 172 LEU B CA 1
ATOM 5453 C C . LEU B 1 145 ? 56.480 60.806 84.470 1.00 47.21 172 LEU B C 1
ATOM 5454 O O . LEU B 1 145 ? 55.399 60.729 83.875 1.00 56.25 172 LEU B O 1
ATOM 5459 N N . ASN B 1 146 ? 57.618 61.096 83.839 1.00 51.20 173 ASN B N 1
ATOM 5460 C CA . ASN B 1 146 ? 57.672 61.326 82.398 1.00 55.88 173 ASN B CA 1
ATOM 5461 C C . ASN B 1 146 ? 57.557 59.993 81.671 1.00 51.65 173 ASN B C 1
ATOM 5462 O O . ASN B 1 146 ? 58.461 59.155 81.768 1.00 45.85 173 ASN B O 1
ATOM 5467 N N . PRO B 1 147 ? 56.470 59.757 80.931 1.00 48.74 174 PRO B N 1
ATOM 5468 C CA . PRO B 1 147 ? 56.325 58.474 80.231 1.00 50.78 174 PRO B CA 1
ATOM 5469 C C . PRO B 1 147 ? 57.280 58.307 79.064 1.00 58.99 174 PRO B C 1
ATOM 5470 O O . PRO B 1 147 ? 57.397 57.190 78.542 1.00 51.89 174 PRO B O 1
ATOM 5474 N N . ASP B 1 148 ? 57.961 59.366 78.636 1.00 49.14 175 ASP B N 1
ATOM 5475 C CA . ASP B 1 148 ? 58.914 59.281 77.538 1.00 56.00 175 ASP B CA 1
ATOM 5476 C C . ASP B 1 148 ? 60.340 59.049 78.011 1.00 55.08 175 ASP B C 1
ATOM 5477 O O . ASP B 1 148 ? 61.255 59.039 77.182 1.00 56.21 175 ASP B O 1
ATOM 5482 N N . THR B 1 149 ? 60.544 58.851 79.316 1.00 48.80 176 THR B N 1
ATOM 5483 C CA . THR B 1 149 ? 61.896 58.740 79.857 1.00 49.94 176 THR B CA 1
ATOM 5484 C C . THR B 1 149 ? 62.671 57.609 79.195 1.00 45.65 176 THR B C 1
ATOM 5485 O O . THR B 1 149 ? 63.846 57.773 78.847 1.00 48.73 176 THR B O 1
ATOM 5489 N N . LEU B 1 150 ? 62.031 56.453 79.010 1.00 44.74 177 LEU B N 1
ATOM 5490 C CA . LEU B 1 150 ? 62.712 55.324 78.385 1.00 41.30 177 LEU B CA 1
ATOM 5491 C C . LEU B 1 150 ? 63.123 55.650 76.956 1.00 54.92 177 LEU B C 1
ATOM 5492 O O . LEU B 1 150 ? 64.244 55.337 76.538 1.00 48.28 177 LEU B O 1
ATOM 5497 N N . SER B 1 151 ? 62.232 56.291 76.194 1.00 53.05 178 SER B N 1
ATOM 5498 C CA . SER B 1 151 ? 62.558 56.642 74.816 1.00 43.09 178 SER B CA 1
ATOM 5499 C C . SER B 1 151 ? 63.683 57.667 74.758 1.00 50.38 178 SER B C 1
ATOM 5500 O O . SER B 1 151 ? 64.586 57.563 73.919 1.00 44.02 178 SER B O 1
ATOM 5503 N N . LEU B 1 152 ? 63.648 58.662 75.646 1.00 45.70 179 LEU B N 1
ATOM 5504 C CA . LEU B 1 152 ? 64.675 59.697 75.638 1.00 48.25 179 LEU B CA 1
ATOM 5505 C C . LEU B 1 152 ? 66.039 59.136 76.028 1.00 49.44 179 LEU B C 1
ATOM 5506 O O . LEU B 1 152 ? 67.065 59.556 75.483 1.00 58.04 179 LEU B O 1
ATOM 5511 N N . LEU B 1 153 ? 66.074 58.184 76.963 1.00 49.14 180 LEU B N 1
ATOM 5512 C CA . LEU B 1 153 ? 67.345 57.574 77.341 1.00 43.72 180 LEU B CA 1
ATOM 5513 C C . LEU B 1 153 ? 67.908 56.729 76.207 1.00 52.44 180 LEU B C 1
ATOM 5514 O O . LEU B 1 153 ? 69.122 56.730 75.968 1.00 53.35 180 LEU B O 1
ATOM 5519 N N . ILE B 1 154 ? 67.042 55.997 75.503 1.00 57.43 181 ILE B N 1
ATOM 5520 C CA . ILE B 1 154 ? 67.486 55.233 74.340 1.00 46.13 181 ILE B CA 1
ATOM 5521 C C . ILE B 1 154 ? 68.024 56.170 73.267 1.00 39.13 181 ILE B C 1
ATOM 5522 O O . ILE B 1 154 ? 69.001 55.855 72.577 1.00 51.36 181 ILE B O 1
ATOM 5527 N N . ALA B 1 155 ? 67.410 57.346 73.125 1.00 50.33 182 ALA B N 1
ATOM 5528 C CA . ALA B 1 155 ? 67.799 58.279 72.075 1.00 53.97 182 ALA B CA 1
ATOM 5529 C C . ALA B 1 155 ? 69.196 58.851 72.278 1.00 48.78 182 ALA B C 1
ATOM 5530 O O . ALA B 1 155 ? 69.799 59.330 71.311 1.00 57.34 182 ALA B O 1
ATOM 5532 N N . GLU B 1 156 ? 69.724 58.819 73.502 1.00 41.15 183 GLU B N 1
ATOM 5533 C CA . GLU B 1 156 ? 71.045 59.379 73.756 1.00 48.58 183 GLU B CA 1
ATOM 5534 C C . GLU B 1 156 ? 72.175 58.482 73.270 1.00 43.86 183 GLU B C 1
ATOM 5535 O O . GLU B 1 156 ? 73.318 58.947 73.190 1.00 49.99 183 GLU B O 1
ATOM 5541 N N . ASN B 1 157 ? 71.879 57.222 72.951 1.00 51.87 184 ASN B N 1
ATOM 5542 C CA . ASN B 1 157 ? 72.850 56.289 72.378 1.00 52.43 184 ASN B CA 1
ATOM 5543 C C . ASN B 1 157 ? 74.092 56.160 73.257 1.00 55.10 184 ASN B C 1
ATOM 5544 O O . ASN B 1 157 ? 75.226 56.125 72.773 1.00 54.60 184 ASN B O 1
ATOM 5549 N N . LYS B 1 158 ? 73.877 56.095 74.565 1.00 50.99 185 LYS B N 1
ATOM 5550 C CA . LYS B 1 158 ? 74.937 55.799 75.514 1.00 48.73 185 LYS B CA 1
ATOM 5551 C C . LYS B 1 158 ? 74.884 54.324 75.893 1.00 49.76 185 LYS B C 1
ATOM 5552 O O . LYS B 1 158 ? 73.901 53.624 75.637 1.00 58.88 185 LYS B O 1
ATOM 5558 N N . THR B 1 159 ? 75.967 53.846 76.503 1.00 48.73 186 THR B N 1
ATOM 5559 C CA . THR B 1 159 ? 75.976 52.473 76.991 1.00 47.11 186 THR B CA 1
ATOM 5560 C C . THR B 1 159 ? 75.368 52.369 78.383 1.00 45.04 186 THR B C 1
ATOM 5561 O O . THR B 1 159 ? 74.609 51.435 78.658 1.00 53.23 186 THR B O 1
ATOM 5565 N N . VAL B 1 160 ? 75.685 53.313 79.267 1.00 45.99 187 VAL B N 1
ATOM 5566 C CA . VAL B 1 160 ? 75.079 53.404 80.592 1.00 49.30 187 VAL B CA 1
ATOM 5567 C C . VAL B 1 160 ? 74.681 54.857 80.808 1.00 48.56 187 VAL B C 1
ATOM 5568 O O . VAL B 1 160 ? 75.547 55.723 80.974 1.00 50.84 187 VAL B O 1
ATOM 5572 N N . VAL B 1 161 ? 73.381 55.127 80.805 1.00 47.75 188 VAL B N 1
ATOM 5573 C CA . VAL B 1 161 ? 72.858 56.470 81.015 1.00 47.33 188 VAL B CA 1
ATOM 5574 C C . VAL B 1 161 ? 71.736 56.402 82.042 1.00 47.56 188 VAL B C 1
ATOM 5575 O O . VAL B 1 161 ? 70.949 55.449 82.059 1.00 43.62 188 VAL B O 1
ATOM 5579 N N . ALA B 1 162 ? 71.679 57.407 82.914 1.00 39.95 189 ALA B N 1
ATOM 5580 C CA . ALA B 1 162 ? 70.646 57.506 83.925 1.00 42.53 189 ALA B CA 1
ATOM 5581 C C . ALA B 1 162 ? 69.902 58.829 83.795 1.00 46.26 189 ALA B C 1
ATOM 5582 O O . ALA B 1 162 ? 70.496 59.850 83.434 1.00 45.39 189 ALA B O 1
ATOM 5584 N N . PRO B 1 163 ? 68.598 58.840 84.068 1.00 40.39 190 PRO B N 1
ATOM 5585 C CA . PRO B 1 163 ? 67.860 60.108 84.090 1.00 47.26 190 PRO B CA 1
ATOM 5586 C C . PRO B 1 163 ? 67.999 60.757 85.462 1.00 50.85 190 PRO B C 1
ATOM 5587 O O . PRO B 1 163 ? 67.830 60.104 86.499 1.00 50.76 190 PRO B O 1
ATOM 5591 N N . MET B 1 164 ? 68.323 62.049 85.469 1.00 50.22 191 MET B N 1
ATOM 5592 C CA . MET B 1 164 ? 68.458 62.770 86.729 1.00 51.40 191 MET B CA 1
ATOM 5593 C C . MET B 1 164 ? 67.087 62.905 87.373 1.00 57.02 191 MET B C 1
ATOM 5594 O O . MET B 1 164 ? 66.250 63.690 86.917 1.00 54.64 191 MET B O 1
ATOM 5599 N N . LEU B 1 165 ? 66.848 62.129 88.421 1.00 56.84 192 LEU B N 1
ATOM 5600 C CA . LEU B 1 165 ? 65.606 62.210 89.169 1.00 45.92 192 LEU B CA 1
ATOM 5601 C C . LEU B 1 165 ? 65.717 63.289 90.237 1.00 49.52 192 LEU B C 1
ATOM 5602 O O . LEU B 1 165 ? 66.791 63.530 90.795 1.00 58.23 192 LEU B O 1
ATOM 5607 N N . ASP B 1 166 ? 64.596 63.943 90.509 1.00 58.69 193 ASP B N 1
ATOM 5608 C CA . ASP B 1 166 ? 64.558 65.060 91.440 1.00 55.80 193 ASP B CA 1
ATOM 5609 C C . ASP B 1 166 ? 64.220 64.584 92.846 1.00 58.40 193 ASP B C 1
ATOM 5610 O O . ASP B 1 166 ? 63.515 63.589 93.037 1.00 60.79 193 ASP B O 1
ATOM 5615 N N . SER B 1 167 ? 64.730 65.315 93.835 1.00 57.69 194 SER B N 1
ATOM 5616 C CA . SER B 1 167 ? 64.461 65.027 95.234 1.00 56.61 194 SER B CA 1
ATOM 5617 C C . SER B 1 167 ? 64.155 66.330 95.957 1.00 58.23 194 SER B C 1
ATOM 5618 O O . SER B 1 167 ? 64.261 67.422 95.393 1.00 58.99 194 SER B O 1
ATOM 5621 N N . ARG B 1 168 ? 63.771 66.204 97.228 1.00 66.10 195 ARG B N 1
ATOM 5622 C CA . ARG B 1 168 ? 63.530 67.369 98.068 1.00 62.05 195 ARG B CA 1
ATOM 5623 C C . ARG B 1 168 ? 64.805 68.129 98.400 1.00 61.46 195 ARG B C 1
ATOM 5624 O O . ARG B 1 168 ? 64.722 69.243 98.930 1.00 67.38 195 ARG B O 1
ATOM 5632 N N . ALA B 1 169 ? 65.972 67.560 98.113 1.00 55.63 196 ALA B N 1
ATOM 5633 C CA . ALA B 1 169 ? 67.242 68.154 98.504 1.00 50.31 196 ALA B CA 1
ATOM 5634 C C . ALA B 1 169 ? 68.207 68.047 97.329 1.00 55.21 196 ALA B C 1
ATOM 5635 O O . ALA B 1 169 ? 67.816 67.718 96.204 1.00 57.67 196 ALA B O 1
ATOM 5637 N N . ALA B 1 170 ? 69.485 68.324 97.598 1.00 55.18 197 ALA B N 1
ATOM 5638 C CA . ALA B 1 170 ? 70.509 68.231 96.565 1.00 51.01 197 ALA B CA 1
ATOM 5639 C C . ALA B 1 170 ? 70.763 66.796 96.126 1.00 61.56 197 ALA B C 1
ATOM 5640 O O . ALA B 1 170 ? 71.365 66.583 95.067 1.00 67.01 197 ALA B O 1
ATOM 5642 N N . TYR B 1 171 ? 70.324 65.813 96.911 1.00 64.11 198 TYR B N 1
ATOM 5643 C CA . TYR B 1 171 ? 70.531 64.418 96.551 1.00 55.26 198 TYR B CA 1
ATOM 5644 C C . TYR B 1 171 ? 69.881 64.101 95.212 1.00 57.53 198 TYR B C 1
ATOM 5645 O O . TYR B 1 171 ? 68.790 64.584 94.899 1.00 62.66 198 TYR B O 1
ATOM 5654 N N . SER B 1 172 ? 70.564 63.280 94.423 1.00 51.96 199 SER B N 1
ATOM 5655 C CA . SER B 1 172 ? 70.035 62.762 93.172 1.00 53.49 199 SER B CA 1
ATOM 5656 C C . SER B 1 172 ? 70.743 61.447 92.880 1.00 58.98 199 SER B C 1
ATOM 5657 O O . SER B 1 172 ? 71.626 61.015 93.627 1.00 60.98 199 SER B O 1
ATOM 5660 N N . ASN B 1 173 ? 70.353 60.807 91.783 1.00 50.13 200 ASN B N 1
ATOM 5661 C CA . ASN B 1 173 ? 70.908 59.505 91.421 1.00 43.20 200 ASN B CA 1
ATOM 5662 C C . ASN B 1 173 ? 72.247 59.604 90.695 1.00 55.32 200 ASN B C 1
ATOM 5663 O O . ASN B 1 173 ? 72.526 58.804 89.801 1.00 53.82 200 ASN B O 1
ATOM 5668 N N . PHE B 1 174 ? 73.093 60.568 91.054 1.00 52.09 201 PHE B N 1
ATOM 5669 C CA . PHE B 1 174 ? 74.374 60.709 90.376 1.00 62.19 201 PHE B CA 1
ATOM 5670 C C . PHE B 1 174 ? 75.347 61.478 91.257 1.00 55.42 201 PHE B C 1
ATOM 5671 O O . PHE B 1 174 ? 74.951 62.352 92.031 1.00 53.84 201 PHE B O 1
ATOM 5679 N N . TRP B 1 175 ? 76.624 61.133 91.124 1.00 55.58 202 TRP B N 1
ATOM 5680 C CA . TRP B 1 175 ? 77.727 61.885 91.700 1.00 53.09 202 TRP B CA 1
ATOM 5681 C C . TRP B 1 175 ? 78.485 62.587 90.584 1.00 64.10 202 TRP B C 1
ATOM 5682 O O . TRP B 1 175 ? 78.575 62.081 89.462 1.00 66.49 202 TRP B O 1
ATOM 5693 N N . CYS B 1 176 ? 79.045 63.751 90.900 1.00 71.73 203 CYS B N 1
ATOM 5694 C CA . CYS B 1 176 ? 79.888 64.446 89.936 1.00 80.52 203 CYS B CA 1
ATOM 5695 C C . CYS B 1 176 ? 81.369 64.156 90.134 1.00 84.12 203 CYS B C 1
ATOM 5696 O O . CYS B 1 176 ? 82.144 64.267 89.178 1.00 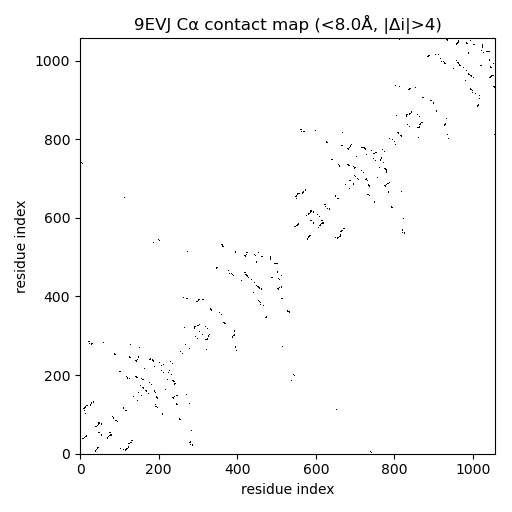70.36 203 CYS B O 1
ATOM 5699 N N . GLY B 1 177 ? 81.778 63.787 91.347 1.00 81.43 204 GLY B N 1
ATOM 5700 C CA . GLY B 1 177 ? 83.163 63.458 91.609 1.00 66.53 204 GLY B CA 1
ATOM 5701 C C . GLY B 1 177 ? 83.274 62.224 92.482 1.00 78.11 204 GLY B C 1
ATOM 5702 O O . GLY B 1 177 ? 82.335 61.843 93.184 1.00 82.05 204 GLY B O 1
ATOM 5703 N N . MET B 1 178 ? 84.448 61.598 92.418 1.00 81.49 205 MET B N 1
ATOM 5704 C CA . MET B 1 178 ? 84.763 60.425 93.220 1.00 78.97 205 MET B CA 1
ATOM 5705 C C . MET B 1 178 ? 86.205 60.532 93.696 1.00 84.27 205 MET B C 1
ATOM 5706 O O . MET B 1 178 ? 87.070 61.030 92.969 1.00 97.27 205 MET B O 1
ATOM 5711 N N . THR B 1 179 ? 86.459 60.053 94.915 1.00 94.21 206 THR B N 1
ATOM 5712 C CA . THR B 1 179 ? 87.689 60.343 95.641 1.00 98.12 206 THR B CA 1
ATOM 5713 C C . THR B 1 179 ? 88.800 59.328 95.395 1.00 106.61 206 THR B C 1
ATOM 5714 O O . THR B 1 179 ? 89.709 59.218 96.227 1.00 112.44 206 THR B O 1
ATOM 5718 N N . SER B 1 180 ? 88.741 58.578 94.292 1.00 94.89 207 SER B N 1
ATOM 5719 C CA . SER B 1 180 ? 89.756 57.580 93.956 1.00 102.98 207 SER B CA 1
ATOM 5720 C C . SER B 1 180 ? 89.851 56.487 95.018 1.00 103.60 207 SER B C 1
ATOM 5721 O O . SER B 1 180 ? 90.722 55.614 94.944 1.00 84.82 207 SER B O 1
ATOM 5724 N N . GLN B 1 181 ? 88.963 56.531 96.012 1.00 104.11 208 GLN B N 1
ATOM 5725 C CA . GLN B 1 181 ? 88.768 55.432 96.948 1.00 90.13 208 GLN B CA 1
ATOM 5726 C C . GLN B 1 181 ? 87.312 54.989 96.986 1.00 89.31 208 GLN B C 1
ATOM 5727 O O . GLN B 1 181 ? 86.941 54.172 97.838 1.00 91.19 208 GLN B O 1
ATOM 5733 N N . GLY B 1 182 ? 86.479 55.515 96.088 1.00 84.49 209 GLY B N 1
ATOM 5734 C CA . GLY B 1 182 ? 85.079 55.159 96.014 1.00 85.98 209 GLY B CA 1
ATOM 5735 C C . GLY B 1 182 ? 84.131 56.092 96.735 1.00 81.66 209 GLY B C 1
ATOM 5736 O O . GLY B 1 182 ? 82.913 55.914 96.621 1.00 82.53 209 GLY B O 1
ATOM 5737 N N . TYR B 1 183 ? 84.642 57.078 97.463 1.00 88.41 210 TYR B N 1
ATOM 5738 C CA . TYR B 1 183 ? 83.803 57.952 98.269 1.00 81.65 210 TYR B CA 1
ATOM 5739 C C . TYR B 1 183 ? 83.255 59.102 97.432 1.00 83.21 210 TYR B C 1
ATOM 5740 O O . TYR B 1 183 ? 83.861 59.522 96.441 1.00 74.83 210 TYR B O 1
ATOM 5749 N N . TYR B 1 184 ? 82.092 59.606 97.843 1.00 75.84 211 TYR B N 1
ATOM 5750 C CA . TYR B 1 184 ? 81.477 60.734 97.157 1.00 78.30 211 TYR B CA 1
ATOM 5751 C C . TYR B 1 184 ? 82.340 61.983 97.301 1.00 84.72 211 TYR B C 1
ATOM 5752 O O . TYR B 1 184 ? 82.998 62.201 98.322 1.00 72.39 211 TYR B O 1
ATOM 5761 N N . LYS B 1 185 ? 82.325 62.813 96.261 1.00 81.78 212 LYS B N 1
ATOM 5762 C CA . LYS B 1 185 ? 83.120 64.033 96.219 1.00 82.20 212 LYS B CA 1
ATOM 5763 C C . LYS B 1 185 ? 82.315 65.122 95.529 1.00 90.01 212 LYS B C 1
ATOM 5764 O O . LYS B 1 185 ? 81.706 64.877 94.483 1.00 86.74 212 LYS B O 1
ATOM 5770 N N . ARG B 1 186 ? 82.313 66.316 96.113 1.00 104.12 213 ARG B N 1
ATOM 5771 C CA . ARG B 1 186 ? 81.554 67.438 95.579 1.00 109.94 213 ARG B CA 1
ATOM 5772 C C . ARG B 1 186 ? 82.420 68.241 94.618 1.00 106.33 213 ARG B C 1
ATOM 5773 O O . ARG B 1 186 ? 83.547 68.618 94.953 1.00 110.28 213 ARG B O 1
ATOM 5781 N N . THR B 1 187 ? 81.894 68.490 93.426 1.00 74.64 214 THR B N 1
ATOM 5782 C CA . THR B 1 187 ? 82.541 69.288 92.399 1.00 84.87 214 THR B CA 1
ATOM 5783 C C . THR B 1 187 ? 81.682 70.508 92.091 1.00 94.52 214 THR B C 1
ATOM 5784 O O . THR B 1 187 ? 80.486 70.528 92.405 1.00 76.59 214 THR B O 1
ATOM 5788 N N . PRO B 1 188 ? 82.260 71.553 91.486 1.00 99.08 215 PRO B N 1
ATOM 5789 C CA . PRO B 1 188 ? 81.460 72.751 91.183 1.00 94.59 215 PRO B CA 1
ATOM 5790 C C . PRO B 1 188 ? 80.363 72.516 90.160 1.00 84.46 215 PRO B C 1
ATOM 5791 O O . PRO B 1 188 ? 79.449 73.344 90.064 1.00 94.91 215 PRO B O 1
ATOM 5795 N N . ALA B 1 189 ? 80.419 71.425 89.397 1.00 66.67 216 ALA B N 1
ATOM 5796 C CA . ALA B 1 189 ? 79.431 71.176 88.356 1.00 74.63 216 ALA B CA 1
ATOM 5797 C C . ALA B 1 189 ? 78.173 70.487 88.869 1.00 78.08 216 ALA B C 1
ATOM 5798 O O . ALA B 1 189 ? 77.197 70.389 88.118 1.00 80.87 216 ALA B O 1
ATOM 5800 N N . TYR B 1 190 ? 78.163 70.018 90.119 1.00 61.73 217 TYR B N 1
ATOM 5801 C CA . TYR B 1 190 ? 77.007 69.275 90.612 1.00 66.04 217 TYR B CA 1
ATOM 5802 C C . TYR B 1 190 ? 75.774 70.166 90.702 1.00 72.37 217 TYR B C 1
ATOM 5803 O O . TYR B 1 190 ? 74.711 69.826 90.168 1.00 76.59 217 TYR B O 1
ATOM 5812 N N . ILE B 1 191 ? 75.891 71.305 91.388 1.00 68.59 218 ILE B N 1
ATOM 5813 C CA . ILE B 1 191 ? 74.731 72.182 91.571 1.00 67.63 218 ILE B CA 1
ATOM 5814 C C . ILE B 1 191 ? 74.152 72.656 90.241 1.00 73.29 218 ILE B C 1
ATOM 5815 O O . ILE B 1 191 ? 72.921 72.624 90.084 1.00 68.08 218 ILE B O 1
ATOM 5820 N N . PRO B 1 192 ? 74.950 73.109 89.260 1.00 73.50 219 PRO B N 1
ATOM 5821 C CA . PRO B 1 192 ? 74.344 73.509 87.976 1.00 75.57 219 PRO B CA 1
ATOM 5822 C C . PRO B 1 192 ? 73.602 72.385 87.273 1.00 71.13 219 PRO B C 1
ATOM 5823 O O . PRO B 1 192 ? 72.544 72.629 86.678 1.00 69.32 219 PRO B O 1
ATOM 5827 N N . ILE B 1 193 ? 74.126 71.158 87.317 1.00 67.15 220 ILE B N 1
ATOM 5828 C CA . ILE B 1 193 ? 73.409 70.029 86.731 1.00 67.26 220 ILE B CA 1
ATOM 5829 C C . ILE B 1 193 ? 72.165 69.705 87.549 1.00 64.61 220 ILE B C 1
ATOM 5830 O O . ILE B 1 193 ? 71.082 69.480 86.997 1.00 73.29 220 ILE B O 1
ATOM 5835 N N . ARG B 1 194 ? 72.301 69.683 88.877 1.00 67.09 221 ARG B N 1
ATOM 5836 C CA . ARG B 1 194 ? 71.174 69.360 89.746 1.00 68.76 221 ARG B CA 1
ATOM 5837 C C . ARG B 1 194 ? 70.036 70.365 89.602 1.00 64.41 221 ARG B C 1
ATOM 5838 O O . ARG B 1 194 ? 68.863 69.987 89.686 1.00 66.67 221 ARG B O 1
ATOM 5846 N N . LYS B 1 195 ? 70.357 71.637 89.373 1.00 62.99 222 LYS B N 1
ATOM 5847 C CA . LYS B 1 195 ? 69.354 72.685 89.229 1.00 69.22 222 LYS B CA 1
ATOM 5848 C C . LYS B 1 195 ? 68.860 72.853 87.799 1.00 60.87 222 LYS B C 1
ATOM 5849 O O . LYS B 1 195 ? 68.003 73.710 87.557 1.00 75.13 222 LYS B O 1
ATOM 5855 N N . ARG B 1 196 ? 69.381 72.068 86.854 1.00 65.00 223 ARG B N 1
ATOM 5856 C CA . ARG B 1 196 ? 69.072 72.214 85.430 1.00 69.17 223 ARG B CA 1
ATOM 5857 C C . ARG B 1 196 ? 69.445 73.599 84.906 1.00 76.10 223 ARG B C 1
ATOM 5858 O O . ARG B 1 196 ? 68.825 74.107 83.967 1.00 80.01 223 ARG B O 1
ATOM 5866 N N . ASP B 1 197 ? 70.456 74.227 85.512 1.00 71.02 224 ASP B N 1
ATOM 5867 C CA . ASP B 1 197 ? 71.029 75.430 84.919 1.00 64.11 224 ASP B CA 1
ATOM 5868 C C . ASP B 1 197 ? 71.851 75.079 83.686 1.00 75.30 224 ASP B C 1
ATOM 5869 O O . ASP B 1 197 ? 71.895 75.847 82.717 1.00 83.12 224 ASP B O 1
ATOM 5874 N N . ARG B 1 198 ? 72.513 73.925 83.713 1.00 72.44 225 ARG B N 1
ATOM 5875 C CA . ARG B 1 198 ? 73.142 73.321 82.547 1.00 63.27 225 ARG B CA 1
ATOM 5876 C C . ARG B 1 198 ? 72.342 72.078 82.181 1.00 67.00 225 ARG B C 1
ATOM 5877 O O . ARG B 1 198 ? 72.194 71.169 83.006 1.00 76.07 225 ARG B O 1
ATOM 5885 N N . ARG B 1 199 ? 71.823 72.043 80.958 1.00 51.62 226 ARG B N 1
ATOM 5886 C CA . ARG B 1 199 ? 71.069 70.902 80.466 1.00 63.97 226 ARG B CA 1
ATOM 5887 C C . ARG B 1 199 ? 71.906 70.112 79.469 1.00 62.19 226 ARG B C 1
ATOM 5888 O O . ARG B 1 199 ? 72.779 70.662 78.791 1.00 59.12 226 ARG B O 1
ATOM 5896 N N . GLY B 1 200 ? 71.635 68.816 79.388 1.00 63.69 227 GLY B N 1
ATOM 5897 C CA . GLY B 1 200 ? 72.335 67.925 78.493 1.00 61.33 227 GLY B CA 1
ATOM 5898 C C . GLY B 1 200 ? 72.621 66.607 79.175 1.00 60.40 227 GLY B C 1
ATOM 5899 O O . GLY B 1 200 ? 72.054 66.286 80.217 1.00 59.75 227 GLY B O 1
ATOM 5900 N N . CYS B 1 201 ? 73.513 65.831 78.566 1.00 60.45 228 CYS B N 1
ATOM 5901 C CA . CYS B 1 201 ? 73.962 64.553 79.106 1.00 58.82 228 CYS B CA 1
ATOM 5902 C C . CYS B 1 201 ? 75.433 64.671 79.475 1.00 51.77 228 CYS B C 1
ATOM 5903 O O . CYS B 1 201 ? 76.275 64.913 78.604 1.00 64.42 228 CYS B O 1
ATOM 5906 N N . PHE B 1 202 ? 75.739 64.490 80.755 1.00 55.70 229 PHE B N 1
ATOM 5907 C CA . PHE B 1 202 ? 77.060 64.773 81.292 1.00 65.00 229 PHE B CA 1
ATOM 5908 C C . PHE B 1 202 ? 77.761 63.489 81.708 1.00 59.60 229 PHE B C 1
ATOM 5909 O O . PHE B 1 202 ? 77.148 62.594 82.301 1.00 60.07 229 PHE B O 1
ATOM 5917 N N . ALA B 1 203 ? 79.051 63.407 81.390 1.00 67.50 230 ALA B N 1
ATOM 5918 C CA . ALA B 1 203 ? 79.870 62.287 81.833 1.00 65.57 230 ALA B CA 1
ATOM 5919 C C . ALA B 1 203 ? 80.119 62.407 83.329 1.00 62.42 230 ALA B C 1
ATOM 5920 O O . ALA B 1 203 ? 80.602 63.439 83.804 1.00 61.28 230 ALA B O 1
ATOM 5922 N N . VAL B 1 204 ? 79.777 61.360 84.074 1.00 59.42 231 VAL B N 1
ATOM 5923 C CA . VAL B 1 204 ? 79.906 61.378 85.529 1.00 56.08 231 VAL B CA 1
ATOM 5924 C C . VAL B 1 204 ? 80.492 60.061 85.994 1.00 57.88 231 VAL B C 1
ATOM 5925 O O . VAL B 1 204 ? 80.351 59.019 85.335 1.00 56.62 231 VAL B O 1
ATOM 5929 N N . PRO B 1 205 ? 81.165 60.078 87.150 1.00 57.21 232 PRO B N 1
ATOM 5930 C CA . PRO B 1 205 ? 81.760 58.842 87.671 1.00 57.14 232 PRO B CA 1
ATOM 5931 C C . PRO B 1 205 ? 80.775 57.921 88.371 1.00 54.46 232 PRO B C 1
ATOM 5932 O O . PRO B 1 205 ? 81.165 56.808 88.749 1.00 59.21 232 PRO B O 1
ATOM 5936 N N . MET B 1 206 ? 79.521 58.334 88.557 1.00 53.63 233 MET B N 1
ATOM 5937 C CA . MET B 1 206 ? 78.573 57.528 89.315 1.00 50.48 233 MET B CA 1
ATOM 5938 C C . MET B 1 206 ? 77.145 57.899 88.942 1.00 64.99 233 MET B C 1
ATOM 5939 O O . MET B 1 206 ? 76.765 59.070 89.019 1.00 63.12 233 MET B O 1
ATOM 5944 N N . VAL B 1 207 ? 76.365 56.895 88.543 1.00 55.45 234 VAL B N 1
ATOM 5945 C CA . VAL B 1 207 ? 74.913 56.986 88.453 1.00 57.04 234 VAL B CA 1
ATOM 5946 C C . VAL B 1 207 ? 74.336 55.714 89.054 1.00 56.27 234 VAL B C 1
ATOM 5947 O O . VAL B 1 207 ? 74.957 54.649 89.004 1.00 53.03 234 VAL B O 1
ATOM 5951 N N . HIS B 1 208 ? 73.145 55.828 89.630 1.00 55.62 235 HIS B N 1
ATOM 5952 C CA . HIS B 1 208 ? 72.538 54.700 90.323 1.00 50.27 235 HIS B CA 1
ATOM 5953 C C . HIS B 1 208 ? 71.022 54.860 90.302 1.00 44.14 235 HIS B C 1
ATOM 5954 O O . HIS B 1 208 ? 70.478 55.693 89.571 1.00 49.39 235 HIS B O 1
ATOM 5961 N N . SER B 1 209 ? 70.345 54.040 91.108 1.00 49.50 236 SER B N 1
ATOM 5962 C CA . SER B 1 209 ? 68.892 54.043 91.266 1.00 54.20 236 SER B CA 1
ATOM 5963 C C . SER B 1 209 ? 68.183 53.621 89.985 1.00 47.81 236 SER B C 1
ATOM 5964 O O . SER B 1 209 ? 67.841 52.446 89.822 1.00 59.71 236 SER B O 1
ATOM 5967 N N . THR B 1 210 ? 67.949 54.561 89.076 1.00 53.54 237 THR B N 1
ATOM 5968 C CA . THR B 1 210 ? 67.336 54.273 87.786 1.00 44.79 237 THR B CA 1
ATOM 5969 C C . THR B 1 210 ? 68.340 54.587 86.687 1.00 51.38 237 THR B C 1
ATOM 5970 O O . THR B 1 210 ? 68.773 55.735 86.551 1.00 50.92 237 THR B O 1
ATOM 5974 N N . PHE B 1 21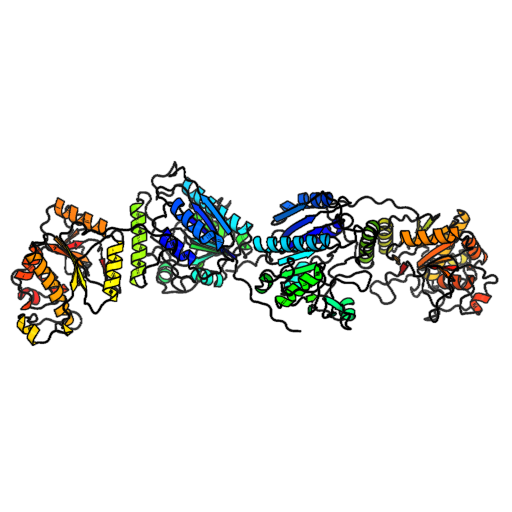1 ? 68.714 53.570 85.914 1.00 49.15 238 PHE B N 1
ATOM 5975 C CA . PHE B 1 211 ? 69.660 53.758 84.823 1.00 48.32 238 PHE B CA 1
ATOM 5976 C C . PHE B 1 211 ? 69.390 52.731 83.732 1.00 49.36 238 PHE B C 1
ATOM 5977 O O . PHE B 1 211 ? 68.731 51.711 83.954 1.00 40.18 238 PHE B O 1
ATOM 5985 N N . LEU B 1 212 ? 69.913 53.017 82.542 1.00 44.39 239 LEU B N 1
ATOM 5986 C CA . LEU B 1 212 ? 69.668 52.219 81.346 1.00 41.94 239 LEU B CA 1
ATOM 5987 C C . LEU B 1 212 ? 70.996 51.724 80.788 1.00 42.39 239 LEU B C 1
ATOM 5988 O O . LEU B 1 212 ? 71.898 52.525 80.520 1.00 46.69 239 LEU B O 1
ATOM 5993 N N . ILE B 1 213 ? 71.111 50.410 80.610 1.00 35.73 240 ILE B N 1
ATOM 5994 C CA . ILE B 1 213 ? 72.297 49.786 80.033 1.00 38.62 240 ILE B CA 1
ATOM 5995 C C . ILE B 1 213 ? 71.968 49.359 78.611 1.00 49.36 240 ILE B C 1
ATOM 5996 O O . ILE B 1 213 ? 70.927 48.738 78.367 1.00 43.95 240 ILE B O 1
ATOM 6001 N N . ASP B 1 214 ? 72.856 49.691 77.677 1.00 49.42 241 ASP B N 1
ATOM 6002 C CA . ASP B 1 214 ? 72.686 49.345 76.268 1.00 50.77 241 ASP B CA 1
ATOM 6003 C C . ASP B 1 214 ? 73.409 48.029 76.010 1.00 47.55 241 ASP B C 1
ATOM 6004 O O . ASP B 1 214 ? 74.632 47.995 75.847 1.00 49.76 241 ASP B O 1
ATOM 6009 N N . LEU B 1 215 ? 72.646 46.940 75.961 1.00 40.17 242 LEU B N 1
ATOM 6010 C CA . LEU B 1 215 ? 73.206 45.620 75.715 1.00 45.02 242 LEU B CA 1
ATOM 6011 C C . LEU B 1 215 ? 73.528 45.376 74.248 1.00 47.49 242 LEU B C 1
ATOM 6012 O O . LEU B 1 215 ? 74.016 44.292 73.913 1.00 52.97 242 LEU B O 1
ATOM 6017 N N . ARG B 1 216 ? 73.261 46.343 73.370 1.00 50.57 243 ARG B N 1
ATOM 6018 C CA . ARG B 1 216 ? 73.750 46.254 72.001 1.00 38.23 243 ARG B CA 1
ATOM 6019 C C . ARG B 1 216 ? 75.236 46.568 71.921 1.00 51.94 243 ARG B C 1
ATOM 6020 O O . ARG B 1 216 ? 75.942 46.004 71.077 1.00 49.36 243 ARG B O 1
ATOM 6028 N N . LYS B 1 217 ? 75.722 47.453 72.788 1.00 48.97 244 LYS B N 1
ATOM 6029 C CA . LYS B 1 217 ? 77.118 47.857 72.750 1.00 42.27 244 LYS B CA 1
ATOM 6030 C C . LYS B 1 217 ? 78.025 46.692 73.127 1.00 44.96 244 LYS B C 1
ATOM 6031 O O . LYS B 1 217 ? 77.706 45.896 74.015 1.00 55.02 244 LYS B O 1
ATOM 6037 N N . ALA B 1 218 ? 79.166 46.597 72.440 1.00 52.38 245 ALA B N 1
ATOM 6038 C CA . ALA B 1 218 ? 80.101 45.507 72.698 1.00 43.90 245 ALA B CA 1
ATOM 6039 C C . ALA B 1 218 ? 80.697 45.602 74.097 1.00 43.89 245 ALA B C 1
ATOM 6040 O O . ALA B 1 218 ? 80.935 44.578 74.747 1.00 55.96 245 ALA B O 1
ATOM 6042 N N . ALA B 1 219 ? 80.941 46.822 74.581 1.00 45.58 246 ALA B N 1
ATOM 6043 C CA . ALA B 1 219 ? 81.546 46.994 75.895 1.00 50.31 246 ALA B CA 1
ATOM 6044 C C . ALA B 1 219 ? 80.612 46.587 77.027 1.00 53.07 246 ALA B C 1
ATOM 6045 O O . ALA B 1 219 ? 81.087 46.335 78.138 1.00 46.58 246 ALA B O 1
ATOM 6047 N N . SER B 1 220 ? 79.302 46.513 76.775 1.00 48.21 247 SER B N 1
ATOM 6048 C CA . SER B 1 220 ? 78.368 46.087 77.810 1.00 48.13 247 SER B CA 1
ATOM 6049 C C . SER B 1 220 ? 78.584 44.641 78.234 1.00 54.19 247 SER B C 1
ATOM 6050 O O . SER B 1 220 ? 78.211 44.278 79.354 1.00 48.38 247 SER B O 1
ATOM 6053 N N . ARG B 1 221 ? 79.185 43.813 77.376 1.00 47.12 248 ARG B N 1
ATOM 6054 C CA . ARG B 1 221 ? 79.451 42.426 77.742 1.00 52.19 248 ARG B CA 1
ATOM 6055 C C . ARG B 1 221 ? 80.400 42.314 78.926 1.00 51.85 248 ARG B C 1
ATOM 6056 O O . ARG B 1 221 ? 80.415 41.277 79.597 1.00 48.03 248 ARG B O 1
ATOM 6064 N N . ASN B 1 222 ? 81.188 43.353 79.199 1.00 49.37 249 ASN B N 1
ATOM 6065 C CA . ASN B 1 222 ? 82.161 43.331 80.282 1.00 41.82 249 ASN B CA 1
ATOM 6066 C C . ASN B 1 222 ? 81.637 43.937 81.577 1.00 47.72 249 ASN B C 1
ATOM 6067 O O . ASN B 1 222 ? 82.339 43.886 82.593 1.00 46.01 249 ASN B O 1
ATOM 6072 N N . LEU B 1 223 ? 80.439 44.512 81.566 1.00 44.67 250 LEU B N 1
ATOM 6073 C CA . LEU B 1 223 ? 79.855 45.049 82.786 1.00 50.57 250 LEU B CA 1
ATOM 6074 C C . LEU B 1 223 ? 79.364 43.917 83.680 1.00 47.42 250 LEU B C 1
ATOM 6075 O O . LEU B 1 223 ? 78.891 42.881 83.207 1.00 43.38 250 LEU B O 1
ATOM 6080 N N . ALA B 1 224 ? 79.480 44.123 84.989 1.00 41.11 251 ALA B N 1
ATOM 6081 C CA . ALA B 1 224 ? 79.055 43.118 85.953 1.00 42.75 251 ALA B CA 1
ATOM 6082 C C . ALA B 1 224 ? 78.707 43.793 87.269 1.00 44.82 251 ALA B C 1
ATOM 6083 O O . ALA B 1 224 ? 79.466 44.635 87.760 1.00 50.76 251 ALA B O 1
ATOM 6085 N N . PHE B 1 225 ? 77.554 43.428 87.830 1.00 44.85 252 PHE B N 1
ATOM 6086 C CA . PHE B 1 225 ? 77.207 43.879 89.171 1.00 37.63 252 PHE B CA 1
ATOM 6087 C C . PHE B 1 225 ? 77.856 43.015 90.241 1.00 41.41 252 PHE B C 1
ATOM 6088 O O . PHE B 1 225 ? 78.078 43.486 91.362 1.00 51.89 252 PHE B O 1
ATOM 6096 N N . TYR B 1 226 ? 78.164 41.757 89.915 1.00 46.02 253 TYR B N 1
ATOM 6097 C CA . TYR B 1 226 ? 78.743 40.830 90.874 1.00 43.62 253 TYR B CA 1
ATOM 6098 C C . TYR B 1 226 ? 79.442 39.719 90.113 1.00 54.76 253 TYR B C 1
ATOM 6099 O O . TYR B 1 226 ? 78.951 39.315 89.050 1.00 55.34 253 TYR B O 1
ATOM 6108 N N . PRO B 1 227 ? 80.583 39.214 90.602 1.00 57.54 254 PRO B N 1
ATOM 6109 C CA . PRO B 1 227 ? 81.329 39.660 91.787 1.00 57.65 254 PRO B CA 1
ATOM 6110 C C . PRO B 1 227 ? 82.091 40.941 91.482 1.00 59.13 254 PRO B C 1
ATOM 6111 O O . PRO B 1 227 ? 82.090 41.385 90.336 1.00 53.61 254 PRO B O 1
ATOM 6115 N N . PRO B 1 228 ? 82.724 41.578 92.466 1.00 58.51 255 PRO B N 1
ATOM 6116 C CA . PRO B 1 228 ? 83.564 42.739 92.156 1.00 61.15 255 PRO B CA 1
ATOM 6117 C C . PRO B 1 228 ? 84.655 42.380 91.158 1.00 58.98 255 PRO B C 1
ATOM 6118 O O . PRO B 1 228 ? 85.109 41.237 91.084 1.00 65.13 255 PRO B O 1
ATOM 6122 N N . HIS B 1 229 ? 85.057 43.377 90.372 1.00 53.81 256 HIS B N 1
ATOM 6123 C CA . HIS B 1 229 ? 86.124 43.193 89.402 1.00 49.85 256 HIS B CA 1
ATOM 6124 C C . HIS B 1 229 ? 87.398 42.714 90.104 1.00 56.83 256 HIS B C 1
ATOM 6125 O O . HIS B 1 229 ? 87.638 43.053 91.266 1.00 56.36 256 HIS B O 1
ATOM 6132 N N . PRO B 1 230 ? 88.223 41.896 89.426 1.00 59.55 257 PRO B N 1
ATOM 6133 C CA . PRO B 1 230 ? 89.458 41.392 90.050 1.00 54.94 257 PRO B CA 1
ATOM 6134 C C . PRO B 1 230 ? 90.377 42.477 90.597 1.00 57.36 257 PRO B C 1
ATOM 6135 O O . PRO B 1 230 ? 91.161 42.224 91.519 1.00 70.69 257 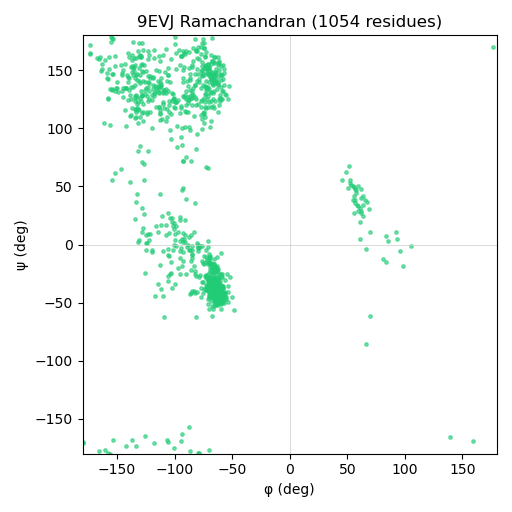PRO B O 1
ATOM 6139 N N . ASP B 1 231 ? 90.286 43.683 90.043 1.00 58.35 258 ASP B N 1
ATOM 6140 C CA . ASP B 1 231 ? 91.093 44.815 90.477 1.00 61.11 258 ASP B CA 1
ATOM 6141 C C . ASP B 1 231 ? 90.383 45.703 91.490 1.00 63.87 258 ASP B C 1
ATOM 6142 O O . ASP B 1 231 ? 90.940 46.732 91.889 1.00 64.35 258 ASP B O 1
ATOM 6147 N N . TYR B 1 232 ? 89.173 45.337 91.909 1.00 64.30 259 TYR B N 1
ATOM 6148 C CA . TYR B 1 232 ? 88.428 46.151 92.860 1.00 57.86 259 TYR B CA 1
ATOM 6149 C C . TYR B 1 232 ? 89.098 46.109 94.229 1.00 67.72 259 TYR B C 1
ATOM 6150 O O . TYR B 1 232 ? 89.424 45.035 94.740 1.00 64.55 259 TYR B O 1
ATOM 6159 N N . THR B 1 233 ? 89.311 47.290 94.821 1.00 65.54 260 THR B N 1
ATOM 6160 C CA . THR B 1 233 ? 89.961 47.389 96.123 1.00 68.33 260 THR B CA 1
ATOM 6161 C C . THR B 1 233 ? 89.230 48.353 97.054 1.00 67.03 260 THR B C 1
ATOM 6162 O O . THR B 1 233 ? 89.835 48.859 98.006 1.00 67.36 260 THR B O 1
ATOM 6166 N N . TRP B 1 234 ? 87.953 48.618 96.804 1.00 68.23 261 TRP B N 1
ATOM 6167 C CA . TRP B 1 234 ? 87.173 49.575 97.567 1.00 57.98 261 TRP B CA 1
ATOM 6168 C C . TRP B 1 234 ? 86.188 48.848 98.478 1.00 67.54 261 TRP B C 1
ATOM 6169 O O . TRP B 1 234 ? 86.258 47.628 98.663 1.00 78.53 261 TRP B O 1
ATOM 6180 N N . SER B 1 235 ? 85.257 49.607 99.051 1.00 68.10 262 SER B N 1
ATOM 6181 C CA . SER B 1 235 ? 84.323 49.049 100.021 1.00 58.71 262 SER B CA 1
ATOM 6182 C C . SER B 1 235 ? 83.282 48.174 99.337 1.00 62.93 262 SER B C 1
ATOM 6183 O O . SER B 1 235 ? 82.971 48.344 98.155 1.00 70.35 262 SER B O 1
ATOM 6186 N N . PHE B 1 236 ? 82.736 47.231 100.102 1.00 69.73 263 PHE B N 1
ATOM 6187 C CA . PHE B 1 236 ? 81.707 46.324 99.612 1.00 69.79 263 PHE B CA 1
ATOM 6188 C C . PHE B 1 236 ? 80.383 47.073 99.459 1.00 70.32 263 PHE B C 1
ATOM 6189 O O . PHE B 1 236 ? 79.412 46.803 100.183 1.00 76.54 263 PHE B O 1
ATOM 6197 N N . ASP B 1 237 ? 80.334 48.015 98.518 1.00 69.84 264 ASP B N 1
ATOM 6198 C CA . ASP B 1 237 ? 79.156 48.825 98.236 1.00 66.42 264 ASP B CA 1
ATOM 6199 C C . ASP B 1 237 ? 78.697 48.543 96.811 1.00 63.16 264 ASP B C 1
ATOM 6200 O O . ASP B 1 237 ? 79.514 48.491 95.886 1.00 70.77 264 ASP B O 1
ATOM 6205 N N . ASP B 1 238 ? 77.383 48.388 96.628 1.00 57.70 265 ASP B N 1
ATOM 6206 C CA . ASP B 1 238 ? 76.872 47.874 95.358 1.00 54.27 265 ASP B CA 1
ATOM 6207 C C . ASP B 1 238 ? 77.047 48.879 94.224 1.00 57.90 265 ASP B C 1
ATOM 6208 O O . ASP B 1 238 ? 77.459 48.507 93.118 1.00 57.52 265 ASP B O 1
ATOM 6213 N N . ILE B 1 239 ? 76.743 50.155 94.471 1.00 58.07 266 ILE B N 1
ATOM 6214 C CA . ILE B 1 239 ? 76.841 51.145 93.402 1.00 44.95 266 ILE B CA 1
ATOM 6215 C C . ILE B 1 239 ? 78.296 51.461 93.081 1.00 54.28 266 ILE B C 1
ATOM 6216 O O . ILE B 1 239 ? 78.621 51.823 91.944 1.00 62.98 266 ILE B O 1
ATOM 6221 N N . ILE B 1 240 ? 79.191 51.339 94.064 1.00 63.40 267 ILE B N 1
ATOM 6222 C CA . ILE B 1 240 ? 80.611 51.544 93.799 1.00 52.05 267 ILE B CA 1
ATOM 6223 C C . ILE B 1 240 ? 81.161 50.402 92.955 1.00 55.37 267 ILE B C 1
ATOM 6224 O O . ILE B 1 240 ? 81.949 50.620 92.028 1.00 61.65 267 ILE B O 1
ATOM 6229 N N . VAL B 1 241 ? 80.749 49.168 93.259 1.00 60.14 268 VAL B N 1
ATOM 6230 C CA . VAL B 1 241 ? 81.234 48.007 92.516 1.00 55.85 268 VAL B CA 1
ATOM 6231 C C . VAL B 1 241 ? 80.848 48.117 91.046 1.00 57.31 268 VAL B C 1
ATOM 6232 O O . VAL B 1 241 ? 81.668 47.880 90.151 1.00 61.35 268 VAL B O 1
ATOM 6236 N N . PHE B 1 242 ? 79.594 48.483 90.773 1.00 57.57 269 PHE B N 1
ATOM 6237 C CA . PHE B 1 242 ? 79.164 48.608 89.385 1.00 54.63 269 PHE B CA 1
ATOM 6238 C C . PHE B 1 242 ? 79.835 49.793 88.703 1.00 56.86 269 PHE B C 1
ATOM 6239 O O . PHE B 1 242 ? 80.202 49.710 87.526 1.00 53.96 269 PHE B O 1
ATOM 6247 N N . ALA B 1 243 ? 79.992 50.907 89.420 1.00 51.39 270 ALA B N 1
ATOM 6248 C CA . ALA B 1 243 ? 80.695 52.054 88.854 1.00 55.95 270 ALA B CA 1
ATOM 6249 C C . ALA B 1 243 ? 82.114 51.678 88.451 1.00 58.73 270 ALA B C 1
ATOM 6250 O O . ALA B 1 243 ? 82.583 52.054 87.371 1.00 60.40 270 ALA B O 1
ATOM 6252 N N . PHE B 1 244 ? 82.806 50.925 89.309 1.00 57.65 271 PHE B N 1
ATOM 6253 C CA . PHE B 1 244 ? 84.153 50.465 88.991 1.00 54.86 271 PHE B CA 1
ATOM 6254 C C . PHE B 1 244 ? 84.153 49.500 87.814 1.00 59.89 271 PHE B C 1
ATOM 6255 O O . PHE B 1 244 ? 85.102 49.496 87.020 1.00 59.31 271 PHE B O 1
ATOM 6263 N N . SER B 1 245 ? 83.105 48.682 87.684 1.00 58.87 272 SER B N 1
ATOM 6264 C CA . SER B 1 245 ? 83.000 47.788 86.536 1.00 48.18 272 SER B CA 1
ATOM 6265 C C . SER B 1 245 ? 82.916 48.562 85.228 1.00 50.87 272 SER B C 1
ATOM 6266 O O . SER B 1 245 ? 83.418 48.098 84.199 1.00 59.80 272 SER B O 1
ATOM 6269 N N . CYS B 1 246 ? 82.295 49.744 85.245 1.00 51.93 273 CYS B N 1
ATOM 6270 C CA . CYS B 1 246 ? 82.194 50.538 84.026 1.00 46.40 273 CYS B CA 1
ATOM 6271 C C . CYS B 1 246 ? 83.540 51.141 83.647 1.00 58.56 273 CYS B C 1
ATOM 6272 O O . CYS B 1 246 ? 83.872 51.227 82.459 1.00 63.45 273 CYS B O 1
ATOM 6275 N N . LYS B 1 247 ? 84.326 51.568 84.639 1.00 48.67 274 LYS B N 1
ATOM 6276 C CA . LYS B 1 247 ? 85.637 52.142 84.350 1.00 57.76 274 LYS B CA 1
ATOM 6277 C C . LYS B 1 247 ? 86.561 51.114 83.711 1.00 51.72 274 LYS B C 1
ATOM 6278 O O . LYS B 1 247 ? 87.274 51.423 82.749 1.00 57.00 274 LYS B O 1
ATOM 6284 N N . GLN B 1 248 ? 86.556 49.883 84.227 1.00 50.51 275 GLN B N 1
ATOM 6285 C CA . GLN B 1 248 ? 87.418 48.844 83.674 1.00 44.85 275 GLN B CA 1
ATOM 6286 C C . GLN B 1 248 ? 86.967 48.415 82.283 1.00 44.91 275 GLN B C 1
ATOM 6287 O O . GLN B 1 248 ? 87.802 48.046 81.449 1.00 63.41 275 GLN B O 1
ATOM 6293 N N . ALA B 1 249 ? 85.664 48.454 82.012 1.00 52.28 276 ALA B N 1
ATOM 6294 C CA . ALA B 1 249 ? 85.160 48.208 80.668 1.00 51.87 276 ALA B CA 1
ATOM 6295 C C . ALA B 1 249 ? 85.272 49.430 79.767 1.00 58.36 276 ALA B C 1
ATOM 6296 O O . ALA B 1 249 ? 84.857 49.361 78.605 1.00 54.60 276 ALA B O 1
ATOM 6298 N N . GLU B 1 250 ? 85.824 50.535 80.276 1.00 62.98 277 GLU B N 1
ATOM 6299 C CA . GLU B 1 250 ? 85.903 51.800 79.544 1.00 61.87 277 GLU B CA 1
ATOM 6300 C C . GLU B 1 250 ? 84.525 52.244 79.062 1.00 57.80 277 GLU B C 1
ATOM 6301 O O . GLU B 1 250 ? 84.370 52.773 77.959 1.00 64.98 277 GLU B O 1
ATOM 6307 N N . VAL B 1 251 ? 83.516 52.024 79.899 1.00 55.61 278 VAL B N 1
ATOM 6308 C CA . VAL B 1 251 ? 82.152 52.475 79.646 1.00 48.21 278 VAL B CA 1
ATOM 6309 C C . VAL B 1 251 ? 81.916 53.735 80.466 1.00 65.50 278 VAL B C 1
ATOM 6310 O O . VAL B 1 251 ? 81.979 53.702 81.701 1.00 58.88 278 VAL B O 1
ATOM 6314 N N . GLN B 1 252 ? 81.643 54.845 79.788 1.00 63.38 279 GLN B N 1
ATOM 6315 C CA . GLN B 1 252 ? 81.395 56.101 80.478 1.00 49.63 279 GLN B CA 1
ATOM 6316 C C . GLN B 1 252 ? 79.949 56.162 80.950 1.00 57.14 279 GLN B C 1
ATOM 6317 O O . GLN B 1 252 ? 79.021 55.966 80.160 1.00 63.63 279 GLN B O 1
ATOM 6323 N N . MET B 1 253 ? 79.761 56.423 82.240 1.00 53.01 280 MET B N 1
ATOM 6324 C CA . MET B 1 253 ? 78.428 56.648 82.775 1.00 54.01 280 MET B CA 1
ATOM 6325 C C . MET B 1 253 ? 77.988 58.076 82.489 1.00 50.27 280 MET B C 1
ATOM 6326 O O . MET B 1 253 ? 78.785 59.015 82.565 1.00 56.89 280 MET B O 1
ATOM 6331 N N . TYR B 1 254 ? 76.713 58.235 82.143 1.00 46.99 281 TYR B N 1
ATOM 6332 C CA . TYR B 1 254 ? 76.152 59.534 81.807 1.00 57.48 281 TYR B CA 1
ATOM 6333 C C . TYR B 1 254 ? 74.887 59.784 82.614 1.00 52.05 281 TYR B C 1
ATOM 6334 O O . TYR B 1 254 ? 74.152 58.854 82.958 1.00 49.42 281 TYR B O 1
ATOM 6343 N N . VAL B 1 255 ? 74.641 61.057 82.911 1.00 55.94 282 VAL B N 1
ATOM 6344 C CA . VAL B 1 255 ? 73.380 61.514 83.480 1.00 53.41 282 VAL B CA 1
ATOM 6345 C C . VAL B 1 255 ? 72.838 62.613 82.576 1.00 56.00 282 VAL B C 1
ATOM 6346 O O . VAL B 1 255 ? 73.588 63.496 82.144 1.00 45.82 282 VAL B O 1
ATOM 6350 N N . CYS B 1 256 ? 71.548 62.541 82.263 1.00 60.40 283 CYS B N 1
ATOM 6351 C CA . CYS B 1 256 ? 70.899 63.518 81.401 1.00 59.40 283 CYS B CA 1
ATOM 6352 C C . CYS B 1 256 ? 69.842 64.260 82.202 1.00 57.94 283 CYS B C 1
ATOM 6353 O O . CYS B 1 256 ? 69.065 63.639 82.934 1.00 55.30 283 CYS B O 1
ATOM 6356 N N . ASN B 1 257 ? 69.818 65.586 82.065 1.00 57.10 284 ASN B N 1
ATOM 6357 C CA . ASN B 1 257 ? 68.814 66.417 82.720 1.00 52.40 284 ASN B CA 1
ATOM 6358 C C . ASN B 1 257 ? 68.100 67.323 81.723 1.00 60.06 284 ASN B C 1
ATOM 6359 O O . ASN B 1 257 ? 67.599 68.383 82.110 1.00 58.19 284 ASN B O 1
ATOM 6364 N N . LYS B 1 258 ? 68.039 66.918 80.449 1.00 61.78 285 LYS B N 1
ATOM 6365 C CA . LYS B 1 258 ? 67.485 67.784 79.411 1.00 61.21 285 LYS B CA 1
ATOM 6366 C C . LYS B 1 258 ? 66.038 68.159 79.701 1.00 66.26 285 LYS B C 1
ATOM 6367 O O . LYS B 1 258 ? 65.562 69.203 79.237 1.00 78.46 285 LYS B O 1
ATOM 6373 N N . GLU B 1 259 ? 65.325 67.328 80.453 1.00 65.41 286 GLU B N 1
ATOM 6374 C CA . GLU B 1 259 ? 63.978 67.650 80.893 1.00 70.95 286 GLU B CA 1
ATOM 6375 C C . GLU B 1 259 ? 63.693 66.860 82.162 1.00 59.34 286 GLU B C 1
ATOM 6376 O O . GLU B 1 259 ? 64.530 66.091 82.641 1.00 57.73 286 GLU B O 1
ATOM 6382 N N . GLU B 1 260 ? 62.503 67.065 82.715 1.00 61.32 287 GLU B N 1
ATOM 6383 C CA . GLU B 1 260 ? 62.111 66.374 83.933 1.00 51.03 287 GLU B CA 1
ATOM 6384 C C . GLU B 1 260 ? 61.716 64.941 83.610 1.00 59.96 287 GLU B C 1
ATOM 6385 O O . GLU B 1 260 ? 60.994 64.686 82.643 1.00 60.28 287 GLU B O 1
ATOM 6391 N N . TYR B 1 261 ? 62.204 64.005 84.416 1.00 56.82 288 TYR B N 1
ATOM 6392 C CA . TYR B 1 261 ? 61.912 62.591 84.219 1.00 46.45 288 TYR B CA 1
ATOM 6393 C C . TYR B 1 261 ? 61.149 61.972 85.375 1.00 51.36 288 TYR B C 1
ATOM 6394 O O . TYR B 1 261 ? 60.197 61.223 85.145 1.00 48.18 288 TYR B O 1
ATOM 6403 N N . GLY B 1 262 ? 61.534 62.262 86.611 1.00 49.49 289 GLY B N 1
ATOM 6404 C CA . GLY B 1 262 ? 60.830 61.686 87.738 1.00 47.02 289 GLY B CA 1
ATOM 6405 C C . GLY B 1 262 ? 61.413 62.145 89.055 1.00 56.51 289 GLY B C 1
ATOM 6406 O O . GLY B 1 262 ? 62.243 63.056 89.112 1.00 59.26 289 GLY B O 1
ATOM 6407 N N . PHE B 1 263 ? 60.958 61.488 90.120 1.00 52.46 290 PHE B N 1
ATOM 6408 C CA . PHE B 1 263 ? 61.298 61.856 91.484 1.00 49.66 290 PHE B CA 1
ATOM 6409 C C . PHE B 1 263 ? 61.685 60.609 92.264 1.00 49.56 290 PHE B C 1
ATOM 6410 O O . PHE B 1 263 ? 61.348 59.484 91.887 1.00 53.27 290 PHE B O 1
ATOM 6418 N N . LEU B 1 264 ? 62.395 60.823 93.368 1.00 57.93 291 LEU B N 1
ATOM 6419 C CA . LEU B 1 264 ? 62.821 59.736 94.237 1.00 52.42 291 LEU B CA 1
ATOM 6420 C C . LEU B 1 264 ? 62.996 60.276 95.647 1.00 45.55 291 LEU B C 1
ATOM 6421 O O . LEU B 1 264 ? 63.370 61.443 95.819 1.00 51.95 291 LEU B O 1
ATOM 6426 N N . PRO B 1 265 ? 62.720 59.471 96.668 1.00 58.40 292 PRO B N 1
ATOM 6427 C CA . PRO B 1 265 ? 62.957 59.924 98.041 1.00 48.92 292 PRO B CA 1
ATOM 6428 C C . PRO B 1 265 ? 64.441 59.941 98.369 1.00 50.58 292 PRO B C 1
ATOM 6429 O O . PRO B 1 265 ? 65.266 59.308 97.705 1.00 51.10 292 PRO B O 1
ATOM 6433 N N . VAL B 1 266 ? 64.776 60.692 99.413 1.00 52.41 293 VAL B N 1
ATOM 6434 C CA . VAL B 1 266 ? 66.152 60.760 99.896 1.00 57.40 293 VAL B CA 1
ATOM 6435 C C . VAL B 1 266 ? 66.385 59.579 100.831 1.00 51.52 293 VAL B C 1
ATOM 6436 O O . VAL B 1 266 ? 65.589 59.359 101.757 1.00 50.04 293 VAL B O 1
ATOM 6440 N N . PRO B 1 267 ? 67.443 58.793 100.619 1.00 59.67 294 PRO B N 1
ATOM 6441 C CA . PRO B 1 267 ? 67.656 57.595 101.441 1.00 54.59 294 PRO B CA 1
ATOM 6442 C C . PRO B 1 267 ? 67.744 57.927 102.922 1.00 60.50 294 PRO B C 1
ATOM 6443 O O . PRO B 1 267 ? 68.304 58.951 103.321 1.00 60.11 294 PRO B O 1
ATOM 6447 N N . LEU B 1 268 ? 67.181 57.040 103.734 1.00 59.12 295 LEU B N 1
ATOM 6448 C CA . LEU B 1 268 ? 67.147 57.222 105.172 1.00 56.89 295 LEU B CA 1
ATOM 6449 C C . LEU B 1 268 ? 68.424 56.686 105.810 1.00 58.28 295 LEU B C 1
ATOM 6450 O O . LEU B 1 268 ? 69.344 56.217 105.137 1.00 59.60 295 LEU B O 1
ATOM 6455 N N . ARG B 1 269 ? 68.476 56.754 107.134 1.00 63.21 296 ARG B N 1
ATOM 6456 C CA . ARG B 1 269 ? 69.612 56.262 107.893 1.00 64.78 296 ARG B CA 1
ATOM 6457 C C . ARG B 1 269 ? 69.377 54.815 108.320 1.00 63.81 296 ARG B C 1
ATOM 6458 O O . ARG B 1 269 ? 68.264 54.287 108.242 1.00 73.40 296 ARG B O 1
ATOM 6466 N N . ALA B 1 270 ? 70.454 54.171 108.777 1.00 56.31 297 ALA B N 1
ATOM 6467 C CA . ALA B 1 270 ? 70.388 52.748 109.092 1.00 69.56 297 ALA B CA 1
ATOM 6468 C C . ALA B 1 270 ? 69.379 52.449 110.195 1.00 68.19 297 ALA B C 1
ATOM 6469 O O . ALA B 1 270 ? 68.731 51.395 110.172 1.00 52.82 297 ALA B O 1
ATOM 6471 N N . HIS B 1 271 ? 69.224 53.355 111.160 1.00 71.73 298 HIS B N 1
ATOM 6472 C CA . HIS B 1 271 ? 68.310 53.161 112.276 1.00 55.74 298 HIS B CA 1
ATOM 6473 C C . HIS B 1 271 ? 66.951 53.813 112.041 1.00 63.02 298 HIS B C 1
ATOM 6474 O O . HIS B 1 271 ? 66.219 54.073 113.002 1.00 69.48 298 HIS B O 1
ATOM 6481 N N . SER B 1 272 ? 66.599 54.077 110.784 1.00 55.18 299 SER B N 1
ATOM 6482 C CA . SER B 1 272 ? 65.281 54.593 110.456 1.00 57.57 299 SER B CA 1
ATOM 6483 C C . SER B 1 272 ? 64.262 53.456 110.419 1.00 64.24 299 SER B C 1
ATOM 6484 O O . SER B 1 272 ? 64.607 52.271 110.407 1.00 68.90 299 SER B O 1
ATOM 6487 N N . THR B 1 273 ? 62.989 53.830 110.401 1.00 61.98 300 THR B N 1
ATOM 6488 C CA . THR B 1 273 ? 61.886 52.883 110.450 1.00 61.49 300 THR B CA 1
ATOM 6489 C C . THR B 1 273 ? 61.205 52.789 109.090 1.00 57.33 300 THR B C 1
ATOM 6490 O O . THR B 1 273 ? 61.449 53.591 108.185 1.00 70.47 300 THR B O 1
ATOM 6494 N N . LEU B 1 274 ? 60.346 51.777 108.954 1.00 55.33 301 LEU B N 1
ATOM 6495 C CA . LEU B 1 274 ? 59.543 51.656 107.742 1.00 49.52 301 LEU B CA 1
ATOM 6496 C C . LEU B 1 274 ? 58.574 52.822 107.614 1.00 58.06 301 LEU B C 1
ATOM 6497 O O . LEU B 1 274 ? 58.335 53.323 106.508 1.00 53.40 301 LEU B O 1
ATOM 6502 N N . GLN B 1 275 ? 58.009 53.271 108.739 1.00 60.96 302 GLN B N 1
ATOM 6503 C CA . GLN B 1 275 ? 57.134 54.439 108.719 1.00 55.73 302 GLN B CA 1
ATOM 6504 C C . GLN B 1 275 ? 57.876 55.674 108.227 1.00 66.85 302 GLN B C 1
ATOM 6505 O O . GLN B 1 275 ? 57.309 56.500 107.501 1.00 64.40 302 GLN B O 1
ATOM 6511 N N . ASP B 1 276 ? 59.145 55.821 108.619 1.00 58.72 303 ASP B N 1
ATOM 6512 C CA . ASP B 1 276 ? 59.969 56.899 108.082 1.00 59.15 303 ASP B CA 1
ATOM 6513 C C . ASP B 1 276 ? 60.021 56.836 106.560 1.00 58.36 303 ASP B C 1
ATOM 6514 O O . ASP B 1 276 ? 59.877 57.856 105.877 1.00 61.95 303 ASP B O 1
ATOM 6519 N N . GLU B 1 277 ? 60.215 55.633 106.011 1.00 66.36 304 GLU B N 1
ATOM 6520 C CA . GLU B 1 277 ? 60.256 55.477 104.561 1.00 55.19 304 GLU B CA 1
ATOM 6521 C C . GLU B 1 277 ? 58.897 55.759 103.935 1.00 50.03 304 GLU B C 1
ATOM 6522 O O . GLU B 1 277 ? 58.814 56.412 102.888 1.00 56.57 304 GLU B O 1
ATOM 6528 N N . ALA B 1 278 ? 57.822 55.276 104.562 1.00 58.39 305 ALA B N 1
ATOM 6529 C CA . ALA B 1 278 ? 56.484 55.499 104.024 1.00 52.07 305 ALA B CA 1
ATOM 6530 C C . ALA B 1 278 ? 56.167 56.987 103.939 1.00 61.23 305 ALA B C 1
ATOM 6531 O O . ALA B 1 278 ? 55.688 57.475 102.909 1.00 48.74 305 ALA B O 1
ATOM 6533 N N . GLU B 1 279 ? 56.433 57.727 105.018 1.00 52.90 306 GLU B N 1
ATOM 6534 C CA . GLU B 1 279 ? 56.201 59.166 104.990 1.00 55.99 306 GLU B CA 1
ATOM 6535 C C . GLU B 1 279 ? 57.170 59.874 104.052 1.00 57.05 306 GLU B C 1
ATOM 6536 O O . GLU B 1 279 ? 56.823 60.909 103.474 1.00 59.41 306 GLU B O 1
ATOM 6542 N N . SER B 1 280 ? 58.378 59.331 103.881 1.00 57.09 307 SER B N 1
ATOM 6543 C CA . SER B 1 280 ? 59.341 59.945 102.972 1.00 47.39 307 SER B CA 1
ATOM 6544 C C . SER B 1 280 ? 58.833 59.910 101.536 1.00 57.21 307 SER B C 1
ATOM 6545 O O . SER B 1 280 ? 58.901 60.915 100.818 1.00 47.91 307 SER B O 1
ATOM 6548 N N . PHE B 1 281 ? 58.309 58.760 101.099 1.00 53.05 308 PHE B N 1
ATOM 6549 C CA . PHE B 1 281 ? 57.757 58.688 99.750 1.00 59.60 308 PHE B CA 1
ATOM 6550 C C . PHE B 1 281 ? 56.469 59.489 99.628 1.00 50.11 308 PHE B C 1
ATOM 6551 O O . PHE B 1 281 ? 56.168 60.012 98.548 1.00 55.37 308 PHE B O 1
ATOM 6559 N N . MET B 1 282 ? 55.688 59.578 100.706 1.00 49.46 309 MET B N 1
ATOM 6560 C CA . MET B 1 282 ? 54.514 60.443 100.686 1.00 49.74 309 MET B CA 1
ATOM 6561 C C . MET B 1 282 ? 54.913 61.889 100.427 1.00 57.14 309 MET B C 1
ATOM 6562 O O . MET B 1 282 ? 54.221 62.614 99.702 1.00 59.94 309 MET B O 1
ATOM 6567 N N . HIS B 1 283 ? 56.035 62.324 101.008 1.00 52.84 310 HIS B N 1
ATOM 6568 C CA . HIS B 1 283 ? 56.530 63.668 100.738 1.00 52.61 310 HIS B CA 1
ATOM 6569 C C . HIS B 1 283 ? 56.962 63.820 99.287 1.00 56.17 310 HIS B C 1
ATOM 6570 O O . HIS B 1 283 ? 56.896 64.922 98.732 1.00 55.31 310 HIS B O 1
ATOM 6577 N N . VAL B 1 284 ? 57.411 62.731 98.660 1.00 51.97 311 VAL B N 1
ATOM 6578 C CA . VAL B 1 284 ? 57.709 62.772 97.232 1.00 49.53 311 VAL B CA 1
ATOM 6579 C C . VAL B 1 284 ? 56.447 63.087 96.441 1.00 53.37 311 VAL B C 1
ATOM 6580 O O . VAL B 1 284 ? 56.468 63.889 95.500 1.00 46.40 311 VAL B O 1
ATOM 6584 N N . GLN B 1 285 ? 55.327 62.463 96.813 1.00 48.84 312 GLN B N 1
ATOM 6585 C CA . GLN B 1 285 ? 54.059 62.761 96.156 1.00 47.33 312 GLN B CA 1
ATOM 6586 C C . GLN B 1 285 ? 53.658 64.214 96.373 1.00 56.22 312 GLN B C 1
ATOM 6587 O O . GLN B 1 285 ? 53.129 64.862 95.462 1.00 62.53 312 GLN B O 1
ATOM 6593 N N . LEU B 1 286 ? 53.903 64.742 97.575 1.00 53.17 313 LEU B N 1
ATOM 6594 C CA . LEU B 1 286 ? 53.639 66.153 97.838 1.00 54.58 313 LEU B CA 1
ATOM 6595 C C . LEU B 1 286 ? 54.467 67.043 96.920 1.00 52.54 313 LEU B C 1
ATOM 6596 O O . LEU B 1 286 ? 53.956 68.012 96.347 1.00 55.70 313 LEU B O 1
ATOM 6601 N N . GLU B 1 287 ? 55.756 66.726 96.770 1.00 50.93 314 GLU B N 1
ATOM 6602 C CA . GLU B 1 287 ? 56.620 67.517 95.899 1.00 56.17 314 GLU B CA 1
ATOM 6603 C C . GLU B 1 287 ? 56.128 67.484 94.458 1.00 60.97 314 GLU B C 1
ATOM 6604 O O . GLU B 1 287 ? 56.202 68.492 93.745 1.00 65.67 314 GLU B O 1
ATOM 6610 N N . VAL B 1 288 ? 55.624 66.332 94.014 1.00 60.12 315 VAL B N 1
ATOM 6611 C CA . VAL B 1 288 ? 55.049 66.231 92.676 1.00 47.12 315 VAL B CA 1
ATOM 6612 C C . VAL B 1 288 ? 53.874 67.188 92.533 1.00 59.04 315 VAL B C 1
ATOM 6613 O O . VAL B 1 288 ? 53.753 67.911 91.536 1.00 61.97 315 VAL B O 1
ATOM 6617 N N . MET B 1 289 ? 52.994 67.215 93.536 1.00 56.06 316 MET B N 1
ATOM 6618 C CA . MET B 1 289 ? 51.771 68.003 93.452 1.00 55.29 316 MET B CA 1
ATOM 6619 C C . MET B 1 289 ? 52.011 69.504 93.563 1.00 55.66 316 MET B C 1
ATOM 6620 O O . MET B 1 289 ? 51.054 70.271 93.416 1.00 53.61 316 MET B O 1
ATOM 6625 N N . VAL B 1 290 ? 53.249 69.944 93.807 1.00 61.47 317 VAL B N 1
ATOM 6626 C CA . VAL B 1 290 ? 53.530 71.378 93.846 1.00 62.02 317 VAL B CA 1
ATOM 6627 C C . VAL B 1 290 ? 53.281 72.001 92.477 1.00 62.45 317 VAL B C 1
ATOM 6628 O O . VAL B 1 290 ? 52.552 72.992 92.348 1.00 81.10 317 VAL B O 1
ATOM 6632 N N . LYS B 1 291 ? 53.866 71.415 91.432 1.00 68.16 318 LYS B N 1
ATOM 6633 C CA . LYS B 1 291 ? 53.768 71.950 90.082 1.00 66.44 318 LYS B CA 1
ATOM 6634 C C . LYS B 1 291 ? 53.119 70.991 89.092 1.00 58.18 318 LYS B C 1
ATOM 6635 O O . LYS B 1 291 ? 52.906 71.371 87.935 1.00 65.25 318 LYS B O 1
ATOM 6641 N N . HIS B 1 292 ? 52.796 69.768 89.503 1.00 56.16 319 HIS B N 1
ATOM 6642 C CA . HIS B 1 292 ? 52.156 68.811 88.610 1.00 58.01 319 HIS B CA 1
ATOM 6643 C C . HIS B 1 292 ? 50.834 68.346 89.209 1.00 57.64 319 HIS B C 1
ATOM 6644 O O . HIS B 1 292 ? 50.570 68.591 90.393 1.00 59.04 319 HIS B O 1
ATOM 6651 N N . PRO B 1 293 ? 49.976 67.692 88.432 1.00 51.69 320 PRO B N 1
ATOM 6652 C CA . PRO B 1 293 ? 48.854 66.960 89.022 1.00 45.60 320 PRO B CA 1
ATOM 6653 C C . PRO B 1 293 ? 49.365 65.805 89.862 1.00 53.75 320 PRO B C 1
ATOM 6654 O O . PRO B 1 293 ? 50.521 65.383 89.707 1.00 59.00 320 PRO B O 1
ATOM 6658 N N . PRO B 1 294 ? 48.546 65.269 90.765 1.00 61.20 321 PRO B N 1
ATOM 6659 C CA . PRO B 1 294 ? 49.004 64.143 91.586 1.00 50.12 321 PRO B CA 1
ATOM 6660 C C . PRO B 1 294 ? 49.331 62.931 90.727 1.00 53.37 321 PRO B C 1
ATOM 6661 O O . PRO B 1 294 ? 48.617 62.610 89.775 1.00 48.85 321 PRO B O 1
ATOM 6665 N N . ALA B 1 295 ? 50.433 62.266 91.068 1.00 49.60 322 ALA B N 1
ATOM 6666 C CA . ALA B 1 295 ? 50.858 61.074 90.346 1.00 40.48 322 ALA B CA 1
ATOM 6667 C C . ALA B 1 295 ? 49.833 59.965 90.548 1.00 43.75 322 ALA B C 1
ATOM 6668 O O . ALA B 1 295 ? 49.617 59.504 91.674 1.00 50.61 322 ALA B O 1
ATOM 6670 N N . GLU B 1 296 ? 49.208 59.536 89.458 1.00 46.19 323 GLU B N 1
ATOM 6671 C CA . GLU B 1 296 ? 48.095 58.608 89.527 1.00 53.73 323 GLU B CA 1
ATOM 6672 C C . GLU B 1 296 ? 48.576 57.188 89.815 1.00 60.46 323 GLU B C 1
ATOM 6673 O O . GLU B 1 296 ? 49.669 56.795 89.399 1.00 50.19 323 GLU B O 1
ATOM 6679 N N . PRO B 1 297 ? 47.777 56.403 90.523 1.00 55.39 324 PRO B N 1
ATOM 6680 C CA . PRO B 1 297 ? 48.156 55.024 90.834 1.00 48.14 324 PRO B CA 1
ATOM 6681 C C . PRO B 1 297 ? 47.893 54.106 89.646 1.00 55.97 324 PRO B C 1
ATOM 6682 O O . PRO B 1 297 ? 47.436 54.524 88.582 1.00 59.79 324 PRO B O 1
ATOM 6686 N N . SER B 1 298 ? 48.191 52.829 89.852 1.00 54.39 325 SER B N 1
ATOM 6687 C CA . SER B 1 298 ? 47.935 51.826 88.834 1.00 57.55 325 SER B CA 1
ATOM 6688 C C . SER B 1 298 ? 46.441 51.553 88.713 1.00 58.05 325 SER B C 1
ATOM 6689 O O . SER B 1 298 ? 45.674 51.709 89.668 1.00 66.04 325 SER B O 1
ATOM 6692 N N . ARG B 1 299 ? 46.032 51.146 87.512 1.00 59.77 326 ARG B N 1
ATOM 6693 C CA . ARG B 1 299 ? 44.654 50.730 87.286 1.00 62.50 326 ARG B CA 1
ATOM 6694 C C . ARG B 1 299 ? 44.308 49.460 88.054 1.00 62.69 326 ARG B C 1
ATOM 6695 O O . ARG B 1 299 ? 43.125 49.192 88.290 1.00 73.22 326 ARG B O 1
ATOM 6703 N N . PHE B 1 300 ? 45.315 48.686 88.465 1.00 67.75 327 PHE B N 1
ATOM 6704 C CA . PHE B 1 300 ? 45.102 47.401 89.112 1.00 71.93 327 PHE B CA 1
ATOM 6705 C C . PHE B 1 300 ? 45.529 47.370 90.572 1.00 66.28 327 PHE B C 1
ATOM 6706 O O . PHE B 1 300 ? 45.099 46.473 91.302 1.00 66.57 327 PHE B O 1
ATOM 6714 N N . ILE B 1 301 ? 46.355 48.315 91.014 1.00 63.10 328 ILE B N 1
ATOM 6715 C CA . ILE B 1 301 ? 46.772 48.425 92.406 1.00 58.90 328 ILE B CA 1
ATOM 6716 C C . ILE B 1 301 ? 46.118 49.661 93.004 1.00 64.99 328 ILE B C 1
ATOM 6717 O O . ILE B 1 301 ? 46.157 50.743 92.405 1.00 65.44 328 ILE B O 1
ATOM 6722 N N . SER B 1 302 ? 45.540 49.506 94.190 1.00 75.48 329 SER B N 1
ATOM 6723 C CA . SER B 1 302 ? 44.980 50.615 94.946 1.00 73.23 329 SER B CA 1
ATOM 6724 C C . SER B 1 302 ? 45.781 50.812 96.225 1.00 74.46 329 SER B C 1
ATOM 6725 O O . SER B 1 302 ? 46.133 49.842 96.903 1.00 81.58 329 SER B O 1
ATOM 6728 N N . ALA B 1 303 ? 46.077 52.067 96.540 1.00 84.42 330 ALA B N 1
ATOM 6729 C CA . ALA B 1 303 ? 46.761 52.376 97.783 1.00 87.31 330 ALA B CA 1
ATOM 6730 C C . ALA B 1 303 ? 45.783 52.307 98.955 1.00 79.73 330 ALA B C 1
ATOM 6731 O O . ALA B 1 303 ? 44.590 52.578 98.792 1.00 70.84 330 ALA B O 1
ATOM 6733 N N . PRO B 1 304 ? 46.260 51.936 100.143 1.00 95.39 331 PRO B N 1
ATOM 6734 C CA . PRO B 1 304 ? 45.358 51.839 101.297 1.00 89.61 331 PRO B CA 1
ATOM 6735 C C . PRO B 1 304 ? 44.734 53.185 101.637 1.00 87.18 331 PRO B C 1
ATOM 6736 O O . PRO B 1 304 ? 45.362 54.237 101.503 1.00 79.56 331 PRO B O 1
ATOM 6740 N N . THR B 1 305 ? 43.478 53.137 102.074 1.00 99.54 332 THR B N 1
ATOM 6741 C CA . THR B 1 305 ? 42.757 54.348 102.437 1.00 93.68 332 THR B CA 1
ATOM 6742 C C . THR B 1 305 ? 43.371 54.981 103.679 1.00 88.56 332 THR B C 1
ATOM 6743 O O . THR B 1 305 ? 43.754 54.289 104.626 1.00 92.96 332 THR B O 1
ATOM 6747 N N . LYS B 1 306 ? 43.476 56.305 103.666 1.00 84.53 333 LYS B N 1
ATOM 6748 C CA . LYS B 1 306 ? 43.944 57.064 104.814 1.00 91.69 333 LYS B CA 1
ATOM 6749 C C . LYS B 1 306 ? 42.770 57.723 105.528 1.00 76.40 333 LYS B C 1
ATOM 6750 O O . LYS B 1 306 ? 41.687 57.898 104.965 1.00 88.56 333 LYS B O 1
ATOM 6756 N N . THR B 1 307 ? 42.996 58.077 106.791 1.00 78.49 334 THR B N 1
ATOM 6757 C CA . THR B 1 307 ? 41.975 58.698 107.630 1.00 93.32 334 THR B CA 1
ATOM 6758 C C . THR B 1 307 ? 42.588 59.915 108.311 1.00 75.86 334 THR B C 1
ATOM 6759 O O . THR B 1 307 ? 43.534 59.762 109.111 1.00 81.61 334 THR B O 1
ATOM 6763 N N . PRO B 1 308 ? 42.101 61.122 108.043 1.00 80.15 335 PRO B N 1
ATOM 6764 C CA . PRO B 1 308 ? 42.745 62.321 108.585 1.00 74.55 335 PRO B CA 1
ATOM 6765 C C . PRO B 1 308 ? 42.295 62.638 110.004 1.00 75.81 335 PRO B C 1
ATOM 6766 O O . PRO B 1 308 ? 41.229 62.224 110.461 1.00 73.82 335 PRO B O 1
ATOM 6770 N N . ASP B 1 309 ? 43.140 63.401 110.700 1.00 77.20 336 ASP B N 1
ATOM 6771 C CA . ASP B 1 309 ? 42.801 63.913 112.024 1.00 68.82 336 ASP B CA 1
ATOM 6772 C C . ASP B 1 309 ? 43.132 65.396 112.133 1.00 76.34 336 ASP B C 1
ATOM 6773 O O . ASP B 1 309 ? 43.497 66.024 111.135 1.00 72.61 336 ASP B O 1
ATOM 6778 N N . LYS B 1 310 ? 43.008 65.969 113.328 1.00 82.18 337 LYS B N 1
ATOM 6779 C CA . LYS B 1 310 ? 43.341 67.368 113.550 1.00 68.65 337 LYS B CA 1
ATOM 6780 C C . LYS B 1 310 ? 44.701 67.551 114.217 1.00 72.17 337 LYS B C 1
ATOM 6781 O O . LYS B 1 310 ? 44.986 68.643 114.718 1.00 73.01 337 LYS B O 1
ATOM 6787 N N . MET B 1 311 ? 45.546 66.515 114.222 1.00 73.58 338 MET B N 1
ATOM 6788 C CA . MET B 1 311 ? 46.880 66.536 114.822 1.00 76.67 338 MET B CA 1
ATOM 6789 C C . MET B 1 311 ? 46.866 66.926 116.295 1.00 76.71 338 MET B C 1
ATOM 6790 O O . MET B 1 311 ? 47.859 67.458 116.805 1.00 78.55 338 MET B O 1
ATOM 6795 N N . GLY B 1 312 ? 45.772 66.670 117.006 1.00 70.84 339 GLY B N 1
ATOM 6796 C CA . GLY B 1 312 ? 45.667 67.068 118.392 1.00 58.10 339 GLY B CA 1
ATOM 6797 C C . GLY B 1 312 ? 45.288 68.514 118.619 1.00 74.97 339 GLY B C 1
ATOM 6798 O O . GLY B 1 312 ? 44.956 68.875 119.754 1.00 94.93 339 GLY B O 1
ATOM 6799 N N . PHE B 1 313 ? 45.331 69.355 117.590 1.00 67.86 340 PHE B N 1
ATOM 6800 C CA . PHE B 1 313 ? 44.884 70.731 117.730 1.00 78.94 340 PHE B CA 1
ATOM 6801 C C . PHE B 1 313 ? 43.374 70.782 117.935 1.00 72.99 340 PHE B C 1
ATOM 6802 O O . PHE B 1 313 ? 42.634 69.878 117.538 1.00 76.56 340 PHE B O 1
ATOM 6810 N N . ASP B 1 314 ? 42.917 71.865 118.567 1.00 59.17 341 ASP B N 1
ATOM 6811 C CA . ASP B 1 314 ? 41.481 72.058 118.728 1.00 80.42 341 ASP B CA 1
ATOM 6812 C C . ASP B 1 314 ? 40.808 72.333 117.391 1.00 79.34 341 ASP B C 1
ATOM 6813 O O . ASP B 1 314 ? 39.632 72.000 117.210 1.00 86.44 341 ASP B O 1
ATOM 6818 N N . GLU B 1 315 ? 41.536 72.923 116.445 1.00 78.75 342 GLU B N 1
ATOM 6819 C CA . GLU B 1 315 ? 41.010 73.175 115.112 1.00 77.70 342 GLU B CA 1
ATOM 6820 C C . GLU B 1 315 ? 42.174 73.453 114.171 1.00 73.13 342 GLU B C 1
ATOM 6821 O O . GLU B 1 315 ? 43.226 73.939 114.593 1.00 70.82 342 GLU B O 1
ATOM 6827 N N . VAL B 1 316 ? 41.977 73.119 112.896 1.00 76.55 343 VAL B N 1
ATOM 6828 C CA . VAL B 1 316 ? 42.939 73.395 111.834 1.00 72.30 343 VAL B CA 1
ATOM 6829 C C . VAL B 1 316 ? 42.217 74.207 110.766 1.00 72.97 343 VAL B C 1
ATOM 6830 O O . VAL B 1 316 ? 41.315 73.694 110.091 1.00 70.59 343 VAL B O 1
ATOM 6834 N N . PHE B 1 317 ? 42.602 75.471 110.618 1.00 75.07 344 PHE B N 1
ATOM 6835 C CA . PHE B 1 317 ? 42.013 76.359 109.627 1.00 61.67 344 PHE B CA 1
ATOM 6836 C C . PHE B 1 317 ? 42.855 76.376 108.357 1.00 59.47 344 PHE B C 1
ATOM 6837 O O . PHE B 1 317 ? 44.059 76.114 108.383 1.00 64.90 344 PHE B O 1
ATOM 6845 N N . MET B 1 318 ? 42.203 76.696 107.240 1.00 66.14 345 MET B N 1
ATOM 6846 C CA . MET B 1 318 ? 42.881 76.898 105.963 1.00 58.70 345 MET B CA 1
ATOM 6847 C C . MET B 1 318 ? 42.172 78.026 105.233 1.00 61.89 345 MET B C 1
ATOM 6848 O O . MET B 1 318 ? 40.993 77.898 104.890 1.00 60.95 345 MET B O 1
ATOM 6853 N N . ILE B 1 319 ? 42.883 79.126 105.011 1.00 56.77 346 ILE B N 1
ATOM 6854 C CA . ILE B 1 319 ? 42.318 80.303 104.364 1.00 56.59 346 ILE B CA 1
ATOM 6855 C C . ILE B 1 319 ? 42.456 80.152 102.857 1.00 55.68 346 ILE B C 1
ATOM 6856 O O . ILE B 1 319 ? 43.551 79.888 102.346 1.00 57.24 346 ILE B O 1
ATOM 6861 N N . ASN B 1 320 ? 41.346 80.320 102.142 1.00 57.85 347 ASN B N 1
ATOM 6862 C CA . ASN B 1 320 ? 41.351 80.233 100.690 1.00 52.69 347 ASN B CA 1
ATOM 6863 C C . ASN B 1 320 ? 40.257 81.125 100.125 1.00 54.22 347 ASN B C 1
ATOM 6864 O O . ASN B 1 320 ? 39.126 81.123 100.620 1.00 55.42 347 ASN B O 1
ATOM 6869 N N . LEU B 1 321 ? 40.607 81.889 99.094 1.00 54.33 348 LEU B N 1
ATOM 6870 C CA . LEU B 1 321 ? 39.621 82.647 98.339 1.00 55.88 348 LEU B CA 1
ATOM 6871 C C . LEU B 1 321 ? 38.976 81.729 97.310 1.00 64.27 348 LEU B C 1
ATOM 6872 O O . LEU B 1 321 ? 39.660 80.935 96.656 1.00 61.90 348 LEU B O 1
ATOM 6877 N N . ARG B 1 322 ? 37.649 81.834 97.173 1.00 59.17 349 ARG B N 1
ATOM 6878 C CA . ARG B 1 322 ? 36.913 80.857 96.374 1.00 72.34 349 ARG B CA 1
ATOM 6879 C C . ARG B 1 322 ? 37.345 80.876 94.912 1.00 62.48 349 ARG B C 1
ATOM 6880 O O . ARG B 1 322 ? 37.310 79.836 94.242 1.00 72.41 349 ARG B O 1
ATOM 6888 N N . ARG B 1 323 ? 37.782 82.033 94.404 1.00 68.69 350 ARG B N 1
ATOM 6889 C CA . ARG B 1 323 ? 38.234 82.096 93.018 1.00 71.37 350 ARG B CA 1
ATOM 6890 C C . ARG B 1 323 ? 39.522 81.312 92.794 1.00 63.92 350 ARG B C 1
ATOM 6891 O O . ARG B 1 323 ? 39.842 80.981 91.648 1.00 68.50 350 ARG B O 1
ATOM 6899 N N . ARG B 1 324 ? 40.259 80.998 93.857 1.00 61.31 351 ARG B N 1
ATOM 6900 C CA . ARG B 1 324 ? 41.502 80.234 93.740 1.00 64.55 351 ARG B CA 1
ATOM 6901 C C . ARG B 1 324 ? 41.199 78.746 93.926 1.00 60.42 351 ARG B C 1
ATOM 6902 O O . ARG B 1 324 ? 41.528 78.122 94.937 1.00 60.56 351 ARG B O 1
ATOM 6910 N N . GLN B 1 325 ? 40.549 78.178 92.907 1.00 72.91 352 GLN B N 1
ATOM 6911 C CA . GLN B 1 325 ? 40.118 76.786 92.991 1.00 61.89 352 GLN B CA 1
ATOM 6912 C C . GLN B 1 325 ? 41.307 75.836 92.965 1.00 61.51 352 GLN B C 1
ATOM 6913 O O . GLN B 1 325 ? 41.311 74.819 93.670 1.00 67.96 352 GLN B O 1
ATOM 6919 N N . ASP B 1 326 ? 42.330 76.155 92.167 1.00 60.51 353 ASP B N 1
ATOM 6920 C CA . ASP B 1 326 ? 43.489 75.274 92.053 1.00 60.27 353 ASP B CA 1
ATOM 6921 C C . ASP B 1 326 ? 44.230 75.160 93.379 1.00 65.78 353 ASP B C 1
ATOM 6922 O O . ASP B 1 326 ? 44.558 74.055 93.827 1.00 58.64 353 ASP B O 1
ATOM 6927 N N . ARG B 1 327 ? 44.511 76.300 94.021 1.00 60.13 354 ARG B N 1
ATOM 6928 C CA . ARG B 1 327 ? 45.151 76.273 95.334 1.00 59.12 354 ARG B CA 1
ATOM 6929 C C . ARG B 1 327 ? 44.341 75.449 96.325 1.00 60.24 354 ARG B C 1
ATOM 6930 O O . ARG B 1 327 ? 44.907 74.686 97.116 1.00 57.55 354 ARG B O 1
ATOM 6938 N N . ARG B 1 328 ? 43.014 75.585 96.290 1.00 56.73 355 ARG B N 1
ATOM 6939 C CA . ARG B 1 328 ? 42.159 74.836 97.205 1.00 55.34 355 ARG B CA 1
ATOM 6940 C C . ARG B 1 328 ? 42.298 73.335 96.981 1.00 58.81 355 ARG B C 1
ATOM 6941 O O . ARG B 1 328 ? 42.520 72.571 97.927 1.00 48.45 355 ARG B O 1
ATOM 6949 N N . GLU B 1 329 ? 42.188 72.895 95.724 1.00 53.29 356 GLU B N 1
ATOM 6950 C CA . GLU B 1 329 ? 42.286 71.469 95.427 1.00 53.43 356 GLU B CA 1
ATOM 6951 C C . GLU B 1 329 ? 43.670 70.926 95.760 1.00 56.04 356 GLU B C 1
ATOM 6952 O O . GLU B 1 329 ? 43.798 69.820 96.298 1.00 58.12 356 GLU B O 1
ATOM 6958 N N . ARG B 1 330 ? 44.720 71.689 95.448 1.00 52.74 357 ARG B N 1
ATOM 6959 C CA . ARG B 1 330 ? 46.075 71.222 95.723 1.00 45.90 357 ARG B CA 1
ATOM 6960 C C . ARG B 1 330 ? 46.323 71.092 97.220 1.00 57.47 357 ARG B C 1
ATOM 6961 O O . ARG B 1 330 ? 46.944 70.120 97.668 1.00 59.58 357 ARG B O 1
ATOM 69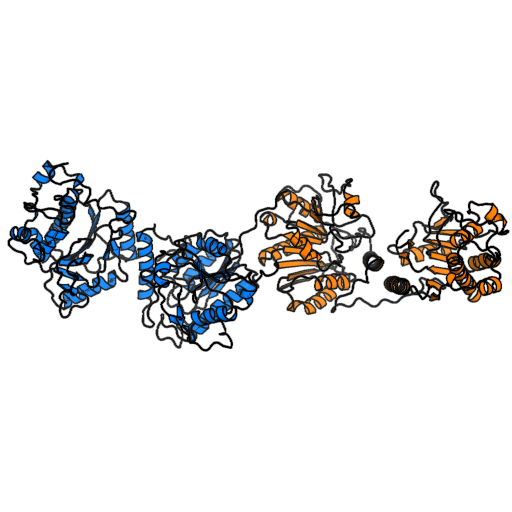69 N N . MET B 1 331 ? 45.846 72.058 98.010 1.00 58.13 358 MET B N 1
ATOM 6970 C CA . MET B 1 331 ? 46.043 72.000 99.455 1.00 49.57 358 MET B CA 1
ATOM 6971 C C . MET B 1 331 ? 45.298 70.818 100.063 1.00 57.78 358 MET B C 1
ATOM 6972 O O . MET B 1 331 ? 45.847 70.085 100.894 1.00 57.68 358 MET B O 1
ATOM 6977 N N . LEU B 1 332 ? 44.042 70.617 99.657 1.00 49.38 359 LEU B N 1
ATOM 6978 C CA . LEU B 1 332 ? 43.269 69.499 100.186 1.00 55.22 359 LEU B CA 1
ATOM 6979 C C . LEU B 1 332 ? 43.908 68.165 99.819 1.00 59.35 359 LEU B C 1
ATOM 6980 O O . LEU B 1 332 ? 43.924 67.232 100.632 1.00 57.48 359 LEU B O 1
ATOM 6985 N N . ARG B 1 333 ? 44.442 68.055 98.599 1.00 46.05 360 ARG B N 1
ATOM 6986 C CA . ARG B 1 333 ? 45.211 66.868 98.237 1.00 48.60 360 ARG B CA 1
ATOM 6987 C C . ARG B 1 333 ? 46.429 66.712 99.137 1.00 57.41 360 ARG B C 1
ATOM 6988 O O . ARG B 1 333 ? 46.744 65.602 99.583 1.00 58.70 360 ARG B O 1
ATOM 6996 N N . ALA B 1 334 ? 47.121 67.818 99.419 1.00 54.24 361 ALA B N 1
ATOM 6997 C CA . ALA B 1 334 ? 48.292 67.762 100.287 1.00 51.29 361 ALA B CA 1
ATOM 6998 C C . ALA B 1 334 ? 47.911 67.376 101.709 1.00 53.63 361 ALA B C 1
ATOM 6999 O O . ALA B 1 334 ? 48.588 66.553 102.335 1.00 53.43 361 ALA B O 1
ATOM 7001 N N . LEU B 1 335 ? 46.829 67.952 102.236 1.00 53.28 362 LEU B N 1
ATOM 7002 C CA . LEU B 1 335 ? 46.418 67.636 103.601 1.00 52.00 362 LEU B CA 1
ATOM 7003 C C . LEU B 1 335 ? 45.921 66.200 103.709 1.00 58.92 362 LEU B C 1
ATOM 7004 O O . LEU B 1 335 ? 46.236 65.501 104.679 1.00 59.29 362 LEU B O 1
ATOM 7009 N N . GLN B 1 336 ? 45.144 65.744 102.723 1.00 59.46 363 GLN B N 1
ATOM 7010 C CA . GLN B 1 336 ? 44.643 64.373 102.745 1.00 60.37 363 GLN B CA 1
ATOM 7011 C C . GLN B 1 336 ? 45.786 63.367 102.734 1.00 57.02 363 GLN B C 1
ATOM 7012 O O . GLN B 1 336 ? 45.748 62.366 103.459 1.00 66.30 363 GLN B O 1
ATOM 7018 N N . ALA B 1 337 ? 46.813 63.616 101.917 1.00 53.99 364 ALA B N 1
ATOM 7019 C CA . ALA B 1 337 ? 47.947 62.701 101.847 1.00 47.27 364 ALA B CA 1
ATOM 7020 C C . ALA B 1 337 ? 48.657 62.595 103.191 1.00 65.92 364 ALA B C 1
ATOM 7021 O O . ALA B 1 337 ? 49.114 61.512 103.576 1.00 66.11 364 ALA B O 1
ATOM 7023 N N . GLN B 1 338 ? 48.758 63.707 103.916 1.00 49.77 365 GLN B N 1
ATOM 7024 C CA . GLN B 1 338 ? 49.390 63.728 105.227 1.00 51.51 365 GLN B CA 1
ATOM 7025 C C . GLN B 1 338 ? 48.426 63.365 106.346 1.00 55.53 365 GLN B C 1
ATOM 7026 O O . GLN B 1 338 ? 48.790 63.483 107.521 1.00 60.44 365 GLN B O 1
ATOM 7032 N N . GLU B 1 339 ? 47.214 62.920 106.004 1.00 59.80 366 GLU B N 1
ATOM 7033 C CA . GLU B 1 339 ? 46.192 62.559 106.987 1.00 66.88 366 GLU B CA 1
ATOM 7034 C C . GLU B 1 339 ? 45.884 63.730 107.916 1.00 63.76 366 GLU B C 1
ATOM 7035 O O . GLU B 1 339 ? 45.781 63.574 109.134 1.00 56.74 366 GLU B O 1
ATOM 7041 N N . ILE B 1 340 ? 45.739 64.916 107.331 1.00 67.13 367 ILE B N 1
ATOM 7042 C CA . ILE B 1 340 ? 45.421 66.135 108.061 1.00 69.53 367 ILE B CA 1
ATOM 7043 C C . ILE B 1 340 ? 44.082 66.652 107.557 1.00 62.31 367 ILE B C 1
ATOM 7044 O O . ILE B 1 340 ? 43.887 66.807 106.345 1.00 64.22 367 ILE B O 1
ATOM 7049 N N . GLU B 1 341 ? 43.161 66.902 108.481 1.00 59.41 368 GLU B N 1
ATOM 7050 C CA . GLU B 1 341 ? 41.855 67.464 108.178 1.00 66.72 368 GLU B CA 1
ATOM 7051 C C . GLU B 1 341 ? 41.816 68.921 108.623 1.00 72.58 368 GLU B C 1
ATOM 7052 O O . GLU B 1 341 ? 42.429 69.293 109.627 1.00 77.60 368 GLU B O 1
ATOM 7058 N N . CYS B 1 342 ? 41.096 69.750 107.869 1.00 58.40 369 CYS B N 1
ATOM 7059 C CA . CYS B 1 342 ? 41.073 71.180 108.140 1.00 69.60 369 CYS B CA 1
ATOM 7060 C C . CYS B 1 342 ? 39.668 71.733 107.953 1.00 69.25 369 CYS B C 1
ATOM 7061 O O . CYS B 1 342 ? 38.815 71.127 107.299 1.00 76.32 369 CYS B O 1
ATOM 7064 N N . ARG B 1 343 ? 39.440 72.906 108.537 1.00 65.34 370 ARG B N 1
ATOM 7065 C CA . ARG B 1 343 ? 38.232 73.683 108.300 1.00 64.15 370 ARG B CA 1
ATOM 7066 C C . ARG B 1 343 ? 38.563 74.779 107.294 1.00 71.12 370 ARG B C 1
ATOM 7067 O O . ARG B 1 343 ? 39.407 75.640 107.564 1.00 73.50 370 ARG B O 1
ATOM 7075 N N . LEU B 1 344 ? 37.912 74.734 106.137 1.00 65.33 371 LEU B N 1
ATOM 7076 C CA . LEU B 1 344 ? 38.146 75.716 105.086 1.00 64.39 371 LEU B CA 1
ATOM 7077 C C . LEU B 1 344 ? 37.445 77.022 105.441 1.00 63.82 371 LEU B C 1
ATOM 7078 O O . LEU B 1 344 ? 36.230 77.043 105.663 1.00 67.89 371 LEU B O 1
ATOM 7083 N N . VAL B 1 345 ? 38.208 78.109 105.498 1.00 63.15 372 VAL B N 1
ATOM 7084 C CA . VAL B 1 345 ? 37.678 79.439 105.779 1.00 65.55 372 VAL B CA 1
ATOM 7085 C C . VAL B 1 345 ? 37.772 80.255 104.499 1.00 70.24 372 VAL B C 1
ATOM 7086 O O . VAL B 1 345 ? 38.863 80.419 103.938 1.00 65.34 372 VAL B O 1
ATOM 7090 N N . GLU B 1 346 ? 36.634 80.766 104.035 1.00 66.40 373 GLU B N 1
ATOM 7091 C CA . GLU B 1 346 ? 36.617 81.556 102.811 1.00 66.99 373 GLU B CA 1
ATOM 7092 C C . GLU B 1 346 ? 37.232 82.924 103.068 1.00 60.80 373 GLU B C 1
ATOM 7093 O O . GLU B 1 346 ? 36.769 83.669 103.939 1.00 65.66 373 GLU B O 1
ATOM 7099 N N . ALA B 1 347 ? 38.274 83.251 102.309 1.00 67.46 374 ALA B N 1
ATOM 7100 C CA . ALA B 1 347 ? 39.003 84.491 102.518 1.00 59.97 374 ALA B CA 1
ATOM 7101 C C . ALA B 1 347 ? 38.157 85.698 102.132 1.00 62.52 374 ALA B C 1
ATOM 7102 O O . ALA B 1 347 ? 37.304 85.633 101.243 1.00 72.81 374 ALA B O 1
ATOM 7104 N N . VAL B 1 348 ? 38.403 86.808 102.819 1.00 62.47 375 VAL B N 1
ATOM 7105 C CA . VAL B 1 348 ? 37.768 88.077 102.485 1.00 74.20 375 VAL B CA 1
ATOM 7106 C C . VAL B 1 348 ? 38.452 88.646 101.249 1.00 70.65 375 VAL B C 1
ATOM 7107 O O . VAL B 1 348 ? 39.675 88.827 101.232 1.00 72.57 375 VAL B O 1
ATOM 7111 N N . ASP B 1 349 ? 37.668 88.923 100.211 1.00 71.60 376 ASP B N 1
ATOM 7112 C CA . ASP B 1 349 ? 38.193 89.530 98.992 1.00 89.93 376 ASP B CA 1
ATOM 7113 C C . ASP B 1 349 ? 38.179 91.040 99.188 1.00 94.41 376 ASP B C 1
ATOM 7114 O O . ASP B 1 349 ? 37.144 91.689 99.026 1.00 82.84 376 ASP B O 1
ATOM 7119 N N . GLY B 1 350 ? 39.337 91.599 99.548 1.00 112.90 377 GLY B N 1
ATOM 7120 C CA . GLY B 1 350 ? 39.413 93.022 99.826 1.00 117.12 377 GLY B CA 1
ATOM 7121 C C . GLY B 1 350 ? 39.158 93.893 98.613 1.00 117.87 377 GLY B C 1
ATOM 7122 O O . GLY B 1 350 ? 38.677 95.024 98.749 1.00 123.39 377 GLY B O 1
ATOM 7123 N N . LYS B 1 351 ? 39.473 93.390 97.418 1.00 99.70 378 LYS B N 1
ATOM 7124 C CA . LYS B 1 351 ? 39.190 94.147 96.204 1.00 103.89 378 LYS B CA 1
ATOM 7125 C C . LYS B 1 351 ? 37.691 94.310 95.981 1.00 103.08 378 LYS B C 1
ATOM 7126 O O . LYS B 1 351 ? 37.251 95.347 95.472 1.00 101.60 378 LYS B O 1
ATOM 7132 N N . ALA B 1 352 ? 36.894 93.310 96.362 1.00 98.21 379 ALA B N 1
ATOM 7133 C CA . ALA B 1 352 ? 35.446 93.393 96.218 1.00 95.49 379 ALA B CA 1
ATOM 7134 C C . ALA B 1 352 ? 34.801 94.312 97.244 1.00 101.56 379 ALA B C 1
ATOM 7135 O O . ALA B 1 352 ? 33.611 94.615 97.112 1.00 111.65 379 ALA B O 1
ATOM 7137 N N . MET B 1 353 ? 35.544 94.761 98.253 1.00 107.67 380 MET B N 1
ATOM 7138 C CA . MET B 1 353 ? 34.983 95.612 99.293 1.00 111.62 380 MET B CA 1
ATOM 7139 C C . MET B 1 353 ? 34.916 97.059 98.826 1.00 120.83 380 MET B C 1
ATOM 7140 O O . MET B 1 353 ? 35.926 97.634 98.409 1.00 114.94 380 MET B O 1
ATOM 7145 N N . ASN B 1 354 ? 33.723 97.643 98.892 1.00 126.72 381 ASN B N 1
ATOM 7146 C CA . ASN B 1 354 ? 33.581 99.061 98.614 1.00 136.47 381 ASN B CA 1
ATOM 7147 C C . ASN B 1 354 ? 33.960 99.875 99.851 1.00 140.89 381 ASN B C 1
ATOM 7148 O O . ASN B 1 354 ? 34.095 99.348 100.959 1.00 133.42 381 ASN B O 1
ATOM 7153 N N . THR B 1 355 ? 34.135 101.184 99.648 1.00 125.82 382 THR B N 1
ATOM 7154 C CA . THR B 1 355 ? 34.523 102.054 100.753 1.00 121.81 382 THR B CA 1
ATOM 7155 C C . THR B 1 355 ? 33.466 102.080 101.849 1.00 124.05 382 THR B C 1
ATOM 7156 O O . THR B 1 355 ? 33.797 102.278 103.023 1.00 120.97 382 THR B O 1
ATOM 7160 N N . SER B 1 356 ? 32.196 101.875 101.491 1.00 124.05 383 SER B N 1
ATOM 7161 C CA . SER B 1 356 ? 31.135 101.861 102.494 1.00 117.44 383 SER B CA 1
ATOM 7162 C C . SER B 1 356 ? 31.297 100.680 103.446 1.00 117.88 383 SER B C 1
ATOM 7163 O O . SER B 1 356 ? 31.192 100.833 104.668 1.00 117.99 383 SER B O 1
ATOM 7166 N N . GLN B 1 357 ? 31.555 99.489 102.899 1.00 122.94 384 GLN B N 1
ATOM 7167 C CA . GLN B 1 357 ? 31.775 98.317 103.741 1.00 111.70 384 GLN B CA 1
ATOM 7168 C C . GLN B 1 357 ? 33.031 98.464 104.590 1.00 108.88 384 GLN B C 1
ATOM 7169 O O . GLN B 1 357 ? 33.076 97.969 105.723 1.00 105.93 384 GLN B O 1
ATOM 7175 N N . VAL B 1 358 ? 34.059 99.133 104.060 1.00 112.71 385 VAL B N 1
ATOM 7176 C CA . VAL B 1 358 ? 35.267 99.387 104.840 1.00 111.99 385 VAL B CA 1
ATOM 7177 C C . VAL B 1 358 ? 34.955 100.298 106.021 1.00 113.58 385 VAL B C 1
ATOM 7178 O O . VAL B 1 358 ? 35.397 100.051 107.150 1.00 111.75 385 VAL B O 1
ATOM 7182 N N . GLU B 1 359 ? 34.178 101.359 105.783 1.00 106.80 386 GLU B N 1
ATOM 7183 C CA . GLU B 1 359 ? 33.802 102.262 106.865 1.00 106.82 386 GLU B CA 1
ATOM 7184 C C . GLU B 1 359 ? 32.840 101.601 107.844 1.00 112.55 386 GLU B C 1
ATOM 7185 O O . GLU B 1 359 ? 32.864 101.916 109.039 1.00 110.45 386 GLU B O 1
ATOM 7191 N N . ALA B 1 360 ? 31.990 100.691 107.359 1.00 118.72 387 ALA B N 1
ATOM 7192 C CA . ALA B 1 360 ? 31.051 100.004 108.240 1.00 114.85 387 ALA B CA 1
ATOM 7193 C C . ALA B 1 360 ? 31.773 99.171 109.291 1.00 117.81 387 ALA B C 1
ATOM 7194 O O . ALA B 1 360 ? 31.253 98.979 110.396 1.00 115.33 387 ALA B O 1
ATOM 7196 N N . LEU B 1 361 ? 32.962 98.670 108.969 1.00 115.64 388 LEU B N 1
ATOM 7197 C CA . LEU B 1 361 ? 33.780 97.931 109.919 1.00 112.71 388 LEU B CA 1
ATOM 7198 C C . LEU B 1 361 ? 34.737 98.829 110.693 1.00 110.52 388 LEU B C 1
ATOM 7199 O O . LEU B 1 361 ? 35.521 98.323 111.501 1.00 100.17 388 LEU B O 1
ATOM 7204 N N . GLY B 1 362 ? 34.689 100.139 110.469 1.00 99.03 389 GLY B N 1
ATOM 7205 C CA . GLY B 1 362 ? 35.568 101.061 111.171 1.00 99.44 389 GLY B CA 1
ATOM 7206 C C . GLY B 1 362 ? 37.035 100.849 110.871 1.00 102.82 389 GLY B C 1
ATOM 7207 O O . GLY B 1 362 ? 37.871 100.912 111.782 1.00 102.32 389 GLY B O 1
ATOM 7208 N N . ILE B 1 363 ? 37.370 100.604 109.611 1.00 100.37 390 ILE B N 1
ATOM 7209 C CA . ILE B 1 363 ? 38.734 100.278 109.211 1.00 98.38 390 ILE B CA 1
ATOM 7210 C C . ILE B 1 363 ? 39.455 101.554 108.802 1.00 97.43 390 ILE B C 1
ATOM 7211 O O . ILE B 1 363 ? 38.957 102.326 107.975 1.00 102.74 390 ILE B O 1
ATOM 7216 N N . GLN B 1 364 ? 40.626 101.781 109.392 1.00 94.40 391 GLN B N 1
ATOM 7217 C CA . GLN B 1 364 ? 41.468 102.922 109.063 1.00 96.05 391 GLN B CA 1
ATOM 7218 C C . GLN B 1 364 ? 42.915 102.458 109.041 1.00 99.77 391 GLN B C 1
ATOM 7219 O O . GLN B 1 364 ? 43.357 101.763 109.960 1.00 101.68 391 GLN B O 1
ATOM 7225 N N . MET B 1 365 ? 43.644 102.833 107.993 1.00 97.38 392 MET B N 1
ATOM 7226 C CA . MET B 1 365 ? 45.047 102.456 107.888 1.00 92.04 392 MET B CA 1
ATOM 7227 C C . MET B 1 365 ? 45.849 103.106 109.009 1.00 108.27 392 MET B C 1
ATOM 7228 O O . MET B 1 365 ? 45.520 104.198 109.482 1.00 103.76 392 MET B O 1
ATOM 7233 N N . LEU B 1 366 ? 46.896 102.413 109.447 1.00 97.16 393 LEU B N 1
ATOM 7234 C CA . LEU B 1 366 ? 47.802 102.985 110.431 1.00 102.93 393 LEU B CA 1
ATOM 7235 C C . LEU B 1 366 ? 48.389 104.278 109.876 1.00 108.28 393 LEU B C 1
ATOM 7236 O O . LEU B 1 366 ? 48.946 104.274 108.769 1.00 112.22 393 LEU B O 1
ATOM 7241 N N . PRO B 1 367 ? 48.269 105.396 110.589 1.00 116.07 394 PRO B N 1
ATOM 7242 C CA . PRO B 1 367 ? 48.704 106.688 110.035 1.00 110.27 394 PRO B CA 1
ATOM 7243 C C . PRO B 1 367 ? 50.193 106.696 109.726 1.00 109.99 394 PRO B C 1
ATOM 7244 O O . PRO B 1 367 ? 51.032 106.493 110.607 1.00 118.57 394 PRO B O 1
ATOM 7248 N N . GLY B 1 368 ? 50.515 106.924 108.456 1.00 106.08 395 GLY B N 1
ATOM 7249 C CA . GLY B 1 368 ? 51.888 107.016 108.014 1.00 111.67 395 GLY B CA 1
ATOM 7250 C C . GLY B 1 368 ? 52.512 105.726 107.535 1.00 122.52 395 GLY B C 1
ATOM 7251 O O . GLY B 1 368 ? 53.733 105.688 107.339 1.00 116.99 395 GLY B O 1
ATOM 7252 N N . TYR B 1 369 ? 51.726 104.670 107.338 1.00 112.68 396 TYR B N 1
ATOM 7253 C CA . TYR B 1 369 ? 52.296 103.406 106.894 1.00 107.85 396 TYR B CA 1
ATOM 7254 C C . TYR B 1 369 ? 52.781 103.503 105.454 1.00 114.34 396 TYR B C 1
ATOM 7255 O O . TYR B 1 369 ? 52.130 104.107 104.598 1.00 117.96 396 TYR B O 1
ATOM 7264 N N . ARG B 1 370 ? 53.933 102.890 105.190 1.00 113.85 397 ARG B N 1
ATOM 7265 C CA . ARG B 1 370 ? 54.495 102.821 103.850 1.00 117.67 397 ARG B CA 1
ATOM 7266 C C . ARG B 1 370 ? 55.080 101.435 103.620 1.00 120.72 397 ARG B C 1
ATOM 7267 O O . ARG B 1 370 ? 55.635 100.828 104.540 1.00 110.40 397 ARG B O 1
ATOM 7275 N N . ASP B 1 371 ? 54.927 100.940 102.394 1.00 135.32 398 ASP B N 1
ATOM 7276 C CA . ASP B 1 371 ? 55.506 99.664 101.998 1.00 124.57 398 ASP B CA 1
ATOM 7277 C C . ASP B 1 371 ? 57.004 99.665 102.299 1.00 129.01 398 ASP B C 1
ATOM 7278 O O . ASP B 1 371 ? 57.719 100.574 101.855 1.00 140.18 398 ASP B O 1
ATOM 7283 N N . PRO B 1 372 ? 57.513 98.684 103.051 1.00 115.62 399 PRO B N 1
ATOM 7284 C CA . PRO B 1 372 ? 58.959 98.648 103.333 1.00 118.46 399 PRO B CA 1
ATOM 7285 C C . PRO B 1 372 ? 59.835 98.562 102.089 1.00 122.41 399 PRO B C 1
ATOM 7286 O O . PRO B 1 372 ? 61.060 98.677 102.218 1.00 112.72 399 PRO B O 1
ATOM 7290 N N . TYR B 1 373 ? 59.259 98.379 100.901 1.00 131.58 400 TYR B N 1
ATOM 7291 C CA . TYR B 1 373 ? 60.053 98.227 99.688 1.00 123.92 400 TYR B CA 1
ATOM 7292 C C . TYR B 1 373 ? 59.636 99.228 98.619 1.00 127.76 400 TYR B C 1
ATOM 7293 O O . TYR B 1 373 ? 60.436 99.579 97.745 1.00 132.22 400 TYR B O 1
ATOM 7302 N N . HIS B 1 374 ? 58.390 99.701 98.680 1.00 138.57 401 HIS B N 1
ATOM 7303 C CA . HIS B 1 374 ? 57.887 100.648 97.697 1.00 142.72 401 HIS B CA 1
ATOM 7304 C C . HIS B 1 374 ? 57.179 101.853 98.303 1.00 145.63 401 HIS B C 1
ATOM 7305 O O . HIS B 1 374 ? 56.674 102.691 97.549 1.00 146.11 401 HIS B O 1
ATOM 7312 N N . GLY B 1 375 ? 57.125 101.968 99.629 1.00 137.90 402 GLY B N 1
ATOM 7313 C CA . GLY B 1 375 ? 56.538 103.135 100.264 1.00 130.09 402 GLY B CA 1
ATOM 7314 C C . GLY B 1 375 ? 55.080 103.377 99.946 1.00 123.33 402 GLY B C 1
ATOM 7315 O O . GLY B 1 375 ? 54.591 104.494 100.136 1.00 131.37 402 GLY B O 1
ATOM 7316 N N . ARG B 1 376 ? 54.366 102.358 99.466 1.00 129.32 403 ARG B N 1
ATOM 7317 C CA . ARG B 1 376 ? 52.978 102.456 99.046 1.00 124.43 403 ARG B CA 1
ATOM 7318 C C . ARG B 1 376 ? 52.035 102.234 100.225 1.00 117.56 403 ARG B C 1
ATOM 7319 O O . ARG B 1 376 ? 52.382 101.539 101.185 1.00 112.33 403 ARG B O 1
ATOM 7327 N N . PRO B 1 377 ? 50.837 102.820 100.180 1.00 114.10 404 PRO B N 1
ATOM 7328 C CA . PRO B 1 377 ? 49.877 102.615 101.273 1.00 110.18 404 PRO B CA 1
ATOM 7329 C C . PRO B 1 377 ? 49.367 101.184 101.332 1.00 110.35 404 PRO B C 1
ATOM 7330 O O . PRO B 1 377 ? 49.728 100.349 100.497 1.00 107.57 404 PRO B O 1
ATOM 7334 N N . LEU B 1 378 ? 48.527 100.891 102.321 1.00 107.17 405 LEU B N 1
ATOM 7335 C CA . LEU B 1 378 ? 47.968 99.553 102.456 1.00 107.49 405 LEU B CA 1
ATOM 7336 C C . LEU B 1 378 ? 46.976 99.282 101.332 1.00 96.39 405 LEU B C 1
ATOM 7337 O O . LEU B 1 378 ? 46.118 100.116 101.029 1.00 94.27 405 LEU B O 1
ATOM 7342 N N . THR B 1 379 ? 47.096 98.112 100.713 1.00 89.82 406 THR B N 1
ATOM 7343 C CA . THR B 1 379 ? 46.265 97.752 99.575 1.00 96.38 406 THR B CA 1
ATOM 7344 C C . THR B 1 379 ? 44.995 97.038 100.031 1.00 98.65 406 THR B C 1
ATOM 7345 O O . THR B 1 379 ? 44.892 96.557 101.163 1.00 100.97 406 THR B O 1
ATOM 7349 N N . LYS B 1 380 ? 44.019 96.973 99.119 1.00 97.99 407 LYS B N 1
ATOM 7350 C CA . LYS B 1 380 ? 42.792 96.231 99.395 1.00 95.34 407 LYS B CA 1
ATOM 7351 C C . LYS B 1 380 ? 43.072 94.748 99.608 1.00 89.79 407 LYS B C 1
ATOM 7352 O O . LYS B 1 380 ? 42.377 94.092 100.393 1.00 92.69 407 LYS B O 1
ATOM 7358 N N . GLY B 1 381 ? 44.079 94.204 98.923 1.00 83.68 408 GLY B N 1
ATOM 7359 C CA . GLY B 1 381 ? 44.425 92.804 99.117 1.00 84.13 408 GLY B CA 1
ATOM 7360 C C . GLY B 1 381 ? 44.953 92.523 100.511 1.00 91.85 408 GLY B C 1
ATOM 7361 O O . GLY B 1 381 ? 44.547 91.553 101.160 1.00 83.20 408 GLY B O 1
ATOM 7362 N N . GLU B 1 382 ? 45.870 93.370 100.992 1.00 81.17 409 GLU B N 1
ATOM 7363 C CA . GLU B 1 382 ? 46.358 93.233 102.361 1.00 73.81 409 GLU B CA 1
ATOM 7364 C C . GLU B 1 382 ? 45.233 93.420 103.368 1.00 91.31 409 GLU B C 1
ATOM 7365 O O . GLU B 1 382 ? 45.255 92.814 104.446 1.00 74.88 409 GLU B O 1
ATOM 7371 N N . LEU B 1 383 ? 44.245 94.253 103.035 1.00 82.39 410 LEU B N 1
ATOM 7372 C CA . LEU B 1 383 ? 43.092 94.434 103.912 1.00 77.77 410 LEU B CA 1
ATOM 7373 C C . LEU B 1 383 ? 42.297 93.141 104.043 1.00 81.03 410 LEU B C 1
ATOM 7374 O O . LEU B 1 383 ? 42.000 92.692 105.156 1.00 76.34 410 LEU B O 1
ATOM 7379 N N . GLY B 1 384 ? 41.945 92.529 102.909 1.00 76.84 411 GLY B N 1
ATOM 7380 C CA . GLY B 1 384 ? 41.170 91.299 102.949 1.00 77.04 411 GLY B CA 1
ATOM 7381 C C . GLY B 1 384 ? 41.914 90.161 103.620 1.00 75.27 411 GLY B C 1
ATOM 7382 O O . GLY B 1 384 ? 41.325 89.377 104.369 1.00 71.73 411 GLY B O 1
ATOM 7383 N N . CYS B 1 385 ? 43.222 90.060 103.366 1.00 75.45 412 CYS B N 1
ATOM 7384 C CA . CYS B 1 385 ? 44.024 89.036 104.024 1.00 79.78 412 CYS B CA 1
ATOM 7385 C C . CYS B 1 385 ? 44.015 89.229 105.535 1.00 71.37 412 CYS B C 1
ATOM 7386 O O . CYS B 1 385 ? 43.873 88.261 106.292 1.00 73.58 412 CYS B O 1
ATOM 7389 N N . PHE B 1 386 ? 44.138 90.478 105.991 1.00 73.13 413 PHE B N 1
ATOM 7390 C CA . PHE B 1 386 ? 44.058 90.765 107.419 1.00 73.90 413 PHE B CA 1
ATOM 7391 C C . PHE B 1 386 ? 42.699 90.365 107.981 1.00 70.78 413 PHE B C 1
ATOM 7392 O O . PHE B 1 386 ? 42.615 89.689 109.013 1.00 74.45 413 PHE B O 1
ATOM 7400 N N . LEU B 1 387 ? 41.620 90.778 107.311 1.00 76.21 414 LEU B N 1
ATOM 7401 C CA . LEU B 1 387 ? 40.280 90.447 107.784 1.00 72.39 414 LEU B CA 1
ATOM 7402 C C . LEU B 1 387 ? 40.055 88.943 107.827 1.00 70.98 414 LEU B C 1
ATOM 7403 O O . LEU B 1 387 ? 39.301 88.455 108.676 1.00 65.29 414 LEU B O 1
ATOM 7408 N N . SER B 1 388 ? 40.698 88.194 106.929 1.00 70.97 415 SER B N 1
ATOM 7409 C CA . SER B 1 388 ? 40.586 86.740 106.963 1.00 65.47 415 SER B CA 1
ATOM 7410 C C . SER B 1 388 ? 41.193 86.178 108.242 1.00 61.31 415 SER B C 1
ATOM 7411 O O . SER B 1 388 ? 40.574 85.359 108.931 1.00 65.04 415 SER B O 1
ATOM 7414 N N . HIS B 1 389 ? 42.408 86.617 108.580 1.00 62.45 416 HIS B N 1
ATOM 7415 C CA . HIS B 1 389 ? 43.018 86.203 109.840 1.00 68.07 416 HIS B CA 1
ATOM 7416 C C . HIS B 1 389 ? 42.244 86.754 111.031 1.00 68.69 416 HIS B C 1
ATOM 7417 O O . HIS B 1 389 ? 42.128 86.088 112.066 1.00 63.94 416 HIS B O 1
ATOM 7424 N N . TYR B 1 390 ? 41.705 87.970 110.899 1.00 69.61 417 TYR B N 1
ATOM 7425 C CA . TYR B 1 390 ? 40.922 88.566 111.976 1.00 76.66 417 TYR B CA 1
ATOM 7426 C C . TYR B 1 390 ? 39.679 87.737 112.281 1.00 71.05 417 TYR B C 1
ATOM 7427 O O . TYR B 1 390 ? 39.341 87.520 113.451 1.00 67.00 417 TYR B O 1
ATOM 7436 N N . ASN B 1 391 ? 38.989 87.261 111.240 1.00 71.37 418 ASN B N 1
ATOM 7437 C CA . ASN B 1 391 ? 37.801 86.441 111.454 1.00 70.60 418 ASN B CA 1
ATOM 7438 C C . ASN B 1 391 ? 38.147 85.118 112.122 1.00 70.53 418 ASN B C 1
ATOM 7439 O O . ASN B 1 391 ? 37.347 84.591 112.904 1.00 70.41 418 ASN B O 1
ATOM 7444 N N . ILE B 1 392 ? 39.328 84.566 111.832 1.00 68.08 419 ILE B N 1
ATOM 7445 C CA . ILE B 1 392 ? 39.743 83.332 112.491 1.00 62.23 419 ILE B CA 1
ATOM 7446 C C . ILE B 1 392 ? 40.026 83.586 113.965 1.00 62.90 419 ILE B C 1
ATOM 7447 O O . ILE B 1 392 ? 39.609 82.808 114.832 1.00 72.55 419 ILE B O 1
ATOM 7452 N N . TRP B 1 393 ? 40.736 84.677 114.275 1.00 63.92 420 TRP B N 1
ATOM 7453 C CA . TRP B 1 393 ? 40.937 85.055 115.671 1.00 65.62 420 TRP B CA 1
ATOM 7454 C C . TRP B 1 393 ? 39.603 85.226 116.383 1.00 74.05 420 TRP B C 1
ATOM 7455 O O . TRP B 1 393 ? 39.441 84.799 117.533 1.00 72.86 420 TRP B O 1
ATOM 7466 N N . LYS B 1 394 ? 38.636 85.854 115.710 1.00 75.13 421 LYS B N 1
ATOM 7467 C CA . LYS B 1 394 ? 37.301 85.993 116.279 1.00 69.18 421 LYS B CA 1
ATOM 7468 C C . LYS B 1 394 ? 36.657 84.632 116.513 1.00 68.57 421 LYS B C 1
ATOM 7469 O O . LYS B 1 394 ? 36.041 84.401 117.559 1.00 78.18 421 LYS B O 1
ATOM 7475 N N . GLU B 1 395 ? 36.797 83.712 115.555 1.00 75.08 422 GLU B N 1
ATOM 7476 C CA . GLU B 1 395 ? 36.207 82.387 115.720 1.00 70.99 422 GLU B CA 1
ATOM 7477 C C . GLU B 1 395 ? 36.913 81.597 116.815 1.00 75.93 422 GLU B C 1
ATOM 7478 O O . GLU B 1 395 ? 36.271 80.825 117.538 1.00 73.21 422 GLU B O 1
ATOM 7484 N N . VAL B 1 396 ? 38.230 81.774 116.951 1.00 73.01 423 VAL B N 1
ATOM 7485 C CA . VAL B 1 396 ? 38.966 81.099 118.018 1.00 75.05 423 VAL B CA 1
ATOM 7486 C C . VAL B 1 396 ? 38.418 81.504 119.381 1.00 81.60 423 VAL B C 1
ATOM 7487 O O . VAL B 1 396 ? 38.239 80.663 120.271 1.00 86.84 423 VAL B O 1
ATOM 7491 N N . VAL B 1 397 ? 38.124 82.792 119.560 1.00 81.62 424 VAL B N 1
ATOM 7492 C CA . VAL B 1 397 ? 37.645 83.274 120.851 1.00 76.47 424 VAL B CA 1
ATOM 7493 C C . VAL B 1 397 ? 36.186 82.885 121.082 1.00 79.95 424 VAL B C 1
ATOM 7494 O O . VAL B 1 397 ? 35.782 82.628 122.223 1.00 84.28 424 VAL B O 1
ATOM 7498 N N . ASP B 1 398 ? 35.379 82.817 120.020 1.00 74.71 425 ASP B N 1
ATOM 7499 C CA . ASP B 1 398 ? 33.977 82.443 120.185 1.00 83.07 425 ASP B CA 1
ATOM 7500 C C . ASP B 1 398 ? 33.834 80.978 120.582 1.00 88.06 425 ASP B C 1
ATOM 7501 O O . ASP B 1 398 ? 33.054 80.648 121.483 1.00 87.02 425 ASP B O 1
ATOM 7506 N N . ARG B 1 399 ? 34.578 80.088 119.925 1.00 81.08 426 ARG B N 1
ATOM 7507 C CA . ARG B 1 399 ? 34.512 78.664 120.228 1.00 77.29 426 ARG B CA 1
ATOM 7508 C C . ARG B 1 399 ? 35.416 78.257 121.384 1.00 87.01 426 ARG B C 1
ATOM 7509 O O . ARG B 1 399 ? 35.334 77.109 121.836 1.00 91.65 426 ARG B O 1
ATOM 7517 N N . GLY B 1 400 ? 36.265 79.157 121.872 1.00 75.46 427 GLY B N 1
ATOM 7518 C CA . GLY B 1 400 ? 37.149 78.825 122.974 1.00 77.76 427 GLY B CA 1
ATOM 7519 C C . GLY B 1 400 ? 38.235 77.834 122.623 1.00 91.99 427 GLY B C 1
ATOM 7520 O O . GLY B 1 400 ? 38.658 77.056 123.484 1.00 97.86 427 GLY B O 1
ATOM 7521 N N . LEU B 1 401 ? 38.698 77.841 121.376 1.00 88.56 428 LEU B N 1
ATOM 7522 C CA . LEU B 1 401 ? 39.738 76.918 120.940 1.00 82.66 428 LEU B CA 1
ATOM 7523 C C . LEU B 1 401 ? 41.055 77.259 121.626 1.00 87.14 428 LEU B C 1
ATOM 7524 O O . LEU B 1 401 ? 41.590 78.358 121.444 1.00 97.15 428 LEU B O 1
ATOM 7529 N N . GLN B 1 402 ? 41.581 76.316 122.409 1.00 77.48 429 GLN B N 1
ATOM 7530 C CA . GLN B 1 402 ? 42.799 76.580 123.169 1.00 87.64 429 GLN B CA 1
ATOM 7531 C C . GLN B 1 402 ? 44.011 76.688 122.252 1.00 89.11 429 GLN B C 1
ATOM 7532 O O . GLN B 1 402 ? 44.825 77.608 122.392 1.00 89.91 429 GLN B O 1
ATOM 7538 N N . LYS B 1 403 ? 44.156 75.757 121.312 1.00 87.24 430 LYS B N 1
ATOM 7539 C CA . LYS B 1 403 ? 45.251 75.781 120.351 1.00 84.12 430 LYS B CA 1
ATOM 7540 C C . LYS B 1 403 ? 44.707 75.495 118.960 1.00 78.37 430 LYS B C 1
ATOM 7541 O O . LYS B 1 403 ? 44.034 74.481 118.748 1.00 80.91 430 LYS B O 1
ATOM 7547 N N . SER B 1 404 ? 44.995 76.390 118.018 1.00 78.70 431 SER B N 1
ATOM 7548 C CA . SER B 1 404 ? 44.542 76.255 116.643 1.00 66.31 431 SER B CA 1
ATOM 7549 C C . SER B 1 404 ? 45.719 76.438 115.696 1.00 62.34 431 SER B C 1
ATOM 7550 O O . SER B 1 404 ? 46.637 77.217 115.964 1.00 66.98 431 SER B O 1
ATOM 7553 N N . LEU B 1 405 ? 45.683 75.710 114.584 1.00 68.49 432 LEU B N 1
ATOM 7554 C CA . LEU B 1 405 ? 46.672 75.834 113.522 1.00 63.61 432 LEU B CA 1
ATOM 7555 C C . LEU B 1 405 ? 46.028 76.525 112.329 1.00 59.58 432 LEU B C 1
ATOM 7556 O O . LEU B 1 405 ? 44.913 76.170 111.933 1.00 56.15 432 LEU B O 1
ATOM 7561 N N . VAL B 1 406 ? 46.727 77.505 111.762 1.00 59.91 433 VAL B N 1
ATOM 7562 C CA . VAL B 1 406 ? 46.187 78.355 110.705 1.00 63.44 433 VAL B CA 1
ATOM 7563 C C . VAL B 1 406 ? 47.052 78.194 109.462 1.00 70.25 433 VAL B C 1
ATOM 7564 O O . VAL B 1 406 ? 48.271 78.400 109.516 1.00 63.11 433 VAL B O 1
ATOM 7568 N N . PHE B 1 407 ? 46.422 77.835 108.345 1.00 64.32 434 PHE B N 1
ATOM 7569 C CA . PHE B 1 407 ? 47.098 77.639 107.071 1.00 60.08 434 PHE B CA 1
ATOM 7570 C C . PHE B 1 407 ? 46.653 78.683 106.055 1.00 58.22 434 PHE B C 1
ATOM 7571 O O . PHE B 1 407 ? 45.513 79.156 106.082 1.00 58.90 434 PHE B O 1
ATOM 7579 N N . GLU B 1 408 ? 47.562 79.030 105.151 1.00 62.77 435 GLU B N 1
ATOM 7580 C CA . GLU B 1 408 ? 47.209 79.688 103.906 1.00 54.56 435 GLU B CA 1
ATOM 7581 C C . GLU B 1 408 ? 47.209 78.629 102.802 1.00 55.59 435 GLU B C 1
ATOM 7582 O O . GLU B 1 408 ? 47.398 77.438 103.062 1.00 71.41 435 GLU B O 1
ATOM 7588 N N . ASP B 1 409 ? 47.000 79.046 101.554 1.00 58.88 436 ASP B N 1
ATOM 7589 C CA . ASP B 1 409 ? 46.662 78.101 100.496 1.00 55.14 436 ASP B CA 1
ATOM 7590 C C . ASP B 1 409 ? 47.746 77.934 99.434 1.00 55.76 436 ASP B C 1
ATOM 7591 O O . ASP B 1 409 ? 47.458 77.399 98.359 1.00 57.52 436 ASP B O 1
ATOM 7596 N N . ASP B 1 410 ? 48.990 78.357 99.702 1.00 58.47 437 ASP B N 1
ATOM 7597 C CA . ASP B 1 410 ? 50.074 78.273 98.712 1.00 73.05 437 ASP B CA 1
ATOM 7598 C C . ASP B 1 410 ? 51.401 78.002 99.429 1.00 60.00 437 ASP B C 1
ATOM 7599 O O . ASP B 1 410 ? 52.330 78.803 99.418 1.00 73.10 437 ASP B O 1
ATOM 7604 N N . LEU B 1 411 ? 51.502 76.830 100.048 1.00 58.41 438 LEU B N 1
ATOM 7605 C CA . LEU B 1 411 ? 52.670 76.490 100.843 1.00 70.64 438 LEU B CA 1
ATOM 7606 C C . LEU B 1 411 ? 53.091 75.052 100.576 1.00 59.76 438 LEU B C 1
ATOM 7607 O O . LEU B 1 411 ? 52.275 74.201 100.214 1.00 69.66 438 LEU B O 1
ATOM 7612 N N . ARG B 1 412 ? 54.384 74.799 100.755 1.00 64.95 439 ARG B N 1
ATOM 7613 C CA . ARG B 1 412 ? 54.996 73.496 100.539 1.00 58.12 439 ARG B CA 1
ATOM 7614 C C . ARG B 1 412 ? 55.377 72.896 101.886 1.00 62.93 439 ARG B C 1
ATOM 7615 O O . ARG B 1 412 ? 56.013 73.565 102.710 1.00 70.97 439 ARG B O 1
ATOM 7623 N N . PHE B 1 413 ? 54.994 71.639 102.101 1.00 66.68 440 PHE B N 1
ATOM 7624 C CA . PHE B 1 413 ? 55.204 70.970 103.378 1.00 57.05 440 PHE B CA 1
ATOM 7625 C C . PHE B 1 413 ? 56.561 70.278 103.421 1.00 58.42 440 PHE B C 1
ATOM 7626 O O . PHE B 1 413 ? 57.002 69.679 102.435 1.00 60.62 440 PHE B O 1
ATOM 7634 N N . GLU B 1 414 ? 57.214 70.361 104.578 1.00 55.36 441 GLU B N 1
ATOM 7635 C CA . GLU B 1 414 ? 58.460 69.651 104.807 1.00 57.38 441 GLU B CA 1
ATOM 7636 C C . GLU B 1 414 ? 58.191 68.173 105.074 1.00 61.86 441 GLU B C 1
ATOM 7637 O O . GLU B 1 414 ? 57.067 67.760 105.373 1.00 60.08 441 GLU B O 1
ATOM 7643 N N . ILE B 1 415 ? 59.251 67.371 104.960 1.00 55.83 442 ILE B N 1
ATOM 7644 C CA . ILE B 1 415 ? 59.131 65.948 105.242 1.00 53.51 442 ILE B CA 1
ATOM 7645 C C . ILE B 1 415 ? 58.829 65.749 106.722 1.00 64.98 442 ILE B C 1
ATOM 7646 O O . ILE B 1 415 ? 59.291 66.512 107.580 1.00 64.17 442 ILE B O 1
ATOM 7651 N N . PHE B 1 416 ? 58.020 64.729 107.020 1.00 54.28 443 PHE B N 1
ATOM 7652 C CA . PHE B 1 416 ? 57.630 64.399 108.392 1.00 54.64 443 PHE B CA 1
ATOM 7653 C C . PHE B 1 416 ? 56.938 65.570 109.081 1.00 61.89 443 PHE B C 1
ATOM 7654 O O . PHE B 1 416 ? 57.083 65.755 110.290 1.00 66.63 443 PHE B O 1
ATOM 7662 N N . PHE B 1 417 ? 56.184 66.366 108.319 1.00 57.87 444 PHE B N 1
ATOM 7663 C CA . PHE B 1 417 ? 55.573 67.571 108.876 1.00 53.00 444 PHE B CA 1
ATOM 7664 C C . PHE B 1 417 ? 54.689 67.244 110.073 1.00 53.51 444 PHE B C 1
ATOM 7665 O O . PHE B 1 417 ? 54.815 67.859 111.139 1.00 62.61 444 PHE B O 1
ATOM 7673 N N . LYS B 1 418 ? 53.789 66.273 109.914 1.00 52.98 445 LYS B N 1
ATOM 7674 C CA . LYS B 1 418 ? 52.793 66.003 110.946 1.00 53.57 445 LYS B CA 1
ATOM 7675 C C . LYS B 1 418 ? 53.446 65.550 112.246 1.00 65.88 445 LYS B C 1
ATOM 7676 O O . LYS B 1 418 ? 53.130 66.066 113.324 1.00 66.55 445 LYS B O 1
ATOM 7682 N N . ARG B 1 419 ? 54.360 64.580 112.167 1.00 62.23 446 ARG B N 1
ATOM 7683 C CA . ARG B 1 419 ? 55.022 64.099 113.376 1.00 58.86 446 ARG B CA 1
ATOM 7684 C C . ARG B 1 419 ? 55.903 65.177 113.995 1.00 61.11 446 ARG B C 1
ATOM 7685 O O . ARG B 1 419 ? 55.973 65.296 115.223 1.00 69.02 446 ARG B O 1
ATOM 7693 N N . ARG B 1 420 ? 56.581 65.974 113.166 1.00 61.45 447 ARG B N 1
ATOM 7694 C CA . ARG B 1 420 ? 57.498 66.977 113.700 1.00 67.07 447 ARG B CA 1
ATOM 7695 C C . ARG B 1 420 ? 56.750 68.086 114.431 1.00 72.54 447 ARG B C 1
ATOM 7696 O O . ARG B 1 420 ? 57.223 68.587 115.458 1.00 71.01 447 ARG B O 1
ATOM 7704 N N . LEU B 1 421 ? 55.576 68.478 113.929 1.00 69.60 448 LEU B N 1
ATOM 7705 C CA . LEU B 1 421 ? 54.813 69.526 114.599 1.00 67.15 448 LEU B CA 1
ATOM 7706 C C . LEU B 1 421 ? 54.146 69.003 115.865 1.00 69.83 448 LEU B C 1
ATOM 7707 O O . LEU B 1 421 ? 54.138 69.688 116.895 1.00 71.13 448 LEU B O 1
ATOM 7712 N N . MET B 1 422 ? 53.585 67.790 115.812 1.00 68.16 449 MET B N 1
ATOM 7713 C CA . MET B 1 422 ? 52.909 67.240 116.983 1.00 71.31 449 MET B CA 1
ATOM 7714 C C . MET B 1 422 ? 53.876 67.007 118.136 1.00 76.75 449 MET B C 1
ATOM 7715 O O . MET B 1 422 ? 53.490 67.138 119.304 1.00 86.13 449 MET B O 1
ATOM 7720 N N . ASN B 1 423 ? 55.131 66.665 117.835 1.00 69.03 450 ASN B N 1
ATOM 7721 C CA . ASN B 1 423 ? 56.105 66.452 118.901 1.00 77.09 450 ASN B CA 1
ATOM 7722 C C . ASN B 1 423 ? 56.508 67.769 119.551 1.00 80.43 450 ASN B C 1
ATOM 7723 O O . ASN B 1 423 ? 56.749 67.820 120.764 1.00 95.16 450 ASN B O 1
ATOM 7728 N N . LEU B 1 424 ? 56.588 68.843 118.763 1.00 77.77 451 LEU B N 1
ATOM 7729 C CA . LEU B 1 424 ? 56.906 70.150 119.327 1.00 80.11 451 LEU B CA 1
ATOM 7730 C C . LEU B 1 424 ? 55.810 70.615 120.277 1.00 83.07 451 LEU B C 1
ATOM 7731 O O . LEU B 1 424 ? 56.089 71.071 121.392 1.00 89.61 451 LEU B O 1
ATOM 7736 N N . MET B 1 425 ? 54.549 70.502 119.850 1.00 76.91 452 MET B N 1
ATOM 7737 C CA . MET B 1 425 ? 53.437 70.903 120.707 1.00 77.93 452 MET B CA 1
ATOM 7738 C C . MET B 1 425 ? 53.412 70.089 121.993 1.00 86.79 452 MET B C 1
ATOM 7739 O O . MET B 1 425 ? 53.107 70.622 123.067 1.00 92.36 452 MET B O 1
ATOM 7744 N N . ARG B 1 426 ? 53.738 68.798 121.904 1.00 87.24 453 ARG B N 1
ATOM 7745 C CA . ARG B 1 426 ? 53.789 67.959 123.097 1.00 87.54 453 ARG B CA 1
ATOM 7746 C C . ARG B 1 426 ? 54.873 68.443 124.053 1.00 87.90 453 ARG B C 1
ATOM 7747 O O . ARG B 1 426 ?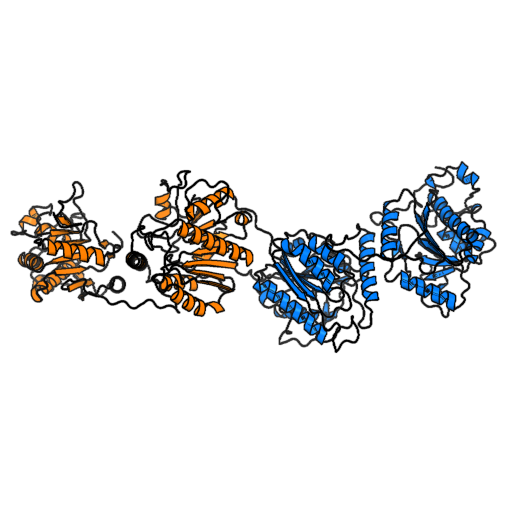 54.654 68.527 125.267 1.00 94.77 453 ARG B O 1
ATOM 7755 N N . ASP B 1 427 ? 56.048 68.787 123.515 1.00 85.29 454 ASP B N 1
ATOM 7756 C CA . ASP B 1 427 ? 57.118 69.329 124.349 1.00 89.03 454 ASP B CA 1
ATOM 7757 C C . ASP B 1 427 ? 56.713 70.661 124.966 1.00 88.17 454 ASP B C 1
ATOM 7758 O O . ASP B 1 427 ? 56.989 70.915 126.144 1.00 94.06 454 ASP B O 1
ATOM 7763 N N . VAL B 1 428 ? 56.050 71.520 124.187 1.00 87.35 455 VAL B N 1
ATOM 7764 C CA . VAL B 1 428 ? 55.607 72.814 124.702 1.00 88.90 455 VAL B CA 1
ATOM 7765 C C . VAL B 1 428 ? 54.681 72.622 125.896 1.00 93.18 455 VAL B C 1
ATOM 7766 O O . VAL B 1 428 ? 54.841 73.264 126.942 1.00 108.21 455 VAL B O 1
ATOM 7770 N N . GLU B 1 429 ? 53.701 71.726 125.760 1.00 88.79 456 GLU B N 1
ATOM 7771 C CA . GLU B 1 429 ? 52.781 71.464 126.862 1.00 87.02 456 GLU B CA 1
ATOM 7772 C C . GLU B 1 429 ? 53.509 70.857 128.055 1.00 106.19 456 GLU B C 1
ATOM 7773 O O . GLU B 1 429 ? 53.246 71.228 129.206 1.00 103.42 456 GLU B O 1
ATOM 7779 N N . ARG B 1 430 ? 54.435 69.930 127.797 1.00 106.22 457 ARG B N 1
ATOM 7780 C CA . ARG B 1 430 ? 55.182 69.300 128.881 1.00 103.66 457 ARG B CA 1
ATOM 7781 C C . ARG B 1 430 ? 55.933 70.336 129.707 1.00 106.15 457 ARG B C 1
ATOM 7782 O O . ARG B 1 430 ? 56.017 70.220 130.934 1.00 116.33 457 ARG B O 1
ATOM 7790 N N . GLU B 1 431 ? 56.474 71.362 129.052 1.00 106.94 458 GLU B N 1
ATOM 7791 C CA . GLU B 1 431 ? 57.210 72.421 129.728 1.00 113.44 458 GLU B CA 1
ATOM 7792 C C . GLU B 1 431 ? 56.315 73.555 130.206 1.00 115.57 458 GLU B C 1
ATOM 7793 O O . GLU B 1 431 ? 56.807 74.465 130.882 1.00 109.21 458 GLU B O 1
ATOM 7799 N N . GLY B 1 432 ? 55.024 73.521 129.880 1.00 106.95 459 GLY B N 1
ATOM 7800 C CA . GLY B 1 432 ? 54.105 74.556 130.326 1.00 96.03 459 GLY B CA 1
ATOM 7801 C C . GLY B 1 432 ? 54.448 75.941 129.830 1.00 99.28 459 GLY B C 1
ATOM 7802 O O . GLY B 1 432 ? 54.184 76.926 130.528 1.00 97.92 459 GLY B O 1
ATOM 7803 N N . LEU B 1 433 ? 55.036 76.043 128.641 1.00 98.41 460 LEU B N 1
ATOM 7804 C CA . LEU B 1 433 ? 55.437 77.336 128.106 1.00 95.28 460 LEU B CA 1
ATOM 7805 C C . LEU B 1 433 ? 54.223 78.231 127.893 1.00 98.70 460 LEU B C 1
ATOM 7806 O O . LEU B 1 433 ? 53.201 77.800 127.352 1.00 100.56 460 LEU B O 1
ATOM 7811 N N . ASP B 1 434 ? 54.333 79.481 128.330 1.00 94.94 461 ASP B N 1
ATOM 7812 C CA . ASP B 1 434 ? 53.301 80.480 128.071 1.00 94.85 461 ASP B CA 1
ATOM 7813 C C . ASP B 1 434 ? 53.540 81.051 126.679 1.00 105.30 461 ASP B C 1
ATOM 7814 O O . ASP B 1 434 ? 54.524 81.765 126.452 1.00 114.90 461 ASP B O 1
ATOM 7819 N N . TRP B 1 435 ? 52.649 80.733 125.743 1.00 96.58 462 TRP B N 1
ATOM 7820 C CA . TRP B 1 435 ? 52.839 81.107 124.351 1.00 96.77 462 TRP B CA 1
ATOM 7821 C C . TRP B 1 435 ? 51.533 81.626 123.771 1.00 85.33 462 TRP B C 1
ATOM 7822 O O . TRP B 1 435 ? 50.445 81.193 124.158 1.00 85.54 462 TRP B O 1
ATOM 7833 N N . ASP B 1 436 ? 51.658 82.561 122.829 1.00 80.87 463 ASP B N 1
ATOM 7834 C CA . ASP B 1 436 ? 50.523 83.088 122.085 1.00 80.39 463 ASP B CA 1
ATOM 7835 C C . ASP B 1 436 ? 50.569 82.757 120.604 1.00 76.88 463 ASP B C 1
ATOM 7836 O O . ASP B 1 436 ? 49.516 82.544 119.998 1.00 73.54 463 ASP B O 1
ATOM 7841 N N . LEU B 1 437 ? 51.761 82.702 120.015 1.00 73.84 464 LEU B N 1
ATOM 7842 C CA . LEU B 1 437 ? 51.920 82.529 118.578 1.00 73.55 464 LEU B CA 1
ATOM 7843 C C . LEU B 1 437 ? 53.161 81.693 118.309 1.00 76.59 464 LEU B C 1
ATOM 7844 O O . LEU B 1 437 ? 54.229 81.970 118.864 1.00 80.85 464 LEU B O 1
ATOM 7849 N N . ILE B 1 438 ? 53.023 80.682 117.456 1.00 71.84 465 ILE B N 1
ATOM 7850 C CA . ILE B 1 438 ? 54.133 79.818 117.072 1.00 76.60 465 ILE B CA 1
ATOM 7851 C C . ILE B 1 438 ? 54.181 79.769 115.553 1.00 72.04 465 ILE B C 1
ATOM 7852 O O . ILE B 1 438 ? 53.276 79.218 114.917 1.00 68.80 465 ILE B O 1
ATOM 7857 N N . TYR B 1 439 ? 55.236 80.335 114.973 1.00 72.33 466 TYR B N 1
ATOM 7858 C CA . TYR B 1 439 ? 55.403 80.324 113.524 1.00 69.56 466 TYR B CA 1
ATOM 7859 C C . TYR B 1 439 ? 55.799 78.931 113.052 1.00 73.49 466 TYR B C 1
ATOM 7860 O O . TYR B 1 439 ? 56.858 78.422 113.432 1.00 76.63 466 TYR B O 1
ATOM 7869 N N . VAL B 1 440 ? 54.957 78.319 112.220 1.00 69.03 467 VAL B N 1
ATOM 7870 C CA . VAL B 1 440 ? 55.356 77.111 111.508 1.00 68.24 467 VAL B CA 1
ATOM 7871 C C . VAL B 1 440 ? 55.996 77.440 110.163 1.00 68.78 467 VAL B C 1
ATOM 7872 O O . VAL B 1 440 ? 56.796 76.644 109.652 1.00 68.41 467 VAL B O 1
ATOM 7876 N N . GLY B 1 441 ? 55.675 78.594 109.584 1.00 69.06 468 GLY B N 1
ATOM 7877 C CA . GLY B 1 441 ? 56.325 79.078 108.383 1.00 64.20 468 GLY B CA 1
ATOM 7878 C C . GLY B 1 441 ? 56.349 80.593 108.348 1.00 83.49 468 GLY B C 1
ATOM 7879 O O . GLY B 1 441 ? 55.333 81.236 108.633 1.00 83.82 468 GLY B O 1
ATOM 7880 N N . ARG B 1 442 ? 57.490 81.179 108.003 1.00 82.56 469 ARG B N 1
ATOM 7881 C CA . ARG B 1 442 ? 57.663 82.627 108.063 1.00 78.32 469 ARG B CA 1
ATOM 7882 C C . ARG B 1 442 ? 58.917 82.994 107.277 1.00 85.92 469 ARG B C 1
ATOM 7883 O O . ARG B 1 442 ? 59.580 82.137 106.684 1.00 84.93 469 ARG B O 1
ATOM 7891 N N . LYS B 1 443 ? 59.242 84.286 107.286 1.00 89.94 470 LYS B N 1
ATOM 7892 C CA . LYS B 1 443 ? 60.453 84.817 106.662 1.00 84.56 470 LYS B CA 1
ATOM 7893 C C . LYS B 1 443 ? 61.276 85.482 107.758 1.00 90.22 470 LYS B C 1
ATOM 7894 O O . LYS B 1 443 ? 60.982 86.611 108.162 1.00 93.58 470 LYS B O 1
ATOM 7900 N N . ARG B 1 444 ? 62.299 84.781 108.238 1.00 95.97 471 ARG B N 1
ATOM 7901 C CA . ARG B 1 444 ? 63.167 85.321 109.275 1.00 94.20 471 ARG B CA 1
ATOM 7902 C C . ARG B 1 444 ? 63.953 86.505 108.726 1.00 88.64 471 ARG B C 1
ATOM 7903 O O . ARG B 1 444 ? 64.717 86.361 107.766 1.00 97.61 471 ARG B O 1
ATOM 7911 N N . MET B 1 445 ? 63.755 87.678 109.327 1.00 92.06 472 MET B N 1
ATOM 7912 C CA . MET B 1 445 ? 64.443 88.888 108.900 1.00 95.51 472 MET B CA 1
ATOM 7913 C C . MET B 1 445 ? 65.678 89.203 109.732 1.00 113.02 472 MET B C 1
ATOM 7914 O O . MET B 1 445 ? 66.545 89.950 109.265 1.00 115.41 472 MET B O 1
ATOM 7919 N N . GLN B 1 446 ? 65.780 88.659 110.942 1.00 108.91 473 GLN B N 1
ATOM 7920 C CA . GLN B 1 446 ? 66.938 88.862 111.810 1.00 119.87 473 GLN B CA 1
ATOM 7921 C C . GLN B 1 446 ? 67.775 87.588 111.762 1.00 124.15 473 GLN B C 1
ATOM 7922 O O . GLN B 1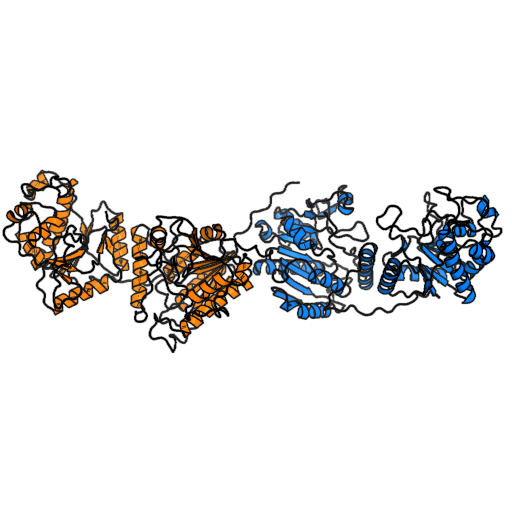 446 ? 67.476 86.610 112.451 1.00 123.81 473 GLN B O 1
ATOM 7928 N N . VAL B 1 447 ? 68.828 87.603 110.944 1.00 131.03 474 VAL B N 1
ATOM 7929 C CA . VAL B 1 447 ? 69.692 86.446 110.750 1.00 133.95 474 VAL B CA 1
ATOM 7930 C C . VAL B 1 447 ? 71.146 86.734 111.088 1.00 137.79 474 VAL B C 1
ATOM 7931 O O . VAL B 1 447 ? 71.997 85.860 110.896 1.00 137.58 474 VAL B O 1
ATOM 7935 N N . GLU B 1 448 ? 71.460 87.932 111.586 1.00 148.66 475 GLU B N 1
ATOM 7936 C CA . GLU B 1 448 ? 72.851 88.269 111.875 1.00 151.17 475 GLU B CA 1
ATOM 7937 C C . GLU B 1 448 ? 73.341 87.565 113.134 1.00 142.36 475 GLU B C 1
ATOM 7938 O O . GLU B 1 448 ? 74.494 87.124 113.196 1.00 138.39 475 GLU B O 1
ATOM 7944 N N . HIS B 1 449 ? 72.486 87.453 114.144 1.00 145.37 476 HIS B N 1
ATOM 7945 C CA . HIS B 1 449 ? 72.776 86.672 115.334 1.00 144.17 476 HIS B CA 1
ATOM 7946 C C . HIS B 1 449 ? 71.638 85.693 115.581 1.00 139.80 476 HIS B C 1
ATOM 7947 O O . HIS B 1 449 ? 70.483 85.983 115.250 1.00 137.37 476 HIS B O 1
ATOM 7954 N N . PRO B 1 450 ? 71.934 84.521 116.143 1.00 133.07 477 PRO B N 1
ATOM 7955 C CA . PRO B 1 450 ? 70.891 83.500 116.304 1.00 121.79 477 PRO B CA 1
ATOM 7956 C C . PRO B 1 450 ? 69.793 83.945 117.257 1.00 127.43 477 PRO B C 1
ATOM 7957 O O . PRO B 1 450 ? 70.048 84.600 118.271 1.00 133.60 477 PRO B O 1
ATOM 7961 N N . GLU B 1 451 ? 68.560 83.582 116.914 1.00 133.30 478 GLU B N 1
ATOM 7962 C CA . GLU B 1 451 ? 67.423 83.880 117.772 1.00 132.20 478 GLU B CA 1
ATOM 7963 C C . GLU B 1 451 ? 67.495 83.054 119.052 1.00 122.51 478 GLU B C 1
ATOM 7964 O O . GLU B 1 451 ? 67.962 81.911 119.057 1.00 128.33 478 GLU B O 1
ATOM 7970 N N . LYS B 1 452 ? 67.028 83.651 120.146 1.00 117.36 479 LYS B N 1
ATOM 7971 C CA . LYS B 1 452 ? 67.191 83.057 121.468 1.00 112.21 479 LYS B CA 1
ATOM 7972 C C . LYS B 1 452 ? 66.410 81.753 121.568 1.00 111.74 479 LYS B C 1
ATOM 7973 O O . LYS B 1 452 ? 65.194 81.728 121.349 1.00 117.72 479 LYS B O 1
ATOM 7979 N N . ALA B 1 453 ? 67.112 80.673 121.903 1.00 112.69 480 ALA B N 1
ATOM 7980 C CA . ALA B 1 453 ? 66.476 79.370 122.019 1.00 101.67 480 ALA B CA 1
ATOM 7981 C C . ALA B 1 453 ? 65.584 79.317 123.251 1.00 109.35 480 ALA B C 1
ATOM 7982 O O . ALA B 1 453 ? 65.843 79.969 124.266 1.00 108.84 480 ALA B O 1
ATOM 7984 N N . VAL B 1 454 ? 64.523 78.528 123.152 1.00 98.87 481 VAL B N 1
ATOM 7985 C CA . VAL B 1 454 ? 63.580 78.343 124.252 1.00 104.25 481 VAL B CA 1
ATOM 7986 C C . VAL B 1 454 ? 64.066 77.164 125.085 1.00 109.37 481 VAL B C 1
ATOM 7987 O O . VAL B 1 454 ? 64.072 76.028 124.585 1.00 108.12 481 VAL B O 1
ATOM 7991 N N . PRO B 1 455 ? 64.476 77.376 126.336 1.00 106.98 482 PRO B N 1
ATOM 7992 C CA . PRO B 1 455 ? 64.995 76.263 127.143 1.00 110.13 482 PRO B CA 1
ATOM 7993 C C . PRO B 1 455 ? 63.921 75.218 127.425 1.00 114.28 482 PRO B C 1
ATOM 7994 O O . PRO B 1 455 ? 62.740 75.532 127.592 1.00 118.32 482 PRO B O 1
ATOM 7998 N N . ARG B 1 456 ? 64.360 73.961 127.464 1.00 111.62 483 ARG B N 1
ATOM 7999 C CA . ARG B 1 456 ? 63.639 72.708 127.674 1.00 109.50 483 ARG B CA 1
ATOM 8000 C C . ARG B 1 456 ? 62.660 72.376 126.540 1.00 108.65 483 ARG B C 1
ATOM 8001 O O . ARG B 1 456 ? 62.047 71.310 126.570 1.00 98.08 483 ARG B O 1
ATOM 8009 N N . VAL B 1 457 ? 62.483 73.242 125.550 1.00 109.69 484 VAL B N 1
ATOM 8010 C CA . VAL B 1 457 ? 61.626 72.958 124.401 1.00 98.10 484 VAL B CA 1
ATOM 8011 C C . VAL B 1 457 ? 62.529 72.847 123.182 1.00 99.60 484 VAL B C 1
ATOM 8012 O O . VAL B 1 457 ? 63.181 73.822 122.790 1.00 96.87 484 VAL B O 1
ATOM 8016 N N . ARG B 1 458 ? 62.572 71.662 122.583 1.00 92.32 485 ARG B N 1
ATOM 8017 C CA . ARG B 1 458 ? 63.461 71.417 121.458 1.00 83.28 485 ARG B CA 1
ATOM 8018 C C . ARG B 1 458 ? 62.864 71.978 120.173 1.00 87.84 485 ARG B C 1
ATOM 8019 O O . ARG B 1 458 ? 61.645 72.001 119.990 1.00 86.17 485 ARG B O 1
ATOM 8027 N N . ASN B 1 459 ? 63.743 72.448 119.287 1.00 84.73 486 ASN B N 1
ATOM 8028 C CA . ASN B 1 459 ? 63.374 72.937 117.961 1.00 84.80 486 ASN B CA 1
ATOM 8029 C C . ASN B 1 459 ? 62.467 74.165 118.018 1.00 89.82 486 ASN B C 1
ATOM 8030 O O . ASN B 1 459 ? 61.714 74.429 117.073 1.00 85.38 486 ASN B O 1
ATOM 8035 N N . LEU B 1 460 ? 62.523 74.927 119.107 1.00 94.79 487 LEU B N 1
ATOM 8036 C CA . LEU B 1 460 ? 61.723 76.132 119.264 1.00 88.39 487 LEU B CA 1
ATOM 8037 C C . LEU B 1 460 ? 62.619 77.278 119.705 1.00 84.25 487 LEU B C 1
ATOM 8038 O O . LEU B 1 460 ? 63.516 77.092 120.534 1.00 91.89 487 LEU B O 1
ATOM 8043 N N . VAL B 1 461 ? 62.380 78.464 119.140 1.00 87.58 488 VAL B N 1
ATOM 8044 C CA . VAL B 1 461 ? 63.159 79.655 119.450 1.00 96.03 488 VAL B CA 1
ATOM 8045 C C . VAL B 1 461 ? 62.213 80.836 119.614 1.00 93.22 488 VAL B C 1
ATOM 8046 O O . VAL B 1 461 ? 61.055 80.798 119.195 1.00 94.58 488 VAL B O 1
ATOM 8050 N N . GLU B 1 462 ? 62.726 81.896 120.233 1.00 99.88 489 GLU B N 1
ATOM 8051 C CA . GLU B 1 462 ? 61.963 83.129 120.356 1.00 99.13 489 GLU B CA 1
ATOM 8052 C C . GLU B 1 462 ? 61.879 83.828 119.005 1.00 100.49 489 GLU B C 1
ATOM 8053 O O . GLU B 1 462 ? 62.872 83.934 118.280 1.00 107.16 489 GLU B O 1
ATOM 8059 N N . ALA B 1 463 ? 60.685 84.308 118.669 1.00 108.63 490 ALA B N 1
ATOM 8060 C CA . ALA B 1 463 ? 60.438 84.884 117.353 1.00 107.96 490 ALA B CA 1
ATOM 8061 C C . ALA B 1 463 ? 60.919 86.329 117.309 1.00 110.61 490 ALA B C 1
ATOM 8062 O O . ALA B 1 463 ? 60.446 87.171 118.080 1.00 101.94 490 ALA B O 1
ATOM 8064 N N . ASP B 1 464 ? 61.858 86.612 116.411 1.00 109.31 491 ASP B N 1
ATOM 8065 C CA . ASP B 1 464 ? 62.270 87.979 116.130 1.00 115.37 491 ASP B CA 1
ATOM 8066 C C . ASP B 1 464 ? 61.453 88.492 114.941 1.00 102.32 491 ASP B C 1
ATOM 8067 O O . ASP B 1 464 ? 60.418 87.918 114.593 1.00 101.82 491 ASP B O 1
ATOM 8072 N N . TYR B 1 465 ? 61.903 89.571 114.302 1.00 94.42 492 TYR B N 1
ATOM 8073 C CA . TYR B 1 465 ? 61.127 90.185 113.229 1.00 100.56 492 TYR B CA 1
ATOM 8074 C C . TYR B 1 465 ? 60.936 89.211 112.070 1.00 97.65 492 TYR B C 1
ATOM 8075 O O . TYR B 1 465 ? 61.904 88.661 111.537 1.00 96.10 492 TYR B O 1
ATOM 8084 N N . SER B 1 466 ? 59.676 88.996 111.693 1.00 100.81 493 SER B N 1
ATOM 8085 C CA . SER B 1 466 ? 59.303 88.068 110.636 1.00 95.91 493 SER B CA 1
ATOM 8086 C C . SER B 1 466 ? 58.384 88.778 109.651 1.00 102.25 493 SER B C 1
ATOM 8087 O O . SER B 1 466 ? 57.800 89.819 109.959 1.00 100.73 493 SER B O 1
ATOM 8090 N N . TYR B 1 467 ? 58.249 88.204 108.451 1.00 107.08 494 TYR B N 1
ATOM 8091 C CA . TYR B 1 467 ? 57.632 88.932 107.348 1.00 114.66 494 TYR B CA 1
ATOM 8092 C C . TYR B 1 467 ? 56.539 88.154 106.615 1.00 110.19 494 TYR B C 1
ATOM 8093 O O . TYR B 1 467 ? 56.002 88.662 105.626 1.00 130.57 494 TYR B O 1
ATOM 8102 N N . TRP B 1 468 ? 56.184 86.950 107.057 1.00 77.14 495 TRP B N 1
ATOM 8103 C CA . TRP B 1 468 ? 55.128 86.190 106.398 1.00 81.54 495 TRP B CA 1
ATOM 8104 C C . TRP B 1 468 ? 54.135 85.664 107.427 1.00 78.42 495 TRP B C 1
ATOM 8105 O O . TRP B 1 468 ? 54.381 85.680 108.636 1.00 97.93 495 TRP B O 1
ATOM 8116 N N . THR B 1 469 ? 52.995 85.197 106.922 1.00 78.60 496 THR B N 1
ATOM 8117 C CA . THR B 1 469 ? 51.949 84.557 107.713 1.00 82.73 496 THR B CA 1
ATOM 8118 C C . THR B 1 469 ? 51.489 83.269 107.043 1.00 76.70 496 THR B C 1
ATOM 8119 O O . THR B 1 469 ? 50.291 82.981 106.967 1.00 73.42 496 THR B O 1
ATOM 8123 N N . LEU B 1 470 ? 52.441 82.470 106.552 1.00 73.25 497 LEU B N 1
ATOM 8124 C CA . LEU B 1 470 ? 52.099 81.252 105.820 1.00 73.53 497 LEU B CA 1
ATOM 8125 C C . LEU B 1 470 ? 51.342 80.269 106.703 1.00 70.74 497 LEU B C 1
ATOM 8126 O O . LEU B 1 470 ? 50.266 79.784 106.333 1.00 60.57 497 LEU B O 1
ATOM 8131 N N . ALA B 1 471 ? 51.894 79.958 107.873 1.00 65.18 498 ALA B N 1
ATOM 8132 C CA . ALA B 1 471 ? 51.285 79.002 108.787 1.00 63.53 498 ALA B CA 1
ATOM 8133 C C . ALA B 1 471 ? 51.733 79.325 110.202 1.00 62.08 498 ALA B C 1
ATOM 8134 O O . ALA B 1 471 ? 52.922 79.560 110.438 1.00 75.26 498 ALA B O 1
ATOM 8136 N N . TYR B 1 472 ? 50.787 79.341 111.137 1.00 58.25 499 TYR B N 1
ATOM 8137 C CA . TYR B 1 472 ? 51.109 79.652 112.521 1.00 64.51 499 TYR B CA 1
ATOM 8138 C C . TYR B 1 472 ? 50.117 78.962 113.443 1.00 68.45 499 TYR B C 1
ATOM 8139 O O . TYR B 1 472 ? 48.977 78.683 113.060 1.00 65.74 499 TYR B O 1
ATOM 8148 N N . VAL B 1 473 ? 50.570 78.686 114.663 1.00 72.03 500 VAL B N 1
ATOM 8149 C CA . VAL B 1 473 ? 49.723 78.167 115.728 1.00 59.88 500 VAL B CA 1
ATOM 8150 C C . VAL B 1 473 ? 49.393 79.319 116.664 1.00 65.63 500 VAL B C 1
ATOM 8151 O O . VAL B 1 473 ? 50.291 80.053 117.096 1.00 69.12 500 VAL B O 1
ATOM 8155 N N . ILE B 1 474 ? 48.110 79.486 116.974 1.00 67.71 501 ILE B N 1
ATOM 8156 C CA . ILE B 1 474 ? 47.646 80.565 117.835 1.00 72.42 501 ILE B CA 1
ATOM 8157 C C . ILE B 1 474 ? 46.904 79.963 119.021 1.00 73.13 501 ILE B C 1
ATOM 8158 O O . ILE B 1 474 ? 46.156 78.990 118.875 1.00 71.27 501 ILE B O 1
ATOM 8163 N N . SER B 1 475 ? 47.137 80.528 120.200 1.00 71.31 502 SER B N 1
ATOM 8164 C CA . SER B 1 475 ? 46.443 80.104 121.404 1.00 74.71 502 SER B CA 1
ATOM 8165 C C . SER B 1 475 ? 45.216 80.977 121.639 1.00 82.06 502 SER B C 1
ATOM 8166 O O . SER B 1 475 ? 45.084 82.070 121.083 1.00 86.43 502 SER B O 1
ATOM 8169 N N . LEU B 1 476 ? 44.304 80.470 122.474 1.00 77.56 503 LEU B N 1
ATOM 8170 C CA . LEU B 1 476 ? 43.135 81.260 122.846 1.00 78.35 503 LEU B CA 1
ATOM 8171 C C . LEU B 1 476 ? 43.552 82.569 123.499 1.00 83.37 503 LEU B C 1
ATOM 8172 O O . LEU B 1 476 ? 42.935 83.615 123.266 1.00 94.61 503 LEU B O 1
ATOM 8177 N N . GLN B 1 477 ? 44.604 82.529 124.318 1.00 80.28 504 GLN B N 1
ATOM 8178 C CA . GLN B 1 477 ? 45.154 83.755 124.885 1.00 79.01 504 GLN B CA 1
ATOM 8179 C C . GLN B 1 477 ? 45.663 84.683 123.789 1.00 92.26 504 GLN B C 1
ATOM 8180 O O . GLN B 1 477 ? 45.411 85.893 123.814 1.00 90.31 504 GLN B O 1
ATOM 8186 N N . GLY B 1 478 ? 46.377 84.126 122.807 1.00 83.02 505 GLY B N 1
ATOM 8187 C CA . GLY B 1 478 ? 46.921 84.950 121.740 1.00 74.58 505 GLY B CA 1
ATOM 8188 C C . GLY B 1 478 ? 45.846 85.594 120.887 1.00 83.86 505 GLY B C 1
ATOM 8189 O O . GLY B 1 478 ? 45.974 86.751 120.478 1.00 86.91 505 GLY B O 1
ATOM 8190 N N . ALA B 1 479 ? 44.770 84.855 120.608 1.00 80.95 506 ALA B N 1
ATOM 8191 C CA . ALA B 1 479 ? 43.672 85.419 119.832 1.00 80.04 506 ALA B CA 1
ATOM 8192 C C . ALA B 1 479 ? 43.006 86.568 120.576 1.00 83.85 506 ALA B C 1
ATOM 8193 O O . ALA B 1 479 ? 42.582 87.553 119.960 1.00 89.23 506 ALA B O 1
ATOM 8195 N N . ARG B 1 480 ? 42.913 86.467 121.905 1.00 87.05 507 ARG B N 1
ATOM 8196 C CA . ARG B 1 480 ? 42.323 87.550 122.686 1.00 89.55 507 ARG B CA 1
ATOM 8197 C C . ARG B 1 480 ? 43.176 88.810 122.615 1.00 89.46 507 ARG B C 1
ATOM 8198 O O . ARG B 1 480 ? 42.645 89.922 122.498 1.00 87.24 507 ARG B O 1
ATOM 8206 N N . LYS B 1 481 ? 44.501 88.658 122.685 1.00 82.45 508 LYS B N 1
ATOM 8207 C CA . LYS B 1 481 ? 45.388 89.818 122.676 1.00 80.22 508 LYS B CA 1
ATOM 8208 C C . LYS B 1 481 ? 45.290 90.577 121.359 1.00 86.74 508 LYS B C 1
ATOM 8209 O O . LYS B 1 481 ? 45.197 91.810 121.345 1.00 97.26 508 LYS B O 1
ATOM 8215 N N . LEU B 1 482 ? 45.318 89.854 120.237 1.00 86.72 509 LEU B N 1
ATOM 8216 C CA . LEU B 1 482 ? 45.257 90.509 118.935 1.00 79.68 509 LEU B CA 1
ATOM 8217 C C . LEU B 1 482 ? 43.944 91.261 118.757 1.00 86.06 509 LEU B C 1
ATOM 8218 O O . LEU B 1 482 ? 43.930 92.393 118.257 1.00 91.33 509 LEU B O 1
ATOM 8223 N N . LEU B 1 483 ? 42.829 90.651 119.166 1.00 86.54 510 LEU B N 1
ATOM 8224 C CA . LEU B 1 483 ? 41.541 91.330 119.077 1.00 77.03 510 LEU B CA 1
ATOM 8225 C C . LEU B 1 483 ? 41.500 92.557 119.979 1.00 90.97 510 LEU B C 1
ATOM 8226 O O . LEU B 1 483 ? 40.927 93.589 119.609 1.00 90.64 510 LEU B O 1
ATOM 8231 N N . ALA B 1 484 ? 42.110 92.467 121.165 1.00 93.63 511 ALA B N 1
ATOM 8232 C CA . ALA B 1 484 ? 42.103 93.582 122.106 1.00 88.78 511 ALA B CA 1
ATOM 8233 C C . ALA B 1 484 ? 42.873 94.791 121.594 1.00 88.92 511 ALA B C 1
ATOM 8234 O O . ALA B 1 484 ? 42.618 95.909 122.054 1.00 93.66 511 ALA B O 1
ATOM 8236 N N . ALA B 1 485 ? 43.804 94.599 120.658 1.00 91.31 512 ALA B N 1
ATOM 8237 C CA . ALA B 1 485 ? 44.567 95.715 120.115 1.00 97.97 512 ALA B CA 1
ATOM 8238 C C . ALA B 1 485 ? 43.730 96.638 119.242 1.00 97.27 512 ALA B C 1
ATOM 8239 O O . ALA B 1 485 ? 44.178 97.752 118.950 1.00 89.12 512 ALA B O 1
ATOM 8241 N N . GLU B 1 486 ? 42.536 96.212 118.838 1.00 96.51 513 GLU B N 1
ATOM 8242 C CA . GLU B 1 486 ? 41.716 96.933 117.870 1.00 98.06 513 GLU B CA 1
ATOM 8243 C C . GLU B 1 486 ? 42.543 97.309 116.639 1.00 94.94 513 GLU B C 1
ATOM 8244 O O . GLU B 1 486 ? 42.741 98.499 116.355 1.00 104.38 513 GLU B O 1
ATOM 8250 N N . PRO B 1 487 ? 43.056 96.327 115.895 1.00 88.41 514 PRO B N 1
ATOM 8251 C CA . PRO B 1 487 ? 43.917 96.651 114.750 1.00 89.78 514 PRO B CA 1
ATOM 8252 C C . PRO B 1 487 ? 43.164 97.220 113.561 1.00 91.10 514 PRO B C 1
ATOM 8253 O O . PRO B 1 487 ? 43.806 97.717 112.628 1.00 103.67 514 PRO B O 1
ATOM 8257 N N . LEU B 1 488 ? 41.830 97.171 113.562 1.00 84.99 515 LEU B N 1
ATOM 8258 C CA . LEU B 1 488 ? 41.077 97.680 112.421 1.00 89.82 515 LEU B CA 1
ATOM 8259 C C . LEU B 1 488 ? 41.182 99.197 112.322 1.00 99.66 515 LEU B C 1
ATOM 8260 O O . LEU B 1 488 ? 41.252 99.747 111.217 1.00 105.61 515 LEU B O 1
ATOM 8265 N N . SER B 1 489 ? 41.197 99.889 113.464 1.00 100.21 516 SER B N 1
ATOM 8266 C CA . SER B 1 489 ? 41.375 101.336 113.455 1.00 99.58 516 SER B CA 1
ATOM 8267 C C . SER B 1 489 ? 42.783 101.742 113.039 1.00 96.90 516 SER B C 1
ATOM 8268 O O . SER B 1 489 ? 42.983 102.878 112.599 1.00 97.09 516 SER B O 1
ATOM 8271 N N . LYS B 1 490 ? 43.755 100.847 113.174 1.00 95.45 517 LYS B N 1
ATOM 8272 C CA . LYS B 1 490 ? 45.146 101.087 112.808 1.00 95.75 517 LYS B CA 1
ATOM 8273 C C . LYS B 1 490 ? 45.628 99.995 111.866 1.00 93.14 517 LYS B C 1
ATOM 8274 O O . LYS B 1 490 ? 46.625 99.313 112.119 1.00 91.80 517 LYS B O 1
ATOM 8280 N N . MET B 1 491 ? 44.896 99.821 110.761 1.00 95.90 518 MET B N 1
ATOM 8281 C CA . MET B 1 491 ? 45.130 98.716 109.842 1.00 88.84 518 MET B CA 1
ATOM 8282 C C . MET B 1 491 ? 46.567 98.717 109.335 1.00 88.19 518 MET B C 1
ATOM 8283 O O . MET B 1 491 ? 47.082 99.737 108.873 1.00 97.52 518 MET B O 1
ATOM 8288 N N . LEU B 1 492 ? 47.212 97.558 109.445 1.00 84.02 519 LEU B N 1
ATOM 8289 C CA . LEU B 1 492 ? 48.601 97.327 109.105 1.00 84.71 519 LEU B CA 1
ATOM 8290 C C . LEU B 1 492 ? 48.654 95.906 108.567 1.00 84.76 519 LEU B C 1
ATOM 8291 O O . LEU B 1 492 ? 47.878 95.056 109.028 1.00 85.38 519 LEU B O 1
ATOM 8296 N N . PRO B 1 493 ? 49.518 95.620 107.593 1.00 94.09 520 PRO B N 1
ATOM 8297 C CA . PRO B 1 493 ? 49.598 94.253 107.062 1.00 87.17 520 PRO B CA 1
ATOM 8298 C C . PRO B 1 493 ? 49.800 93.240 108.179 1.00 81.67 520 PRO B C 1
ATOM 8299 O O . PRO B 1 493 ? 50.585 93.458 109.105 1.00 85.82 520 PRO B O 1
ATOM 8303 N N . VAL B 1 494 ? 49.064 92.130 108.091 1.00 70.35 521 VAL B N 1
ATOM 8304 C CA . VAL B 1 494 ? 49.019 91.170 109.191 1.00 69.09 521 VAL B CA 1
ATOM 8305 C C . VAL B 1 494 ? 50.411 90.632 109.496 1.00 83.03 521 VAL B C 1
ATOM 8306 O O . VAL B 1 494 ? 50.773 90.429 110.663 1.00 92.04 521 VAL B O 1
ATOM 8310 N N . ASP B 1 495 ? 51.223 90.415 108.460 1.00 83.86 522 ASP B N 1
ATOM 8311 C CA . ASP B 1 495 ? 52.596 89.972 108.663 1.00 89.99 522 ASP B CA 1
ATOM 8312 C C . ASP B 1 495 ? 53.473 91.049 109.292 1.00 96.65 522 ASP B C 1
ATOM 8313 O O . ASP B 1 495 ? 54.610 90.749 109.671 1.00 106.26 522 ASP B O 1
ATOM 8318 N N . GLU B 1 496 ? 52.984 92.286 109.393 1.00 98.70 523 GLU B N 1
ATOM 8319 C CA . GLU B 1 496 ? 53.639 93.332 110.170 1.00 96.96 523 GLU B CA 1
ATOM 8320 C C . GLU B 1 496 ? 52.930 93.625 111.482 1.00 92.78 523 GLU B C 1
ATOM 8321 O O . GLU B 1 496 ? 53.575 94.070 112.437 1.00 86.23 523 GLU B O 1
ATOM 8327 N N . PHE B 1 497 ? 51.618 93.383 111.548 1.00 87.22 524 PHE B N 1
ATOM 8328 C CA . PHE B 1 497 ? 50.878 93.604 112.785 1.00 80.82 524 PHE B CA 1
ATOM 8329 C C . PHE B 1 497 ? 51.345 92.662 113.887 1.00 84.84 524 PHE B C 1
ATOM 8330 O O . PHE B 1 497 ? 51.449 93.065 115.051 1.00 89.40 524 PHE B O 1
ATOM 8338 N N . LEU B 1 498 ? 51.627 91.405 113.546 1.00 82.80 525 LEU B N 1
ATOM 8339 C CA . LEU B 1 498 ? 52.132 90.475 114.554 1.00 87.97 525 LEU B CA 1
ATOM 8340 C C . LEU B 1 498 ? 53.504 90.883 115.076 1.00 91.66 525 LEU B C 1
ATOM 8341 O O . LEU B 1 498 ? 53.675 90.936 116.306 1.00 88.54 525 LEU B O 1
ATOM 8346 N N . PRO B 1 499 ? 54.506 91.190 114.238 1.00 90.71 526 PRO B N 1
ATOM 8347 C CA . PRO B 1 499 ? 55.784 91.674 114.791 1.00 94.22 526 PRO B CA 1
ATOM 8348 C C . PRO B 1 499 ? 55.652 92.936 115.621 1.00 96.72 526 PRO B C 1
ATOM 8349 O O . PRO B 1 499 ? 56.467 93.158 116.526 1.00 93.97 526 PRO B O 1
ATOM 8353 N N . VAL B 1 500 ? 54.656 93.778 115.340 1.00 88.38 527 VAL B N 1
ATOM 8354 C CA . VAL B 1 500 ? 54.382 94.904 116.224 1.00 94.58 527 VAL B CA 1
ATOM 8355 C C . VAL B 1 500 ? 53.901 94.405 117.580 1.00 93.85 527 VAL B C 1
ATOM 8356 O O . VAL B 1 500 ? 54.305 94.925 118.627 1.00 86.72 527 VAL B O 1
ATOM 8360 N N . MET B 1 501 ? 53.060 93.367 117.586 1.00 93.30 528 MET B N 1
ATOM 8361 C CA . MET B 1 501 ? 52.452 92.912 118.832 1.00 88.94 528 MET B CA 1
ATOM 8362 C C . MET B 1 501 ? 53.430 92.172 119.738 1.00 97.60 528 MET B C 1
ATOM 8363 O O . MET B 1 501 ? 53.243 92.182 120.959 1.00 98.18 528 MET B O 1
ATOM 8368 N N . PHE B 1 502 ? 54.466 91.528 119.194 1.00 101.92 529 PHE B N 1
ATOM 8369 C CA . PHE B 1 502 ? 55.546 91.041 120.045 1.00 104.38 529 PHE B CA 1
ATOM 8370 C C . PHE B 1 502 ? 56.774 91.946 119.990 1.00 106.60 529 PHE B C 1
ATOM 8371 O O . PHE B 1 502 ? 57.885 91.497 120.294 1.00 109.58 529 PHE B O 1
ATOM 8379 N N . ASP B 1 503 ? 56.581 93.215 119.615 1.00 104.70 530 ASP B N 1
ATOM 8380 C CA . ASP B 1 503 ? 57.535 94.299 119.866 1.00 105.82 530 ASP B CA 1
ATOM 8381 C C . ASP B 1 503 ? 58.912 94.011 119.267 1.00 106.59 530 ASP B C 1
ATOM 8382 O O . ASP B 1 503 ? 59.948 94.193 119.911 1.00 106.99 530 ASP B O 1
ATOM 8387 N N . LYS B 1 504 ? 58.919 93.565 118.013 1.00 107.50 531 LYS B N 1
ATOM 8388 C CA . LYS B 1 504 ? 60.151 93.383 117.263 1.00 89.12 531 LYS B CA 1
ATOM 8389 C C . LYS B 1 504 ? 60.142 94.137 115.942 1.00 99.08 531 LYS B C 1
ATOM 8390 O O . LYS B 1 504 ? 61.120 94.051 115.188 1.00 102.66 531 LYS B O 1
ATOM 8396 N N . HIS B 1 505 ? 59.072 94.869 115.642 1.00 99.49 532 HIS B N 1
ATOM 8397 C CA . HIS B 1 505 ? 59.017 95.646 114.415 1.00 101.81 532 HIS B CA 1
ATOM 8398 C C . HIS B 1 505 ? 60.050 96.769 114.465 1.00 104.12 532 HIS B C 1
ATOM 8399 O O . HIS B 1 505 ? 60.224 97.408 115.507 1.00 98.49 532 HIS B O 1
ATOM 8406 N N . PRO B 1 506 ? 60.756 97.029 113.362 1.00 111.73 533 PRO B N 1
ATOM 8407 C CA . PRO B 1 506 ? 61.797 98.069 113.405 1.00 110.49 533 PRO B CA 1
ATOM 8408 C C . PRO B 1 506 ? 61.241 99.473 113.568 1.00 106.60 533 PRO B C 1
ATOM 8409 O O . PRO B 1 506 ? 61.778 100.255 114.363 1.00 119.95 533 PRO B O 1
ATOM 8413 N N . VAL B 1 507 ? 60.179 99.815 112.840 1.00 103.32 534 VAL B N 1
ATOM 8414 C CA . VAL B 1 507 ? 59.608 101.156 112.896 1.00 105.89 534 VAL B CA 1
ATOM 8415 C C . VAL B 1 507 ? 58.956 101.375 114.254 1.00 118.08 534 VAL B C 1
ATOM 8416 O O . VAL B 1 507 ? 57.841 100.902 114.504 1.00 110.30 534 VAL B O 1
ATOM 8420 N N . SER B 1 508 ? 59.649 102.095 115.141 1.00 123.62 535 SER B N 1
ATOM 8421 C CA . SER B 1 508 ? 59.098 102.389 116.458 1.00 127.04 535 SER B CA 1
ATOM 8422 C C . SER B 1 508 ? 57.870 103.286 116.380 1.00 123.53 535 SER B C 1
ATOM 8423 O O . SER B 1 508 ? 57.049 103.275 117.305 1.00 121.88 535 SER B O 1
ATOM 8426 N N . GLU B 1 509 ? 57.725 104.061 115.302 1.00 122.68 536 GLU B N 1
ATOM 8427 C CA . GLU B 1 509 ? 56.539 104.897 115.150 1.00 123.54 536 GLU B CA 1
ATOM 8428 C C . GLU B 1 509 ? 55.290 104.048 114.946 1.00 117.95 536 GLU B C 1
ATOM 8429 O O . GLU B 1 509 ? 54.208 104.400 115.432 1.00 123.07 536 GLU B O 1
ATOM 8435 N N . TYR B 1 510 ? 55.415 102.930 114.227 1.00 120.26 537 TYR B N 1
ATOM 8436 C CA . TYR B 1 510 ? 54.279 102.029 114.061 1.00 114.92 537 TYR B CA 1
ATOM 8437 C C . TYR B 1 510 ? 53.857 101.437 115.399 1.00 111.59 537 TYR B C 1
ATOM 8438 O O . TYR B 1 510 ? 52.671 101.441 115.749 1.00 115.21 537 TYR B O 1
ATOM 8447 N N . LYS B 1 511 ? 54.824 100.926 116.167 1.00 110.52 538 LYS B N 1
ATOM 8448 C CA . LYS B 1 511 ? 54.522 100.352 117.473 1.00 108.85 538 LYS B CA 1
ATOM 8449 C C . LYS B 1 511 ? 54.007 101.394 118.456 1.00 107.66 538 LYS B C 1
ATOM 8450 O O . LYS B 1 511 ? 53.377 101.029 119.454 1.00 106.93 538 LYS B O 1
ATOM 8456 N N . ALA B 1 512 ? 54.261 102.680 118.198 1.00 112.35 539 ALA B N 1
ATOM 8457 C CA . ALA B 1 512 ? 53.761 103.725 119.085 1.00 112.38 539 ALA B CA 1
ATOM 8458 C C . ALA B 1 512 ? 52.240 103.810 119.055 1.00 113.94 539 ALA B C 1
ATOM 8459 O O . ALA B 1 512 ? 51.624 104.198 120.054 1.00 106.49 539 ALA B O 1
ATOM 8461 N N . HIS B 1 513 ? 51.619 103.452 117.929 1.00 117.19 540 HIS B N 1
ATOM 8462 C CA . HIS B 1 513 ? 50.164 103.457 117.838 1.00 111.09 540 HIS B CA 1
ATOM 8463 C C . HIS B 1 513 ? 49.520 102.322 118.624 1.00 105.86 540 HIS B C 1
ATOM 8464 O O . HIS B 1 513 ? 48.308 102.366 118.859 1.00 102.68 540 HIS B O 1
ATOM 8471 N N . PHE B 1 514 ? 50.291 101.317 119.032 1.00 104.10 541 PHE B N 1
ATOM 8472 C CA . PHE B 1 514 ? 49.784 100.173 119.784 1.00 105.67 541 PHE B CA 1
ATOM 8473 C C . PHE B 1 514 ? 50.374 100.227 121.188 1.00 114.19 541 PHE B C 1
ATOM 8474 O O . PHE B 1 514 ? 51.581 100.036 121.366 1.00 115.50 541 PHE B O 1
ATOM 8482 N N . SER B 1 515 ? 49.520 100.479 122.182 1.00 127.91 542 SER B N 1
ATOM 8483 C CA . SER B 1 515 ? 49.998 100.655 123.550 1.00 137.71 542 SER B CA 1
ATOM 8484 C C . SER B 1 515 ? 50.560 99.354 124.113 1.00 132.14 542 SER B C 1
ATOM 8485 O O . SER B 1 515 ? 51.746 99.271 124.454 1.00 132.09 542 SER B O 1
ATOM 8488 N N . LEU B 1 516 ? 49.725 98.324 124.215 1.00 115.15 543 LEU B N 1
ATOM 8489 C CA . LEU B 1 516 ? 50.110 97.059 124.826 1.00 105.34 543 LEU B CA 1
ATOM 8490 C C . LEU B 1 516 ? 50.572 96.092 123.742 1.00 107.66 543 LEU B C 1
ATOM 8491 O O . LEU B 1 516 ? 49.798 95.743 122.844 1.00 111.25 543 LEU B O 1
ATOM 8496 N N . ARG B 1 517 ? 51.834 95.663 123.831 1.00 104.47 544 ARG B N 1
ATOM 8497 C CA . ARG B 1 517 ? 52.438 94.742 122.868 1.00 100.34 544 ARG B CA 1
ATOM 8498 C C . ARG B 1 517 ? 53.066 93.580 123.647 1.00 99.32 544 ARG B C 1
ATOM 8499 O O . ARG B 1 517 ? 54.289 93.453 123.730 1.00 91.16 544 ARG B O 1
ATOM 8507 N N . ASN B 1 518 ? 52.215 92.725 124.211 1.00 100.55 545 ASN B N 1
ATOM 8508 C CA . ASN B 1 518 ? 52.637 91.648 125.102 1.00 97.92 545 ASN B CA 1
ATOM 8509 C C . ASN B 1 518 ? 52.413 90.270 124.482 1.00 93.77 545 ASN B C 1
ATOM 8510 O O . ASN B 1 518 ? 51.949 89.341 125.147 1.00 99.93 545 ASN B O 1
ATOM 8515 N N . LEU B 1 519 ? 52.750 90.119 123.204 1.00 99.07 546 LEU B N 1
ATOM 8516 C CA . LEU B 1 519 ? 52.543 88.865 122.494 1.00 89.15 546 LEU B CA 1
ATOM 8517 C C . LEU B 1 519 ? 53.726 87.931 122.723 1.00 96.26 546 LEU B C 1
ATOM 8518 O O . LEU B 1 519 ? 54.878 88.307 122.486 1.00 87.57 546 LEU B O 1
ATOM 8523 N N . HIS B 1 520 ? 53.438 86.716 123.185 1.00 109.76 547 HIS B N 1
ATOM 8524 C CA . HIS B 1 520 ? 54.458 85.679 123.339 1.00 103.92 547 HIS B CA 1
ATOM 8525 C C . HIS B 1 520 ? 54.565 84.941 122.011 1.00 100.60 547 HIS B C 1
ATOM 8526 O O . HIS B 1 520 ? 53.736 84.084 121.694 1.00 100.59 547 HIS B O 1
ATOM 8533 N N . ALA B 1 521 ? 55.585 85.273 121.228 1.00 96.33 548 ALA B N 1
ATOM 8534 C CA . ALA B 1 521 ? 55.761 84.708 119.899 1.00 86.25 548 ALA B CA 1
ATOM 8535 C C . ALA B 1 521 ? 56.989 83.811 119.858 1.00 90.21 548 ALA B C 1
ATOM 8536 O O . ALA B 1 521 ? 58.026 84.127 120.450 1.00 94.40 548 ALA B O 1
ATOM 8538 N N . PHE B 1 522 ? 56.859 82.691 119.153 1.00 88.36 549 PHE B N 1
ATOM 8539 C CA . PHE B 1 522 ? 57.959 81.768 118.937 1.00 87.83 549 PHE B CA 1
ATOM 8540 C C . PHE B 1 522 ? 57.884 81.258 117.506 1.00 86.29 549 PHE B C 1
ATOM 8541 O O . PHE B 1 522 ? 56.866 81.403 116.826 1.00 84.27 549 PHE B O 1
ATOM 8549 N N . SER B 1 523 ? 58.981 80.666 117.049 1.00 91.16 550 SER B N 1
ATOM 8550 C CA . SER B 1 523 ? 59.050 80.086 115.717 1.00 81.41 550 SER B CA 1
ATOM 8551 C C . SER B 1 523 ? 59.614 78.679 115.809 1.00 84.89 550 SER B C 1
ATOM 8552 O O . SER B 1 523 ? 60.529 78.417 116.596 1.00 79.74 550 SER B O 1
ATOM 8555 N N . VAL B 1 524 ? 59.052 77.771 115.011 1.00 81.24 551 VAL B N 1
ATOM 8556 C CA . VAL B 1 524 ? 59.623 76.439 114.889 1.00 79.29 551 VAL B CA 1
ATOM 8557 C C . VAL B 1 524 ? 60.986 76.547 114.222 1.00 80.29 551 VAL B C 1
ATOM 8558 O O . VAL B 1 524 ? 61.188 77.356 113.305 1.00 80.71 551 VAL B O 1
ATOM 8562 N N . GLU B 1 525 ? 61.937 75.744 114.688 1.00 92.98 552 GLU B N 1
ATOM 8563 C CA . GLU B 1 525 ? 63.272 75.779 114.108 1.00 94.24 552 GLU B CA 1
ATOM 8564 C C . GLU B 1 525 ? 63.789 74.365 113.867 1.00 93.57 552 GLU B C 1
ATOM 8565 O O . GLU B 1 525 ? 63.976 73.598 114.820 1.00 88.93 552 GLU B O 1
ATOM 8571 N N . PRO B 1 526 ? 64.039 73.984 112.608 1.00 86.65 553 PRO B N 1
ATOM 8572 C CA . PRO B 1 526 ? 63.892 74.786 111.387 1.00 79.55 553 PRO B CA 1
ATOM 8573 C C . PRO B 1 526 ? 62.435 74.903 110.954 1.00 77.19 553 PRO B C 1
ATOM 8574 O O . PRO B 1 526 ? 61.568 74.223 111.497 1.00 73.77 553 PRO B O 1
ATOM 8578 N N . LEU B 1 527 ? 62.142 75.763 109.982 1.00 66.04 554 LEU B N 1
ATOM 8579 C CA . LEU B 1 527 ? 60.767 75.958 109.548 1.00 65.12 554 LEU B CA 1
ATOM 8580 C C . LEU B 1 527 ? 60.219 74.687 108.913 1.00 66.08 554 LEU B C 1
ATOM 8581 O O . LEU B 1 527 ? 60.916 73.989 108.172 1.00 76.58 554 LEU B O 1
ATOM 8586 N N . LEU B 1 528 ? 58.958 74.387 109.216 1.00 59.86 555 LEU B N 1
ATOM 8587 C CA . LEU B 1 528 ? 58.288 73.212 108.679 1.00 64.28 555 LEU B CA 1
ATOM 8588 C C . LEU B 1 528 ? 57.466 73.513 107.434 1.00 66.75 555 LEU B C 1
ATOM 8589 O O . LEU B 1 528 ? 57.023 72.576 106.763 1.00 63.07 555 LEU B O 1
ATOM 8594 N N . ILE B 1 529 ? 57.254 74.785 107.110 1.00 63.97 556 ILE B N 1
ATOM 8595 C CA . ILE B 1 529 ? 56.453 75.178 105.958 1.00 63.37 556 ILE B CA 1
ATOM 8596 C C . ILE B 1 529 ? 57.142 76.330 105.241 1.00 66.01 556 ILE B C 1
ATOM 8597 O O . ILE B 1 529 ? 57.612 77.280 105.875 1.00 64.69 556 ILE B O 1
ATOM 8602 N N . TYR B 1 530 ? 57.201 76.241 103.921 1.00 60.26 557 TYR B N 1
ATOM 8603 C CA . TYR B 1 530 ? 57.810 77.239 103.058 1.00 68.52 557 TYR B CA 1
ATOM 8604 C C . TYR B 1 530 ? 56.832 77.591 101.950 1.00 70.43 557 TYR B C 1
ATOM 8605 O O . TYR B 1 530 ? 55.892 76.835 101.684 1.00 59.07 557 TYR B O 1
ATOM 8614 N N . PRO B 1 531 ? 57.014 78.732 101.287 1.00 77.13 558 PRO B N 1
ATOM 8615 C CA . PRO B 1 531 ? 56.135 79.066 100.160 1.00 71.11 558 PRO B CA 1
ATOM 8616 C C . PRO B 1 531 ? 56.464 78.221 98.936 1.00 82.15 558 PRO B C 1
ATOM 8617 O O . PRO B 1 531 ? 57.539 77.630 98.823 1.00 84.51 558 PRO B O 1
ATOM 8621 N N . THR B 1 532 ? 55.508 78.174 98.004 1.00 78.68 559 THR B N 1
ATOM 8622 C CA . THR B 1 532 ? 55.628 77.297 96.840 1.00 83.11 559 THR B CA 1
ATOM 8623 C C . THR B 1 532 ? 56.508 77.921 95.759 1.00 105.04 559 THR B C 1
ATOM 8624 O O . THR B 1 532 ? 57.574 77.393 95.425 1.00 94.65 559 THR B O 1
ATOM 8628 N N . HIS B 1 533 ? 56.066 79.069 95.242 1.00 122.02 560 HIS B N 1
ATOM 8629 C CA . HIS B 1 533 ? 56.844 79.776 94.190 1.00 130.74 560 HIS B CA 1
ATOM 8630 C C . HIS B 1 533 ? 58.058 80.442 94.841 1.00 121.84 560 HIS B C 1
ATOM 8631 O O . HIS B 1 533 ? 59.007 80.832 94.128 1.00 137.00 560 HIS B O 1
ATOM 8638 N N . TYR B 1 534 ? 58.012 80.571 96.170 1.00 127.51 561 TYR B N 1
ATOM 8639 C CA . TYR B 1 534 ? 59.120 81.183 96.953 1.00 135.27 561 TYR B CA 1
ATOM 8640 C C . TYR B 1 534 ? 59.493 82.524 96.320 1.00 140.42 561 TYR B C 1
ATOM 8641 O O . TYR B 1 534 ? 60.697 82.780 96.094 1.00 129.17 561 TYR B O 1
ATOM 8650 N N . THR B 1 535 ? 58.489 83.360 96.036 1.00 148.48 562 THR B N 1
ATOM 8651 C CA . THR B 1 535 ? 58.743 84.681 95.422 1.00 145.31 562 THR B CA 1
ATOM 8652 C C . THR B 1 535 ? 59.661 85.479 96.323 1.00 143.12 562 THR B C 1
ATOM 8653 O O . THR B 1 535 ? 59.440 86.706 96.417 1.00 136.47 562 THR B O 1
#

Sequence (1058 aa):
SPESPLQAPRVLIALLARNAAHALPTTLGALERLRHPRERTALWVATDHNMDNTSTVLREWLVAVKSLYHSVEWRPAEEPRSYPDEEGPKHWSDSRYEHVMKLRQAALKSARDMWADYILFVDADNLILNPDTLSLLIAENKTVVAPMLDSRAAYSNFWCGMTSQGYYKRTPAYIPIRKRDRRGCFAVPMVHSTFLIDLRKAASRNLAFYPPHPDYTWSFDDIIVFAFSCKQAEVQMYVCNKEEYGFLPVPLRAHSTLQDEAESFMHVQLEVMVKHPPAEPSRFISAPTKTPDKMGFDEVFMINLRRRQDRRERMLRALQAQEIECRLVEAVDGKAMNTSQVEALGIQMLPGYRDPYHGRPLTKGELGCFLSHYNIWKEVVDRGLQKSLVFEDDLRFEIFFKRRLMNLMRDVEREGLDWDLIYVGRKRMQVEHPEKAVPRVRNLVEADYSYWTLAYVISLQGARKLLAAEPLSKMLPVDEFLPVMFDKHPVSEYKAHFSLRNLHAFSVEPLLIYPTHYTGDDGYVSDTETSVVWNNERWSPESPLQAPRVLIALLARNAAHALPTTLGALERLRHPRERTALWVATDHNMDNTSTVLREWLVAVKSLYHSVEWRPAEEPRSYPDEEGPKHWSDSRYEHVMKLRQAALKSARDMWADYILFVDADNLILNPDTLSLLIAENKTVVAPMLDSRAAYSNFWCGMTSQGYYKRTPAYIPIRKRDRRGCFAVPMVHSTFLIDLRKAASRNLAFYPPHPDYTWSFDDIIVFAFSCKQAEVQMYVCNKEEYGFLPVPLRAHSTLQDEAESFMHVQLEVMVKHPPAEPSRFISAPTKTPDKMGFDEVFMINLRRRQDRRERMLRALQAQEIECRLVEAVDGKAMNTSQVEALGIQMLPGYRDPYHGRPLTKGELGCFLSHYNIWKEVVDRGLQKSLVFEDDLRFEIFFKRRLMNLMRDVEREGLDWDLIYVGRKRMQVEHPEKAVPRVRNLVEADYSYWTLAYVISLQGARKLLAAEPLSKMLPVDEFLPVMFDKHPVSEYKAHFSLRNLHAFSVEPLLIYPTHYT

B-factor: mean 74.93, std 27.53, range [28.17, 229.36]

Nearest PDB structures (foldseek):
  6tez-assembly1_A-2  TM=8.689E-01  e=6.748E-19  Homo sapiens
  6te3-assembly1_A-2  TM=8.448E-01  e=3.925E-19  Homo sapiens
  6tex-assembly1_A  TM=8.475E-01  e=9.118E-19  Homo sapiens
  8one-assembly1_A  TM=8.454E-01  e=9.684E-19  Homo sapiens
  6fxk-assembly1_A-2  TM=8.360E-01  e=1.878E-18  Homo sapiens

Organism: Homo sapiens (NCBI:txid9606)